Protein 2JTV (pdb70)

CATH classification: 1.10.10.10

Foldseek 3Di:
DDDLVLLVVLLVCVVVPQKDKAQDDPVCVSVVVVVVVVQWDFPDCDPGITMIGGDPVSVVSNVVD

Structure (mmCIF, N/CA/C/O backbone):
data_2JTV
#
_entry.id   2JTV
#
loop_
_atom_site.group_PDB
_atom_site.id
_atom_site.type_symbol
_atom_site.label_atom_id
_atom_site.label_alt_id
_atom_site.label_comp_id
_atom_site.label_asym_id
_atom_site.label_entity_id
_atom_site.label_seq_id
_atom_site.pdbx_PDB_ins_code
_atom_site.Cartn_x
_atom_site.Cartn_y
_atom_site.Cartn_z
_atom_site.occupancy
_atom_site.B_iso_or_equiv
_atom_site.auth_seq_id
_atom_site.auth_comp_id
_atom_site.auth_asym_id
_atom_site.auth_atom_id
_atom_site.pdbx_PDB_model_num
ATOM 1 N N . MET A 1 1 ? -9.923 6.415 6.570 1.00 0.00 1 MET A N 1
ATOM 2 C CA . MET A 1 1 ? -10.175 7.098 5.278 1.00 0.00 1 MET A CA 1
ATOM 3 C C . MET A 1 1 ? -10.215 6.094 4.134 1.00 0.00 1 MET A C 1
ATOM 4 O O . MET A 1 1 ? -10.980 6.254 3.184 1.00 0.00 1 MET A O 1
ATOM 20 N N . ALA A 1 2 ? -9.385 5.063 4.223 1.00 0.00 2 ALA A N 1
ATOM 21 C CA . ALA A 1 2 ? -9.329 4.041 3.190 1.00 0.00 2 ALA A CA 1
ATOM 22 C C . ALA A 1 2 ? -10.488 3.061 3.331 1.00 0.00 2 ALA A C 1
ATOM 23 O O . ALA A 1 2 ? -11.031 2.880 4.424 1.00 0.00 2 ALA A O 1
ATOM 30 N N . THR A 1 3 ? -10.864 2.434 2.226 1.00 0.00 3 THR A N 1
ATOM 31 C CA . THR A 1 3 ? -11.960 1.480 2.224 1.00 0.00 3 THR A CA 1
ATOM 32 C C . THR A 1 3 ? -11.417 0.055 2.313 1.00 0.00 3 THR A C 1
ATOM 33 O O . THR A 1 3 ? -10.204 -0.156 2.259 1.00 0.00 3 THR A O 1
ATOM 44 N N . ALA A 1 4 ? -12.313 -0.917 2.448 1.00 0.00 4 ALA A N 1
ATOM 45 C CA . ALA A 1 4 ? -11.925 -2.320 2.533 1.00 0.00 4 ALA A CA 1
ATOM 46 C C . ALA A 1 4 ? -11.178 -2.755 1.275 1.00 0.00 4 ALA A C 1
ATOM 47 O O . ALA A 1 4 ? -10.296 -3.612 1.322 1.00 0.00 4 ALA A O 1
ATOM 54 N N . ASP A 1 5 ? -11.529 -2.137 0.152 1.00 0.00 5 ASP A N 1
ATOM 55 C CA . ASP A 1 5 ? -10.869 -2.412 -1.120 1.00 0.00 5 ASP A CA 1
ATOM 56 C C . ASP A 1 5 ? -9.406 -1.974 -1.066 1.00 0.00 5 ASP A C 1
ATOM 57 O O . ASP A 1 5 ? -8.539 -2.576 -1.702 1.00 0.00 5 ASP A O 1
ATOM 66 N N . ASP A 1 6 ? -9.133 -0.943 -0.273 1.00 0.00 6 ASP A N 1
ATOM 67 C CA . ASP A 1 6 ? -7.771 -0.447 -0.102 1.00 0.00 6 ASP A CA 1
ATOM 68 C C . ASP A 1 6 ? -6.983 -1.379 0.807 1.00 0.00 6 ASP A C 1
ATOM 69 O O . ASP A 1 6 ? -5.784 -1.572 0.623 1.00 0.00 6 ASP A O 1
ATOM 78 N N . PHE A 1 7 ? -7.666 -1.955 1.794 1.00 0.00 7 PHE A N 1
ATOM 79 C CA . PHE A 1 7 ? -7.063 -2.955 2.661 1.00 0.00 7 PHE A CA 1
ATOM 80 C C . PHE A 1 7 ? -6.599 -4.157 1.846 1.00 0.00 7 PHE A C 1
ATOM 81 O O . PHE A 1 7 ? -5.539 -4.730 2.101 1.00 0.00 7 PHE A O 1
ATOM 98 N N . LYS A 1 8 ? -7.394 -4.522 0.849 1.00 0.00 8 LYS A N 1
ATOM 99 C CA . LYS A 1 8 ? -7.042 -5.605 -0.059 1.00 0.00 8 LYS A CA 1
ATOM 100 C C . LYS A 1 8 ? -5.806 -5.241 -0.872 1.00 0.00 8 LYS A C 1
ATOM 101 O O . LYS A 1 8 ? -5.007 -6.102 -1.238 1.00 0.00 8 LYS A O 1
ATOM 120 N N . LEU A 1 9 ? -5.656 -3.957 -1.143 1.00 0.00 9 LEU A N 1
ATOM 121 C CA . LEU A 1 9 ? -4.537 -3.464 -1.926 1.00 0.00 9 LEU A CA 1
ATOM 122 C C . LEU A 1 9 ? -3.271 -3.418 -1.072 1.00 0.00 9 LEU A C 1
ATOM 123 O O . LEU A 1 9 ? -2.213 -3.878 -1.497 1.00 0.00 9 LEU A O 1
ATOM 139 N N . ILE A 1 10 ? -3.386 -2.883 0.140 1.00 0.00 10 ILE A N 1
ATOM 140 C CA . ILE A 1 10 ? -2.228 -2.728 1.014 1.00 0.00 10 ILE A CA 1
ATOM 141 C C . ILE A 1 10 ? -1.697 -4.088 1.478 1.00 0.00 10 ILE A C 1
ATOM 142 O O . ILE A 1 10 ? -0.492 -4.255 1.669 1.00 0.00 10 ILE A O 1
ATOM 158 N N . ARG A 1 11 ? -2.585 -5.064 1.636 1.00 0.00 11 ARG A N 1
ATOM 159 C CA . ARG A 1 11 ? -2.160 -6.405 2.021 1.00 0.00 11 ARG A CA 1
ATOM 160 C C . ARG A 1 11 ? -1.425 -7.069 0.856 1.00 0.00 11 ARG A C 1
ATOM 161 O O . ARG A 1 11 ? -0.490 -7.843 1.058 1.00 0.00 11 ARG A O 1
ATOM 182 N N . ASP A 1 12 ? -1.833 -6.715 -0.363 1.00 0.00 12 ASP A N 1
ATOM 183 C CA . ASP A 1 12 ? -1.212 -7.236 -1.579 1.00 0.00 12 ASP A CA 1
ATOM 184 C C . ASP A 1 12 ? 0.253 -6.834 -1.643 1.00 0.00 12 ASP A C 1
ATOM 185 O O . ASP A 1 12 ? 1.102 -7.601 -2.100 1.00 0.00 12 ASP A O 1
ATOM 194 N N . ILE A 1 13 ? 0.541 -5.628 -1.166 1.00 0.00 13 ILE A N 1
ATOM 195 C CA . ILE A 1 13 ? 1.903 -5.118 -1.127 1.00 0.00 13 ILE A CA 1
ATOM 196 C C . ILE A 1 13 ? 2.794 -6.072 -0.337 1.00 0.00 13 ILE A C 1
ATOM 197 O O . ILE A 1 13 ? 3.931 -6.347 -0.717 1.00 0.00 13 ILE A O 1
ATOM 213 N N . HIS A 1 14 ? 2.247 -6.601 0.751 1.00 0.00 14 HIS A N 1
ATOM 214 C CA . HIS A 1 14 ? 2.970 -7.525 1.609 1.00 0.00 14 HIS A CA 1
ATOM 215 C C . HIS A 1 14 ? 3.099 -8.884 0.934 1.00 0.00 14 HIS A C 1
ATOM 216 O O . HIS A 1 14 ? 4.146 -9.528 1.002 1.00 0.00 14 HIS A O 1
ATOM 231 N N . SER A 1 15 ? 2.033 -9.301 0.264 1.00 0.00 15 SER A N 1
ATOM 232 C CA . SER A 1 15 ? 2.006 -10.582 -0.431 1.00 0.00 15 SER A CA 1
ATOM 233 C C . SER A 1 15 ? 2.970 -10.585 -1.617 1.00 0.00 15 SER A C 1
ATOM 234 O O . SER A 1 15 ? 3.335 -11.641 -2.134 1.00 0.00 15 SER A O 1
ATOM 242 N N . THR A 1 16 ? 3.377 -9.397 -2.045 1.00 0.00 16 THR A N 1
ATOM 243 C CA . THR A 1 16 ? 4.318 -9.264 -3.145 1.00 0.00 16 THR A CA 1
ATOM 244 C C . THR A 1 16 ? 5.750 -9.112 -2.610 1.00 0.00 16 THR A C 1
ATOM 245 O O . THR A 1 16 ? 6.697 -8.879 -3.362 1.00 0.00 16 THR A O 1
ATOM 256 N N . GLY A 1 17 ? 5.902 -9.255 -1.295 1.00 0.00 17 GLY A N 1
ATOM 257 C CA . GLY A 1 17 ? 7.226 -9.230 -0.697 1.00 0.00 17 GLY A CA 1
ATOM 258 C C . GLY A 1 17 ? 7.443 -8.047 0.227 1.00 0.00 17 GLY A C 1
ATOM 259 O O . GLY A 1 17 ? 8.369 -8.046 1.035 1.00 0.00 17 GLY A O 1
ATOM 263 N N . GLY A 1 18 ? 6.593 -7.042 0.115 1.00 0.00 18 GLY A N 1
ATOM 264 C CA . GLY A 1 18 ? 6.754 -5.847 0.923 1.00 0.00 18 GLY A CA 1
ATOM 265 C C . GLY A 1 18 ? 6.859 -4.612 0.061 1.00 0.00 18 GLY A C 1
ATOM 266 O O . GLY A 1 18 ? 6.462 -3.518 0.465 1.00 0.00 18 GLY A O 1
ATOM 270 N N . ARG A 1 19 ? 7.412 -4.789 -1.127 1.00 0.00 19 ARG A N 1
ATOM 271 C CA . ARG A 1 19 ? 7.453 -3.728 -2.116 1.00 0.00 19 ARG A CA 1
ATOM 272 C C . ARG A 1 19 ? 6.460 -4.026 -3.227 1.00 0.00 19 ARG A C 1
ATOM 273 O O . ARG A 1 19 ? 6.172 -5.189 -3.518 1.00 0.00 19 ARG A O 1
ATOM 294 N N . ARG A 1 20 ? 5.923 -2.984 -3.827 1.00 0.00 20 ARG A N 1
ATOM 295 C CA . ARG A 1 20 ? 5.007 -3.133 -4.934 1.00 0.00 20 ARG A CA 1
ATOM 296 C C . ARG A 1 20 ? 5.238 -2.023 -5.951 1.00 0.00 20 ARG A C 1
ATOM 297 O O . ARG A 1 20 ? 4.989 -0.851 -5.670 1.00 0.00 20 ARG A O 1
ATOM 318 N N . GLN A 1 21 ? 5.741 -2.385 -7.116 1.00 0.00 21 GLN A N 1
ATOM 319 C CA . GLN A 1 21 ? 5.996 -1.407 -8.159 1.00 0.00 21 GLN A CA 1
ATOM 320 C C . GLN A 1 21 ? 4.836 -1.348 -9.143 1.00 0.00 21 GLN A C 1
ATOM 321 O O . GLN A 1 21 ? 4.409 -2.368 -9.684 1.00 0.00 21 GLN A O 1
ATOM 335 N N . VAL A 1 22 ? 4.319 -0.148 -9.351 1.00 0.00 22 VAL A N 1
ATOM 336 C CA . VAL A 1 22 ? 3.205 0.063 -10.261 1.00 0.00 22 VAL A CA 1
ATOM 337 C C . VAL A 1 22 ? 3.596 1.066 -11.336 1.00 0.00 22 VAL A C 1
ATOM 338 O O . VAL A 1 22 ? 4.143 2.125 -11.029 1.00 0.00 22 VAL A O 1
ATOM 351 N N . PHE A 1 23 ? 3.321 0.717 -12.588 1.00 0.00 23 PHE A N 1
ATOM 352 C CA . PHE A 1 23 ? 3.709 1.535 -13.735 1.00 0.00 23 PHE A CA 1
ATOM 353 C C . PHE A 1 23 ? 3.179 2.959 -13.606 1.00 0.00 23 PHE A C 1
ATOM 354 O O . PHE A 1 23 ? 3.949 3.922 -13.608 1.00 0.00 23 PHE A O 1
ATOM 371 N N . GLY A 1 24 ? 1.870 3.083 -13.480 1.00 0.00 24 GLY A N 1
ATOM 372 C CA . GLY A 1 24 ? 1.261 4.385 -13.329 1.00 0.00 24 GLY A CA 1
ATOM 373 C C . GLY A 1 24 ? -0.228 4.343 -13.578 1.00 0.00 24 GLY A C 1
ATOM 374 O O . GLY A 1 24 ? -0.898 3.388 -13.177 1.00 0.00 24 GLY A O 1
ATOM 378 N N . SER A 1 25 ? -0.741 5.382 -14.228 1.00 0.00 25 SER A N 1
ATOM 379 C CA . SER A 1 25 ? -2.149 5.451 -14.604 1.00 0.00 25 SER A CA 1
ATOM 380 C C . SER A 1 25 ? -3.057 5.424 -13.370 1.00 0.00 25 SER A C 1
ATOM 381 O O . SER A 1 25 ? -2.600 5.652 -12.246 1.00 0.00 25 SER A O 1
ATOM 389 N N . ARG A 1 26 ? -4.340 5.148 -13.585 1.00 0.00 26 ARG A N 1
ATOM 390 C CA . ARG A 1 26 ? -5.319 5.144 -12.501 1.00 0.00 26 ARG A CA 1
ATOM 391 C C . ARG A 1 26 ? -5.005 4.059 -11.478 1.00 0.00 26 ARG A C 1
ATOM 392 O O . ARG A 1 26 ? -5.372 4.171 -10.309 1.00 0.00 26 ARG A O 1
ATOM 413 N N . GLU A 1 27 ? -4.326 3.011 -11.924 1.00 0.00 27 GLU A N 1
ATOM 414 C CA . GLU A 1 27 ? -3.955 1.910 -11.054 1.00 0.00 27 GLU A CA 1
ATOM 415 C C . GLU A 1 27 ? -3.032 2.384 -9.936 1.00 0.00 27 GLU A C 1
ATOM 416 O O . GLU A 1 27 ? -3.097 1.883 -8.819 1.00 0.00 27 GLU A O 1
ATOM 428 N N . GLN A 1 28 ? -2.184 3.359 -10.241 1.00 0.00 28 GLN A N 1
ATOM 429 C CA . GLN A 1 28 ? -1.183 3.832 -9.290 1.00 0.00 28 GLN A CA 1
ATOM 430 C C . GLN A 1 28 ? -1.784 4.806 -8.278 1.00 0.00 28 GLN A C 1
ATOM 431 O O . GLN A 1 28 ? -1.234 4.997 -7.191 1.00 0.00 28 GLN A O 1
ATOM 445 N N . LYS A 1 29 ? -2.909 5.415 -8.640 1.00 0.00 29 LYS A N 1
ATOM 446 C CA . LYS A 1 29 ? -3.552 6.431 -7.801 1.00 0.00 29 LYS A CA 1
ATOM 447 C C . LYS A 1 29 ? -3.806 5.949 -6.366 1.00 0.00 29 LYS A C 1
ATOM 448 O O . LYS A 1 29 ? -3.385 6.608 -5.419 1.00 0.00 29 LYS A O 1
ATOM 467 N N . PRO A 1 30 ? -4.484 4.800 -6.166 1.00 0.00 30 PRO A N 1
ATOM 468 C CA . PRO A 1 30 ? -4.752 4.288 -4.819 1.00 0.00 30 PRO A CA 1
ATOM 469 C C . PRO A 1 30 ? -3.465 3.973 -4.058 1.00 0.00 30 PRO A C 1
ATOM 470 O O . PRO A 1 30 ? -3.433 4.014 -2.831 1.00 0.00 30 PRO A O 1
ATOM 481 N N . PHE A 1 31 ? -2.396 3.690 -4.796 1.00 0.00 31 PHE A N 1
ATOM 482 C CA . PHE A 1 31 ? -1.107 3.401 -4.193 1.00 0.00 31 PHE A CA 1
ATOM 483 C C . PHE A 1 31 ? -0.498 4.664 -3.599 1.00 0.00 31 PHE A C 1
ATOM 484 O O . PHE A 1 31 ? -0.055 4.668 -2.451 1.00 0.00 31 PHE A O 1
ATOM 501 N N . GLU A 1 32 ? -0.487 5.740 -4.375 1.00 0.00 32 GLU A N 1
ATOM 502 C CA . GLU A 1 32 ? 0.052 7.003 -3.893 1.00 0.00 32 GLU A CA 1
ATOM 503 C C . GLU A 1 32 ? -0.888 7.634 -2.874 1.00 0.00 32 GLU A C 1
ATOM 504 O O . GLU A 1 32 ? -0.460 8.387 -2.001 1.00 0.00 32 GLU A O 1
ATOM 516 N N . ASP A 1 33 ? -2.169 7.318 -2.986 1.00 0.00 33 ASP A N 1
ATOM 517 C CA . ASP A 1 33 ? -3.145 7.772 -2.007 1.00 0.00 33 ASP A CA 1
ATOM 518 C C . ASP A 1 33 ? -2.862 7.127 -0.656 1.00 0.00 33 ASP A C 1
ATOM 519 O O . ASP A 1 33 ? -2.985 7.763 0.388 1.00 0.00 33 ASP A O 1
ATOM 528 N N . LEU A 1 34 ? -2.452 5.863 -0.684 1.00 0.00 34 LEU A N 1
ATOM 529 C CA . LEU A 1 34 ? -2.024 5.178 0.524 1.00 0.00 34 LEU A CA 1
ATOM 530 C C . LEU A 1 34 ? -0.740 5.799 1.056 1.00 0.00 34 LEU A C 1
ATOM 531 O O . LEU A 1 34 ? -0.490 5.786 2.256 1.00 0.00 34 LEU A O 1
ATOM 547 N N . VAL A 1 35 ? 0.073 6.343 0.157 1.00 0.00 35 VAL A N 1
ATOM 548 C CA . VAL A 1 35 ? 1.258 7.093 0.557 1.00 0.00 35 VAL A CA 1
ATOM 549 C C . VAL A 1 35 ? 0.843 8.332 1.338 1.00 0.00 35 VAL A C 1
ATOM 550 O O . VAL A 1 35 ? 1.428 8.660 2.369 1.00 0.00 35 VAL A O 1
ATOM 563 N N . ASP A 1 36 ? -0.191 8.996 0.842 1.00 0.00 36 ASP A N 1
ATOM 564 C CA . ASP A 1 36 ? -0.745 10.174 1.499 1.00 0.00 36 ASP A CA 1
ATOM 565 C C . ASP A 1 36 ? -1.303 9.805 2.869 1.00 0.00 36 ASP A C 1
ATOM 566 O O . ASP A 1 36 ? -1.174 10.560 3.829 1.00 0.00 36 ASP A O 1
ATOM 575 N N . LEU A 1 37 ? -1.906 8.625 2.951 1.00 0.00 37 LEU A N 1
ATOM 576 C CA . LEU A 1 37 ? -2.452 8.121 4.203 1.00 0.00 37 LEU A CA 1
ATOM 577 C C . LEU A 1 37 ? -1.343 7.629 5.135 1.00 0.00 37 LEU A C 1
ATOM 578 O O . LEU A 1 37 ? -1.547 7.497 6.344 1.00 0.00 37 LEU A O 1
ATOM 594 N N . GLY A 1 38 ? -0.176 7.349 4.566 1.00 0.00 38 GLY A N 1
ATOM 595 C CA . GLY A 1 38 ? 0.963 6.927 5.360 1.00 0.00 38 GLY A CA 1
ATOM 596 C C . GLY A 1 38 ? 1.118 5.418 5.417 1.00 0.00 38 GLY A C 1
ATOM 597 O O . GLY A 1 38 ? 1.852 4.898 6.254 1.00 0.00 38 GLY A O 1
ATOM 601 N N . TRP A 1 39 ? 0.428 4.714 4.528 1.00 0.00 39 TRP A N 1
ATOM 602 C CA . TRP A 1 39 ? 0.484 3.253 4.482 1.00 0.00 39 TRP A CA 1
ATOM 603 C C . TRP A 1 39 ? 1.582 2.792 3.532 1.00 0.00 39 TRP A C 1
ATOM 604 O O . TRP A 1 39 ? 2.218 1.758 3.745 1.00 0.00 39 TRP A O 1
ATOM 625 N N . LEU A 1 40 ? 1.785 3.564 2.478 1.00 0.00 40 LEU A N 1
ATOM 626 C CA . LEU A 1 40 ? 2.817 3.269 1.496 1.00 0.00 40 LEU A CA 1
ATOM 627 C C . LEU A 1 40 ? 3.831 4.398 1.421 1.00 0.00 40 LEU A C 1
ATOM 628 O O . LEU A 1 40 ? 3.573 5.516 1.873 1.00 0.00 40 LEU A O 1
ATOM 644 N N . LYS A 1 41 ? 4.987 4.100 0.856 1.00 0.00 41 LYS A N 1
ATOM 645 C CA . LYS A 1 41 ? 6.020 5.098 0.650 1.00 0.00 41 LYS A CA 1
ATOM 646 C C . LYS A 1 41 ? 6.671 4.884 -0.711 1.00 0.00 41 LYS A C 1
ATOM 647 O O . LYS A 1 41 ? 7.190 3.803 -0.992 1.00 0.00 41 LYS A O 1
ATOM 666 N N . ARG A 1 42 ? 6.621 5.902 -1.562 1.00 0.00 42 ARG A N 1
ATOM 667 C CA . ARG A 1 42 ? 7.209 5.807 -2.886 1.00 0.00 42 ARG A CA 1
ATOM 668 C C . ARG A 1 42 ? 8.648 6.310 -2.863 1.00 0.00 42 ARG A C 1
ATOM 669 O O . ARG A 1 42 ? 8.900 7.515 -2.850 1.00 0.00 42 ARG A O 1
ATOM 690 N N . SER A 1 43 ? 9.591 5.385 -2.849 1.00 0.00 43 SER A N 1
ATOM 691 C CA . SER A 1 43 ? 10.998 5.746 -2.820 1.00 0.00 43 SER A CA 1
ATOM 692 C C . SER A 1 43 ? 11.547 5.869 -4.239 1.00 0.00 43 SER A C 1
ATOM 693 O O . SER A 1 43 ? 11.796 6.975 -4.723 1.00 0.00 43 SER A O 1
ATOM 701 N N . SER A 1 44 ? 11.708 4.739 -4.916 1.00 0.00 44 SER A N 1
ATOM 702 C CA . SER A 1 44 ? 12.208 4.745 -6.279 1.00 0.00 44 SER A CA 1
ATOM 703 C C . SER A 1 44 ? 11.073 5.077 -7.245 1.00 0.00 44 SER A C 1
ATOM 704 O O . SER A 1 44 ? 10.331 4.194 -7.688 1.00 0.00 44 SER A O 1
ATOM 712 N N . VAL A 1 45 ? 10.913 6.363 -7.531 1.00 0.00 45 VAL A N 1
ATOM 713 C CA . VAL A 1 45 ? 9.879 6.818 -8.445 1.00 0.00 45 VAL A CA 1
ATOM 714 C C . VAL A 1 45 ? 10.436 6.899 -9.857 1.00 0.00 45 VAL A C 1
ATOM 715 O O . VAL A 1 45 ? 10.943 7.938 -10.281 1.00 0.00 45 VAL A O 1
ATOM 728 N N . ASP A 1 46 ? 10.378 5.786 -10.566 1.00 0.00 46 ASP A N 1
ATOM 729 C CA . ASP A 1 46 ? 10.890 5.726 -11.925 1.00 0.00 46 ASP A CA 1
ATOM 730 C C . ASP A 1 46 ? 9.756 5.863 -12.925 1.00 0.00 46 ASP A C 1
ATOM 731 O O . ASP A 1 46 ? 8.598 5.575 -12.610 1.00 0.00 46 ASP A O 1
ATOM 740 N N . SER A 1 47 ? 10.098 6.286 -14.132 1.00 0.00 47 SER A N 1
ATOM 741 C CA . SER A 1 47 ? 9.119 6.509 -15.184 1.00 0.00 47 SER A CA 1
ATOM 742 C C . SER A 1 47 ? 8.628 5.187 -15.768 1.00 0.00 47 SER A C 1
ATOM 743 O O . SER A 1 47 ? 7.707 5.161 -16.584 1.00 0.00 47 SER A O 1
ATOM 751 N N . ARG A 1 48 ? 9.255 4.093 -15.360 1.00 0.00 48 ARG A N 1
ATOM 752 C CA . ARG A 1 48 ? 8.787 2.770 -15.741 1.00 0.00 48 ARG A CA 1
ATOM 753 C C . ARG A 1 48 ? 7.686 2.342 -14.782 1.00 0.00 48 ARG A C 1
ATOM 754 O O . ARG A 1 48 ? 6.504 2.347 -15.126 1.00 0.00 48 ARG A O 1
ATOM 775 N N . ALA A 1 49 ? 8.091 1.999 -13.568 1.00 0.00 49 ALA A N 1
ATOM 776 C CA . ALA A 1 49 ? 7.163 1.626 -12.517 1.00 0.00 49 ALA A CA 1
ATOM 777 C C . ALA A 1 49 ? 7.621 2.203 -11.184 1.00 0.00 49 ALA A C 1
ATOM 778 O O . ALA A 1 49 ? 8.762 1.996 -10.767 1.00 0.00 49 ALA A O 1
ATOM 785 N N . THR A 1 50 ? 6.739 2.932 -10.526 1.00 0.00 50 THR A N 1
ATOM 786 C CA . THR A 1 50 ? 7.049 3.529 -9.239 1.00 0.00 50 THR A CA 1
ATOM 787 C C . THR A 1 50 ? 7.035 2.461 -8.148 1.00 0.00 50 THR A C 1
ATOM 788 O O . THR A 1 50 ? 6.066 1.712 -8.015 1.00 0.00 50 THR A O 1
ATOM 799 N N . HIS A 1 51 ? 8.117 2.380 -7.385 1.00 0.00 51 HIS A N 1
ATOM 800 C CA . HIS A 1 51 ? 8.245 1.360 -6.352 1.00 0.00 51 HIS A CA 1
ATOM 801 C C . HIS A 1 51 ? 7.666 1.855 -5.035 1.00 0.00 51 HIS A C 1
ATOM 802 O O . HIS A 1 51 ? 8.145 2.838 -4.467 1.00 0.00 51 HIS A O 1
ATOM 817 N N . TYR A 1 52 ? 6.628 1.184 -4.567 1.00 0.00 52 TYR A N 1
ATOM 818 C CA . TYR A 1 52 ? 6.033 1.496 -3.279 1.00 0.00 52 TYR A CA 1
ATOM 819 C C . TYR A 1 52 ? 6.481 0.485 -2.241 1.00 0.00 52 TYR A C 1
ATOM 820 O O . TYR A 1 52 ? 6.541 -0.710 -2.520 1.00 0.00 52 TYR A O 1
ATOM 838 N N . GLN A 1 53 ? 6.808 0.960 -1.054 1.00 0.00 53 GLN A N 1
ATOM 839 C CA . GLN A 1 53 ? 7.208 0.074 0.021 1.00 0.00 53 GLN A CA 1
ATOM 840 C C . GLN A 1 53 ? 6.311 0.275 1.235 1.00 0.00 53 GLN A C 1
ATOM 841 O O . GLN A 1 53 ? 5.866 1.389 1.514 1.00 0.00 53 GLN A O 1
ATOM 855 N N . ILE A 1 54 ? 6.037 -0.820 1.928 1.00 0.00 54 ILE A N 1
ATOM 856 C CA . ILE A 1 54 ? 5.180 -0.816 3.111 1.00 0.00 54 ILE A CA 1
ATOM 857 C C . ILE A 1 54 ? 5.774 -0.000 4.258 1.00 0.00 54 ILE A C 1
ATOM 858 O O . ILE A 1 54 ? 6.987 -0.006 4.486 1.00 0.00 54 ILE A O 1
ATOM 874 N N . THR A 1 55 ? 4.913 0.714 4.965 1.00 0.00 55 THR A N 1
ATOM 875 C CA . THR A 1 55 ? 5.308 1.408 6.176 1.00 0.00 55 THR A CA 1
ATOM 876 C C . THR A 1 55 ? 4.850 0.611 7.391 1.00 0.00 55 THR A C 1
ATOM 877 O O . THR A 1 55 ? 4.397 -0.531 7.258 1.00 0.00 55 THR A O 1
ATOM 888 N N . GLU A 1 56 ? 4.944 1.209 8.569 1.00 0.00 56 GLU A N 1
ATOM 889 C CA . GLU A 1 56 ? 4.464 0.559 9.773 1.00 0.00 56 GLU A CA 1
ATOM 890 C C . GLU A 1 56 ? 2.943 0.614 9.806 1.00 0.00 56 GLU A C 1
ATOM 891 O O . GLU A 1 56 ? 2.285 -0.333 10.240 1.00 0.00 56 GLU A O 1
ATOM 903 N N . ARG A 1 57 ? 2.386 1.718 9.309 1.00 0.00 57 ARG A N 1
ATOM 904 C CA . ARG A 1 57 ? 0.941 1.836 9.149 1.00 0.00 57 ARG A CA 1
ATOM 905 C C . ARG A 1 57 ? 0.450 0.801 8.147 1.00 0.00 57 ARG A C 1
ATOM 906 O O . ARG A 1 57 ? -0.561 0.138 8.366 1.00 0.00 57 ARG A O 1
ATOM 927 N N . GLY A 1 58 ? 1.192 0.659 7.054 1.00 0.00 58 GLY A N 1
ATOM 928 C CA . GLY A 1 58 ? 0.856 -0.325 6.043 1.00 0.00 58 GLY A CA 1
ATOM 929 C C . GLY A 1 58 ? 0.937 -1.742 6.578 1.00 0.00 58 GLY A C 1
ATOM 930 O O . GLY A 1 58 ? 0.212 -2.632 6.128 1.00 0.00 58 GLY A O 1
ATOM 934 N N . THR A 1 59 ? 1.834 -1.956 7.529 1.00 0.00 59 THR A N 1
ATOM 935 C CA . THR A 1 59 ? 1.958 -3.245 8.192 1.00 0.00 59 THR A CA 1
ATOM 936 C C . THR A 1 59 ? 0.787 -3.469 9.151 1.00 0.00 59 THR A C 1
ATOM 937 O O . THR A 1 59 ? 0.215 -4.560 9.207 1.00 0.00 59 THR A O 1
ATOM 948 N N . SER A 1 60 ? 0.417 -2.421 9.876 1.00 0.00 60 SER A N 1
ATOM 949 C CA . SER A 1 60 ? -0.709 -2.478 10.801 1.00 0.00 60 SER A CA 1
ATOM 950 C C . SER A 1 60 ? -2.019 -2.680 10.038 1.00 0.00 60 SER A C 1
ATOM 951 O O . SER A 1 60 ? -2.925 -3.369 10.508 1.00 0.00 60 SER A O 1
ATOM 959 N N . ALA A 1 61 ? -2.105 -2.084 8.853 1.00 0.00 61 ALA A N 1
ATOM 960 C CA . ALA A 1 61 ? -3.279 -2.228 8.000 1.00 0.00 61 ALA A CA 1
ATOM 961 C C . ALA A 1 61 ? -3.420 -3.660 7.497 1.00 0.00 61 ALA A C 1
ATOM 962 O O . ALA A 1 61 ? -4.527 -4.143 7.268 1.00 0.00 61 ALA A O 1
ATOM 969 N N . ALA A 1 62 ? -2.290 -4.332 7.325 1.00 0.00 62 ALA A N 1
ATOM 970 C CA . ALA A 1 62 ? -2.289 -5.727 6.905 1.00 0.00 62 ALA A CA 1
ATOM 971 C C . ALA A 1 62 ? -2.682 -6.634 8.061 1.00 0.00 62 ALA A C 1
ATOM 972 O O . ALA A 1 62 ? -3.371 -7.635 7.873 1.00 0.00 62 ALA A O 1
ATOM 979 N N . LEU A 1 63 ? -2.242 -6.268 9.259 1.00 0.00 63 LEU A N 1
ATOM 980 C CA . LEU A 1 63 ? -2.582 -7.019 10.459 1.00 0.00 63 LEU A CA 1
ATOM 981 C C . LEU A 1 63 ? -4.051 -6.806 10.813 1.00 0.00 63 LEU A C 1
ATOM 982 O O . LEU A 1 63 ? -4.662 -7.617 11.511 1.00 0.00 63 LEU A O 1
ATOM 998 N N . ARG A 1 64 ? -4.609 -5.710 10.321 1.00 0.00 64 ARG A N 1
ATOM 999 C CA . ARG A 1 64 ? -6.018 -5.413 10.513 1.00 0.00 64 ARG A CA 1
ATOM 1000 C C . ARG A 1 64 ? -6.869 -6.388 9.714 1.00 0.00 64 ARG A C 1
ATOM 1001 O O . ARG A 1 64 ? -6.725 -6.498 8.496 1.00 0.00 64 ARG A O 1
ATOM 1022 N N . SER A 1 65 ? -7.731 -7.116 10.399 1.00 0.00 65 SER A N 1
ATOM 1023 C CA . SER A 1 65 ? -8.610 -8.062 9.737 1.00 0.00 65 SER A CA 1
ATOM 1024 C C . SER A 1 65 ? -9.919 -8.199 10.503 1.00 0.00 65 SER A C 1
ATOM 1025 O O . SER A 1 65 ? -10.855 -7.433 10.217 1.00 0.00 65 SER A O 1
ATOM 1034 N N . MET A 1 1 ? -9.284 8.328 3.814 1.00 0.00 1 MET A N 2
ATOM 1035 C CA . MET A 1 1 ? -10.506 7.525 3.598 1.00 0.00 1 MET A CA 2
ATOM 1036 C C . MET A 1 1 ? -10.175 6.285 2.782 1.00 0.00 1 MET A C 2
ATOM 1037 O O . MET A 1 1 ? -10.013 6.357 1.565 1.00 0.00 1 MET A O 2
ATOM 1053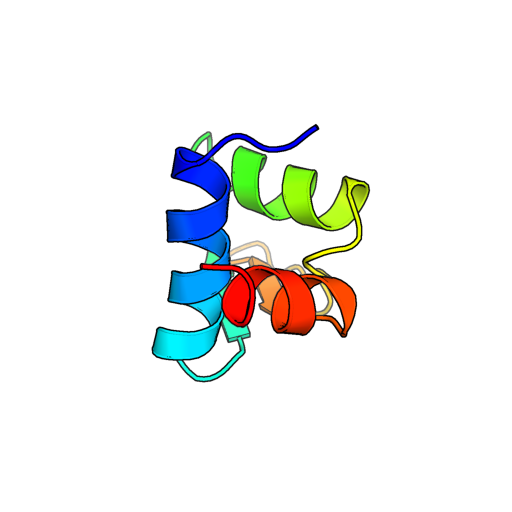 N N . ALA A 1 2 ? -10.048 5.156 3.460 1.00 0.00 2 ALA A N 2
ATOM 1054 C CA . ALA A 1 2 ? -9.724 3.905 2.797 1.00 0.00 2 ALA A CA 2
ATOM 1055 C C . ALA A 1 2 ? -10.926 2.972 2.804 1.00 0.00 2 ALA A C 2
ATOM 1056 O O . ALA A 1 2 ? -11.632 2.858 3.809 1.00 0.00 2 ALA A O 2
ATOM 1063 N N . THR A 1 3 ? -11.167 2.320 1.683 1.00 0.00 3 THR A N 2
ATOM 1064 C CA . THR A 1 3 ? -12.257 1.369 1.573 1.00 0.00 3 THR A CA 2
ATOM 1065 C C . THR A 1 3 ? -11.716 -0.051 1.736 1.00 0.00 3 THR A C 2
ATOM 1066 O O . THR A 1 3 ? -10.503 -0.249 1.831 1.00 0.00 3 THR A O 2
ATOM 1077 N N . ALA A 1 4 ? -12.612 -1.031 1.769 1.00 0.00 4 ALA A N 2
ATOM 1078 C CA . ALA A 1 4 ? -12.230 -2.426 1.970 1.00 0.00 4 ALA A CA 2
ATOM 1079 C C . ALA A 1 4 ? -11.236 -2.892 0.914 1.00 0.00 4 ALA A C 2
ATOM 1080 O O . ALA A 1 4 ? -10.315 -3.658 1.207 1.00 0.00 4 ALA A O 2
ATOM 1087 N N . ASP A 1 5 ? -11.421 -2.416 -0.312 1.00 0.00 5 ASP A N 2
ATOM 1088 C CA . ASP A 1 5 ? -10.517 -2.752 -1.408 1.00 0.00 5 ASP A CA 2
ATOM 1089 C C . ASP A 1 5 ? -9.108 -2.249 -1.120 1.00 0.00 5 ASP A C 2
ATOM 1090 O O . ASP A 1 5 ? -8.127 -2.934 -1.401 1.00 0.00 5 ASP A O 2
ATOM 1099 N N . ASP A 1 6 ? -9.021 -1.064 -0.529 1.00 0.00 6 ASP A N 2
ATOM 1100 C CA . ASP A 1 6 ? -7.731 -0.460 -0.210 1.00 0.00 6 ASP A CA 2
ATOM 1101 C C . ASP A 1 6 ? -7.011 -1.279 0.854 1.00 0.00 6 ASP A C 2
ATOM 1102 O O . ASP A 1 6 ? -5.790 -1.423 0.818 1.00 0.00 6 ASP A O 2
ATOM 1111 N N . PHE A 1 7 ? -7.776 -1.822 1.797 1.00 0.00 7 PHE A N 2
ATOM 1112 C CA . PHE A 1 7 ? -7.224 -2.691 2.824 1.00 0.00 7 PHE A CA 2
ATOM 1113 C C . PHE A 1 7 ? -6.640 -3.962 2.211 1.00 0.00 7 PHE A C 2
ATOM 1114 O O . PHE A 1 7 ? -5.627 -4.484 2.677 1.00 0.00 7 PHE A O 2
ATOM 1131 N N . LYS A 1 8 ? -7.284 -4.455 1.164 1.00 0.00 8 LYS A N 2
ATOM 1132 C CA . LYS A 1 8 ? -6.769 -5.603 0.428 1.00 0.00 8 LYS A CA 2
ATOM 1133 C C . LYS A 1 8 ? -5.564 -5.197 -0.410 1.00 0.00 8 LYS A C 2
ATOM 1134 O O . LYS A 1 8 ? -4.612 -5.962 -0.563 1.00 0.00 8 LYS A O 2
ATOM 1153 N N . LEU A 1 9 ? -5.615 -3.984 -0.941 1.00 0.00 9 LEU A N 2
ATOM 1154 C CA . LEU A 1 9 ? -4.551 -3.461 -1.787 1.00 0.00 9 LEU A CA 2
ATOM 1155 C C . LEU A 1 9 ? -3.258 -3.300 -0.986 1.00 0.00 9 LEU A C 2
ATOM 1156 O O . LEU A 1 9 ? -2.187 -3.698 -1.440 1.00 0.00 9 LEU A O 2
ATOM 1172 N N . ILE A 1 10 ? -3.361 -2.732 0.210 1.00 0.00 10 ILE A N 2
ATOM 1173 C CA . ILE A 1 10 ? -2.189 -2.536 1.059 1.00 0.00 10 ILE A CA 2
ATOM 1174 C C . ILE A 1 10 ? -1.640 -3.882 1.538 1.00 0.00 10 ILE A C 2
ATOM 1175 O O . ILE A 1 10 ? -0.440 -4.032 1.768 1.00 0.00 10 ILE A O 2
ATOM 1191 N N . ARG A 1 11 ? -2.517 -4.869 1.663 1.00 0.00 11 ARG A N 2
ATOM 1192 C CA . ARG A 1 11 ? -2.093 -6.216 2.014 1.00 0.00 11 ARG A CA 2
ATOM 1193 C C . ARG A 1 11 ? -1.358 -6.849 0.838 1.00 0.00 11 ARG A C 2
ATOM 1194 O O . ARG A 1 11 ? -0.367 -7.559 1.017 1.00 0.00 11 ARG A O 2
ATOM 1215 N N . ASP A 1 12 ? -1.841 -6.553 -0.365 1.00 0.00 12 ASP A N 2
ATOM 1216 C CA . ASP A 1 12 ? -1.248 -7.059 -1.601 1.00 0.00 12 ASP A CA 2
ATOM 1217 C C . ASP A 1 12 ? 0.213 -6.638 -1.712 1.00 0.00 12 ASP A C 2
ATOM 1218 O O . ASP A 1 12 ? 1.050 -7.379 -2.232 1.00 0.00 12 ASP A O 2
ATOM 1227 N N . ILE A 1 13 ? 0.515 -5.446 -1.209 1.00 0.00 13 ILE A N 2
ATOM 1228 C CA . ILE A 1 13 ? 1.878 -4.940 -1.194 1.00 0.00 13 ILE A CA 2
ATOM 1229 C C . ILE A 1 13 ? 2.790 -5.923 -0.471 1.00 0.00 13 ILE A C 2
ATOM 1230 O O . ILE A 1 13 ? 3.899 -6.215 -0.919 1.00 0.00 13 ILE A O 2
ATOM 1246 N N . HIS A 1 14 ? 2.292 -6.460 0.637 1.00 0.00 14 HIS A N 2
ATOM 1247 C CA . HIS A 1 14 ? 3.036 -7.432 1.426 1.00 0.00 14 HIS A CA 2
ATOM 1248 C C . HIS A 1 14 ? 3.158 -8.741 0.661 1.00 0.00 14 HIS A C 2
ATOM 1249 O O . HIS A 1 14 ? 4.200 -9.391 0.680 1.00 0.00 14 HIS A O 2
ATOM 1264 N N . SER A 1 15 ? 2.088 -9.105 -0.029 1.00 0.00 15 SER A N 2
ATOM 1265 C CA . SER A 1 15 ? 2.048 -10.330 -0.815 1.00 0.00 15 SER A CA 2
ATOM 1266 C C . SER A 1 15 ? 3.035 -10.270 -1.983 1.00 0.00 15 SER A C 2
ATOM 1267 O O . SER A 1 15 ? 3.462 -11.301 -2.503 1.00 0.00 15 SER A O 2
ATOM 1275 N N . THR A 1 16 ? 3.399 -9.060 -2.387 1.00 0.00 16 THR A N 2
ATOM 1276 C CA . THR A 1 16 ? 4.328 -8.871 -3.492 1.00 0.00 16 THR A CA 2
ATOM 1277 C C . THR A 1 16 ? 5.767 -8.741 -2.970 1.00 0.00 16 THR A C 2
ATOM 1278 O O . THR A 1 16 ? 6.680 -8.331 -3.690 1.00 0.00 16 THR A O 2
ATOM 1289 N N . GLY A 1 17 ? 5.966 -9.108 -1.710 1.00 0.00 17 GLY A N 2
ATOM 1290 C CA . GLY A 1 17 ? 7.298 -9.088 -1.135 1.00 0.00 17 GLY A CA 2
ATOM 1291 C C . GLY A 1 17 ? 7.527 -7.893 -0.237 1.00 0.00 17 GLY A C 2
ATOM 1292 O O . GLY A 1 17 ? 8.651 -7.640 0.194 1.00 0.00 17 GLY A O 2
ATOM 1296 N N . GLY A 1 18 ? 6.465 -7.153 0.045 1.00 0.00 18 GLY A N 2
ATOM 1297 C CA . GLY A 1 18 ? 6.577 -5.999 0.915 1.00 0.00 18 GLY A CA 2
ATOM 1298 C C . GLY A 1 18 ? 6.806 -4.721 0.135 1.00 0.00 18 GLY A C 2
ATOM 1299 O O . GLY A 1 18 ? 6.906 -3.634 0.709 1.00 0.00 18 GLY A O 2
ATOM 1303 N N . ARG A 1 19 ? 6.898 -4.856 -1.176 1.00 0.00 19 ARG A N 2
ATOM 1304 C CA . ARG A 1 19 ? 7.102 -3.718 -2.053 1.00 0.00 19 ARG A CA 2
ATOM 1305 C C . ARG A 1 19 ? 6.390 -3.952 -3.376 1.00 0.00 19 ARG A C 2
ATOM 1306 O O . ARG A 1 19 ? 6.528 -5.016 -3.977 1.00 0.00 19 ARG A O 2
ATOM 1327 N N . ARG A 1 20 ? 5.620 -2.972 -3.817 1.00 0.00 20 ARG A N 2
ATOM 1328 C CA . ARG A 1 20 ? 4.878 -3.096 -5.064 1.00 0.00 20 ARG A CA 2
ATOM 1329 C C . ARG A 1 20 ? 5.301 -2.016 -6.053 1.00 0.00 20 ARG A C 2
ATOM 1330 O O . ARG A 1 20 ? 5.208 -0.825 -5.760 1.00 0.00 20 ARG A O 2
ATOM 1351 N N . GLN A 1 21 ? 5.782 -2.432 -7.214 1.00 0.00 21 GLN A N 2
ATOM 1352 C CA . GLN A 1 21 ? 6.158 -1.494 -8.262 1.00 0.00 21 GLN A CA 2
ATOM 1353 C C . GLN A 1 21 ? 4.996 -1.265 -9.223 1.00 0.00 21 GLN A C 2
ATOM 1354 O O . GLN A 1 21 ? 4.594 -2.162 -9.963 1.00 0.00 21 GLN A O 2
ATOM 1368 N N . VAL A 1 22 ? 4.456 -0.060 -9.196 1.00 0.00 22 VAL A N 2
ATOM 1369 C CA . VAL A 1 22 ? 3.321 0.289 -10.033 1.00 0.00 22 VAL A CA 2
ATOM 1370 C C . VAL A 1 22 ? 3.720 1.363 -11.032 1.00 0.00 22 VAL A C 2
ATOM 1371 O O . VAL A 1 22 ? 4.407 2.322 -10.676 1.00 0.00 22 VAL A O 2
ATOM 1384 N N . PHE A 1 23 ? 3.304 1.192 -12.278 1.00 0.00 23 PHE A N 2
ATOM 1385 C CA . PHE A 1 23 ? 3.614 2.155 -13.325 1.00 0.00 23 PHE A CA 2
ATOM 1386 C C . PHE A 1 23 ? 2.780 3.420 -13.154 1.00 0.00 23 PHE A C 2
ATOM 1387 O O . PHE A 1 23 ? 1.788 3.426 -12.421 1.00 0.00 23 PHE A O 2
ATOM 1404 N N . GLY A 1 24 ? 3.190 4.488 -13.823 1.00 0.00 24 GLY A N 2
ATOM 1405 C CA . GLY A 1 24 ? 2.468 5.742 -13.747 1.00 0.00 24 GLY A CA 2
ATOM 1406 C C . GLY A 1 24 ? 1.188 5.713 -14.555 1.00 0.00 24 GLY A C 2
ATOM 1407 O O . GLY A 1 24 ? 1.168 6.106 -15.723 1.00 0.00 24 GLY A O 2
ATOM 1411 N N . SER A 1 25 ? 0.126 5.221 -13.942 1.00 0.00 25 SER A N 2
ATOM 1412 C CA . SER A 1 25 ? -1.175 5.133 -14.586 1.00 0.00 25 SER A CA 2
ATOM 1413 C C . SER A 1 25 ? -2.273 5.235 -13.533 1.00 0.00 25 SER A C 2
ATOM 1414 O O . SER A 1 25 ? -1.979 5.467 -12.360 1.00 0.00 25 SER A O 2
ATOM 1422 N N . ARG A 1 26 ? -3.530 5.050 -13.939 1.00 0.00 26 ARG A N 2
ATOM 1423 C CA . ARG A 1 26 ? -4.658 5.139 -13.010 1.00 0.00 26 ARG A CA 2
ATOM 1424 C C . ARG A 1 26 ? -4.510 4.137 -11.865 1.00 0.00 26 ARG A C 2
ATOM 1425 O O . ARG A 1 26 ? -5.017 4.358 -10.765 1.00 0.00 26 ARG A O 2
ATOM 1446 N N . GLU A 1 27 ? -3.806 3.045 -12.139 1.00 0.00 27 GLU A N 2
ATOM 1447 C CA . GLU A 1 27 ? -3.528 2.017 -11.144 1.00 0.00 27 GLU A CA 2
ATOM 1448 C C . GLU A 1 27 ? -2.794 2.590 -9.938 1.00 0.00 27 GLU A C 2
ATOM 1449 O O . GLU A 1 27 ? -2.975 2.126 -8.818 1.00 0.00 27 GLU A O 2
ATOM 1461 N N . GLN A 1 28 ? -1.974 3.606 -10.170 1.00 0.00 28 GLN A N 2
ATOM 1462 C CA . GLN A 1 28 ? -1.092 4.128 -9.135 1.00 0.00 28 GLN A CA 2
ATOM 1463 C C . GLN A 1 28 ? -1.833 5.066 -8.182 1.00 0.00 28 GLN A C 2
ATOM 1464 O O . GLN A 1 28 ? -1.393 5.279 -7.053 1.00 0.00 28 GLN A O 2
ATOM 1478 N N . LYS A 1 29 ? -2.958 5.609 -8.637 1.00 0.00 29 LYS A N 2
ATOM 1479 C CA . LYS A 1 29 ? -3.705 6.610 -7.869 1.00 0.00 29 LYS A CA 2
ATOM 1480 C C . LYS A 1 29 ? -4.050 6.134 -6.444 1.00 0.00 29 LYS A C 2
ATOM 1481 O O . LYS A 1 29 ? -3.779 6.853 -5.478 1.00 0.00 29 LYS A O 2
ATOM 1500 N N . PRO A 1 30 ? -4.657 4.935 -6.269 1.00 0.00 30 PRO A N 2
ATOM 1501 C CA . PRO A 1 30 ? -4.945 4.396 -4.932 1.00 0.00 30 PRO A CA 2
ATOM 1502 C C . PRO A 1 30 ? -3.680 4.232 -4.088 1.00 0.00 30 PRO A C 2
ATOM 1503 O O . PRO A 1 30 ? -3.693 4.457 -2.879 1.00 0.00 30 PRO A O 2
ATOM 1514 N N . PHE A 1 31 ? -2.585 3.864 -4.742 1.00 0.00 31 PHE A N 2
ATOM 1515 C CA . PHE A 1 31 ? -1.309 3.682 -4.067 1.00 0.00 31 PHE A CA 2
ATOM 1516 C C . PHE A 1 31 ? -0.785 5.014 -3.542 1.00 0.00 31 PHE A C 2
ATOM 1517 O O . PHE A 1 31 ? -0.217 5.083 -2.452 1.00 0.00 31 PHE A O 2
ATOM 1534 N N . GLU A 1 32 ? -0.992 6.069 -4.322 1.00 0.00 32 GLU A N 2
ATOM 1535 C CA . GLU A 1 32 ? -0.539 7.403 -3.944 1.00 0.00 32 GLU A CA 2
ATOM 1536 C C . GLU A 1 32 ? -1.329 7.935 -2.754 1.00 0.00 32 GLU A C 2
ATOM 1537 O O . GLU A 1 32 ? -0.831 8.754 -1.983 1.00 0.00 32 GLU A O 2
ATOM 1549 N N . ASP A 1 33 ? -2.558 7.468 -2.602 1.00 0.00 33 ASP A N 2
ATOM 1550 C CA . ASP A 1 33 ? -3.387 7.900 -1.487 1.00 0.00 33 ASP A CA 2
ATOM 1551 C C . ASP A 1 33 ? -2.922 7.245 -0.196 1.00 0.00 33 ASP A C 2
ATOM 1552 O O . ASP A 1 33 ? -2.910 7.873 0.862 1.00 0.00 33 ASP A O 2
ATOM 1561 N N . LEU A 1 34 ? -2.514 5.986 -0.292 1.00 0.00 34 LEU A N 2
ATOM 1562 C CA . LEU A 1 34 ? -1.992 5.270 0.860 1.00 0.00 34 LEU A CA 2
ATOM 1563 C C . LEU A 1 34 ? -0.706 5.924 1.352 1.00 0.00 34 LEU A C 2
ATOM 1564 O O . LEU A 1 34 ? -0.362 5.834 2.529 1.00 0.00 34 LEU A O 2
ATOM 1580 N N . VAL A 1 35 ? 0.003 6.578 0.438 1.00 0.00 35 VAL A N 2
ATOM 1581 C CA . VAL A 1 35 ? 1.180 7.366 0.794 1.00 0.00 35 VAL A CA 2
ATOM 1582 C C . VAL A 1 35 ? 0.792 8.494 1.743 1.00 0.00 35 VAL A C 2
ATOM 1583 O O . VAL A 1 35 ? 1.480 8.760 2.728 1.00 0.00 35 VAL A O 2
ATOM 1596 N N . ASP A 1 36 ? -0.334 9.132 1.449 1.00 0.00 36 ASP A N 2
ATOM 1597 C CA . ASP A 1 36 ? -0.835 10.238 2.258 1.00 0.00 36 ASP A CA 2
ATOM 1598 C C . ASP A 1 36 ? -1.347 9.731 3.602 1.00 0.00 36 ASP A C 2
ATOM 1599 O O . ASP A 1 36 ? -1.260 10.421 4.620 1.00 0.00 36 ASP A O 2
ATOM 1608 N N . LEU A 1 37 ? -1.886 8.517 3.594 1.00 0.00 37 LEU A N 2
ATOM 1609 C CA . LEU A 1 37 ? -2.344 7.866 4.815 1.00 0.00 37 LEU A CA 2
ATOM 1610 C C . LEU A 1 37 ? -1.154 7.407 5.658 1.00 0.00 37 LEU A C 2
ATOM 1611 O O . LEU A 1 37 ? -1.265 7.232 6.873 1.00 0.00 37 LEU A O 2
ATOM 1627 N N . GLY A 1 38 ? -0.017 7.214 5.001 1.00 0.00 38 GLY A N 2
ATOM 1628 C CA . GLY A 1 38 ? 1.179 6.773 5.688 1.00 0.00 38 GLY A CA 2
ATOM 1629 C C . GLY A 1 38 ? 1.328 5.266 5.670 1.00 0.00 38 GLY A C 2
ATOM 1630 O O . GLY A 1 38 ? 2.032 4.697 6.499 1.00 0.00 38 GLY A O 2
ATOM 1634 N N . TRP A 1 39 ? 0.661 4.620 4.723 1.00 0.00 39 TRP A N 2
ATOM 1635 C CA . TRP A 1 39 ? 0.708 3.167 4.606 1.00 0.00 39 TRP A CA 2
ATOM 1636 C C . TRP A 1 39 ? 1.775 2.755 3.605 1.00 0.00 39 TRP A C 2
ATOM 1637 O O . TRP A 1 39 ? 2.421 1.716 3.755 1.00 0.00 39 TRP A O 2
ATOM 1658 N N . LEU A 1 40 ? 1.949 3.576 2.580 1.00 0.00 40 LEU A N 2
ATOM 1659 C CA . LEU A 1 40 ? 2.925 3.302 1.539 1.00 0.00 40 LEU A CA 2
ATOM 1660 C C . LEU A 1 40 ? 3.962 4.406 1.446 1.00 0.00 40 LEU A C 2
ATOM 1661 O O . LEU A 1 40 ? 3.684 5.569 1.744 1.00 0.00 40 LEU A O 2
ATOM 1677 N N . LYS A 1 41 ? 5.155 4.022 1.034 1.00 0.00 41 LYS A N 2
ATOM 1678 C CA . LYS A 1 41 ? 6.238 4.959 0.798 1.00 0.00 41 LYS A CA 2
ATOM 1679 C C . LYS A 1 41 ? 6.951 4.584 -0.491 1.00 0.00 41 LYS A C 2
ATOM 1680 O O . LYS A 1 41 ? 7.504 3.492 -0.606 1.00 0.00 41 LYS A O 2
ATOM 1699 N N . ARG A 1 42 ? 6.922 5.476 -1.467 1.00 0.00 42 ARG A N 2
ATOM 1700 C CA . ARG A 1 42 ? 7.492 5.178 -2.766 1.00 0.00 42 ARG A CA 2
ATOM 1701 C C . ARG A 1 42 ? 8.977 5.505 -2.823 1.00 0.00 42 ARG A C 2
ATOM 1702 O O . ARG A 1 42 ? 9.391 6.652 -2.642 1.00 0.00 42 ARG A O 2
ATOM 1723 N N . SER A 1 43 ? 9.765 4.473 -3.078 1.00 0.00 43 SER A N 2
ATOM 1724 C CA . SER A 1 43 ? 11.210 4.590 -3.151 1.00 0.00 43 SER A CA 2
ATOM 1725 C C . SER A 1 43 ? 11.725 3.870 -4.401 1.00 0.00 43 SER A C 2
ATOM 1726 O O . SER A 1 43 ? 10.930 3.307 -5.166 1.00 0.00 43 SER A O 2
ATOM 1734 N N . SER A 1 44 ? 13.046 3.895 -4.596 1.00 0.00 44 SER A N 2
ATOM 1735 C CA . SER A 1 44 ? 13.705 3.237 -5.730 1.00 0.00 44 SER A CA 2
ATOM 1736 C C . SER A 1 44 ? 13.334 3.893 -7.061 1.00 0.00 44 SER A C 2
ATOM 1737 O O . SER A 1 44 ? 14.117 4.666 -7.614 1.00 0.00 44 SER A O 2
ATOM 1745 N N . VAL A 1 45 ? 12.128 3.597 -7.543 1.00 0.00 45 VAL A N 2
ATOM 1746 C CA . VAL A 1 45 ? 11.627 4.101 -8.821 1.00 0.00 45 VAL A CA 2
ATOM 1747 C C . VAL A 1 45 ? 12.480 3.612 -9.997 1.00 0.00 45 VAL A C 2
ATOM 1748 O O . VAL A 1 45 ? 13.590 4.093 -10.229 1.00 0.00 45 VAL A O 2
ATOM 1761 N N . ASP A 1 46 ? 11.952 2.649 -10.735 1.00 0.00 46 ASP A N 2
ATOM 1762 C CA . ASP A 1 46 ? 12.632 2.137 -11.916 1.00 0.00 46 ASP A CA 2
ATOM 1763 C C . ASP A 1 46 ? 11.934 2.635 -13.164 1.00 0.00 46 ASP A C 2
ATOM 1764 O O . ASP A 1 46 ? 10.913 2.082 -13.574 1.00 0.00 46 ASP A O 2
ATOM 1773 N N . SER A 1 47 ? 12.487 3.689 -13.751 1.00 0.00 47 SER A N 2
ATOM 1774 C CA . SER A 1 47 ? 11.954 4.288 -14.969 1.00 0.00 47 SER A CA 2
ATOM 1775 C C . SER A 1 47 ? 10.529 4.811 -14.757 1.00 0.00 47 SER A C 2
ATOM 1776 O O . SER A 1 47 ? 10.340 5.941 -14.302 1.00 0.00 47 SER A O 2
ATOM 1784 N N . ARG A 1 48 ? 9.529 3.990 -15.067 1.00 0.00 48 ARG A N 2
ATOM 1785 C CA . ARG A 1 48 ? 8.137 4.397 -14.919 1.00 0.00 48 ARG A CA 2
ATOM 1786 C C . ARG A 1 48 ? 7.473 3.648 -13.773 1.00 0.00 48 ARG A C 2
ATOM 1787 O O . ARG A 1 48 ? 6.384 4.016 -13.329 1.00 0.00 48 ARG A O 2
ATOM 1808 N N . ALA A 1 49 ? 8.124 2.599 -13.297 1.00 0.00 49 ALA A N 2
ATOM 1809 C CA . ALA A 1 49 ? 7.567 1.790 -12.228 1.00 0.00 49 ALA A CA 2
ATOM 1810 C C . ALA A 1 49 ? 8.015 2.309 -10.869 1.00 0.00 49 ALA A C 2
ATOM 1811 O O . ALA A 1 49 ? 9.198 2.252 -10.523 1.00 0.00 49 ALA A O 2
ATOM 1818 N N . THR A 1 50 ? 7.065 2.799 -10.099 1.00 0.00 50 THR A N 2
ATOM 1819 C CA . THR A 1 50 ? 7.344 3.321 -8.777 1.00 0.00 50 THR A CA 2
ATOM 1820 C C . THR A 1 50 ? 7.164 2.223 -7.734 1.00 0.00 50 THR A C 2
ATOM 1821 O O . THR A 1 50 ? 6.114 1.588 -7.671 1.00 0.00 50 THR A O 2
ATOM 1832 N N . HIS A 1 51 ? 8.195 1.990 -6.931 1.00 0.00 51 HIS A N 2
ATOM 1833 C CA . HIS A 1 51 ? 8.146 0.933 -5.927 1.00 0.00 51 HIS A CA 2
ATOM 1834 C C . HIS A 1 51 ? 7.620 1.475 -4.607 1.00 0.00 51 HIS A C 2
ATOM 1835 O O . HIS A 1 51 ? 8.251 2.324 -3.982 1.00 0.00 51 HIS A O 2
ATOM 1850 N N . TYR A 1 52 ? 6.469 0.985 -4.191 1.00 0.00 52 TYR A N 2
ATOM 1851 C CA . TYR A 1 52 ? 5.893 1.375 -2.918 1.00 0.00 52 TYR A CA 2
ATOM 1852 C C . TYR A 1 52 ? 6.268 0.375 -1.839 1.00 0.00 52 TYR A C 2
ATOM 1853 O O . TYR A 1 52 ? 5.937 -0.808 -1.930 1.00 0.00 52 TYR A O 2
ATOM 1871 N N . GLN A 1 53 ? 6.976 0.860 -0.835 1.00 0.00 53 GLN A N 2
ATOM 1872 C CA . GLN A 1 53 ? 7.433 0.030 0.263 1.00 0.00 53 GLN A CA 2
ATOM 1873 C C . GLN A 1 53 ? 6.439 0.112 1.414 1.00 0.00 53 GLN A C 2
ATOM 1874 O O . GLN A 1 53 ? 5.858 1.169 1.668 1.00 0.00 53 GLN A O 2
ATOM 1888 N N . ILE A 1 54 ? 6.236 -1.007 2.088 1.00 0.00 54 ILE A N 2
ATOM 1889 C CA . ILE A 1 54 ? 5.356 -1.062 3.244 1.00 0.00 54 ILE A CA 2
ATOM 1890 C C . ILE A 1 54 ? 5.933 -0.294 4.430 1.00 0.00 54 ILE A C 2
ATOM 1891 O O . ILE A 1 54 ? 7.125 -0.395 4.737 1.00 0.00 54 ILE A O 2
ATOM 1907 N N . THR A 1 55 ? 5.091 0.492 5.080 1.00 0.00 55 THR A N 2
ATOM 1908 C CA . THR A 1 55 ? 5.465 1.136 6.325 1.00 0.00 55 THR A CA 2
ATOM 1909 C C . THR A 1 55 ? 4.989 0.285 7.494 1.00 0.00 55 THR A C 2
ATOM 1910 O O . THR A 1 55 ? 4.378 -0.768 7.289 1.00 0.00 55 THR A O 2
ATOM 1921 N N . GLU A 1 56 ? 5.255 0.730 8.710 1.00 0.00 56 GLU A N 2
ATOM 1922 C CA . GLU A 1 56 ? 4.752 0.045 9.890 1.00 0.00 56 GLU A CA 2
ATOM 1923 C C . GLU A 1 56 ? 3.232 0.150 9.926 1.00 0.00 56 GLU A C 2
ATOM 1924 O O . GLU A 1 56 ? 2.535 -0.806 10.270 1.00 0.00 56 GLU A O 2
ATOM 1936 N N . ARG A 1 57 ? 2.724 1.315 9.534 1.00 0.00 57 ARG A N 2
ATOM 1937 C CA . ARG A 1 57 ? 1.288 1.522 9.402 1.00 0.00 57 ARG A CA 2
ATOM 1938 C C . ARG A 1 57 ? 0.730 0.609 8.321 1.00 0.00 57 ARG A C 2
ATOM 1939 O O . ARG A 1 57 ? -0.300 -0.034 8.507 1.00 0.00 57 ARG A O 2
ATOM 1960 N N . GLY A 1 58 ? 1.437 0.544 7.199 1.00 0.00 58 GLY A N 2
ATOM 1961 C CA . GLY A 1 58 ? 1.045 -0.333 6.111 1.00 0.00 58 GLY A CA 2
ATOM 1962 C C . GLY A 1 58 ? 1.065 -1.795 6.516 1.00 0.00 58 GLY A C 2
ATOM 1963 O O . 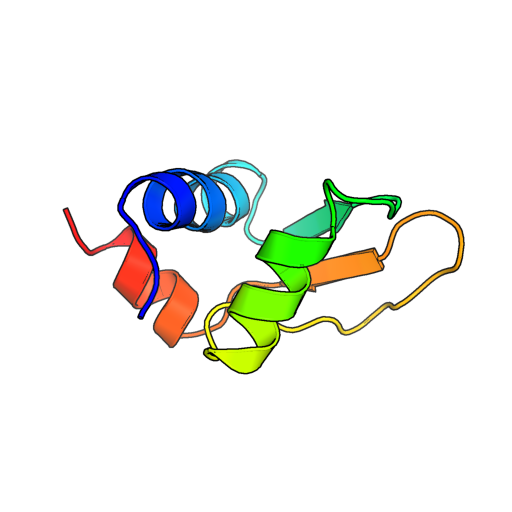GLY A 1 58 ? 0.330 -2.614 5.963 1.00 0.00 58 GLY A O 2
ATOM 1967 N N . THR A 1 59 ? 1.923 -2.123 7.470 1.00 0.00 59 THR A N 2
ATOM 1968 C CA . THR A 1 59 ? 1.993 -3.473 8.003 1.00 0.00 59 THR A CA 2
ATOM 1969 C C . THR A 1 59 ? 0.768 -3.764 8.866 1.00 0.00 59 THR A C 2
ATOM 1970 O O . THR A 1 59 ? 0.146 -4.821 8.748 1.00 0.00 59 THR A O 2
ATOM 1981 N N . SER A 1 60 ? 0.411 -2.808 9.711 1.00 0.00 60 SER A N 2
ATOM 1982 C CA . SER A 1 60 ? -0.740 -2.950 10.586 1.00 0.00 60 SER A CA 2
ATOM 1983 C C . SER A 1 60 ? -2.037 -2.949 9.776 1.00 0.00 60 SER A C 2
ATOM 1984 O O . SER A 1 60 ? -2.935 -3.750 10.028 1.00 0.00 60 SER A O 2
ATOM 1992 N N . ALA A 1 61 ? -2.112 -2.062 8.786 1.00 0.00 61 ALA A N 2
ATOM 1993 C CA . ALA A 1 61 ? -3.303 -1.923 7.950 1.00 0.00 61 ALA A CA 2
ATOM 1994 C C . ALA A 1 61 ? -3.629 -3.217 7.212 1.00 0.00 61 ALA A C 2
ATOM 1995 O O . ALA A 1 61 ? -4.792 -3.526 6.966 1.00 0.00 61 ALA A O 2
ATOM 2002 N N . ALA A 1 62 ? -2.597 -3.976 6.869 1.00 0.00 62 ALA A N 2
ATOM 2003 C CA . ALA A 1 62 ? -2.782 -5.237 6.163 1.00 0.00 62 ALA A CA 2
ATOM 2004 C C . ALA A 1 62 ? -3.353 -6.304 7.088 1.00 0.00 62 ALA A C 2
ATOM 2005 O O . ALA A 1 62 ? -3.962 -7.274 6.639 1.00 0.00 62 ALA A O 2
ATOM 2012 N N . LEU A 1 63 ? -3.142 -6.119 8.381 1.00 0.00 63 LEU A N 2
ATOM 2013 C CA . LEU A 1 63 ? -3.651 -7.043 9.382 1.00 0.00 63 LEU A CA 2
ATOM 2014 C C . LEU A 1 63 ? -5.062 -6.631 9.802 1.00 0.00 63 LEU A C 2
ATOM 2015 O O . LEU A 1 63 ? -5.730 -7.322 10.572 1.00 0.00 63 LEU A O 2
ATOM 2031 N N . ARG A 1 64 ? -5.510 -5.498 9.284 1.00 0.00 64 ARG A N 2
ATOM 2032 C CA . ARG A 1 64 ? -6.819 -4.963 9.619 1.00 0.00 64 ARG A CA 2
ATOM 2033 C C . ARG A 1 64 ? -7.766 -5.109 8.436 1.00 0.00 64 ARG A C 2
ATOM 2034 O O . ARG A 1 64 ? -7.504 -4.585 7.355 1.00 0.00 64 ARG A O 2
ATOM 2055 N N . SER A 1 65 ? -8.854 -5.828 8.636 1.00 0.00 65 SER A N 2
ATOM 2056 C CA . SER A 1 65 ? -9.842 -6.006 7.588 1.00 0.00 65 SER A CA 2
ATOM 2057 C C . SER A 1 65 ? -11.227 -5.652 8.113 1.00 0.00 65 SER A C 2
ATOM 2058 O O . SER A 1 65 ? -11.922 -6.554 8.625 1.00 0.00 65 SER A O 2
ATOM 2067 N N . MET A 1 1 ? -8.907 8.037 0.412 1.00 0.00 1 MET A N 3
ATOM 2068 C CA . MET A 1 1 ? -9.543 7.496 1.633 1.00 0.00 1 MET A CA 3
ATOM 2069 C C . MET A 1 1 ? -9.458 5.979 1.608 1.00 0.00 1 MET A C 3
ATOM 2070 O O . MET A 1 1 ? -9.752 5.359 0.585 1.00 0.00 1 MET A O 3
ATOM 2086 N N . ALA A 1 2 ? -9.052 5.385 2.722 1.00 0.00 2 ALA A N 3
ATOM 2087 C CA . ALA A 1 2 ? -8.829 3.949 2.779 1.00 0.00 2 ALA A CA 3
ATOM 2088 C C . ALA A 1 2 ? -10.107 3.195 3.122 1.00 0.00 2 ALA A C 3
ATOM 2089 O O . ALA A 1 2 ? -10.613 3.288 4.242 1.00 0.00 2 ALA A O 3
ATOM 2096 N N . THR A 1 3 ? -10.625 2.455 2.157 1.00 0.00 3 THR A N 3
ATOM 2097 C CA . THR A 1 3 ? -11.786 1.610 2.376 1.00 0.00 3 THR A CA 3
ATOM 2098 C C . THR A 1 3 ? -11.334 0.151 2.462 1.00 0.00 3 THR A C 3
ATOM 2099 O O . THR A 1 3 ? -10.136 -0.129 2.386 1.00 0.00 3 THR A O 3
ATOM 2110 N N . ALA A 1 4 ? -12.278 -0.768 2.639 1.00 0.00 4 ALA A N 3
ATOM 2111 C CA . ALA A 1 4 ? -11.971 -2.196 2.737 1.00 0.00 4 ALA A CA 3
ATOM 2112 C C . ALA A 1 4 ? -11.107 -2.667 1.567 1.00 0.00 4 ALA A C 3
ATOM 2113 O O . ALA A 1 4 ? -10.223 -3.510 1.734 1.00 0.00 4 ALA A O 3
ATOM 2120 N N . ASP A 1 5 ? -11.361 -2.105 0.391 1.00 0.00 5 ASP A N 3
ATOM 2121 C CA . ASP A 1 5 ? -10.595 -2.429 -0.811 1.00 0.00 5 ASP A CA 3
ATOM 2122 C C . ASP A 1 5 ? -9.127 -2.055 -0.642 1.00 0.00 5 ASP A C 3
ATOM 2123 O O . ASP A 1 5 ? -8.238 -2.771 -1.103 1.00 0.00 5 ASP A O 3
ATOM 2132 N N . ASP A 1 6 ? -8.879 -0.941 0.032 1.00 0.00 6 ASP A N 3
ATOM 2133 C CA . ASP A 1 6 ? -7.518 -0.464 0.256 1.00 0.00 6 ASP A CA 3
ATOM 2134 C C . ASP A 1 6 ? -6.791 -1.374 1.230 1.00 0.00 6 ASP A C 3
ATOM 2135 O O . ASP A 1 6 ? -5.598 -1.615 1.086 1.00 0.00 6 ASP A O 3
ATOM 2144 N N . PHE A 1 7 ? -7.519 -1.886 2.219 1.00 0.00 7 PHE A N 3
ATOM 2145 C CA . PHE A 1 7 ? -6.966 -2.852 3.157 1.00 0.00 7 PHE A CA 3
ATOM 2146 C C . PHE A 1 7 ? -6.517 -4.111 2.424 1.00 0.00 7 PHE A C 3
ATOM 2147 O O . PHE A 1 7 ? -5.484 -4.700 2.741 1.00 0.00 7 PHE A O 3
ATOM 2164 N N . LYS A 1 8 ? -7.299 -4.508 1.432 1.00 0.00 8 LYS A N 3
ATOM 2165 C CA . LYS A 1 8 ? -6.975 -5.664 0.613 1.00 0.00 8 LYS A CA 3
ATOM 2166 C C . LYS A 1 8 ? -5.782 -5.346 -0.292 1.00 0.00 8 LYS A C 3
ATOM 2167 O O . LYS A 1 8 ? -4.943 -6.205 -0.570 1.00 0.00 8 LYS A O 3
ATOM 2186 N N . LEU A 1 9 ? -5.711 -4.095 -0.732 1.00 0.00 9 LEU A N 3
ATOM 2187 C CA . LEU A 1 9 ? -4.650 -3.645 -1.626 1.00 0.00 9 LEU A CA 3
ATOM 2188 C C . LEU A 1 9 ? -3.329 -3.507 -0.869 1.00 0.00 9 LEU A C 3
ATOM 2189 O O . LEU A 1 9 ? -2.281 -3.925 -1.354 1.00 0.00 9 LEU A O 3
ATOM 2205 N N . ILE A 1 10 ? -3.384 -2.933 0.325 1.00 0.00 10 ILE A N 3
ATOM 2206 C CA . ILE A 1 10 ? -2.188 -2.771 1.144 1.00 0.00 10 ILE A CA 3
ATOM 2207 C C . ILE A 1 10 ? -1.692 -4.138 1.615 1.00 0.00 10 ILE A C 3
ATOM 2208 O O . ILE A 1 10 ? -0.500 -4.332 1.861 1.00 0.00 10 ILE A O 3
ATOM 2224 N N . ARG A 1 11 ? -2.612 -5.091 1.714 1.00 0.00 11 ARG A N 3
ATOM 2225 C CA . ARG A 1 11 ? -2.256 -6.464 2.026 1.00 0.00 11 ARG A CA 3
ATOM 2226 C C . ARG A 1 11 ? -1.482 -7.068 0.858 1.00 0.00 11 ARG A C 3
ATOM 2227 O O . ARG A 1 11 ? -0.508 -7.797 1.054 1.00 0.00 11 ARG A O 3
ATOM 2248 N N . ASP A 1 12 ? -1.912 -6.727 -0.353 1.00 0.00 12 ASP A N 3
ATOM 2249 C CA . ASP A 1 12 ? -1.265 -7.201 -1.576 1.00 0.00 12 ASP A CA 3
ATOM 2250 C C . ASP A 1 12 ? 0.200 -6.793 -1.600 1.00 0.00 12 ASP A C 3
ATOM 2251 O O . ASP A 1 12 ? 1.057 -7.553 -2.045 1.00 0.00 12 ASP A O 3
ATOM 2260 N N . ILE A 1 13 ? 0.483 -5.597 -1.097 1.00 0.00 13 ILE A N 3
ATOM 2261 C CA . ILE A 1 13 ? 1.844 -5.083 -1.052 1.00 0.00 13 ILE A CA 3
ATOM 2262 C C . ILE A 1 13 ? 2.745 -6.045 -0.282 1.00 0.00 13 ILE A C 3
ATOM 2263 O O . ILE A 1 13 ? 3.884 -6.299 -0.670 1.00 0.00 13 ILE A O 3
ATOM 2279 N N . HIS A 1 14 ? 2.208 -6.604 0.797 1.00 0.00 14 HIS A N 3
ATOM 2280 C CA . HIS A 1 14 ? 2.943 -7.561 1.611 1.00 0.00 14 HIS A CA 3
ATOM 2281 C C . HIS A 1 14 ? 3.038 -8.896 0.889 1.00 0.00 14 HIS A C 3
ATOM 2282 O O . HIS A 1 14 ? 4.080 -9.550 0.903 1.00 0.00 14 HIS A O 3
ATOM 2297 N N . SER A 1 15 ? 1.944 -9.282 0.243 1.00 0.00 15 SER A N 3
ATOM 2298 C CA . SER A 1 15 ? 1.888 -10.517 -0.529 1.00 0.00 15 SER A CA 3
ATOM 2299 C C . SER A 1 15 ? 2.925 -10.506 -1.657 1.00 0.00 15 SER A C 3
ATOM 2300 O O . SER A 1 15 ? 3.525 -11.532 -1.974 1.00 0.00 15 SER A O 3
ATOM 2308 N N . THR A 1 16 ? 3.148 -9.329 -2.233 1.00 0.00 16 THR A N 3
ATOM 2309 C CA . THR A 1 16 ? 4.086 -9.168 -3.338 1.00 0.00 16 THR A CA 3
ATOM 2310 C C . THR A 1 16 ? 5.542 -9.150 -2.838 1.00 0.00 16 THR A C 3
ATOM 2311 O O . THR A 1 16 ? 6.488 -9.073 -3.629 1.00 0.00 16 THR A O 3
ATOM 2322 N N . GLY A 1 17 ? 5.720 -9.235 -1.523 1.00 0.00 17 GLY A N 3
ATOM 2323 C CA . GLY A 1 17 ? 7.057 -9.295 -0.960 1.00 0.00 17 GLY A CA 3
ATOM 2324 C C . GLY A 1 17 ? 7.432 -8.045 -0.191 1.00 0.00 17 GLY A C 3
ATOM 2325 O O . GLY A 1 17 ? 8.610 -7.798 0.072 1.00 0.00 17 GLY A O 3
ATOM 2329 N N . GLY A 1 18 ? 6.437 -7.245 0.160 1.00 0.00 18 GLY A N 3
ATOM 2330 C CA . GLY A 1 18 ? 6.690 -6.035 0.915 1.00 0.00 18 GLY A CA 3
ATOM 2331 C C . GLY A 1 18 ? 6.829 -4.827 0.016 1.00 0.00 18 GLY A C 3
ATOM 2332 O O . GLY A 1 18 ? 6.754 -3.685 0.474 1.00 0.00 18 GLY A O 3
ATOM 2336 N N . ARG A 1 19 ? 7.050 -5.081 -1.266 1.00 0.00 19 ARG A N 3
ATOM 2337 C CA . ARG A 1 19 ? 7.162 -4.018 -2.249 1.00 0.00 19 ARG A CA 3
ATOM 2338 C C . ARG A 1 19 ? 6.178 -4.255 -3.380 1.00 0.00 19 ARG A C 3
ATOM 2339 O O . ARG A 1 19 ? 5.907 -5.396 -3.750 1.00 0.00 19 ARG A O 3
ATOM 2360 N N . ARG A 1 20 ? 5.636 -3.178 -3.910 1.00 0.00 20 ARG A N 3
ATOM 2361 C CA . ARG A 1 20 ? 4.749 -3.246 -5.056 1.00 0.00 20 ARG A CA 3
ATOM 2362 C C . ARG A 1 20 ? 5.110 -2.145 -6.040 1.00 0.00 20 ARG A C 3
ATOM 2363 O O . ARG A 1 20 ? 4.987 -0.959 -5.727 1.00 0.00 20 ARG A O 3
ATOM 2384 N N . GLN A 1 21 ? 5.583 -2.526 -7.213 1.00 0.00 21 GLN A N 3
ATOM 2385 C CA . GLN A 1 21 ? 5.893 -1.548 -8.238 1.00 0.00 21 GLN A CA 3
ATOM 2386 C C . GLN A 1 21 ? 4.654 -1.301 -9.087 1.00 0.00 21 GLN A C 3
ATOM 2387 O O . GLN A 1 21 ? 3.999 -2.240 -9.547 1.00 0.00 21 GLN A O 3
ATOM 2401 N N . VAL A 1 22 ? 4.308 -0.039 -9.249 1.00 0.00 22 VAL A N 3
ATOM 2402 C CA . VAL A 1 22 ? 3.105 0.328 -9.970 1.00 0.00 22 VAL A CA 3
ATOM 2403 C C . VAL A 1 22 ? 3.433 1.290 -11.099 1.00 0.00 22 VAL A C 3
ATOM 2404 O O . VAL A 1 22 ? 4.152 2.270 -10.897 1.00 0.00 22 VAL A O 3
ATOM 2417 N N . PHE A 1 23 ? 2.922 0.995 -12.283 1.00 0.00 23 PHE A N 3
ATOM 2418 C CA . PHE A 1 23 ? 3.095 1.878 -13.422 1.00 0.00 23 PHE A CA 3
ATOM 2419 C C . PHE A 1 23 ? 2.297 3.159 -13.222 1.00 0.00 23 PHE A C 3
ATOM 2420 O O . PHE A 1 23 ? 1.241 3.147 -12.586 1.00 0.00 23 PHE A O 3
ATOM 2437 N N . GLY A 1 24 ? 2.817 4.261 -13.746 1.00 0.00 24 GLY A N 3
ATOM 2438 C CA . GLY A 1 24 ? 2.124 5.532 -13.661 1.00 0.00 24 GLY A CA 3
ATOM 2439 C C . GLY A 1 24 ? 0.866 5.549 -14.505 1.00 0.00 24 GLY A C 3
ATOM 2440 O O . GLY A 1 24 ? 0.873 6.035 -15.639 1.00 0.00 24 GLY A O 3
ATOM 2444 N N . SER A 1 25 ? -0.201 4.987 -13.959 1.00 0.00 25 SER A N 3
ATOM 2445 C CA . SER A 1 25 ? -1.480 4.896 -14.644 1.00 0.00 25 SER A CA 3
ATOM 2446 C C . SER A 1 25 ? -2.619 4.933 -13.625 1.00 0.00 25 SER A C 3
ATOM 2447 O O . SER A 1 25 ? -2.388 5.212 -12.448 1.00 0.00 25 SER A O 3
ATOM 2455 N N . ARG A 1 26 ? -3.837 4.645 -14.072 1.00 0.00 26 ARG A N 3
ATOM 2456 C CA . ARG A 1 26 ? -5.016 4.693 -13.205 1.00 0.00 26 ARG A CA 3
ATOM 2457 C C . ARG A 1 26 ? -4.879 3.773 -11.994 1.00 0.00 26 ARG A C 3
ATOM 2458 O O . ARG A 1 26 ? -5.391 4.081 -10.916 1.00 0.00 26 ARG A O 3
ATOM 2479 N N . GLU A 1 27 ? -4.184 2.655 -12.172 1.00 0.00 27 GLU A N 3
ATOM 2480 C CA . GLU A 1 27 ? -3.975 1.696 -11.095 1.00 0.00 27 GLU A CA 3
ATOM 2481 C C . GLU A 1 27 ? -3.171 2.306 -9.947 1.00 0.00 27 GLU A C 3
ATOM 2482 O O . GLU A 1 27 ? -3.286 1.871 -8.807 1.00 0.00 27 GLU A O 3
ATOM 2494 N N . GLN A 1 28 ? -2.367 3.313 -10.261 1.00 0.00 28 GLN A N 3
ATOM 2495 C CA . GLN A 1 28 ? -1.478 3.935 -9.285 1.00 0.00 28 GLN A CA 3
ATOM 2496 C C . GLN A 1 28 ? -2.250 4.852 -8.333 1.00 0.00 28 GLN A C 3
ATOM 2497 O O . GLN A 1 28 ? -1.791 5.141 -7.231 1.00 0.00 28 GLN A O 3
ATOM 2511 N N . LYS A 1 29 ? -3.430 5.288 -8.767 1.00 0.00 29 LYS A N 3
ATOM 2512 C CA . LYS A 1 29 ? -4.250 6.237 -8.008 1.00 0.00 29 LYS A CA 3
ATOM 2513 C C . LYS A 1 29 ? -4.429 5.838 -6.524 1.00 0.00 29 LYS A C 3
ATOM 2514 O O . LYS A 1 29 ? -4.138 6.644 -5.639 1.00 0.00 29 LYS A O 3
ATOM 2533 N N . PRO A 1 30 ? -4.902 4.609 -6.212 1.00 0.00 30 PRO A N 3
ATOM 2534 C CA . PRO A 1 30 ? -5.075 4.178 -4.816 1.00 0.00 30 PRO A CA 3
ATOM 2535 C C . PRO A 1 30 ? -3.750 4.099 -4.061 1.00 0.00 30 PRO A C 3
ATOM 2536 O O . PRO A 1 30 ? -3.687 4.383 -2.865 1.00 0.00 30 PRO A O 3
ATOM 2547 N N . PHE A 1 31 ? -2.691 3.734 -4.771 1.00 0.00 31 PHE A N 3
ATOM 2548 C CA . PHE A 1 31 ? -1.369 3.619 -4.175 1.00 0.00 31 PHE A CA 3
ATOM 2549 C C . PHE A 1 31 ? -0.864 4.986 -3.737 1.00 0.00 31 PHE A C 3
ATOM 2550 O O . PHE A 1 31 ? -0.297 5.132 -2.653 1.00 0.00 31 PHE A O 3
ATOM 2567 N N . GLU A 1 32 ? -1.087 5.983 -4.584 1.00 0.00 32 GLU A N 3
ATOM 2568 C CA . GLU A 1 32 ? -0.719 7.360 -4.274 1.00 0.00 32 GLU A CA 3
ATOM 2569 C C . GLU A 1 32 ? -1.491 7.874 -3.062 1.00 0.00 32 GLU A C 3
ATOM 2570 O O . GLU A 1 32 ? -0.960 8.640 -2.254 1.00 0.00 32 GLU A O 3
ATOM 2582 N N . ASP A 1 33 ? -2.738 7.443 -2.935 1.00 0.00 33 ASP A N 3
ATOM 2583 C CA . ASP A 1 33 ? -3.575 7.855 -1.815 1.00 0.00 33 ASP A CA 3
ATOM 2584 C C . ASP A 1 33 ? -3.068 7.240 -0.516 1.00 0.00 33 ASP A C 3
ATOM 2585 O O . ASP A 1 33 ? -3.022 7.905 0.521 1.00 0.00 33 ASP A O 3
ATOM 2594 N N . LEU A 1 34 ? -2.659 5.978 -0.582 1.00 0.00 34 LEU A N 3
ATOM 2595 C CA . LEU A 1 34 ? -2.122 5.287 0.581 1.00 0.00 34 LEU A CA 3
ATOM 2596 C C . LEU A 1 34 ? -0.821 5.933 1.044 1.00 0.00 34 LEU A C 3
ATOM 2597 O O . LEU A 1 34 ? -0.461 5.846 2.218 1.00 0.00 34 LEU A O 3
ATOM 2613 N N . VAL A 1 35 ? -0.111 6.568 0.117 1.00 0.00 35 VAL A N 3
ATOM 2614 C CA . VAL A 1 35 ? 1.116 7.284 0.452 1.00 0.00 35 VAL A CA 3
ATOM 2615 C C . VAL A 1 35 ? 0.822 8.415 1.428 1.00 0.00 35 VAL A C 3
ATOM 2616 O O . VAL A 1 35 ? 1.491 8.556 2.450 1.00 0.00 35 VAL A O 3
ATOM 2629 N N . ASP A 1 36 ? -0.202 9.200 1.117 1.00 0.00 36 ASP A N 3
ATOM 2630 C CA . ASP A 1 36 ? -0.615 10.305 1.979 1.00 0.00 36 ASP A CA 3
ATOM 2631 C C . ASP A 1 36 ? -1.111 9.779 3.319 1.00 0.00 36 ASP A C 3
ATOM 2632 O O . ASP A 1 36 ? -0.860 10.378 4.368 1.00 0.00 36 ASP A O 3
ATOM 2641 N N . LEU A 1 37 ? -1.795 8.642 3.276 1.00 0.00 37 LEU A N 3
ATOM 2642 C CA . LEU A 1 37 ? -2.293 7.997 4.482 1.00 0.00 37 LEU A CA 3
ATOM 2643 C C . LEU A 1 37 ? -1.135 7.455 5.316 1.00 0.00 37 LEU A C 3
ATOM 2644 O O . LEU A 1 37 ? -1.282 7.195 6.508 1.00 0.00 37 LEU A O 3
ATOM 2660 N N . GLY A 1 38 ? 0.014 7.291 4.676 1.00 0.00 38 GLY A N 3
ATOM 2661 C CA . GLY A 1 38 ? 1.197 6.837 5.373 1.00 0.00 38 GLY A CA 3
ATOM 2662 C C . GLY A 1 38 ? 1.348 5.333 5.340 1.00 0.00 38 GLY A C 3
ATOM 2663 O O . GLY A 1 38 ? 2.141 4.775 6.088 1.00 0.00 38 GLY A O 3
ATOM 2667 N N . TRP A 1 39 ? 0.593 4.675 4.465 1.00 0.00 39 TRP A N 3
ATOM 2668 C CA . TRP A 1 39 ? 0.629 3.217 4.359 1.00 0.00 39 TRP A CA 3
ATOM 2669 C C . TRP A 1 39 ? 1.679 2.783 3.345 1.00 0.00 39 TRP A C 3
ATOM 2670 O O . TRP A 1 39 ? 2.310 1.734 3.493 1.00 0.00 39 TRP A O 3
ATOM 2691 N N . LEU A 1 40 ? 1.849 3.591 2.310 1.00 0.00 40 LEU A N 3
ATOM 2692 C CA . LEU A 1 40 ? 2.832 3.305 1.276 1.00 0.00 40 LEU A CA 3
ATOM 2693 C C . LEU A 1 40 ? 3.880 4.401 1.199 1.00 0.00 40 LEU A C 3
ATOM 2694 O O . LEU A 1 40 ? 3.626 5.547 1.578 1.00 0.00 40 LEU A O 3
ATOM 2710 N N . LYS A 1 41 ? 5.055 4.040 0.710 1.00 0.00 41 LYS A N 3
ATOM 2711 C CA . LYS A 1 41 ? 6.145 4.985 0.553 1.00 0.00 41 LYS A CA 3
ATOM 2712 C C . LYS A 1 41 ? 6.786 4.822 -0.813 1.00 0.00 41 LYS A C 3
ATOM 2713 O O . LYS A 1 41 ? 6.984 3.702 -1.285 1.00 0.00 41 LYS A O 3
ATOM 2732 N N . ARG A 1 42 ? 7.097 5.940 -1.447 1.00 0.00 42 ARG A N 3
ATOM 2733 C CA . ARG A 1 42 ? 7.785 5.923 -2.722 1.00 0.00 42 ARG A CA 3
ATOM 2734 C C . ARG A 1 42 ? 9.287 5.860 -2.480 1.00 0.00 42 ARG A C 3
ATOM 2735 O O . ARG A 1 42 ? 9.918 6.864 -2.142 1.00 0.00 42 ARG A O 3
ATOM 2756 N N . SER A 1 43 ? 9.851 4.673 -2.631 1.00 0.00 43 SER A N 3
ATOM 2757 C CA . SER A 1 43 ? 11.250 4.451 -2.302 1.00 0.00 43 SER A CA 3
ATOM 2758 C C . SER A 1 43 ? 12.156 4.676 -3.510 1.00 0.00 43 SER A C 3
ATOM 2759 O O . SER A 1 43 ? 13.248 5.230 -3.380 1.00 0.00 43 SER A O 3
ATOM 2767 N N . SER A 1 44 ? 11.701 4.257 -4.680 1.00 0.00 44 SER A N 3
ATOM 2768 C CA . SER A 1 44 ? 12.493 4.396 -5.889 1.00 0.00 44 SER A CA 3
ATOM 2769 C C . SER A 1 44 ? 11.575 4.508 -7.098 1.00 0.00 44 SER A C 3
ATOM 2770 O O . SER A 1 44 ? 10.481 3.933 -7.109 1.00 0.00 44 SER A O 3
ATOM 2778 N N . VAL A 1 45 ? 11.999 5.255 -8.104 1.00 0.00 45 VAL A N 3
ATOM 2779 C CA . VAL A 1 45 ? 11.189 5.439 -9.297 1.00 0.00 45 VAL A CA 3
ATOM 2780 C C . VAL A 1 45 ? 11.937 5.026 -10.559 1.00 0.00 45 VAL A C 3
ATOM 2781 O O . VAL A 1 45 ? 13.101 5.378 -10.760 1.00 0.00 45 VAL A O 3
ATOM 2794 N N . ASP A 1 46 ? 11.257 4.251 -11.384 1.00 0.00 46 ASP A N 3
ATOM 2795 C CA . ASP A 1 46 ? 11.750 3.868 -12.698 1.00 0.00 46 ASP A CA 3
ATOM 2796 C C . ASP A 1 46 ? 10.861 4.513 -13.743 1.00 0.00 46 ASP A C 3
ATOM 2797 O O . ASP A 1 46 ? 9.802 5.043 -13.401 1.00 0.00 46 ASP A O 3
ATOM 2806 N N . SER A 1 47 ? 11.297 4.501 -14.995 1.00 0.00 47 SER A N 3
ATOM 2807 C CA . SER A 1 47 ? 10.520 5.081 -16.087 1.00 0.00 47 SER A CA 3
ATOM 2808 C C . SER A 1 47 ? 9.088 4.534 -16.103 1.00 0.00 47 SER A C 3
ATOM 2809 O O . SER A 1 47 ? 8.853 3.391 -16.507 1.00 0.00 47 SER A O 3
ATOM 2817 N N . ARG A 1 48 ? 8.149 5.356 -15.625 1.00 0.00 48 ARG A N 3
ATOM 2818 C CA . ARG A 1 48 ? 6.727 5.006 -15.577 1.00 0.00 48 ARG A CA 3
ATOM 2819 C C . ARG A 1 48 ? 6.440 3.882 -14.585 1.00 0.00 48 ARG A C 3
ATOM 2820 O O . ARG A 1 48 ? 5.382 3.263 -14.643 1.00 0.00 48 ARG A O 3
ATOM 2841 N N . ALA A 1 49 ? 7.364 3.634 -13.668 1.00 0.00 49 ALA A N 3
ATOM 2842 C CA . ALA A 1 49 ? 7.172 2.599 -12.660 1.00 0.00 49 ALA A CA 3
ATOM 2843 C C . ALA A 1 49 ? 7.607 3.093 -11.286 1.00 0.00 49 ALA A C 3
ATOM 2844 O O . ALA A 1 49 ? 8.782 3.361 -11.053 1.00 0.00 49 ALA A O 3
ATOM 2851 N N . THR A 1 50 ? 6.659 3.202 -10.375 1.00 0.00 50 THR A N 3
ATOM 2852 C CA . THR A 1 50 ? 6.946 3.684 -9.036 1.00 0.00 50 THR A CA 3
ATOM 2853 C C . THR A 1 50 ? 6.970 2.528 -8.036 1.00 0.00 50 THR A C 3
ATOM 2854 O O . THR A 1 50 ? 6.040 1.725 -7.978 1.00 0.00 50 THR A O 3
ATOM 2865 N N . HIS A 1 51 ? 8.054 2.432 -7.276 1.00 0.00 51 HIS A N 3
ATOM 2866 C CA . HIS A 1 51 ? 8.197 1.390 -6.265 1.00 0.00 51 HIS A CA 3
ATOM 2867 C C . HIS A 1 51 ? 7.562 1.833 -4.955 1.00 0.00 51 HIS A C 3
ATOM 2868 O O . HIS A 1 51 ? 8.021 2.794 -4.331 1.00 0.00 51 HIS A O 3
ATOM 2883 N N . TYR A 1 52 ? 6.514 1.139 -4.543 1.00 0.00 52 TYR A N 3
ATOM 2884 C CA . TYR A 1 52 ? 5.879 1.407 -3.263 1.00 0.00 52 TYR A CA 3
ATOM 2885 C C . TYR A 1 52 ? 6.284 0.348 -2.251 1.00 0.00 52 TYR A C 3
ATOM 2886 O O . TYR A 1 52 ? 6.180 -0.849 -2.519 1.00 0.00 52 TYR A O 3
ATOM 2904 N N . GLN A 1 53 ? 6.759 0.787 -1.101 1.00 0.00 53 GLN A N 3
ATOM 2905 C CA . GLN A 1 53 ? 7.178 -0.129 -0.057 1.00 0.00 53 GLN A CA 3
ATOM 2906 C C . GLN A 1 53 ? 6.282 0.012 1.165 1.00 0.00 53 GLN A C 3
ATOM 2907 O O . GLN A 1 53 ? 5.783 1.101 1.457 1.00 0.00 53 GLN A O 3
ATOM 2921 N N . ILE A 1 54 ? 6.066 -1.100 1.855 1.00 0.00 54 ILE A N 3
ATOM 2922 C CA . ILE A 1 54 ? 5.265 -1.118 3.073 1.00 0.00 54 ILE A CA 3
ATOM 2923 C C . ILE A 1 54 ? 5.888 -0.257 4.171 1.00 0.00 54 ILE A C 3
ATOM 2924 O O . ILE A 1 54 ? 7.107 -0.258 4.366 1.00 0.00 54 ILE A O 3
ATOM 2940 N N . THR A 1 55 ? 5.050 0.487 4.871 1.00 0.00 55 THR A N 3
ATOM 2941 C CA . THR A 1 55 ? 5.488 1.273 6.014 1.00 0.00 55 THR A CA 3
ATOM 2942 C C . THR A 1 55 ? 5.032 0.608 7.307 1.00 0.00 55 THR A C 3
ATOM 2943 O O . THR A 1 55 ? 4.518 -0.512 7.285 1.00 0.00 55 THR A O 3
ATOM 2954 N N . GLU A 1 56 ? 5.208 1.298 8.428 1.00 0.00 56 GLU A N 3
ATOM 2955 C CA . GLU A 1 56 ? 4.665 0.834 9.697 1.00 0.00 56 GLU A CA 3
ATOM 2956 C C . GLU A 1 56 ? 3.142 0.789 9.621 1.00 0.00 56 GLU A C 3
ATOM 2957 O O . GLU A 1 56 ? 2.519 -0.204 9.999 1.00 0.00 56 GLU A O 3
ATOM 2969 N N . ARG A 1 57 ? 2.546 1.861 9.099 1.00 0.00 57 ARG A N 3
ATOM 2970 C CA . ARG A 1 57 ? 1.103 1.903 8.891 1.00 0.00 57 ARG A CA 3
ATOM 2971 C C . ARG A 1 57 ? 0.678 0.834 7.897 1.00 0.00 57 ARG A C 3
ATOM 2972 O O . ARG A 1 57 ? -0.345 0.180 8.078 1.00 0.00 57 ARG A O 3
ATOM 2993 N N . GLY A 1 58 ? 1.479 0.655 6.854 1.00 0.00 58 GLY A N 3
ATOM 2994 C CA . GLY A 1 58 ? 1.190 -0.359 5.860 1.00 0.00 58 GLY A CA 3
ATOM 2995 C C . GLY A 1 58 ? 1.204 -1.756 6.447 1.00 0.00 58 GLY A C 3
ATOM 2996 O O . GLY A 1 58 ? 0.411 -2.615 6.052 1.00 0.00 58 GLY A O 3
ATOM 3000 N N . THR A 1 59 ? 2.107 -1.991 7.384 1.00 0.00 59 THR A N 3
ATOM 3001 C CA . THR A 1 59 ? 2.167 -3.265 8.082 1.00 0.00 59 THR A CA 3
ATOM 3002 C C . THR A 1 59 ? 0.977 -3.409 9.027 1.00 0.00 59 THR A C 3
ATOM 3003 O O . THR A 1 59 ? 0.321 -4.450 9.059 1.00 0.00 59 THR A O 3
ATOM 3014 N N . SER A 1 60 ? 0.683 -2.344 9.761 1.00 0.00 60 SER A N 3
ATOM 3015 C CA . SER A 1 60 ? -0.432 -2.332 10.697 1.00 0.00 60 SER A CA 3
ATOM 3016 C C . SER A 1 60 ? -1.761 -2.532 9.971 1.00 0.00 60 SER A C 3
ATOM 3017 O O . SER A 1 60 ? -2.643 -3.231 10.463 1.00 0.00 60 SER A O 3
ATOM 3025 N N . ALA A 1 61 ? -1.896 -1.922 8.797 1.00 0.00 61 ALA A N 3
ATOM 3026 C CA . ALA A 1 61 ? -3.116 -2.041 8.006 1.00 0.00 61 ALA A CA 3
ATOM 3027 C C . ALA A 1 61 ? -3.356 -3.486 7.581 1.00 0.00 61 ALA A C 3
ATOM 3028 O O . ALA A 1 61 ? -4.488 -3.965 7.578 1.00 0.00 61 ALA A O 3
ATOM 3035 N N . ALA A 1 62 ? -2.281 -4.178 7.233 1.00 0.00 62 ALA A N 3
ATOM 3036 C CA . ALA A 1 62 ? -2.369 -5.578 6.837 1.00 0.00 62 ALA A CA 3
ATOM 3037 C C . ALA A 1 62 ? -2.577 -6.471 8.054 1.00 0.00 62 ALA A C 3
ATOM 3038 O O . ALA A 1 62 ? -3.198 -7.528 7.966 1.00 0.00 62 ALA A O 3
ATOM 3045 N N . LEU A 1 63 ? -2.059 -6.029 9.191 1.00 0.00 63 LEU A N 3
ATOM 3046 C CA . LEU A 1 63 ? -2.179 -6.778 10.432 1.00 0.00 63 LEU A CA 3
ATOM 3047 C C . LEU A 1 63 ? -3.542 -6.517 11.072 1.00 0.00 63 LEU A C 3
ATOM 3048 O O . LEU A 1 63 ? -3.911 -7.141 12.068 1.00 0.00 63 LEU A O 3
ATOM 3064 N N . ARG A 1 64 ? -4.288 -5.586 10.490 1.00 0.00 64 ARG A N 3
ATOM 3065 C CA . ARG A 1 64 ? -5.606 -5.241 10.989 1.00 0.00 64 ARG A CA 3
ATOM 3066 C C . ARG A 1 64 ? -6.611 -6.335 10.658 1.00 0.00 64 ARG A C 3
ATOM 3067 O O . ARG A 1 64 ? -7.157 -6.393 9.553 1.00 0.00 64 ARG A O 3
ATOM 3088 N N . SER A 1 65 ? -6.817 -7.219 11.614 1.00 0.00 65 SER A N 3
ATOM 3089 C CA . SER A 1 65 ? -7.828 -8.244 11.503 1.00 0.00 65 SER A CA 3
ATOM 3090 C C . SER A 1 65 ? -8.854 -8.040 12.613 1.00 0.00 65 SER A C 3
ATOM 3091 O O . SER A 1 65 ? -8.542 -8.355 13.781 1.00 0.00 65 SER A O 3
ATOM 3100 N N . MET A 1 1 ? -11.031 7.084 5.947 1.00 0.00 1 MET A N 4
ATOM 3101 C CA . MET A 1 1 ? -10.375 7.393 4.653 1.00 0.00 1 MET A CA 4
ATOM 3102 C C . MET A 1 1 ? -10.192 6.128 3.835 1.00 0.00 1 MET A C 4
ATOM 3103 O O . MET A 1 1 ? -10.671 6.026 2.708 1.00 0.00 1 MET A O 4
ATOM 3119 N N . ALA A 1 2 ? -9.493 5.163 4.409 1.00 0.00 2 ALA A N 4
ATOM 3120 C CA . ALA A 1 2 ? -9.237 3.907 3.729 1.00 0.00 2 ALA A CA 4
ATOM 3121 C C . ALA A 1 2 ? -10.374 2.923 3.963 1.00 0.00 2 ALA A C 4
ATOM 3122 O O . ALA A 1 2 ? -10.841 2.756 5.092 1.00 0.00 2 ALA A O 4
ATOM 3129 N N . THR A 1 3 ? -10.816 2.285 2.896 1.00 0.00 3 THR A N 4
ATOM 3130 C CA . THR A 1 3 ? -11.890 1.315 2.973 1.00 0.00 3 THR A CA 4
ATOM 3131 C C . THR A 1 3 ? -11.315 -0.102 2.906 1.00 0.00 3 THR A C 4
ATOM 3132 O O . THR A 1 3 ? -10.098 -0.274 2.806 1.00 0.00 3 THR A O 4
ATOM 3143 N N . ALA A 1 4 ? -12.182 -1.109 2.959 1.00 0.00 4 ALA A N 4
ATOM 3144 C CA . ALA A 1 4 ? -11.751 -2.507 2.945 1.00 0.00 4 ALA A CA 4
ATOM 3145 C C . ALA A 1 4 ? -10.921 -2.817 1.702 1.00 0.00 4 ALA A C 4
ATOM 3146 O O . ALA A 1 4 ? -9.985 -3.616 1.750 1.00 0.00 4 ALA A O 4
ATOM 3153 N N . ASP A 1 5 ? -11.264 -2.174 0.595 1.00 0.00 5 ASP A N 4
ATOM 3154 C CA . ASP A 1 5 ? -10.513 -2.327 -0.647 1.00 0.00 5 ASP A CA 4
ATOM 3155 C C . ASP A 1 5 ? -9.089 -1.804 -0.500 1.00 0.00 5 ASP A C 4
ATOM 3156 O O . ASP A 1 5 ? -8.157 -2.352 -1.089 1.00 0.00 5 ASP A O 4
ATOM 3165 N N . ASP A 1 6 ? -8.919 -0.758 0.300 1.00 0.00 6 ASP A N 4
ATOM 3166 C CA . ASP A 1 6 ? -7.593 -0.205 0.558 1.00 0.00 6 ASP A CA 4
ATOM 3167 C C . ASP A 1 6 ? -6.793 -1.163 1.426 1.00 0.00 6 ASP A C 4
ATOM 3168 O O . ASP A 1 6 ? -5.596 -1.351 1.216 1.00 0.00 6 ASP A O 4
ATOM 3177 N N . PHE A 1 7 ? -7.466 -1.776 2.397 1.00 0.00 7 PHE A N 4
ATOM 3178 C CA . PHE A 1 7 ? -6.856 -2.801 3.228 1.00 0.00 7 PHE A CA 4
ATOM 3179 C C . PHE A 1 7 ? -6.399 -3.980 2.371 1.00 0.00 7 PHE A C 4
ATOM 3180 O O . PHE A 1 7 ? -5.347 -4.573 2.608 1.00 0.00 7 PHE A O 4
ATOM 3197 N N . LYS A 1 8 ? -7.205 -4.312 1.377 1.00 0.00 8 LYS A N 4
ATOM 3198 C CA . LYS A 1 8 ? -6.874 -5.372 0.434 1.00 0.00 8 LYS A CA 4
ATOM 3199 C C . LYS A 1 8 ? -5.693 -4.962 -0.446 1.00 0.00 8 LYS A C 4
ATOM 3200 O O . LYS A 1 8 ? -4.854 -5.788 -0.810 1.00 0.00 8 LYS A O 4
ATOM 3219 N N . LEU A 1 9 ? -5.626 -3.678 -0.770 1.00 0.00 9 LEU A N 4
ATOM 3220 C CA . LEU A 1 9 ? -4.558 -3.154 -1.612 1.00 0.00 9 LEU A CA 4
ATOM 3221 C C . LEU A 1 9 ? -3.231 -3.160 -0.856 1.00 0.00 9 LEU A C 4
ATOM 3222 O O . LEU A 1 9 ? -2.212 -3.602 -1.380 1.00 0.00 9 LEU A O 4
ATOM 3238 N N . ILE A 1 10 ? -3.251 -2.685 0.382 1.00 0.00 10 ILE A N 4
ATOM 3239 C CA . ILE A 1 10 ? -2.039 -2.620 1.190 1.00 0.00 10 ILE A CA 4
ATOM 3240 C C . ILE A 1 10 ? -1.543 -4.028 1.529 1.00 0.00 10 ILE A C 4
ATOM 3241 O O . ILE A 1 10 ? -0.348 -4.247 1.722 1.00 0.00 10 ILE A O 4
ATOM 3257 N N . ARG A 1 11 ? -2.464 -4.985 1.574 1.00 0.00 11 ARG A N 4
ATOM 3258 C CA . ARG A 1 11 ? -2.104 -6.378 1.802 1.00 0.00 11 ARG A CA 4
ATOM 3259 C C . ARG A 1 11 ? -1.370 -6.927 0.583 1.00 0.00 11 ARG A C 4
ATOM 3260 O O . ARG A 1 11 ? -0.404 -7.682 0.712 1.00 0.00 11 ARG A O 4
ATOM 3281 N N . ASP A 1 12 ? -1.827 -6.513 -0.597 1.00 0.00 12 ASP A N 4
ATOM 3282 C CA . ASP A 1 12 ? -1.205 -6.900 -1.865 1.00 0.00 12 ASP A CA 4
ATOM 3283 C C . ASP A 1 12 ? 0.266 -6.504 -1.884 1.00 0.00 12 ASP A C 4
ATOM 3284 O O . ASP A 1 12 ? 1.119 -7.243 -2.379 1.00 0.00 12 ASP A O 4
ATOM 3293 N N . ILE A 1 13 ? 0.551 -5.340 -1.314 1.00 0.00 13 ILE A N 4
ATOM 3294 C CA . ILE A 1 13 ? 1.908 -4.822 -1.229 1.00 0.00 13 ILE A CA 4
ATOM 3295 C C . ILE A 1 13 ? 2.816 -5.815 -0.508 1.00 0.00 13 ILE A C 4
ATOM 3296 O O . ILE A 1 13 ? 3.965 -6.030 -0.898 1.00 0.00 13 ILE A O 4
ATOM 3312 N N . HIS A 1 14 ? 2.282 -6.433 0.538 1.00 0.00 14 HIS A N 4
ATOM 3313 C CA . HIS A 1 14 ? 3.031 -7.411 1.313 1.00 0.00 14 HIS A CA 4
ATOM 3314 C C . HIS A 1 14 ? 3.195 -8.695 0.515 1.00 0.00 14 HIS A C 4
ATOM 3315 O O . HIS A 1 14 ? 4.283 -9.265 0.460 1.00 0.00 14 HIS A O 4
ATOM 3330 N N . SER A 1 15 ? 2.117 -9.120 -0.134 1.00 0.00 15 SER A N 4
ATOM 3331 C CA . SER A 1 15 ? 2.119 -10.348 -0.922 1.00 0.00 15 SER A CA 4
ATOM 3332 C C . SER A 1 15 ? 3.088 -10.252 -2.102 1.00 0.00 15 SER A C 4
ATOM 3333 O O . SER A 1 15 ? 3.549 -11.268 -2.622 1.00 0.00 15 SER A O 4
ATOM 3341 N N . THR A 1 16 ? 3.409 -9.031 -2.507 1.00 0.00 16 THR A N 4
ATOM 3342 C CA . THR A 1 16 ? 4.351 -8.810 -3.595 1.00 0.00 16 THR A CA 4
ATOM 3343 C C . THR A 1 16 ? 5.799 -8.914 -3.088 1.00 0.00 16 THR A C 4
ATOM 3344 O O . THR A 1 16 ? 6.753 -8.911 -3.870 1.00 0.00 16 THR A O 4
ATOM 3355 N N . GLY A 1 17 ? 5.957 -9.033 -1.773 1.00 0.00 17 GLY A N 4
ATOM 3356 C CA . GLY A 1 17 ? 7.280 -9.178 -1.195 1.00 0.00 17 GLY A CA 4
ATOM 3357 C C . GLY A 1 17 ? 7.666 -8.008 -0.315 1.00 0.00 17 GLY A C 4
ATOM 3358 O O . GLY A 1 17 ? 8.848 -7.740 -0.107 1.00 0.00 17 GLY A O 4
ATOM 3362 N N . GLY A 1 18 ? 6.673 -7.296 0.195 1.00 0.00 18 GLY A N 4
ATOM 3363 C CA . GLY A 1 18 ? 6.944 -6.176 1.074 1.00 0.00 18 GLY A CA 4
ATOM 3364 C C . GLY A 1 18 ? 6.984 -4.861 0.325 1.00 0.00 18 GLY A C 4
ATOM 3365 O O . GLY A 1 18 ? 6.819 -3.794 0.915 1.00 0.00 18 GLY A O 4
ATOM 3369 N N . ARG A 1 19 ? 7.206 -4.934 -0.978 1.00 0.00 19 ARG A N 4
ATOM 3370 C CA . ARG A 1 19 ? 7.208 -3.750 -1.816 1.00 0.00 19 ARG A CA 4
ATOM 3371 C C . ARG A 1 19 ? 6.464 -4.027 -3.115 1.00 0.00 19 ARG A C 4
ATOM 3372 O O . ARG A 1 19 ? 6.488 -5.146 -3.633 1.00 0.00 19 ARG A O 4
ATOM 3393 N N . ARG A 1 20 ? 5.797 -3.007 -3.618 1.00 0.00 20 ARG A N 4
ATOM 3394 C CA . ARG A 1 20 ? 4.970 -3.127 -4.808 1.00 0.00 20 ARG A CA 4
ATOM 3395 C C . ARG A 1 20 ? 5.375 -2.066 -5.822 1.00 0.00 20 ARG A C 4
ATOM 3396 O O . ARG A 1 20 ? 5.376 -0.880 -5.508 1.00 0.00 20 ARG A O 4
ATOM 3417 N N . GLN A 1 21 ? 5.731 -2.480 -7.026 1.00 0.00 21 GLN A N 4
ATOM 3418 C CA . GLN A 1 21 ? 6.139 -1.524 -8.042 1.00 0.00 21 GLN A CA 4
ATOM 3419 C C . GLN A 1 21 ? 5.071 -1.392 -9.120 1.00 0.00 21 GLN A C 4
ATOM 3420 O O . GLN A 1 21 ? 4.816 -2.314 -9.895 1.00 0.00 21 GLN A O 4
ATOM 3434 N N . VAL A 1 22 ? 4.439 -0.232 -9.151 1.00 0.00 22 VAL A N 4
ATOM 3435 C CA . VAL A 1 22 ? 3.370 0.034 -10.096 1.00 0.00 22 VAL A CA 4
ATOM 3436 C C . VAL A 1 22 ? 3.869 0.973 -11.183 1.00 0.00 22 VAL A C 4
ATOM 3437 O O . VAL A 1 22 ? 4.528 1.972 -10.889 1.00 0.00 22 VAL A O 4
ATOM 3450 N N . PHE A 1 23 ? 3.571 0.644 -12.430 1.00 0.00 23 PHE A N 4
ATOM 3451 C CA . PHE A 1 23 ? 4.030 1.443 -13.559 1.00 0.00 23 PHE A CA 4
ATOM 3452 C C . PHE A 1 23 ? 3.228 2.730 -13.665 1.00 0.00 23 PHE A C 4
ATOM 3453 O O . PHE A 1 23 ? 3.784 3.818 -13.818 1.00 0.00 23 PHE A O 4
ATOM 3470 N N . GLY A 1 24 ? 1.918 2.607 -13.562 1.00 0.00 24 GLY A N 4
ATOM 3471 C CA . GLY A 1 24 ? 1.065 3.768 -13.657 1.00 0.00 24 GLY A CA 4
ATOM 3472 C C . GLY A 1 24 ? -0.373 3.400 -13.923 1.00 0.00 24 GLY A C 4
ATOM 3473 O O . GLY A 1 24 ? -1.006 2.734 -13.101 1.00 0.00 24 GLY A O 4
ATOM 3477 N N . SER A 1 25 ? -0.875 3.821 -15.085 1.00 0.00 25 SER A N 4
ATOM 3478 C CA . SER A 1 25 ? -2.278 3.640 -15.467 1.00 0.00 25 SER A CA 4
ATOM 3479 C C . SER A 1 25 ? -3.213 4.122 -14.353 1.00 0.00 25 SER A C 4
ATOM 3480 O O . SER A 1 25 ? -2.800 4.884 -13.476 1.00 0.00 25 SER A O 4
ATOM 3488 N N . ARG A 1 26 ? -4.469 3.703 -14.386 1.00 0.00 26 ARG A N 4
ATOM 3489 C CA . ARG A 1 26 ? -5.416 4.099 -13.350 1.00 0.00 26 ARG A CA 4
ATOM 3490 C C . ARG A 1 26 ? -5.202 3.271 -12.088 1.00 0.00 26 ARG A C 4
ATOM 3491 O O . ARG A 1 26 ? -5.680 3.626 -11.009 1.00 0.00 26 ARG A O 4
ATOM 3512 N N . GLU A 1 27 ? -4.473 2.173 -12.237 1.00 0.00 27 GLU A N 4
ATOM 3513 C CA . GLU A 1 27 ? -4.182 1.275 -11.126 1.00 0.00 27 GLU A CA 4
ATOM 3514 C C . GLU A 1 27 ? -3.356 1.969 -10.045 1.00 0.00 27 GLU A C 4
ATOM 3515 O O . GLU A 1 27 ? -3.565 1.741 -8.859 1.00 0.00 27 GLU A O 4
ATOM 3527 N N . GLN A 1 28 ? -2.436 2.831 -10.460 1.00 0.00 28 GLN A N 4
ATOM 3528 C CA . GLN A 1 28 ? -1.509 3.475 -9.531 1.00 0.00 28 GLN A CA 4
ATOM 3529 C C . GLN A 1 28 ? -2.199 4.535 -8.665 1.00 0.00 28 GLN A C 4
ATOM 3530 O O . GLN A 1 28 ? -1.709 4.870 -7.585 1.00 0.00 28 GLN A O 4
ATOM 3544 N N . LYS A 1 29 ? -3.335 5.048 -9.132 1.00 0.00 29 LYS A N 4
ATOM 3545 C CA . LYS A 1 29 ? -4.032 6.137 -8.442 1.00 0.00 29 LYS A CA 4
ATOM 3546 C C . LYS A 1 29 ? -4.263 5.833 -6.950 1.00 0.00 29 LYS A C 4
ATOM 3547 O O . LYS A 1 29 ? -3.847 6.620 -6.097 1.00 0.00 29 LYS A O 4
ATOM 3566 N N . PRO A 1 30 ? -4.920 4.702 -6.595 1.00 0.00 30 PRO A N 4
ATOM 3567 C CA . PRO A 1 30 ? -5.154 4.351 -5.190 1.00 0.00 30 PRO A CA 4
ATOM 3568 C C . PRO A 1 30 ? -3.857 4.130 -4.409 1.00 0.00 30 PRO A C 4
ATOM 3569 O O . PRO A 1 30 ? -3.808 4.357 -3.202 1.00 0.00 30 PRO A O 4
ATOM 3580 N N . PHE A 1 31 ? -2.802 3.708 -5.096 1.00 0.00 31 PHE A N 4
ATOM 3581 C CA . PHE A 1 31 ? -1.514 3.493 -4.451 1.00 0.00 31 PHE A CA 4
ATOM 3582 C C . PHE A 1 31 ? -0.947 4.815 -3.944 1.00 0.00 31 PHE A C 4
ATOM 3583 O O . PHE A 1 31 ? -0.406 4.886 -2.841 1.00 0.00 31 PHE A O 4
ATOM 3600 N N . GLU A 1 32 ? -1.098 5.861 -4.749 1.00 0.00 32 GLU A N 4
ATOM 3601 C CA . GLU A 1 32 ? -0.656 7.198 -4.366 1.00 0.00 32 GLU A CA 4
ATOM 3602 C C . GLU A 1 32 ? -1.541 7.747 -3.248 1.00 0.00 32 GLU A C 4
ATOM 3603 O O . GLU A 1 32 ? -1.133 8.624 -2.484 1.00 0.00 32 GLU A O 4
ATOM 3615 N N . ASP A 1 33 ? -2.754 7.221 -3.160 1.00 0.00 33 ASP A N 4
ATOM 3616 C CA . ASP A 1 33 ? -3.693 7.631 -2.123 1.00 0.00 33 ASP A CA 4
ATOM 3617 C C . ASP A 1 33 ? -3.251 7.097 -0.764 1.00 0.00 33 ASP A C 4
ATOM 3618 O O . ASP A 1 33 ? -3.307 7.804 0.246 1.00 0.00 33 ASP A O 4
ATOM 3627 N N . LEU A 1 34 ? -2.782 5.852 -0.751 1.00 0.00 34 LEU A N 4
ATOM 3628 C CA . LEU A 1 34 ? -2.272 5.236 0.469 1.00 0.00 34 LEU A CA 4
ATOM 3629 C C . LEU A 1 34 ? -0.960 5.879 0.902 1.00 0.00 34 LEU A C 4
ATOM 3630 O O . LEU A 1 34 ? -0.592 5.821 2.076 1.00 0.00 34 LEU A O 4
ATOM 3646 N N . VAL A 1 35 ? -0.249 6.481 -0.046 1.00 0.00 35 VAL A N 4
ATOM 3647 C CA . VAL A 1 35 ? 0.974 7.206 0.272 1.00 0.00 35 VAL A CA 4
ATOM 3648 C C . VAL A 1 35 ? 0.655 8.388 1.176 1.00 0.00 35 VAL A C 4
ATOM 3649 O O . VAL A 1 35 ? 1.351 8.642 2.157 1.00 0.00 35 VAL A O 4
ATOM 3662 N N . ASP A 1 36 ? -0.422 9.091 0.849 1.00 0.00 36 ASP A N 4
ATOM 3663 C CA . ASP A 1 36 ? -0.880 10.218 1.652 1.00 0.00 36 ASP A CA 4
ATOM 3664 C C . ASP A 1 36 ? -1.291 9.756 3.044 1.00 0.00 36 ASP A C 4
ATOM 3665 O O . ASP A 1 36 ? -0.992 10.410 4.043 1.00 0.00 36 ASP A O 4
ATOM 3674 N N . LEU A 1 37 ? -1.960 8.609 3.098 1.00 0.00 37 LEU A N 4
ATOM 3675 C CA . LEU A 1 37 ? -2.426 8.044 4.357 1.00 0.00 37 LEU A CA 4
ATOM 3676 C C . LEU A 1 37 ? -1.256 7.588 5.225 1.00 0.00 37 LEU A C 4
ATOM 3677 O O . LEU A 1 37 ? -1.376 7.484 6.448 1.00 0.00 37 LEU A O 4
ATOM 3693 N N . GLY A 1 38 ? -0.125 7.324 4.588 1.00 0.00 38 GLY A N 4
ATOM 3694 C CA . GLY A 1 38 ? 1.049 6.886 5.312 1.00 0.00 38 GLY A CA 4
ATOM 3695 C C . GLY A 1 38 ? 1.157 5.380 5.366 1.00 0.00 38 GLY A C 4
ATOM 3696 O O . GLY A 1 38 ? 1.780 4.830 6.271 1.00 0.00 38 GLY A O 4
ATOM 3700 N N . TRP A 1 39 ? 0.532 4.710 4.407 1.00 0.00 39 TRP A N 4
ATOM 3701 C CA . TRP A 1 39 ? 0.595 3.256 4.319 1.00 0.00 39 TRP A CA 4
ATOM 3702 C C . TRP A 1 39 ? 1.664 2.849 3.317 1.00 0.00 39 TRP A C 4
ATOM 3703 O O . TRP A 1 39 ? 2.353 1.842 3.491 1.00 0.00 39 TRP A O 4
ATOM 3724 N N . LEU A 1 40 ? 1.793 3.651 2.270 1.00 0.00 40 LEU A N 4
ATOM 3725 C CA . LEU A 1 40 ? 2.769 3.401 1.223 1.00 0.00 40 LEU A CA 4
ATOM 3726 C C . LEU A 1 40 ? 3.748 4.554 1.107 1.00 0.00 40 LEU A C 4
ATOM 3727 O O . LEU A 1 40 ? 3.401 5.703 1.372 1.00 0.00 40 LEU A O 4
ATOM 3743 N N . LYS A 1 41 ? 4.970 4.239 0.717 1.00 0.00 41 LYS A N 4
ATOM 3744 C CA . LYS A 1 41 ? 5.992 5.247 0.511 1.00 0.00 41 LYS A CA 4
ATOM 3745 C C . LYS A 1 41 ? 6.764 4.941 -0.762 1.00 0.00 41 LYS A C 4
ATOM 3746 O O . LYS A 1 41 ? 7.283 3.837 -0.932 1.00 0.00 41 LYS A O 4
ATOM 3765 N N . ARG A 1 42 ? 6.825 5.909 -1.661 1.00 0.00 42 ARG A N 4
ATOM 3766 C CA . ARG A 1 42 ? 7.510 5.726 -2.925 1.00 0.00 42 ARG A CA 4
ATOM 3767 C C . ARG A 1 42 ? 8.931 6.266 -2.854 1.00 0.00 42 ARG A C 4
ATOM 3768 O O . ARG A 1 42 ? 9.150 7.473 -2.737 1.00 0.00 42 ARG A O 4
ATOM 3789 N N . SER A 1 43 ? 9.890 5.359 -2.903 1.00 0.00 43 SER A N 4
ATOM 3790 C CA . SER A 1 43 ? 11.292 5.726 -2.830 1.00 0.00 43 SER A CA 4
ATOM 3791 C C . SER A 1 43 ? 12.017 5.384 -4.131 1.00 0.00 43 SER A C 4
ATOM 3792 O O . SER A 1 43 ? 12.563 6.262 -4.803 1.00 0.00 43 SER A O 4
ATOM 3800 N N . SER A 1 44 ? 12.005 4.110 -4.490 1.00 0.00 44 SER A N 4
ATOM 3801 C CA . SER A 1 44 ? 12.704 3.646 -5.674 1.00 0.00 44 SER A CA 4
ATOM 3802 C C . SER A 1 44 ? 11.804 3.736 -6.901 1.00 0.00 44 SER A C 4
ATOM 3803 O O . SER A 1 44 ? 10.697 3.198 -6.915 1.00 0.00 44 SER A O 4
ATOM 3811 N N . VAL A 1 45 ? 12.268 4.445 -7.916 1.00 0.00 45 VAL A N 4
ATOM 3812 C CA . VAL A 1 45 ? 11.539 4.555 -9.169 1.00 0.00 45 VAL A CA 4
ATOM 3813 C C . VAL A 1 45 ? 12.467 4.264 -10.341 1.00 0.00 45 VAL A C 4
ATOM 3814 O O . VAL A 1 45 ? 13.407 5.018 -10.597 1.00 0.00 45 VAL A O 4
ATOM 3827 N N . ASP A 1 46 ? 12.222 3.164 -11.035 1.00 0.00 46 ASP A N 4
ATOM 3828 C CA . ASP A 1 46 ? 13.014 2.815 -12.207 1.00 0.00 46 ASP A CA 4
ATOM 3829 C C . ASP A 1 46 ? 12.103 2.545 -13.392 1.00 0.00 46 ASP A C 4
ATOM 3830 O O . ASP A 1 46 ? 11.175 1.742 -13.297 1.00 0.00 46 ASP A O 4
ATOM 3839 N N . SER A 1 47 ? 12.379 3.240 -14.496 1.00 0.00 47 SER A N 4
ATOM 3840 C CA . SER A 1 47 ? 11.583 3.159 -15.723 1.00 0.00 47 SER A CA 4
ATOM 3841 C C . SER A 1 47 ? 10.083 3.065 -15.439 1.00 0.00 47 SER A C 4
ATOM 3842 O O . SER A 1 47 ? 9.508 1.977 -15.492 1.00 0.00 47 SER A O 4
ATOM 3850 N N . ARG A 1 48 ? 9.499 4.217 -15.074 1.00 0.00 48 ARG A N 4
ATOM 3851 C CA . ARG A 1 48 ? 8.056 4.405 -14.803 1.00 0.00 48 ARG A CA 4
ATOM 3852 C C . ARG A 1 48 ? 7.527 3.569 -13.624 1.00 0.00 48 ARG A C 4
ATOM 3853 O O . ARG A 1 48 ? 6.530 3.939 -13.005 1.00 0.00 48 ARG A O 4
ATOM 3874 N N . ALA A 1 49 ? 8.190 2.470 -13.293 1.00 0.00 49 ALA A N 4
ATOM 3875 C CA . ALA A 1 49 ? 7.753 1.631 -12.189 1.00 0.00 49 ALA A CA 4
ATOM 3876 C C . ALA A 1 49 ? 8.105 2.271 -10.853 1.00 0.00 49 ALA A C 4
ATOM 3877 O O . ALA A 1 49 ? 9.279 2.431 -10.509 1.00 0.00 49 ALA A O 4
ATOM 3884 N N . THR A 1 50 ? 7.078 2.630 -10.107 1.00 0.00 50 THR A N 4
ATOM 3885 C CA . THR A 1 50 ? 7.247 3.259 -8.814 1.00 0.00 50 THR A CA 4
ATOM 3886 C C . THR A 1 50 ? 7.130 2.222 -7.701 1.00 0.00 50 THR A C 4
ATOM 3887 O O . THR A 1 50 ? 6.103 1.555 -7.573 1.00 0.00 50 THR A O 4
ATOM 3898 N N . HIS A 1 51 ? 8.191 2.075 -6.918 1.00 0.00 51 HIS A N 4
ATOM 3899 C CA . HIS A 1 51 ? 8.226 1.082 -5.850 1.00 0.00 51 HIS A CA 4
ATOM 3900 C C . HIS A 1 51 ? 7.648 1.655 -4.566 1.00 0.00 51 HIS A C 4
ATOM 3901 O O . HIS A 1 51 ? 8.157 2.643 -4.032 1.00 0.00 51 HIS A O 4
ATOM 3916 N N . TYR A 1 52 ? 6.580 1.042 -4.089 1.00 0.00 52 TYR A N 4
ATOM 3917 C CA . TYR A 1 52 ? 5.965 1.437 -2.836 1.00 0.00 52 TYR A CA 4
ATOM 3918 C C . TYR A 1 52 ? 6.403 0.504 -1.718 1.00 0.00 52 TYR A C 4
ATOM 3919 O O . TYR A 1 52 ? 6.180 -0.708 -1.782 1.00 0.00 52 TYR A O 4
ATOM 3937 N N . GLN A 1 53 ? 7.040 1.075 -0.711 1.00 0.00 53 GLN A N 4
ATOM 3938 C CA . GLN A 1 53 ? 7.519 0.318 0.432 1.00 0.00 53 GLN A CA 4
ATOM 3939 C C . GLN A 1 53 ? 6.507 0.390 1.570 1.00 0.00 53 GLN A C 4
ATOM 3940 O O . GLN A 1 53 ? 5.988 1.466 1.882 1.00 0.00 53 GLN A O 4
ATOM 3954 N N . ILE A 1 54 ? 6.208 -0.760 2.161 1.00 0.00 54 ILE A N 4
ATOM 3955 C CA . ILE A 1 54 ? 5.317 -0.824 3.312 1.00 0.00 54 ILE A CA 4
ATOM 3956 C C . ILE A 1 54 ? 5.875 -0.036 4.494 1.00 0.00 54 ILE A C 4
ATOM 3957 O O . ILE A 1 54 ? 7.057 -0.150 4.834 1.00 0.00 54 ILE A O 4
ATOM 3973 N N . THR A 1 55 ? 5.030 0.773 5.101 1.00 0.00 55 THR A N 4
ATOM 3974 C CA . THR A 1 55 ? 5.406 1.515 6.289 1.00 0.00 55 THR A CA 4
ATOM 3975 C C . THR A 1 55 ? 5.020 0.733 7.537 1.00 0.00 55 THR A C 4
ATOM 3976 O O . THR A 1 55 ? 4.522 -0.392 7.442 1.00 0.00 55 THR A O 4
ATOM 3987 N N . GLU A 1 56 ? 5.238 1.329 8.701 1.00 0.00 56 GLU A N 4
ATOM 3988 C CA . GLU A 1 56 ? 4.804 0.733 9.954 1.00 0.00 56 GLU A CA 4
ATOM 3989 C C . GLU A 1 56 ? 3.279 0.645 9.946 1.00 0.00 56 GLU A C 4
ATOM 3990 O O . GLU A 1 56 ? 2.698 -0.371 10.336 1.00 0.00 56 GLU A O 4
ATOM 4002 N N . ARG A 1 57 ? 2.646 1.707 9.455 1.00 0.00 57 ARG A N 4
ATOM 4003 C CA . ARG A 1 57 ? 1.196 1.745 9.313 1.00 0.00 57 ARG A CA 4
ATOM 4004 C C . ARG A 1 57 ? 0.730 0.725 8.284 1.00 0.00 57 ARG A C 4
ATOM 4005 O O . ARG A 1 57 ? -0.195 -0.042 8.533 1.00 0.00 57 ARG A O 4
ATOM 4026 N N . GLY A 1 58 ? 1.390 0.715 7.133 1.00 0.00 58 GLY A N 4
ATOM 4027 C CA . GLY A 1 58 ? 1.026 -0.201 6.063 1.00 0.00 58 GLY A CA 4
ATOM 4028 C C . GLY A 1 58 ? 1.163 -1.657 6.466 1.00 0.00 58 GLY A C 4
ATOM 4029 O O . GLY A 1 58 ? 0.424 -2.522 5.989 1.00 0.00 58 GLY A O 4
ATOM 4033 N N . THR A 1 59 ? 2.114 -1.936 7.339 1.00 0.00 59 THR A N 4
ATOM 4034 C CA . THR A 1 59 ? 2.299 -3.286 7.851 1.00 0.00 59 THR A CA 4
ATOM 4035 C C . THR A 1 59 ? 1.182 -3.639 8.832 1.00 0.00 59 THR A C 4
ATOM 4036 O O . THR A 1 59 ? 0.652 -4.752 8.816 1.00 0.00 59 THR A O 4
ATOM 4047 N N . SER A 1 60 ? 0.806 -2.669 9.651 1.00 0.00 60 SER A N 4
ATOM 4048 C CA . SER A 1 60 ? -0.239 -2.859 10.640 1.00 0.00 60 SER A CA 4
ATOM 4049 C C . SER A 1 60 ? -1.609 -2.963 9.971 1.00 0.00 60 SER A C 4
ATOM 4050 O O . SER A 1 60 ? -2.382 -3.868 10.271 1.00 0.00 60 SER A O 4
ATOM 4058 N N . ALA A 1 61 ? -1.883 -2.052 9.040 1.00 0.00 61 ALA A N 4
ATOM 4059 C CA . ALA A 1 61 ? -3.191 -1.951 8.401 1.00 0.00 61 ALA A CA 4
ATOM 4060 C C . ALA A 1 61 ? -3.586 -3.249 7.712 1.00 0.00 61 ALA A C 4
ATOM 4061 O O . ALA A 1 61 ? -4.736 -3.684 7.793 1.00 0.00 61 ALA A O 4
ATOM 4068 N N . ALA A 1 62 ? -2.624 -3.874 7.053 1.00 0.00 62 ALA A N 4
ATOM 4069 C CA . ALA A 1 62 ? -2.879 -5.113 6.334 1.00 0.00 62 ALA A CA 4
ATOM 4070 C C . ALA A 1 62 ? -3.209 -6.249 7.295 1.00 0.00 62 ALA A C 4
ATOM 4071 O O . ALA A 1 62 ? -3.874 -7.213 6.923 1.00 0.00 62 ALA A O 4
ATOM 4078 N N . LEU A 1 63 ? -2.758 -6.123 8.536 1.00 0.00 63 LEU A N 4
ATOM 4079 C CA . LEU A 1 63 ? -3.011 -7.149 9.539 1.00 0.00 63 LEU A CA 4
ATOM 4080 C C . LEU A 1 63 ? -4.239 -6.787 10.382 1.00 0.00 63 LEU A C 4
ATOM 4081 O O . LEU A 1 63 ? -4.682 -7.568 11.225 1.00 0.00 63 LEU A O 4
ATOM 4097 N N . ARG A 1 64 ? -4.789 -5.601 10.146 1.00 0.00 64 ARG A N 4
ATOM 4098 C CA . ARG A 1 64 ? -5.977 -5.154 10.869 1.00 0.00 64 ARG A CA 4
ATOM 4099 C C . ARG A 1 64 ? -7.236 -5.734 10.234 1.00 0.00 64 ARG A C 4
ATOM 4100 O O . ARG A 1 64 ? -7.972 -5.038 9.530 1.00 0.00 64 ARG A O 4
ATOM 4121 N N . SER A 1 65 ? -7.457 -7.018 10.460 1.00 0.00 65 SER A N 4
ATOM 4122 C CA . SER A 1 65 ? -8.615 -7.708 9.924 1.00 0.00 65 SER A CA 4
ATOM 4123 C C . SER A 1 65 ? -9.182 -8.663 10.967 1.00 0.00 65 SER A C 4
ATOM 4124 O O . SER A 1 65 ? -8.537 -9.694 11.243 1.00 0.00 65 SER A O 4
ATOM 4133 N N . MET A 1 1 ? -11.881 7.372 5.721 1.00 0.00 1 MET A N 5
ATOM 4134 C CA . MET A 1 1 ? -12.027 7.430 4.251 1.00 0.00 1 MET A CA 5
ATOM 4135 C C . MET A 1 1 ? -11.570 6.119 3.625 1.00 0.00 1 MET A C 5
ATOM 4136 O O . MET A 1 1 ? -12.202 5.609 2.699 1.00 0.00 1 MET A O 5
ATOM 4152 N N . ALA A 1 2 ? -10.477 5.570 4.144 1.00 0.00 2 ALA A N 5
ATOM 4153 C CA . ALA A 1 2 ? -9.962 4.296 3.662 1.00 0.00 2 ALA A CA 5
ATOM 4154 C C . ALA A 1 2 ? -10.953 3.178 3.958 1.00 0.00 2 ALA A C 5
ATOM 4155 O O . ALA A 1 2 ? -11.505 3.100 5.058 1.00 0.00 2 ALA A O 5
ATOM 4162 N N . THR A 1 3 ? -11.191 2.332 2.974 1.00 0.00 3 THR A N 5
ATOM 4163 C CA . THR A 1 3 ? -12.144 1.249 3.121 1.00 0.00 3 THR A CA 5
ATOM 4164 C C . THR A 1 3 ? -11.448 -0.099 2.924 1.00 0.00 3 THR A C 5
ATOM 4165 O O . THR A 1 3 ? -10.241 -0.146 2.680 1.00 0.00 3 THR A O 5
ATOM 4176 N N . ALA A 1 4 ? -12.208 -1.187 3.028 1.00 0.00 4 ALA A N 5
ATOM 4177 C CA . ALA A 1 4 ? -11.656 -2.534 2.915 1.00 0.00 4 ALA A CA 5
ATOM 4178 C C . ALA A 1 4 ? -10.980 -2.749 1.565 1.00 0.00 4 ALA A C 5
ATOM 4179 O O . ALA A 1 4 ? -10.034 -3.523 1.454 1.00 0.00 4 ALA A O 5
ATOM 4186 N N . ASP A 1 5 ? -11.473 -2.062 0.542 1.00 0.00 5 ASP A N 5
ATOM 4187 C CA . ASP A 1 5 ? -10.863 -2.114 -0.785 1.00 0.00 5 ASP A CA 5
ATOM 4188 C C . ASP A 1 5 ? -9.416 -1.635 -0.725 1.00 0.00 5 ASP A C 5
ATOM 4189 O O . ASP A 1 5 ? -8.528 -2.215 -1.356 1.00 0.00 5 ASP A O 5
ATOM 4198 N N . ASP A 1 6 ? -9.188 -0.586 0.055 1.00 0.00 6 ASP A N 5
ATOM 4199 C CA . ASP A 1 6 ? -7.847 -0.042 0.241 1.00 0.00 6 ASP A CA 5
ATOM 4200 C C . ASP A 1 6 ? -6.995 -1.028 1.027 1.00 0.00 6 ASP A C 5
ATOM 4201 O O . ASP A 1 6 ? -5.795 -1.165 0.783 1.00 0.00 6 ASP A O 5
ATOM 4210 N N . PHE A 1 7 ? -7.633 -1.722 1.965 1.00 0.00 7 PHE A N 5
ATOM 4211 C CA . PHE A 1 7 ? -6.978 -2.776 2.720 1.00 0.00 7 PHE A CA 5
ATOM 4212 C C . PHE A 1 7 ? -6.532 -3.906 1.798 1.00 0.00 7 PHE A C 5
ATOM 4213 O O . PHE A 1 7 ? -5.473 -4.497 2.001 1.00 0.00 7 PHE A O 5
ATOM 4230 N N . LYS A 1 8 ? -7.338 -4.199 0.784 1.00 0.00 8 LYS A N 5
ATOM 4231 C CA . LYS A 1 8 ? -6.978 -5.212 -0.206 1.00 0.00 8 LYS A CA 5
ATOM 4232 C C . LYS A 1 8 ? -5.701 -4.802 -0.922 1.00 0.00 8 LYS A C 5
ATOM 4233 O O . LYS A 1 8 ? -4.798 -5.610 -1.128 1.00 0.00 8 LYS A O 5
ATOM 4252 N N . LEU A 1 9 ? -5.635 -3.527 -1.278 1.00 0.00 9 LEU A N 5
ATOM 4253 C CA . LEU A 1 9 ? -4.514 -2.998 -2.035 1.00 0.00 9 LEU A CA 5
ATOM 4254 C C . LEU A 1 9 ? -3.238 -3.045 -1.200 1.00 0.00 9 LEU A C 5
ATOM 4255 O O . LEU A 1 9 ? -2.210 -3.534 -1.662 1.00 0.00 9 LEU A O 5
ATOM 4271 N N . ILE A 1 10 ? -3.307 -2.559 0.036 1.00 0.00 10 ILE A N 5
ATOM 4272 C CA . ILE A 1 10 ? -2.137 -2.561 0.909 1.00 0.00 10 ILE A CA 5
ATOM 4273 C C . ILE A 1 10 ? -1.738 -3.997 1.265 1.00 0.00 10 ILE A C 5
ATOM 4274 O O . ILE A 1 10 ? -0.562 -4.292 1.483 1.00 0.00 10 ILE A O 5
ATOM 4290 N N . ARG A 1 11 ? -2.722 -4.889 1.293 1.00 0.00 11 ARG A N 5
ATOM 4291 C CA . ARG A 1 11 ? -2.474 -6.308 1.514 1.00 0.00 11 ARG A CA 5
ATOM 4292 C C . ARG A 1 11 ? -1.666 -6.878 0.352 1.00 0.00 11 ARG A C 5
ATOM 4293 O O . ARG A 1 11 ? -0.706 -7.627 0.550 1.00 0.00 11 ARG A O 5
ATOM 4314 N N . ASP A 1 12 ? -2.058 -6.486 -0.855 1.00 0.00 12 ASP A N 5
ATOM 4315 C CA . ASP A 1 12 ? -1.397 -6.910 -2.088 1.00 0.00 12 ASP A CA 5
ATOM 4316 C C . ASP A 1 12 ? 0.088 -6.555 -2.070 1.00 0.00 12 ASP A C 5
ATOM 4317 O O . ASP A 1 12 ? 0.927 -7.312 -2.562 1.00 0.00 12 ASP A O 5
ATOM 4326 N N . ILE A 1 13 ? 0.400 -5.408 -1.480 1.00 0.00 13 ILE A N 5
ATOM 4327 C CA . ILE A 1 13 ? 1.776 -4.937 -1.368 1.00 0.00 13 ILE A CA 5
ATOM 4328 C C . ILE A 1 13 ? 2.620 -5.931 -0.577 1.00 0.00 13 ILE A C 5
ATOM 4329 O O . ILE A 1 13 ? 3.783 -6.180 -0.894 1.00 0.00 13 ILE A O 5
ATOM 4345 N N . HIS A 1 14 ? 2.019 -6.498 0.459 1.00 0.00 14 HIS A N 5
ATOM 4346 C CA . HIS A 1 14 ? 2.695 -7.471 1.302 1.00 0.00 14 HIS A CA 5
ATOM 4347 C C . HIS A 1 14 ? 2.808 -8.803 0.579 1.00 0.00 14 HIS A C 5
ATOM 4348 O O . HIS A 1 14 ? 3.786 -9.532 0.742 1.00 0.00 14 HIS A O 5
ATOM 4363 N N . SER A 1 15 ? 1.800 -9.103 -0.226 1.00 0.00 15 SER A N 5
ATOM 4364 C CA . SER A 1 15 ? 1.765 -10.340 -0.992 1.00 0.00 15 SER A CA 5
ATOM 4365 C C . SER A 1 15 ? 2.940 -10.400 -1.977 1.00 0.00 15 SER A C 5
ATOM 4366 O O . SER A 1 15 ? 3.452 -11.480 -2.279 1.00 0.00 15 SER A O 5
ATOM 4374 N N . THR A 1 16 ? 3.385 -9.239 -2.455 1.00 0.00 16 THR A N 5
ATOM 4375 C CA . THR A 1 16 ? 4.531 -9.179 -3.356 1.00 0.00 16 THR A CA 5
ATOM 4376 C C . THR A 1 16 ? 5.847 -9.080 -2.585 1.00 0.00 16 THR A C 5
ATOM 4377 O O . THR A 1 16 ? 6.899 -8.818 -3.169 1.00 0.00 16 THR A O 5
ATOM 4388 N N . GLY A 1 17 ? 5.787 -9.290 -1.276 1.00 0.00 17 GLY A N 5
ATOM 4389 C CA . GLY A 1 17 ? 6.995 -9.305 -0.469 1.00 0.00 17 GLY A CA 5
ATOM 4390 C C . GLY A 1 17 ? 7.132 -8.081 0.412 1.00 0.00 17 GLY A C 5
ATOM 4391 O O . GLY A 1 17 ? 7.998 -8.028 1.288 1.00 0.00 17 GLY A O 5
ATOM 4395 N N . GLY A 1 18 ? 6.276 -7.097 0.197 1.00 0.00 18 GLY A N 5
ATOM 4396 C CA . GLY A 1 18 ? 6.359 -5.869 0.957 1.00 0.00 18 GLY A CA 5
ATOM 4397 C C . GLY A 1 18 ? 6.772 -4.702 0.090 1.00 0.00 18 GLY A C 5
ATOM 4398 O O . GLY A 1 18 ? 6.870 -3.568 0.559 1.00 0.00 18 GLY A O 5
ATOM 4402 N N . ARG A 1 19 ? 7.021 -4.987 -1.177 1.00 0.00 19 ARG A N 5
ATOM 4403 C CA . ARG A 1 19 ? 7.382 -3.964 -2.139 1.00 0.00 19 ARG A CA 5
ATOM 4404 C C . ARG A 1 19 ? 6.589 -4.188 -3.421 1.00 0.00 19 ARG A C 5
ATOM 4405 O O . ARG A 1 19 ? 6.454 -5.324 -3.881 1.00 0.00 19 ARG A O 5
ATOM 4426 N N . ARG A 1 20 ? 6.039 -3.121 -3.972 1.00 0.00 20 ARG A N 5
ATOM 4427 C CA . ARG A 1 20 ? 5.198 -3.219 -5.154 1.00 0.00 20 ARG A CA 5
ATOM 4428 C C . ARG A 1 20 ? 5.523 -2.097 -6.133 1.00 0.00 20 ARG A C 5
ATOM 4429 O O . ARG A 1 20 ? 5.409 -0.921 -5.794 1.00 0.00 20 ARG A O 5
ATOM 4450 N N . GLN A 1 21 ? 5.947 -2.454 -7.338 1.00 0.00 21 GLN A N 5
ATOM 4451 C CA . GLN A 1 21 ? 6.239 -1.456 -8.356 1.00 0.00 21 GLN A CA 5
ATOM 4452 C C . GLN A 1 21 ? 5.053 -1.282 -9.297 1.00 0.00 21 GLN A C 5
ATOM 4453 O O . GLN A 1 21 ? 4.477 -2.257 -9.778 1.00 0.00 21 GLN A O 5
ATOM 4467 N N . VAL A 1 22 ? 4.676 -0.034 -9.528 1.00 0.00 22 VAL A N 5
ATOM 4468 C CA . VAL A 1 22 ? 3.596 0.288 -10.448 1.00 0.00 22 VAL A CA 5
ATOM 4469 C C . VAL A 1 22 ? 4.071 1.313 -11.470 1.00 0.00 22 VAL A C 5
ATOM 4470 O O . VAL A 1 22 ? 4.666 2.326 -11.101 1.00 0.00 22 VAL A O 5
ATOM 4483 N N . PHE A 1 23 ? 3.818 1.056 -12.748 1.00 0.00 23 PHE A N 5
ATOM 4484 C CA . PHE A 1 23 ? 4.277 1.951 -13.808 1.00 0.00 23 PHE A CA 5
ATOM 4485 C C . PHE A 1 23 ? 3.350 3.155 -13.964 1.00 0.00 23 PHE A C 5
ATOM 4486 O O . PHE A 1 23 ? 3.698 4.139 -14.615 1.00 0.00 23 PHE A O 5
ATOM 4503 N N . GLY A 1 24 ? 2.168 3.071 -13.373 1.00 0.00 24 GLY A N 5
ATOM 4504 C CA . GLY A 1 24 ? 1.240 4.181 -13.428 1.00 0.00 24 GLY A CA 5
ATOM 4505 C C . GLY A 1 24 ? -0.180 3.731 -13.682 1.00 0.00 24 GLY A C 5
ATOM 4506 O O . GLY A 1 24 ? -0.603 2.688 -13.171 1.00 0.00 24 GLY A O 5
ATOM 4510 N N . SER A 1 25 ? -0.906 4.527 -14.464 1.00 0.00 25 SER A N 5
ATOM 4511 C CA . SER A 1 25 ? -2.296 4.244 -14.822 1.00 0.00 25 SER A CA 5
ATOM 4512 C C . SER A 1 25 ? -3.224 4.430 -13.617 1.00 0.00 25 SER A C 5
ATOM 4513 O O . SER A 1 25 ? -2.801 4.911 -12.562 1.00 0.00 25 SER A O 5
ATOM 4521 N N . ARG A 1 26 ? -4.487 4.041 -13.786 1.00 0.00 26 ARG A N 5
ATOM 4522 C CA . ARG A 1 26 ? -5.512 4.231 -12.757 1.00 0.00 26 ARG A CA 5
ATOM 4523 C C . ARG A 1 26 ? -5.104 3.552 -11.457 1.00 0.00 26 ARG A C 5
ATOM 4524 O O . ARG A 1 26 ? -5.378 4.057 -10.368 1.00 0.00 26 ARG A O 5
ATOM 4545 N N . GLU A 1 27 ? -4.449 2.408 -11.591 1.00 0.00 27 GLU A N 5
ATOM 4546 C CA . GLU A 1 27 ? -4.082 1.578 -10.458 1.00 0.00 27 GLU A CA 5
ATOM 4547 C C . GLU A 1 27 ? -3.140 2.304 -9.505 1.00 0.00 27 GLU A C 5
ATOM 4548 O O . GLU A 1 27 ? -3.203 2.099 -8.301 1.00 0.00 27 GLU A O 5
ATOM 4560 N N . GLN A 1 28 ? -2.281 3.162 -10.040 1.00 0.00 28 GLN A N 5
ATOM 4561 C CA . GLN A 1 28 ? -1.257 3.806 -9.223 1.00 0.00 28 GLN A CA 5
ATOM 4562 C C . GLN A 1 28 ? -1.842 4.915 -8.350 1.00 0.00 28 GLN A C 5
ATOM 4563 O O . GLN A 1 28 ? -1.263 5.266 -7.321 1.00 0.00 28 GLN A O 5
ATOM 4577 N N . LYS A 1 29 ? -2.989 5.455 -8.742 1.00 0.00 29 LYS A N 5
ATOM 4578 C CA . LYS A 1 29 ? -3.595 6.557 -7.999 1.00 0.00 29 LYS A CA 5
ATOM 4579 C C . LYS A 1 29 ? -3.898 6.183 -6.540 1.00 0.00 29 LYS A C 5
ATOM 4580 O O . LYS A 1 29 ? -3.475 6.899 -5.632 1.00 0.00 29 LYS A O 5
ATOM 4599 N N . PRO A 1 30 ? -4.623 5.074 -6.269 1.00 0.00 30 PRO A N 5
ATOM 4600 C CA . PRO A 1 30 ? -4.868 4.635 -4.891 1.00 0.00 30 PRO A CA 5
ATOM 4601 C C . PRO A 1 30 ? -3.571 4.313 -4.146 1.00 0.00 30 PRO A C 5
ATOM 4602 O O . PRO A 1 30 ? -3.505 4.427 -2.923 1.00 0.00 30 PRO A O 5
ATOM 4613 N N . PHE A 1 31 ? -2.533 3.928 -4.888 1.00 0.00 31 PHE A N 5
ATOM 4614 C CA . PHE A 1 31 ? -1.215 3.710 -4.301 1.00 0.00 31 PHE A CA 5
ATOM 4615 C C . PHE A 1 31 ? -0.672 5.015 -3.736 1.00 0.00 31 PHE A C 5
ATOM 4616 O O . PHE A 1 31 ? -0.158 5.055 -2.619 1.00 0.00 31 PHE A O 5
ATOM 4633 N N . GLU A 1 32 ? -0.809 6.083 -4.514 1.00 0.00 32 GLU A N 5
ATOM 4634 C CA . GLU A 1 32 ? -0.374 7.409 -4.084 1.00 0.00 32 GLU A CA 5
ATOM 4635 C C . GLU A 1 32 ? -1.230 7.890 -2.923 1.00 0.00 32 GLU A C 5
ATOM 4636 O O . GLU A 1 32 ? -0.761 8.614 -2.041 1.00 0.00 32 GLU A O 5
ATOM 4648 N N . ASP A 1 33 ? -2.488 7.474 -2.931 1.00 0.00 33 ASP A N 5
ATOM 4649 C CA . ASP A 1 33 ? -3.429 7.858 -1.892 1.00 0.00 33 ASP A CA 5
ATOM 4650 C C . ASP A 1 33 ? -3.037 7.230 -0.562 1.00 0.00 33 ASP A C 5
ATOM 4651 O O . ASP A 1 33 ? -3.123 7.867 0.492 1.00 0.00 33 ASP A O 5
ATOM 4660 N N . LEU A 1 34 ? -2.582 5.984 -0.618 1.00 0.00 34 LEU A N 5
ATOM 4661 C CA . LEU A 1 34 ? -2.130 5.283 0.572 1.00 0.00 34 LEU A CA 5
ATOM 4662 C C . LEU A 1 34 ? -0.838 5.892 1.101 1.00 0.00 34 LEU A C 5
ATOM 4663 O O . LEU A 1 34 ? -0.521 5.756 2.279 1.00 0.00 34 LEU A O 5
ATOM 4679 N N . VAL A 1 35 ? -0.091 6.556 0.227 1.00 0.00 35 VAL A N 5
ATOM 4680 C CA . VAL A 1 35 ? 1.112 7.267 0.644 1.00 0.00 35 VAL A CA 5
ATOM 4681 C C . VAL A 1 35 ? 0.737 8.442 1.542 1.00 0.00 35 VAL A C 5
ATOM 4682 O O . VAL A 1 35 ? 1.401 8.710 2.542 1.00 0.00 35 VAL A O 5
ATOM 4695 N N . ASP A 1 36 ? -0.351 9.122 1.191 1.00 0.00 36 ASP A N 5
ATOM 4696 C CA . ASP A 1 36 ? -0.863 10.228 1.998 1.00 0.00 36 ASP A CA 5
ATOM 4697 C C . ASP A 1 36 ? -1.327 9.718 3.357 1.00 0.00 36 ASP A C 5
ATOM 4698 O O . ASP A 1 36 ? -1.164 10.387 4.378 1.00 0.00 36 ASP A O 5
ATOM 4707 N N . LEU A 1 37 ? -1.885 8.511 3.358 1.00 0.00 37 LEU A N 5
ATOM 4708 C CA . LEU A 1 37 ? -2.316 7.860 4.587 1.00 0.00 37 LEU A CA 5
ATOM 4709 C C . LEU A 1 37 ? -1.119 7.328 5.370 1.00 0.00 37 LEU A C 5
ATOM 4710 O O . LEU A 1 37 ? -1.223 7.034 6.561 1.00 0.00 37 LEU A O 5
ATOM 4726 N N . GLY A 1 38 ? 0.012 7.198 4.693 1.00 0.00 38 GLY A N 5
ATOM 4727 C CA . GLY A 1 38 ? 1.219 6.717 5.336 1.00 0.00 38 GLY A CA 5
ATOM 4728 C C . GLY A 1 38 ? 1.304 5.206 5.351 1.00 0.00 38 GLY A C 5
ATOM 4729 O O . GLY A 1 38 ? 2.022 4.627 6.166 1.00 0.00 38 GLY A O 5
ATOM 4733 N N . TRP A 1 39 ? 0.564 4.565 4.456 1.00 0.00 39 TRP A N 5
ATOM 4734 C CA . TRP A 1 39 ? 0.569 3.111 4.353 1.00 0.00 39 TRP A CA 5
ATOM 4735 C C . TRP A 1 39 ? 1.641 2.672 3.367 1.00 0.00 39 TRP A C 5
ATOM 4736 O O . TRP A 1 39 ? 2.299 1.647 3.556 1.00 0.00 39 TRP A O 5
ATOM 4757 N N . LEU A 1 40 ? 1.814 3.469 2.321 1.00 0.00 40 LEU A N 5
ATOM 4758 C CA . LEU A 1 40 ? 2.799 3.186 1.292 1.00 0.00 40 LEU A CA 5
ATOM 4759 C C . LEU A 1 40 ? 3.893 4.235 1.285 1.00 0.00 40 LEU A C 5
ATOM 4760 O O . LEU A 1 40 ? 3.655 5.401 1.606 1.00 0.00 40 LEU A O 5
ATOM 4776 N N . LYS A 1 41 ? 5.090 3.813 0.923 1.00 0.00 41 LYS A N 5
ATOM 4777 C CA . LYS A 1 41 ? 6.226 4.710 0.854 1.00 0.00 41 LYS A CA 5
ATOM 4778 C C . LYS A 1 41 ? 6.989 4.479 -0.444 1.00 0.00 41 LYS A C 5
ATOM 4779 O O . LYS A 1 41 ? 7.679 3.472 -0.595 1.00 0.00 41 LYS A O 5
ATOM 4798 N N . ARG A 1 42 ? 6.837 5.391 -1.390 1.00 0.00 42 ARG A N 5
ATOM 4799 C CA . ARG A 1 42 ? 7.556 5.296 -2.646 1.00 0.00 42 ARG A CA 5
ATOM 4800 C C . ARG A 1 42 ? 8.938 5.916 -2.507 1.00 0.00 42 ARG A C 5
ATOM 4801 O O . ARG A 1 42 ? 9.093 7.137 -2.509 1.00 0.00 42 ARG A O 5
ATOM 4822 N N . SER A 1 43 ? 9.939 5.063 -2.369 1.00 0.00 43 SER A N 5
ATOM 4823 C CA . SER A 1 43 ? 11.302 5.518 -2.155 1.00 0.00 43 SER A CA 5
ATOM 4824 C C . SER A 1 43 ? 12.185 5.201 -3.356 1.00 0.00 43 SER A C 5
ATOM 4825 O O . SER A 1 43 ? 13.399 5.408 -3.318 1.00 0.00 43 SER A O 5
ATOM 4833 N N . SER A 1 44 ? 11.580 4.692 -4.421 1.00 0.00 44 SER A N 5
ATOM 4834 C CA . SER A 1 44 ? 12.326 4.371 -5.627 1.00 0.00 44 SER A CA 5
ATOM 4835 C C . SER A 1 44 ? 11.449 4.474 -6.870 1.00 0.00 44 SER A C 5
ATOM 4836 O O . SER A 1 44 ? 10.701 3.551 -7.199 1.00 0.00 44 SER A O 5
ATOM 4844 N N . VAL A 1 45 ? 11.509 5.616 -7.534 1.00 0.00 45 VAL A N 5
ATOM 4845 C CA . VAL A 1 45 ? 10.872 5.777 -8.828 1.00 0.00 45 VAL A CA 5
ATOM 4846 C C . VAL A 1 45 ? 11.892 5.477 -9.916 1.00 0.00 45 VAL A C 5
ATOM 4847 O O . VAL A 1 45 ? 12.681 6.342 -10.299 1.00 0.00 45 VAL A O 5
ATOM 4860 N N . ASP A 1 46 ? 11.899 4.241 -10.382 1.00 0.00 46 ASP A N 5
ATOM 4861 C CA . ASP A 1 46 ? 12.892 3.807 -11.349 1.00 0.00 46 ASP A CA 5
ATOM 4862 C C . ASP A 1 46 ? 12.362 4.013 -12.756 1.00 0.00 46 ASP A C 5
ATOM 4863 O O . ASP A 1 46 ? 11.490 3.271 -13.202 1.00 0.00 46 ASP A O 5
ATOM 4872 N N . SER A 1 47 ? 12.899 5.034 -13.426 1.00 0.00 47 SER A N 5
ATOM 4873 C CA . SER A 1 47 ? 12.453 5.486 -14.752 1.00 0.00 47 SER A CA 5
ATOM 4874 C C . SER A 1 47 ? 10.969 5.884 -14.748 1.00 0.00 47 SER A C 5
ATOM 4875 O O . SER A 1 47 ? 10.646 7.071 -14.743 1.00 0.00 47 SER A O 5
ATOM 4883 N N . ARG A 1 48 ? 10.075 4.906 -14.740 1.00 0.00 48 ARG A N 5
ATOM 4884 C CA . ARG A 1 48 ? 8.647 5.183 -14.679 1.00 0.00 48 ARG A CA 5
ATOM 4885 C C . ARG A 1 48 ? 7.982 4.315 -13.616 1.00 0.00 48 ARG A C 5
ATOM 4886 O O . ARG A 1 48 ? 6.976 4.703 -13.020 1.00 0.00 48 ARG A O 5
ATOM 4907 N N . ALA A 1 49 ? 8.560 3.145 -13.363 1.00 0.00 49 ALA A N 5
ATOM 4908 C CA . ALA A 1 49 ? 8.005 2.229 -12.385 1.00 0.00 49 ALA A CA 5
ATOM 4909 C C . ALA A 1 49 ? 8.236 2.753 -10.978 1.00 0.00 49 ALA A C 5
ATOM 4910 O O . ALA A 1 49 ? 9.373 2.863 -10.513 1.00 0.00 49 ALA A O 5
ATOM 4917 N N . THR A 1 50 ? 7.150 3.074 -10.307 1.00 0.00 50 THR A N 5
ATOM 4918 C CA . THR A 1 50 ? 7.206 3.609 -8.966 1.00 0.00 50 THR A CA 5
ATOM 4919 C C . THR A 1 50 ? 7.125 2.476 -7.948 1.00 0.00 50 THR A C 5
ATOM 4920 O O . THR A 1 50 ? 6.113 1.783 -7.857 1.00 0.00 50 THR A O 5
ATOM 4931 N N . HIS A 1 51 ? 8.207 2.275 -7.208 1.00 0.00 51 HIS A N 5
ATOM 4932 C CA . HIS A 1 51 ? 8.277 1.195 -6.233 1.00 0.00 51 HIS A CA 5
ATOM 4933 C C . HIS A 1 51 ? 7.754 1.660 -4.882 1.00 0.00 51 HIS A C 5
ATOM 4934 O O . HIS A 1 51 ? 8.318 2.566 -4.265 1.00 0.00 51 HIS A O 5
ATOM 4949 N N . TYR A 1 52 ? 6.664 1.054 -4.443 1.00 0.00 52 TYR A N 5
ATOM 4950 C CA . TYR A 1 52 ? 6.080 1.362 -3.148 1.00 0.00 52 TYR A CA 5
ATOM 4951 C C . TYR A 1 52 ? 6.486 0.317 -2.121 1.00 0.00 52 TYR A C 5
ATOM 4952 O O . TYR A 1 52 ? 6.296 -0.881 -2.333 1.00 0.00 52 TYR A O 5
ATOM 4970 N N . GLN A 1 53 ? 7.060 0.774 -1.023 1.00 0.00 53 GLN A N 5
ATOM 4971 C CA . GLN A 1 53 ? 7.463 -0.112 0.055 1.00 0.00 53 GLN A CA 5
ATOM 4972 C C . GLN A 1 53 ? 6.505 0.029 1.235 1.00 0.00 53 GLN A C 5
ATOM 4973 O O . GLN A 1 53 ? 6.021 1.125 1.525 1.00 0.00 53 GLN A O 5
ATOM 4987 N N . ILE A 1 54 ? 6.217 -1.088 1.890 1.00 0.00 54 ILE A N 5
ATOM 4988 C CA . ILE A 1 54 ? 5.336 -1.101 3.050 1.00 0.00 54 ILE A CA 5
ATOM 4989 C C . ILE A 1 54 ? 5.946 -0.342 4.225 1.00 0.00 54 ILE A C 5
ATOM 4990 O O . ILE A 1 54 ? 7.143 -0.450 4.499 1.00 0.00 54 ILE A O 5
ATOM 5006 N N . THR A 1 55 ? 5.123 0.435 4.906 1.00 0.00 55 THR A N 5
ATOM 5007 C CA . THR A 1 55 ? 5.543 1.094 6.130 1.00 0.00 55 THR A CA 5
ATOM 5008 C C . THR A 1 55 ? 5.104 0.265 7.329 1.00 0.00 55 THR A C 5
ATOM 5009 O O . THR A 1 55 ? 4.448 -0.768 7.166 1.00 0.00 55 THR A O 5
ATOM 5020 N N . GLU A 1 56 ? 5.461 0.708 8.527 1.00 0.00 56 GLU A N 5
ATOM 5021 C CA . GLU A 1 56 ? 4.957 0.086 9.743 1.00 0.00 56 GLU A CA 5
ATOM 5022 C C . GLU A 1 56 ? 3.438 0.210 9.793 1.00 0.00 56 GLU A C 5
ATOM 5023 O O . GLU A 1 56 ? 2.734 -0.722 10.181 1.00 0.00 56 GLU A O 5
ATOM 5035 N N . ARG A 1 57 ? 2.942 1.362 9.357 1.00 0.00 57 ARG A N 5
ATOM 5036 C CA . ARG A 1 57 ? 1.511 1.620 9.325 1.00 0.00 57 ARG A CA 5
ATOM 5037 C C . ARG A 1 57 ? 0.841 0.743 8.273 1.00 0.00 57 ARG A C 5
ATOM 5038 O O . ARG A 1 57 ? -0.219 0.167 8.514 1.00 0.00 57 ARG A O 5
ATOM 5059 N N . GLY A 1 58 ? 1.482 0.629 7.115 1.00 0.00 58 GLY A N 5
ATOM 5060 C CA . GLY A 1 58 ? 0.990 -0.244 6.064 1.00 0.00 58 GLY A CA 5
ATOM 5061 C C . GLY A 1 58 ? 0.983 -1.699 6.491 1.00 0.00 58 GLY A C 5
ATOM 5062 O O . GLY A 1 58 ? 0.186 -2.502 6.003 1.00 0.00 58 GLY A O 5
ATOM 5066 N N . THR A 1 59 ? 1.890 -2.042 7.392 1.00 0.00 59 THR A N 5
ATOM 5067 C CA . THR A 1 59 ? 1.933 -3.377 7.963 1.00 0.00 59 THR A CA 5
ATOM 5068 C C . THR A 1 59 ? 0.783 -3.570 8.947 1.00 0.00 59 THR A C 5
ATOM 5069 O O . THR A 1 59 ? 0.094 -4.589 8.919 1.00 0.00 59 THR A O 5
ATOM 5080 N N . SER A 1 60 ? 0.570 -2.570 9.793 1.00 0.00 60 SER A N 5
ATOM 5081 C CA . SER A 1 60 ? -0.485 -2.612 10.797 1.00 0.00 60 SER A CA 5
ATOM 5082 C C . SER A 1 60 ? -1.861 -2.708 10.134 1.00 0.00 60 SER A C 5
ATOM 5083 O O . SER A 1 60 ? -2.736 -3.443 10.597 1.00 0.00 60 SER A O 5
ATOM 5091 N N . ALA A 1 61 ? -2.036 -1.977 9.035 1.00 0.00 61 ALA A N 5
ATOM 5092 C CA . ALA A 1 61 ? -3.294 -1.983 8.300 1.00 0.00 61 ALA A CA 5
ATOM 5093 C C . ALA A 1 61 ? -3.586 -3.362 7.715 1.00 0.00 61 ALA A C 5
ATOM 5094 O O . ALA A 1 61 ? -4.697 -3.877 7.832 1.00 0.00 61 ALA A O 5
ATOM 5101 N N . ALA A 1 62 ? -2.575 -3.971 7.109 1.00 0.00 62 ALA A N 5
ATOM 5102 C CA . ALA A 1 62 ? -2.738 -5.277 6.483 1.00 0.00 62 ALA A CA 5
ATOM 5103 C C . ALA A 1 62 ? -2.890 -6.374 7.529 1.00 0.00 62 ALA A C 5
ATOM 5104 O O . ALA A 1 62 ? -3.454 -7.431 7.254 1.00 0.00 62 ALA A O 5
ATOM 5111 N N . LEU A 1 63 ? -2.389 -6.110 8.731 1.00 0.00 63 LEU A N 5
ATOM 5112 C CA . LEU A 1 63 ? -2.494 -7.055 9.836 1.00 0.00 63 LEU A CA 5
ATOM 5113 C C . LEU A 1 63 ? -3.921 -7.065 10.391 1.00 0.00 63 LEU A C 5
ATOM 5114 O O . LEU A 1 63 ? -4.243 -7.800 11.326 1.00 0.00 63 LEU A O 5
ATOM 5130 N N . ARG A 1 64 ? -4.771 -6.229 9.806 1.00 0.00 64 ARG A N 5
ATOM 5131 C CA . ARG A 1 64 ? -6.184 -6.190 10.153 1.00 0.00 64 ARG A CA 5
ATOM 5132 C C . ARG A 1 64 ? -6.993 -7.000 9.144 1.00 0.00 64 ARG A C 5
ATOM 5133 O O . ARG A 1 64 ? -8.217 -7.077 9.227 1.00 0.00 64 ARG A O 5
ATOM 5154 N N . SER A 1 65 ? -6.296 -7.598 8.187 1.00 0.00 65 SER A N 5
ATOM 5155 C CA . SER A 1 65 ? -6.932 -8.420 7.175 1.00 0.00 65 SER A CA 5
ATOM 5156 C C . SER A 1 65 ? -6.535 -9.882 7.360 1.00 0.00 65 SER A C 5
ATOM 5157 O O . SER A 1 65 ? -7.244 -10.605 8.090 1.00 0.00 65 SER A O 5
ATOM 5166 N N . MET A 1 1 ? -11.165 6.765 7.243 1.00 0.00 1 MET A N 6
ATOM 5167 C CA . MET A 1 1 ? -10.608 7.476 6.067 1.00 0.00 1 MET A CA 6
ATOM 5168 C C . MET A 1 1 ? -10.443 6.528 4.888 1.00 0.00 1 MET A C 6
ATOM 5169 O O . MET A 1 1 ? -10.894 6.816 3.781 1.00 0.00 1 MET A O 6
ATOM 5185 N N . ALA A 1 2 ? -9.801 5.395 5.132 1.00 0.00 2 ALA A N 6
ATOM 5186 C CA . ALA A 1 2 ? -9.579 4.401 4.094 1.00 0.00 2 ALA A CA 6
ATOM 5187 C C . ALA A 1 2 ? -10.649 3.321 4.165 1.00 0.00 2 ALA A C 6
ATOM 5188 O O . ALA A 1 2 ? -11.171 3.027 5.238 1.00 0.00 2 ALA A O 6
ATOM 5195 N N . THR A 1 3 ? -10.967 2.730 3.029 1.00 0.00 3 THR A N 6
ATOM 5196 C CA . THR A 1 3 ? -12.036 1.751 2.966 1.00 0.00 3 THR A CA 6
ATOM 5197 C C . THR A 1 3 ? -11.470 0.331 2.908 1.00 0.00 3 THR A C 6
ATOM 5198 O O . THR A 1 3 ? -10.251 0.140 2.900 1.00 0.00 3 THR A O 6
ATOM 5209 N N . ALA A 1 4 ? -12.358 -0.659 2.860 1.00 0.00 4 ALA A N 6
ATOM 5210 C CA . ALA A 1 4 ? -11.961 -2.064 2.848 1.00 0.00 4 ALA A CA 6
ATOM 5211 C C . ALA A 1 4 ? -11.079 -2.375 1.642 1.00 0.00 4 ALA A C 6
ATOM 5212 O O . ALA A 1 4 ? -10.188 -3.219 1.714 1.00 0.00 4 ALA A O 6
ATOM 5219 N N . ASP A 1 5 ? -11.329 -1.676 0.538 1.00 0.00 5 ASP A N 6
ATOM 5220 C CA . ASP A 1 5 ? -10.528 -1.834 -0.674 1.00 0.00 5 ASP A CA 6
ATOM 5221 C C . ASP A 1 5 ? -9.072 -1.492 -0.404 1.00 0.00 5 ASP A C 6
ATOM 5222 O O . ASP A 1 5 ? -8.163 -2.174 -0.876 1.00 0.00 5 ASP A O 6
ATOM 5231 N N . ASP A 1 6 ? -8.861 -0.442 0.378 1.00 0.00 6 ASP A N 6
ATOM 5232 C CA . ASP A 1 6 ? -7.518 0.008 0.714 1.00 0.00 6 ASP A CA 6
ATOM 5233 C C . ASP A 1 6 ? -6.824 -1.020 1.592 1.00 0.00 6 ASP A C 6
ATOM 5234 O O . ASP A 1 6 ? -5.650 -1.325 1.396 1.00 0.00 6 ASP A O 6
ATOM 5243 N N . PHE A 1 7 ? -7.571 -1.568 2.546 1.00 0.00 7 PHE A N 6
ATOM 5244 C CA . PHE A 1 7 ? -7.059 -2.598 3.440 1.00 0.00 7 PHE A CA 6
ATOM 5245 C C . PHE A 1 7 ? -6.636 -3.848 2.671 1.00 0.00 7 PHE A C 6
ATOM 5246 O O . PHE A 1 7 ? -5.672 -4.520 3.040 1.00 0.00 7 PHE A O 6
ATOM 5263 N N . LYS A 1 8 ? -7.367 -4.163 1.612 1.00 0.00 8 LYS A N 6
ATOM 5264 C CA . LYS A 1 8 ? -7.037 -5.306 0.769 1.00 0.00 8 LYS A CA 6
ATOM 5265 C C . LYS A 1 8 ? -5.851 -4.987 -0.138 1.00 0.00 8 LYS A C 6
ATOM 5266 O O . LYS A 1 8 ? -4.968 -5.819 -0.337 1.00 0.00 8 LYS A O 6
ATOM 5285 N N . LEU A 1 9 ? -5.830 -3.772 -0.669 1.00 0.00 9 LEU A N 6
ATOM 5286 C CA . LEU A 1 9 ? -4.775 -3.356 -1.588 1.00 0.00 9 LEU A CA 6
ATOM 5287 C C . LEU A 1 9 ? -3.438 -3.261 -0.857 1.00 0.00 9 LEU A C 6
ATOM 5288 O O . LEU A 1 9 ? -2.406 -3.684 -1.374 1.00 0.00 9 LEU A O 6
ATOM 5304 N N . ILE A 1 10 ? -3.459 -2.719 0.354 1.00 0.00 10 ILE A N 6
ATOM 5305 C CA . ILE A 1 10 ? -2.246 -2.612 1.152 1.00 0.00 10 ILE A CA 6
ATOM 5306 C C . ILE A 1 10 ? -1.750 -4.004 1.545 1.00 0.00 10 ILE A C 6
ATOM 5307 O O . ILE A 1 10 ? -0.551 -4.225 1.718 1.00 0.00 10 ILE A O 6
ATOM 5323 N N . ARG A 1 11 ? -2.680 -4.946 1.658 1.00 0.00 11 ARG A N 6
ATOM 5324 C CA . ARG A 1 11 ? -2.340 -6.330 1.952 1.00 0.00 11 ARG A CA 6
ATOM 5325 C C . ARG A 1 11 ? -1.622 -6.942 0.753 1.00 0.00 11 ARG A C 6
ATOM 5326 O O . ARG A 1 11 ? -0.660 -7.696 0.909 1.00 0.00 11 ARG A O 6
ATOM 5347 N N . ASP A 1 12 ? -2.075 -6.573 -0.440 1.00 0.00 12 ASP A N 6
ATOM 5348 C CA . ASP A 1 12 ? -1.474 -7.039 -1.688 1.00 0.00 12 ASP A CA 6
ATOM 5349 C C . ASP A 1 12 ? 0.002 -6.670 -1.757 1.00 0.00 12 ASP A C 6
ATOM 5350 O O . ASP A 1 12 ? 0.824 -7.429 -2.276 1.00 0.00 12 ASP A O 6
ATOM 5359 N N . ILE A 1 13 ? 0.332 -5.503 -1.221 1.00 0.00 13 ILE A N 6
ATOM 5360 C CA . ILE A 1 13 ? 1.710 -5.043 -1.171 1.00 0.00 13 ILE A CA 6
ATOM 5361 C C . ILE A 1 13 ? 2.575 -6.055 -0.428 1.00 0.00 13 ILE A C 6
ATOM 5362 O O . ILE A 1 13 ? 3.690 -6.370 -0.846 1.00 0.00 13 ILE A O 6
ATOM 5378 N N . HIS A 1 14 ? 2.032 -6.587 0.660 1.00 0.00 14 HIS A N 6
ATOM 5379 C CA . HIS A 1 14 ? 2.733 -7.572 1.471 1.00 0.00 14 HIS A CA 6
ATOM 5380 C C . HIS A 1 14 ? 2.818 -8.896 0.727 1.00 0.00 14 HIS A C 6
ATOM 5381 O O . HIS A 1 14 ? 3.838 -9.580 0.773 1.00 0.00 14 HIS A O 6
ATOM 5396 N N . SER A 1 15 ? 1.748 -9.234 0.017 1.00 0.00 15 SER A N 6
ATOM 5397 C CA . SER A 1 15 ? 1.698 -10.457 -0.777 1.00 0.00 15 SER A CA 6
ATOM 5398 C C . SER A 1 15 ? 2.763 -10.438 -1.875 1.00 0.00 15 SER A C 6
ATOM 5399 O O . SER A 1 15 ? 3.234 -11.483 -2.321 1.00 0.00 15 SER A O 6
ATOM 5407 N N . THR A 1 16 ? 3.146 -9.238 -2.295 1.00 0.00 16 THR A N 6
ATOM 5408 C CA . THR A 1 16 ? 4.145 -9.075 -3.339 1.00 0.00 16 THR A CA 6
ATOM 5409 C C . THR A 1 16 ? 5.563 -9.081 -2.745 1.00 0.00 16 THR A C 6
ATOM 5410 O O . THR A 1 16 ? 6.559 -8.980 -3.466 1.00 0.00 16 THR A O 6
ATOM 5421 N N . GLY A 1 17 ? 5.653 -9.223 -1.427 1.00 0.00 17 GLY A N 6
ATOM 5422 C CA . GLY A 1 17 ? 6.949 -9.255 -0.773 1.00 0.00 17 GLY A CA 6
ATOM 5423 C C . GLY A 1 17 ? 7.217 -8.008 0.047 1.00 0.00 17 GLY A C 6
ATOM 5424 O O . GLY A 1 17 ? 8.361 -7.721 0.403 1.00 0.00 17 GLY A O 6
ATOM 5428 N N . GLY A 1 18 ? 6.162 -7.253 0.329 1.00 0.00 18 GLY A N 6
ATOM 5429 C CA . GLY A 1 18 ? 6.297 -6.057 1.140 1.00 0.00 18 GLY A CA 6
ATOM 5430 C C . GLY A 1 18 ? 6.736 -4.860 0.327 1.00 0.00 18 GLY A C 6
ATOM 5431 O O . GLY A 1 18 ? 6.910 -3.763 0.860 1.00 0.00 18 GLY A O 6
ATOM 5435 N N . ARG A 1 19 ? 6.912 -5.073 -0.966 1.00 0.00 19 ARG A N 6
ATOM 5436 C CA . ARG A 1 19 ? 7.357 -4.023 -1.862 1.00 0.00 19 ARG A CA 6
ATOM 5437 C C . ARG A 1 19 ? 6.669 -4.191 -3.210 1.00 0.00 19 ARG A C 6
ATOM 5438 O O . ARG A 1 19 ? 6.743 -5.258 -3.822 1.00 0.00 19 ARG A O 6
ATOM 5459 N N . ARG A 1 20 ? 5.988 -3.153 -3.663 1.00 0.00 20 ARG A N 6
ATOM 5460 C CA . ARG A 1 20 ? 5.240 -3.219 -4.907 1.00 0.00 20 ARG A CA 6
ATOM 5461 C C . ARG A 1 20 ? 5.621 -2.060 -5.817 1.00 0.00 20 ARG A C 6
ATOM 5462 O O . ARG A 1 20 ? 5.529 -0.900 -5.426 1.00 0.00 20 ARG A O 6
ATOM 5483 N N . GLN A 1 21 ? 6.067 -2.374 -7.020 1.00 0.00 21 GLN A N 6
ATOM 5484 C CA . GLN A 1 21 ? 6.415 -1.345 -7.985 1.00 0.00 21 GLN A CA 6
ATOM 5485 C C . GLN A 1 21 ? 5.317 -1.188 -9.032 1.00 0.00 21 GLN A C 6
ATOM 5486 O O . GLN A 1 21 ? 4.835 -2.168 -9.600 1.00 0.00 21 GLN A O 6
ATOM 5500 N N . VAL A 1 22 ? 4.915 0.051 -9.259 1.00 0.00 22 VAL A N 6
ATOM 5501 C CA . VAL A 1 22 ? 3.898 0.368 -10.252 1.00 0.00 22 VAL A CA 6
ATOM 5502 C C . VAL A 1 22 ? 4.433 1.437 -11.198 1.00 0.00 22 VAL A C 6
ATOM 5503 O O . VAL A 1 22 ? 5.094 2.375 -10.755 1.00 0.00 22 VAL A O 6
ATOM 5516 N N . PHE A 1 23 ? 4.166 1.291 -12.489 1.00 0.00 23 PHE A N 6
ATOM 5517 C CA . PHE A 1 23 ? 4.642 2.253 -13.475 1.00 0.00 23 PHE A CA 6
ATOM 5518 C C . PHE A 1 23 ? 3.853 3.546 -13.378 1.00 0.00 23 PHE A C 6
ATOM 5519 O O . PHE A 1 23 ? 4.419 4.624 -13.213 1.00 0.00 23 PHE A O 6
ATOM 5536 N N . GLY A 1 24 ? 2.543 3.431 -13.475 1.00 0.00 24 GLY A N 6
ATOM 5537 C CA . GLY A 1 24 ? 1.697 4.599 -13.414 1.00 0.00 24 GLY A CA 6
ATOM 5538 C C . GLY A 1 24 ? 0.296 4.304 -13.888 1.00 0.00 24 GLY A C 6
ATOM 5539 O O . GLY A 1 24 ? -0.317 3.329 -13.447 1.00 0.00 24 GLY A O 6
ATOM 5543 N N . SER A 1 25 ? -0.203 5.144 -14.789 1.00 0.00 25 SER A N 6
ATOM 5544 C CA . SER A 1 25 ? -1.552 5.001 -15.320 1.00 0.00 25 SER A CA 6
ATOM 5545 C C . SER A 1 25 ? -2.587 5.069 -14.190 1.00 0.00 25 SER A C 6
ATOM 5546 O O . SER A 1 25 ? -2.308 5.599 -13.111 1.00 0.00 25 SER A O 6
ATOM 5554 N N . ARG A 1 26 ? -3.780 4.545 -14.438 1.00 0.00 26 ARG A N 6
ATOM 5555 C CA . ARG A 1 26 ? -4.856 4.600 -13.456 1.00 0.00 26 ARG A CA 6
ATOM 5556 C C . ARG A 1 26 ? -4.596 3.627 -12.309 1.00 0.00 26 ARG A C 6
ATOM 5557 O O . ARG A 1 26 ? -5.150 3.773 -11.218 1.00 0.00 26 ARG A O 6
ATOM 5578 N N . GLU A 1 27 ? -3.749 2.640 -12.561 1.00 0.00 27 GLU A N 6
ATOM 5579 C CA . GLU A 1 27 ? -3.432 1.615 -11.580 1.00 0.00 27 GLU A CA 6
ATOM 5580 C C . GLU A 1 27 ? -2.644 2.187 -10.401 1.00 0.00 27 GLU A C 6
ATOM 5581 O O . GLU A 1 27 ? -2.730 1.681 -9.288 1.00 0.00 27 GLU A O 6
ATOM 5593 N N . GLN A 1 28 ? -1.881 3.243 -10.653 1.00 0.00 28 GLN A N 6
ATOM 5594 C CA . GLN A 1 28 ? -1.030 3.836 -9.623 1.00 0.00 28 GLN A CA 6
ATOM 5595 C C . GLN A 1 28 ? -1.826 4.749 -8.689 1.00 0.00 28 GLN A C 6
ATOM 5596 O O . GLN A 1 28 ? -1.423 4.981 -7.549 1.00 0.00 28 GLN A O 6
ATOM 5610 N N . LYS A 1 29 ? -2.966 5.235 -9.168 1.00 0.00 29 LYS A N 6
ATOM 5611 C CA . LYS A 1 29 ? -3.782 6.193 -8.416 1.00 0.00 29 LYS A CA 6
ATOM 5612 C C . LYS A 1 29 ? -4.076 5.724 -6.977 1.00 0.00 29 LYS A C 6
ATOM 5613 O O . LYS A 1 29 ? -3.810 6.463 -6.027 1.00 0.00 29 LYS A O 6
ATOM 5632 N N . PRO A 1 30 ? -4.626 4.501 -6.777 1.00 0.00 30 PRO A N 6
ATOM 5633 C CA . PRO A 1 30 ? -4.930 3.999 -5.428 1.00 0.00 30 PRO A CA 6
ATOM 5634 C C . PRO A 1 30 ? -3.680 3.843 -4.563 1.00 0.00 30 PRO A C 6
ATOM 5635 O O . PRO A 1 30 ? -3.740 3.955 -3.338 1.00 0.00 30 PRO A O 6
ATOM 5646 N N . PHE A 1 31 ? -2.546 3.600 -5.207 1.00 0.00 31 PHE A N 6
ATOM 5647 C CA . PHE A 1 31 ? -1.284 3.449 -4.504 1.00 0.00 31 PHE A CA 6
ATOM 5648 C C . PHE A 1 31 ? -0.816 4.794 -3.966 1.00 0.00 31 PHE A C 6
ATOM 5649 O O . PHE A 1 31 ? -0.347 4.892 -2.831 1.00 0.00 31 PHE A O 6
ATOM 5666 N N . GLU A 1 32 ? -0.968 5.829 -4.784 1.00 0.00 32 GLU A N 6
ATOM 5667 C CA . GLU A 1 32 ? -0.607 7.185 -4.388 1.00 0.00 32 GLU A CA 6
ATOM 5668 C C . GLU A 1 32 ? -1.455 7.647 -3.208 1.00 0.00 32 GLU A C 6
ATOM 5669 O O . GLU A 1 32 ? -0.982 8.386 -2.343 1.00 0.00 32 GLU A O 6
ATOM 5681 N N . ASP A 1 33 ? -2.707 7.206 -3.176 1.00 0.00 33 ASP A N 6
ATOM 5682 C CA . ASP A 1 33 ? -3.609 7.561 -2.087 1.00 0.00 33 ASP A CA 6
ATOM 5683 C C . ASP A 1 33 ? -3.132 6.953 -0.775 1.00 0.00 33 ASP A C 6
ATOM 5684 O O . ASP A 1 33 ? -3.161 7.603 0.269 1.00 0.00 33 ASP A O 6
ATOM 5693 N N . LEU A 1 34 ? -2.660 5.715 -0.838 1.00 0.00 34 LEU A N 6
ATOM 5694 C CA . LEU A 1 34 ? -2.130 5.047 0.340 1.00 0.00 34 LEU A CA 6
ATOM 5695 C C . LEU A 1 34 ? -0.850 5.725 0.813 1.00 0.00 34 LEU A C 6
ATOM 5696 O O . LEU A 1 34 ? -0.544 5.725 2.002 1.00 0.00 34 LEU A O 6
ATOM 5712 N N . VAL A 1 35 ? -0.099 6.295 -0.123 1.00 0.00 35 VAL A N 6
ATOM 5713 C CA . VAL A 1 35 ? 1.085 7.078 0.222 1.00 0.00 35 VAL A CA 6
ATOM 5714 C C . VAL A 1 35 ? 0.674 8.328 0.997 1.00 0.00 35 VAL A C 6
ATOM 5715 O O . VAL A 1 35 ? 1.336 8.733 1.952 1.00 0.00 35 VAL A O 6
ATOM 5728 N N . ASP A 1 36 ? -0.440 8.914 0.587 1.00 0.00 36 ASP A N 6
ATOM 5729 C CA . ASP A 1 36 ? -0.990 10.089 1.257 1.00 0.00 36 ASP A CA 6
ATOM 5730 C C . ASP A 1 36 ? -1.506 9.714 2.645 1.00 0.00 36 ASP A C 6
ATOM 5731 O O . ASP A 1 36 ? -1.399 10.488 3.596 1.00 0.00 36 ASP A O 6
ATOM 5740 N N . LEU A 1 37 ? -2.052 8.506 2.752 1.00 0.00 37 LEU A N 6
ATOM 5741 C CA . LEU A 1 37 ? -2.544 7.980 4.021 1.00 0.00 37 LEU A CA 6
ATOM 5742 C C . LEU A 1 37 ? -1.394 7.527 4.921 1.00 0.00 37 LEU A C 6
ATOM 5743 O O . LEU A 1 37 ? -1.555 7.404 6.138 1.00 0.00 37 LEU A O 6
ATOM 5759 N N . GLY A 1 38 ? -0.242 7.267 4.318 1.00 0.00 38 GLY A N 6
ATOM 5760 C CA . GLY A 1 38 ? 0.919 6.846 5.078 1.00 0.00 38 GLY A CA 6
ATOM 5761 C C . GLY A 1 38 ? 1.031 5.337 5.185 1.00 0.00 38 GLY A C 6
ATOM 5762 O O . GLY A 1 38 ? 1.765 4.821 6.024 1.00 0.00 38 GLY A O 6
ATOM 5766 N N . TRP A 1 39 ? 0.297 4.629 4.338 1.00 0.00 39 TRP A N 6
ATOM 5767 C CA . TRP A 1 39 ? 0.331 3.171 4.327 1.00 0.00 39 TRP A CA 6
ATOM 5768 C C . TRP A 1 39 ? 1.415 2.693 3.378 1.00 0.00 39 TRP A C 6
ATOM 5769 O O . TRP A 1 39 ? 2.036 1.649 3.584 1.00 0.00 39 TRP A O 6
ATOM 5790 N N . LEU A 1 40 ? 1.629 3.474 2.336 1.00 0.00 40 LEU A N 6
ATOM 5791 C CA . LEU A 1 40 ? 2.673 3.198 1.369 1.00 0.00 40 LEU A CA 6
ATOM 5792 C C . LEU A 1 40 ? 3.684 4.327 1.344 1.00 0.00 40 LEU A C 6
ATOM 5793 O O . LEU A 1 40 ? 3.378 5.462 1.717 1.00 0.00 40 LEU A O 6
ATOM 5809 N N . LYS A 1 41 ? 4.885 4.004 0.915 1.00 0.00 41 LYS A N 6
ATOM 5810 C CA . LYS A 1 41 ? 5.927 4.992 0.729 1.00 0.00 41 LYS A CA 6
ATOM 5811 C C . LYS A 1 41 ? 6.799 4.574 -0.436 1.00 0.00 41 LYS A C 6
ATOM 5812 O O . LYS A 1 41 ? 7.200 3.413 -0.528 1.00 0.00 41 LYS A O 6
ATOM 5831 N N . ARG A 1 42 ? 7.079 5.500 -1.334 1.00 0.00 42 ARG A N 6
ATOM 5832 C CA . ARG A 1 42 ? 7.950 5.208 -2.449 1.00 0.00 42 ARG A CA 6
ATOM 5833 C C . ARG A 1 42 ? 9.401 5.399 -2.033 1.00 0.00 42 ARG A C 6
ATOM 5834 O O . ARG A 1 42 ? 9.898 6.518 -1.939 1.00 0.00 42 ARG A O 6
ATOM 5855 N N . SER A 1 43 ? 10.066 4.286 -1.765 1.00 0.00 43 SER A N 6
ATOM 5856 C CA . SER A 1 43 ? 11.436 4.301 -1.277 1.00 0.00 43 SER A CA 6
ATOM 5857 C C . SER A 1 43 ? 12.423 4.385 -2.432 1.00 0.00 43 SER A C 6
ATOM 5858 O O . SER A 1 43 ? 13.613 4.640 -2.238 1.00 0.00 43 SER A O 6
ATOM 5866 N N . SER A 1 44 ? 11.924 4.149 -3.634 1.00 0.00 44 SER A N 6
ATOM 5867 C CA . SER A 1 44 ? 12.747 4.210 -4.826 1.00 0.00 44 SER A CA 6
ATOM 5868 C C . SER A 1 44 ? 11.932 4.749 -5.996 1.00 0.00 44 SER A C 6
ATOM 5869 O O . SER A 1 44 ? 11.096 4.042 -6.571 1.00 0.00 44 SER A O 6
ATOM 5877 N N . VAL A 1 45 ? 12.151 6.012 -6.317 1.00 0.00 45 VAL A N 6
ATOM 5878 C CA . VAL A 1 45 ? 11.459 6.647 -7.424 1.00 0.00 45 VAL A CA 6
ATOM 5879 C C . VAL A 1 45 ? 12.284 6.505 -8.697 1.00 0.00 45 VAL A C 6
ATOM 5880 O O . VAL A 1 45 ? 13.244 7.246 -8.922 1.00 0.00 45 VAL A O 6
ATOM 5893 N N . ASP A 1 46 ? 11.925 5.523 -9.506 1.00 0.00 46 ASP A N 6
ATOM 5894 C CA . ASP A 1 46 ? 12.623 5.257 -10.753 1.00 0.00 46 ASP A CA 6
ATOM 5895 C C . ASP A 1 46 ? 11.827 5.845 -11.910 1.00 0.00 46 ASP A C 6
ATOM 5896 O O . ASP A 1 46 ? 10.670 6.222 -11.723 1.00 0.00 46 ASP A O 6
ATOM 5905 N N . SER A 1 47 ? 12.454 5.957 -13.079 1.00 0.00 47 SER A N 6
ATOM 5906 C CA . SER A 1 47 ? 11.790 6.491 -14.265 1.00 0.00 47 SER A CA 6
ATOM 5907 C C . SER A 1 47 ? 10.442 5.812 -14.488 1.00 0.00 47 SER A C 6
ATOM 5908 O O . SER A 1 47 ? 10.382 4.647 -14.898 1.00 0.00 47 SER A O 6
ATOM 5916 N N . ARG A 1 48 ? 9.375 6.557 -14.197 1.00 0.00 48 ARG A N 6
ATOM 5917 C CA . ARG A 1 48 ? 7.999 6.057 -14.237 1.00 0.00 48 ARG A CA 6
ATOM 5918 C C . ARG A 1 48 ? 7.747 5.020 -13.145 1.00 0.00 48 ARG A C 6
ATOM 5919 O O . ARG A 1 48 ? 6.962 5.262 -12.225 1.00 0.00 48 ARG A O 6
ATOM 5940 N N . ALA A 1 49 ? 8.417 3.880 -13.248 1.00 0.00 49 ALA A N 6
ATOM 5941 C CA . ALA A 1 49 ? 8.228 2.785 -12.306 1.00 0.00 49 ALA A CA 6
ATOM 5942 C C . ALA A 1 49 ? 8.564 3.219 -10.886 1.00 0.00 49 ALA A C 6
ATOM 5943 O O . ALA A 1 49 ? 9.716 3.496 -10.554 1.00 0.00 49 ALA A O 6
ATOM 5950 N N . THR A 1 50 ? 7.549 3.251 -10.051 1.00 0.00 50 THR A N 6
ATOM 5951 C CA . THR A 1 50 ? 7.693 3.709 -8.690 1.00 0.00 50 THR A CA 6
ATOM 5952 C C . THR A 1 50 ? 7.633 2.532 -7.724 1.00 0.00 50 THR A C 6
ATOM 5953 O O . THR A 1 50 ? 6.687 1.745 -7.752 1.00 0.00 50 THR A O 6
ATOM 5964 N N . HIS A 1 51 ? 8.654 2.404 -6.888 1.00 0.00 51 HIS A N 6
ATOM 5965 C CA . HIS A 1 51 ? 8.738 1.284 -5.958 1.00 0.00 51 HIS A CA 6
ATOM 5966 C C . HIS A 1 51 ? 8.165 1.677 -4.601 1.00 0.00 51 HIS A C 6
ATOM 5967 O O . HIS A 1 51 ? 8.704 2.554 -3.925 1.00 0.00 51 HIS A O 6
ATOM 5982 N N . TYR A 1 52 ? 7.073 1.031 -4.216 1.00 0.00 52 TYR A N 6
ATOM 5983 C CA . TYR A 1 52 ? 6.438 1.289 -2.930 1.00 0.00 52 TYR A CA 6
ATOM 5984 C C . TYR A 1 52 ? 6.834 0.222 -1.926 1.00 0.00 52 TYR A C 6
ATOM 5985 O O . TYR A 1 52 ? 6.881 -0.960 -2.259 1.00 0.00 52 TYR A O 6
ATOM 6003 N N . GLN A 1 53 ? 7.117 0.634 -0.706 1.00 0.00 53 GLN A N 6
ATOM 6004 C CA . GLN A 1 53 ? 7.417 -0.309 0.355 1.00 0.00 53 GLN A CA 6
ATOM 6005 C C . GLN A 1 53 ? 6.424 -0.135 1.496 1.00 0.00 53 GLN A C 6
ATOM 6006 O O . GLN A 1 53 ? 5.914 0.963 1.725 1.00 0.00 53 GLN A O 6
ATOM 6020 N N . ILE A 1 54 ? 6.133 -1.231 2.180 1.00 0.00 54 ILE A N 6
ATOM 6021 C CA . ILE A 1 54 ? 5.218 -1.219 3.314 1.00 0.00 54 ILE A CA 6
ATOM 6022 C C . ILE A 1 54 ? 5.767 -0.381 4.468 1.00 0.00 54 ILE A C 6
ATOM 6023 O O . ILE A 1 54 ? 6.939 -0.495 4.836 1.00 0.00 54 ILE A O 6
ATOM 6039 N N . THR A 1 55 ? 4.921 0.472 5.026 1.00 0.00 55 THR A N 6
ATOM 6040 C CA . THR A 1 55 ? 5.304 1.296 6.161 1.00 0.00 55 THR A CA 6
ATOM 6041 C C . THR A 1 55 ? 4.828 0.659 7.459 1.00 0.00 55 THR A C 6
ATOM 6042 O O . THR A 1 55 ? 4.314 -0.464 7.457 1.00 0.00 55 THR A O 6
ATOM 6053 N N . GLU A 1 56 ? 4.996 1.376 8.561 1.00 0.00 56 GLU A N 6
ATOM 6054 C CA . GLU A 1 56 ? 4.468 0.945 9.845 1.00 0.00 56 GLU A CA 6
ATOM 6055 C C . GLU A 1 56 ? 2.954 0.797 9.751 1.00 0.00 56 GLU A C 6
ATOM 6056 O O . GLU A 1 56 ? 2.393 -0.242 10.102 1.00 0.00 56 GLU A O 6
ATOM 6068 N N . ARG A 1 57 ? 2.306 1.839 9.237 1.00 0.00 57 ARG A N 6
ATOM 6069 C CA . ARG A 1 57 ? 0.854 1.855 9.101 1.00 0.00 57 ARG A CA 6
ATOM 6070 C C . ARG A 1 57 ? 0.401 0.805 8.097 1.00 0.00 57 ARG A C 6
ATOM 6071 O O . ARG A 1 57 ? -0.588 0.109 8.316 1.00 0.00 57 ARG A O 6
ATOM 6092 N N . GLY A 1 58 ? 1.141 0.687 7.000 1.00 0.00 58 GLY A N 6
ATOM 6093 C CA . GLY A 1 58 ? 0.797 -0.274 5.970 1.00 0.00 58 GLY A CA 6
ATOM 6094 C C . GLY A 1 58 ? 0.942 -1.706 6.442 1.00 0.00 58 GLY A C 6
ATOM 6095 O O . GLY A 1 58 ? 0.236 -2.600 5.971 1.00 0.00 58 GLY A O 6
ATOM 6099 N N . THR A 1 59 ? 1.868 -1.934 7.359 1.00 0.00 59 THR A N 6
ATOM 6100 C CA . THR A 1 59 ? 2.023 -3.247 7.961 1.00 0.00 59 THR A CA 6
ATOM 6101 C C . THR A 1 59 ? 0.879 -3.518 8.935 1.00 0.00 59 THR A C 6
ATOM 6102 O O . THR A 1 59 ? 0.309 -4.607 8.953 1.00 0.00 59 THR A O 6
ATOM 6113 N N . SER A 1 60 ? 0.529 -2.498 9.708 1.00 0.00 60 SER A N 6
ATOM 6114 C CA . SER A 1 60 ? -0.551 -2.589 10.680 1.00 0.00 60 SER A CA 6
ATOM 6115 C C . SER A 1 60 ? -1.894 -2.825 9.986 1.00 0.00 60 SER A C 6
ATOM 6116 O O . SER A 1 60 ? -2.625 -3.759 10.324 1.00 0.00 60 SER A O 6
ATOM 6124 N N . ALA A 1 61 ? -2.193 -1.988 8.997 1.00 0.00 61 ALA A N 6
ATOM 6125 C CA . ALA A 1 61 ? -3.476 -2.027 8.305 1.00 0.00 61 ALA A CA 6
ATOM 6126 C C . ALA A 1 61 ? -3.709 -3.373 7.634 1.00 0.00 61 ALA A C 6
ATOM 6127 O O . ALA A 1 61 ? -4.775 -3.974 7.766 1.00 0.00 61 ALA A O 6
ATOM 6134 N N . ALA A 1 62 ? -2.694 -3.851 6.934 1.00 0.00 62 ALA A N 6
ATOM 6135 C CA . ALA A 1 62 ? -2.810 -5.075 6.157 1.00 0.00 62 ALA A CA 6
ATOM 6136 C C . ALA A 1 62 ? -2.834 -6.310 7.046 1.00 0.00 62 ALA A C 6
ATOM 6137 O O . ALA A 1 62 ? -3.327 -7.363 6.640 1.00 0.00 62 ALA A O 6
ATOM 6144 N N . LEU A 1 63 ? -2.294 -6.189 8.249 1.00 0.00 63 LEU A N 6
ATOM 6145 C CA . LEU A 1 63 ? -2.237 -7.314 9.170 1.00 0.00 63 LEU A CA 6
ATOM 6146 C C . LEU A 1 63 ? -3.632 -7.659 9.683 1.00 0.00 63 LEU A C 6
ATOM 6147 O O . LEU A 1 63 ? -3.893 -8.786 10.101 1.00 0.00 63 LEU A O 6
ATOM 6163 N N . ARG A 1 64 ? -4.532 -6.686 9.628 1.00 0.00 64 ARG A N 6
ATOM 6164 C CA . ARG A 1 64 ? -5.896 -6.885 10.093 1.00 0.00 64 ARG A CA 6
ATOM 6165 C C . ARG A 1 64 ? -6.798 -7.352 8.956 1.00 0.00 64 ARG A C 6
ATOM 6166 O O . ARG A 1 64 ? -8.001 -7.549 9.143 1.00 0.00 64 ARG A O 6
ATOM 6187 N N . SER A 1 65 ? -6.216 -7.518 7.779 1.00 0.00 65 SER A N 6
ATOM 6188 C CA . SER A 1 65 ? -6.946 -8.032 6.634 1.00 0.00 65 SER A CA 6
ATOM 6189 C C . SER A 1 65 ? -6.761 -9.543 6.532 1.00 0.00 65 SER A C 6
ATOM 6190 O O . SER A 1 65 ? -7.561 -10.285 7.136 1.00 0.00 65 SER A O 6
ATOM 6199 N N . MET A 1 1 ? -12.002 7.260 5.894 1.00 0.00 1 MET A N 7
ATOM 6200 C CA . MET A 1 1 ? -10.823 7.591 5.058 1.00 0.00 1 MET A CA 7
ATOM 6201 C C . MET A 1 1 ? -10.417 6.395 4.208 1.00 0.00 1 MET A C 7
ATOM 6202 O O . MET A 1 1 ? -10.221 6.513 2.997 1.00 0.00 1 MET A O 7
ATOM 6218 N N . ALA A 1 2 ? -10.297 5.243 4.846 1.00 0.00 2 ALA A N 7
ATOM 6219 C CA . ALA A 1 2 ? -9.914 4.023 4.156 1.00 0.00 2 ALA A CA 7
ATOM 6220 C C . ALA A 1 2 ? -11.014 2.978 4.269 1.00 0.00 2 ALA A C 7
ATOM 6221 O O . ALA A 1 2 ? -11.716 2.910 5.281 1.00 0.00 2 ALA A O 7
ATOM 6228 N N . THR A 1 3 ? -11.158 2.175 3.230 1.00 0.00 3 THR A N 7
ATOM 6229 C CA . THR A 1 3 ? -12.165 1.130 3.198 1.00 0.00 3 THR A CA 7
ATOM 6230 C C . THR A 1 3 ? -11.491 -0.234 3.035 1.00 0.00 3 THR A C 7
ATOM 6231 O O . THR A 1 3 ? -10.262 -0.314 2.948 1.00 0.00 3 THR A O 7
ATOM 6242 N N . ALA A 1 4 ? -12.289 -1.296 2.991 1.00 0.00 4 ALA A N 7
ATOM 6243 C CA . ALA A 1 4 ? -11.768 -2.653 2.867 1.00 0.00 4 ALA A CA 7
ATOM 6244 C C . ALA A 1 4 ? -10.937 -2.810 1.600 1.00 0.00 4 ALA A C 7
ATOM 6245 O O . ALA A 1 4 ? -9.987 -3.589 1.566 1.00 0.00 4 ALA A O 7
ATOM 6252 N N . ASP A 1 5 ? -11.296 -2.054 0.566 1.00 0.00 5 ASP A N 7
ATOM 6253 C CA . ASP A 1 5 ? -10.554 -2.070 -0.694 1.00 0.00 5 ASP A CA 7
ATOM 6254 C C . ASP A 1 5 ? -9.108 -1.641 -0.474 1.00 0.00 5 ASP A C 7
ATOM 6255 O O . ASP A 1 5 ? -8.188 -2.184 -1.089 1.00 0.00 5 ASP A O 7
ATOM 6264 N N . ASP A 1 6 ? -8.913 -0.673 0.415 1.00 0.00 6 ASP A N 7
ATOM 6265 C CA . ASP A 1 6 ? -7.578 -0.173 0.717 1.00 0.00 6 ASP A CA 7
ATOM 6266 C C . ASP A 1 6 ? -6.788 -1.226 1.478 1.00 0.00 6 ASP A C 7
ATOM 6267 O O . ASP A 1 6 ? -5.623 -1.479 1.175 1.00 0.00 6 ASP A O 7
ATOM 6276 N N . PHE A 1 7 ? -7.436 -1.853 2.457 1.00 0.00 7 PHE A N 7
ATOM 6277 C CA . PHE A 1 7 ? -6.825 -2.934 3.213 1.00 0.00 7 PHE A CA 7
ATOM 6278 C C . PHE A 1 7 ? -6.459 -4.094 2.291 1.00 0.00 7 PHE A C 7
ATOM 6279 O O . PHE A 1 7 ? -5.391 -4.694 2.414 1.00 0.00 7 PHE A O 7
ATOM 6296 N N . LYS A 1 8 ? -7.357 -4.388 1.364 1.00 0.00 8 LYS A N 7
ATOM 6297 C CA . LYS A 1 8 ? -7.153 -5.444 0.381 1.00 0.00 8 LYS A CA 7
ATOM 6298 C C . LYS A 1 8 ? -5.949 -5.139 -0.509 1.00 0.00 8 LYS A C 7
ATOM 6299 O O . LYS A 1 8 ? -5.202 -6.038 -0.901 1.00 0.00 8 LYS A O 7
ATOM 6318 N N . LEU A 1 9 ? -5.759 -3.867 -0.818 1.00 0.00 9 LEU A N 7
ATOM 6319 C CA . LEU A 1 9 ? -4.666 -3.450 -1.680 1.00 0.00 9 LEU A CA 7
ATOM 6320 C C . LEU A 1 9 ? -3.351 -3.437 -0.903 1.00 0.00 9 LEU A C 7
ATOM 6321 O O . LEU A 1 9 ? -2.333 -3.936 -1.381 1.00 0.00 9 LEU A O 7
ATOM 6337 N N . ILE A 1 10 ? -3.381 -2.895 0.307 1.00 0.00 10 ILE A N 7
ATOM 6338 C CA . ILE A 1 10 ? -2.165 -2.741 1.098 1.00 0.00 10 ILE A CA 7
ATOM 6339 C C . ILE A 1 10 ? -1.612 -4.097 1.545 1.00 0.00 10 ILE A C 7
ATOM 6340 O O . ILE A 1 10 ? -0.396 -4.272 1.651 1.00 0.00 10 ILE A O 7
ATOM 6356 N N . ARG A 1 11 ? -2.492 -5.066 1.786 1.00 0.00 11 ARG A N 7
ATOM 6357 C CA . ARG A 1 11 ? -2.046 -6.407 2.154 1.00 0.00 11 ARG A CA 7
ATOM 6358 C C . ARG A 1 11 ? -1.419 -7.092 0.947 1.00 0.00 11 ARG A C 7
ATOM 6359 O O . ARG A 1 11 ? -0.493 -7.892 1.078 1.00 0.00 11 ARG A O 7
ATOM 6380 N N . ASP A 1 12 ? -1.904 -6.734 -0.238 1.00 0.00 12 ASP A N 7
ATOM 6381 C CA . ASP A 1 12 ? -1.388 -7.292 -1.479 1.00 0.00 12 ASP A CA 7
ATOM 6382 C C . ASP A 1 12 ? 0.064 -6.884 -1.678 1.00 0.00 12 ASP A C 7
ATOM 6383 O O . ASP A 1 12 ? 0.868 -7.648 -2.206 1.00 0.00 12 ASP A O 7
ATOM 6392 N N . ILE A 1 13 ? 0.393 -5.676 -1.231 1.00 0.00 13 ILE A N 7
ATOM 6393 C CA . ILE A 1 13 ? 1.761 -5.181 -1.281 1.00 0.00 13 ILE A CA 7
ATOM 6394 C C . ILE A 1 13 ? 2.686 -6.132 -0.528 1.00 0.00 13 ILE A C 7
ATOM 6395 O O . ILE A 1 13 ? 3.778 -6.463 -0.994 1.00 0.00 13 ILE A O 7
ATOM 6411 N N . HIS A 1 14 ? 2.220 -6.585 0.631 1.00 0.00 14 HIS A N 7
ATOM 6412 C CA . HIS A 1 14 ? 2.966 -7.529 1.449 1.00 0.00 14 HIS A CA 7
ATOM 6413 C C . HIS A 1 14 ? 3.007 -8.889 0.767 1.00 0.00 14 HIS A C 7
ATOM 6414 O O . HIS A 1 14 ? 4.040 -9.557 0.755 1.00 0.00 14 HIS A O 7
ATOM 6429 N N . SER A 1 15 ? 1.879 -9.273 0.182 1.00 0.00 15 SER A N 7
ATOM 6430 C CA . SER A 1 15 ? 1.761 -10.530 -0.547 1.00 0.00 15 SER A CA 7
ATOM 6431 C C . SER A 1 15 ? 2.720 -10.559 -1.739 1.00 0.00 15 SER A C 7
ATOM 6432 O O . SER A 1 15 ? 3.206 -11.618 -2.137 1.00 0.00 15 SER A O 7
ATOM 6440 N N . THR A 1 16 ? 2.995 -9.384 -2.295 1.00 0.00 16 THR A N 7
ATOM 6441 C CA . THR A 1 16 ? 3.919 -9.260 -3.415 1.00 0.00 16 THR A CA 7
ATOM 6442 C C . THR A 1 16 ? 5.369 -9.392 -2.935 1.00 0.00 16 THR A C 7
ATOM 6443 O O . THR A 1 16 ? 6.285 -9.614 -3.727 1.00 0.00 16 THR A O 7
ATOM 6454 N N . GLY A 1 17 ? 5.564 -9.277 -1.628 1.00 0.00 17 GLY A N 7
ATOM 6455 C CA . GLY A 1 17 ? 6.896 -9.357 -1.062 1.00 0.00 17 GLY A CA 7
ATOM 6456 C C . GLY A 1 17 ? 7.179 -8.222 -0.101 1.00 0.00 17 GLY A C 7
ATOM 6457 O O . GLY A 1 17 ? 8.153 -8.260 0.650 1.00 0.00 17 GLY A O 7
ATOM 6461 N N . GLY A 1 18 ? 6.323 -7.211 -0.120 1.00 0.00 18 GLY A N 7
ATOM 6462 C CA . GLY A 1 18 ? 6.521 -6.051 0.730 1.00 0.00 18 GLY A CA 7
ATOM 6463 C C . GLY A 1 18 ? 6.846 -4.816 -0.082 1.00 0.00 18 GLY A C 7
ATOM 6464 O O . GLY A 1 18 ? 7.024 -3.725 0.463 1.00 0.00 18 GLY A O 7
ATOM 6468 N N . ARG A 1 19 ? 6.924 -4.988 -1.391 1.00 0.00 19 ARG A N 7
ATOM 6469 C CA . ARG A 1 19 ? 7.240 -3.891 -2.286 1.00 0.00 19 ARG A CA 7
ATOM 6470 C C . ARG A 1 19 ? 6.491 -4.071 -3.600 1.00 0.00 19 ARG A C 7
ATOM 6471 O O . ARG A 1 19 ? 6.495 -5.161 -4.177 1.00 0.00 19 ARG A O 7
ATOM 6492 N N . ARG A 1 20 ? 5.841 -3.014 -4.060 1.00 0.00 20 ARG A N 7
ATOM 6493 C CA . ARG A 1 20 ? 5.036 -3.080 -5.271 1.00 0.00 20 ARG A CA 7
ATOM 6494 C C . ARG A 1 20 ? 5.385 -1.931 -6.204 1.00 0.00 20 ARG A C 7
ATOM 6495 O O . ARG A 1 20 ? 5.250 -0.764 -5.841 1.00 0.00 20 ARG A O 7
ATOM 6516 N N . GLN A 1 21 ? 5.840 -2.259 -7.399 1.00 0.00 21 GLN A N 7
ATOM 6517 C CA . GLN A 1 21 ? 6.174 -1.247 -8.385 1.00 0.00 21 GLN A CA 7
ATOM 6518 C C . GLN A 1 21 ? 5.112 -1.188 -9.474 1.00 0.00 21 GLN A C 7
ATOM 6519 O O . GLN A 1 21 ? 4.901 -2.151 -10.213 1.00 0.00 21 GLN A O 7
ATOM 6533 N N . VAL A 1 22 ? 4.436 -0.055 -9.554 1.00 0.00 22 VAL A N 7
ATOM 6534 C CA . VAL A 1 22 ? 3.387 0.141 -10.541 1.00 0.00 22 VAL A CA 7
ATOM 6535 C C . VAL A 1 22 ? 3.952 0.867 -11.752 1.00 0.00 22 VAL A C 7
ATOM 6536 O O . VAL A 1 22 ? 4.626 1.888 -11.610 1.00 0.00 22 VAL A O 7
ATOM 6549 N N . PHE A 1 23 ? 3.669 0.348 -12.938 1.00 0.00 23 PHE A N 7
ATOM 6550 C CA . PHE A 1 23 ? 4.284 0.848 -14.165 1.00 0.00 23 PHE A CA 7
ATOM 6551 C C . PHE A 1 23 ? 3.530 2.043 -14.743 1.00 0.00 23 PHE A C 7
ATOM 6552 O O . PHE A 1 23 ? 3.686 2.378 -15.917 1.00 0.00 23 PHE A O 7
ATOM 6569 N N . GLY A 1 24 ? 2.743 2.705 -13.912 1.00 0.00 24 GLY A N 7
ATOM 6570 C CA . GLY A 1 24 ? 2.022 3.877 -14.360 1.00 0.00 24 GLY A CA 7
ATOM 6571 C C . GLY A 1 24 ? 0.663 3.533 -14.924 1.00 0.00 24 GLY A C 7
ATOM 6572 O O . GLY A 1 24 ? 0.562 2.802 -15.912 1.00 0.00 24 GLY A O 7
ATOM 6576 N N . SER A 1 25 ? -0.373 4.066 -14.290 1.00 0.00 25 SER A N 7
ATOM 6577 C CA . SER A 1 25 ? -1.753 3.798 -14.669 1.00 0.00 25 SER A CA 7
ATOM 6578 C C . SER A 1 25 ? -2.681 4.427 -13.637 1.00 0.00 25 SER A C 7
ATOM 6579 O O . SER A 1 25 ? -2.218 4.989 -12.642 1.00 0.00 25 SER A O 7
ATOM 6587 N N . ARG A 1 26 ? -3.985 4.313 -13.854 1.00 0.00 26 ARG A N 7
ATOM 6588 C CA . ARG A 1 26 ? -4.957 4.792 -12.879 1.00 0.00 26 ARG A CA 7
ATOM 6589 C C . ARG A 1 26 ? -4.911 3.886 -11.659 1.00 0.00 26 ARG A C 7
ATOM 6590 O O . ARG A 1 26 ? -5.376 4.239 -10.576 1.00 0.00 26 ARG A O 7
ATOM 6611 N N . GLU A 1 27 ? -4.328 2.711 -11.860 1.00 0.00 27 GLU A N 7
ATOM 6612 C CA . GLU A 1 27 ? -4.132 1.736 -10.799 1.00 0.00 27 GLU A CA 7
ATOM 6613 C C . GLU A 1 27 ? -3.207 2.291 -9.717 1.00 0.00 27 GLU A C 7
ATOM 6614 O O . GLU A 1 27 ? -3.292 1.895 -8.563 1.00 0.00 27 GLU A O 7
ATOM 6626 N N . GLN A 1 28 ? -2.329 3.218 -10.092 1.00 0.00 28 GLN A N 7
ATOM 6627 C CA . GLN A 1 28 ? -1.334 3.740 -9.162 1.00 0.00 28 GLN A CA 7
ATOM 6628 C C . GLN A 1 28 ? -1.928 4.797 -8.224 1.00 0.00 28 GLN A C 7
ATOM 6629 O O . GLN A 1 28 ? -1.372 5.056 -7.157 1.00 0.00 28 GLN A O 7
ATOM 6643 N N . LYS A 1 29 ? -3.049 5.402 -8.617 1.00 0.00 29 LYS A N 7
ATOM 6644 C CA . LYS A 1 29 ? -3.673 6.447 -7.802 1.00 0.00 29 LYS A CA 7
ATOM 6645 C C . LYS A 1 29 ? -3.908 5.983 -6.355 1.00 0.00 29 LYS A C 7
ATOM 6646 O O . LYS A 1 29 ? -3.477 6.658 -5.424 1.00 0.00 29 LYS A O 7
ATOM 6665 N N . PRO A 1 30 ? -4.583 4.834 -6.123 1.00 0.00 30 PRO A N 7
ATOM 6666 C CA . PRO A 1 30 ? -4.789 4.319 -4.766 1.00 0.00 30 PRO A CA 7
ATOM 6667 C C . PRO A 1 30 ? -3.473 4.070 -4.028 1.00 0.00 30 PRO A C 7
ATOM 6668 O O . PRO A 1 30 ? -3.418 4.146 -2.802 1.00 0.00 30 PRO A O 7
ATOM 6679 N N . PHE A 1 31 ? -2.413 3.794 -4.779 1.00 0.00 31 PHE A N 7
ATOM 6680 C CA . PHE A 1 31 ? -1.100 3.568 -4.195 1.00 0.00 31 PHE A CA 7
ATOM 6681 C C . PHE A 1 31 ? -0.533 4.862 -3.630 1.00 0.00 31 PHE A C 7
ATOM 6682 O O . PHE A 1 31 ? -0.072 4.902 -2.490 1.00 0.00 31 PHE A O 7
ATOM 6699 N N . GLU A 1 32 ? -0.579 5.924 -4.425 1.00 0.00 32 GLU A N 7
ATOM 6700 C CA . GLU A 1 32 ? -0.081 7.218 -3.979 1.00 0.00 32 GLU A CA 7
ATOM 6701 C C . GLU A 1 32 ? -1.032 7.820 -2.949 1.00 0.00 32 GLU A C 7
ATOM 6702 O O . GLU A 1 32 ? -0.628 8.619 -2.100 1.00 0.00 32 GLU A O 7
ATOM 6714 N N . ASP A 1 33 ? -2.296 7.418 -3.023 1.00 0.00 33 ASP A N 7
ATOM 6715 C CA . ASP A 1 33 ? -3.284 7.783 -2.011 1.00 0.00 33 ASP A CA 7
ATOM 6716 C C . ASP A 1 33 ? -2.910 7.180 -0.666 1.00 0.00 33 ASP A C 7
ATOM 6717 O O . ASP A 1 33 ? -3.037 7.826 0.376 1.00 0.00 33 ASP A O 7
ATOM 6726 N N . LEU A 1 34 ? -2.444 5.937 -0.695 1.00 0.00 34 LEU A N 7
ATOM 6727 C CA . LEU A 1 34 ? -2.007 5.258 0.513 1.00 0.00 34 LEU A CA 7
ATOM 6728 C C . LEU A 1 34 ? -0.747 5.907 1.068 1.00 0.00 34 LEU A C 7
ATOM 6729 O O . LEU A 1 34 ? -0.498 5.856 2.268 1.00 0.00 34 LEU A O 7
ATOM 6745 N N . VAL A 1 35 ? 0.047 6.513 0.194 1.00 0.00 35 VAL A N 7
ATOM 6746 C CA . VAL A 1 35 ? 1.218 7.267 0.632 1.00 0.00 35 VAL A CA 7
ATOM 6747 C C . VAL A 1 35 ? 0.786 8.447 1.494 1.00 0.00 35 VAL A C 7
ATOM 6748 O O . VAL A 1 35 ? 1.389 8.730 2.531 1.00 0.00 35 VAL A O 7
ATOM 6761 N N . ASP A 1 36 ? -0.286 9.108 1.071 1.00 0.00 36 ASP A N 7
ATOM 6762 C CA . ASP A 1 36 ? -0.838 10.241 1.808 1.00 0.00 36 ASP A CA 7
ATOM 6763 C C . ASP A 1 36 ? -1.347 9.783 3.171 1.00 0.00 36 ASP A C 7
ATOM 6764 O O . ASP A 1 36 ? -1.207 10.486 4.172 1.00 0.00 36 ASP A O 7
ATOM 6773 N N . LEU A 1 37 ? -1.926 8.586 3.199 1.00 0.00 37 LEU A N 7
ATOM 6774 C CA . LEU A 1 37 ? -2.404 7.982 4.437 1.00 0.00 37 LEU A CA 7
ATOM 6775 C C . LEU A 1 37 ? -1.236 7.473 5.283 1.00 0.00 37 LEU A C 7
ATOM 6776 O O . LEU A 1 37 ? -1.386 7.215 6.477 1.00 0.00 37 LEU A O 7
ATOM 6792 N N . GLY A 1 38 ? -0.079 7.321 4.651 1.00 0.00 38 GLY A N 7
ATOM 6793 C CA . GLY A 1 38 ? 1.099 6.855 5.355 1.00 0.00 38 GLY A CA 7
ATOM 6794 C C . GLY A 1 38 ? 1.224 5.346 5.341 1.00 0.00 38 GLY A C 7
ATOM 6795 O O . GLY A 1 38 ? 1.990 4.778 6.114 1.00 0.00 38 GLY A O 7
ATOM 6799 N N . TRP A 1 39 ? 0.472 4.698 4.459 1.00 0.00 39 TRP A N 7
ATOM 6800 C CA . TRP A 1 39 ? 0.479 3.242 4.352 1.00 0.00 39 TRP A CA 7
ATOM 6801 C C . TRP A 1 39 ? 1.560 2.782 3.386 1.00 0.00 39 TRP A C 7
ATOM 6802 O O . TRP A 1 39 ? 2.164 1.723 3.563 1.00 0.00 39 TRP A O 7
ATOM 6823 N N . LEU A 1 40 ? 1.789 3.583 2.362 1.00 0.00 40 LEU A N 7
ATOM 6824 C CA . LEU A 1 40 ? 2.812 3.282 1.374 1.00 0.00 40 LEU A CA 7
ATOM 6825 C C . LEU A 1 40 ? 3.875 4.364 1.345 1.00 0.00 40 LEU A C 7
ATOM 6826 O O . LEU A 1 40 ? 3.645 5.496 1.777 1.00 0.00 40 LEU A O 7
ATOM 6842 N N . LYS A 1 41 ? 5.040 3.999 0.847 1.00 0.00 41 LYS A N 7
ATOM 6843 C CA . LYS A 1 41 ? 6.145 4.924 0.696 1.00 0.00 41 LYS A CA 7
ATOM 6844 C C . LYS A 1 41 ? 6.721 4.790 -0.698 1.00 0.00 41 LYS A C 7
ATOM 6845 O O . LYS A 1 41 ? 6.764 3.693 -1.247 1.00 0.00 41 LYS A O 7
ATOM 6864 N N . ARG A 1 42 ? 7.153 5.888 -1.279 1.00 0.00 42 ARG A N 7
ATOM 6865 C CA . ARG A 1 42 ? 7.856 5.819 -2.541 1.00 0.00 42 ARG A CA 7
ATOM 6866 C C . ARG A 1 42 ? 9.317 5.500 -2.278 1.00 0.00 42 ARG A C 7
ATOM 6867 O O . ARG A 1 42 ? 10.078 6.345 -1.804 1.00 0.00 42 ARG A O 7
ATOM 6888 N N . SER A 1 43 ? 9.690 4.262 -2.562 1.00 0.00 43 SER A N 7
ATOM 6889 C CA . SER A 1 43 ? 11.006 3.761 -2.220 1.00 0.00 43 SER A CA 7
ATOM 6890 C C . SER A 1 43 ? 11.993 4.160 -3.305 1.00 0.00 43 SER A C 7
ATOM 6891 O O . SER A 1 43 ? 13.131 4.540 -3.024 1.00 0.00 43 SER A O 7
ATOM 6899 N N . SER A 1 44 ? 11.528 4.088 -4.541 1.00 0.00 44 SER A N 7
ATOM 6900 C CA . SER A 1 44 ? 12.325 4.459 -5.691 1.00 0.00 44 SER A CA 7
ATOM 6901 C C . SER A 1 44 ? 11.422 4.724 -6.892 1.00 0.00 44 SER A C 7
ATOM 6902 O O . SER A 1 44 ? 10.690 3.842 -7.347 1.00 0.00 44 SER A O 7
ATOM 6910 N N . VAL A 1 45 ? 11.441 5.952 -7.382 1.00 0.00 45 VAL A N 7
ATOM 6911 C CA . VAL A 1 45 ? 10.615 6.320 -8.517 1.00 0.00 45 VAL A CA 7
ATOM 6912 C C . VAL A 1 45 ? 11.379 6.166 -9.826 1.00 0.00 45 VAL A C 7
ATOM 6913 O O . VAL A 1 45 ? 12.569 6.475 -9.910 1.00 0.00 45 VAL A O 7
ATOM 6926 N N . ASP A 1 46 ? 10.689 5.677 -10.837 1.00 0.00 46 ASP A N 7
ATOM 6927 C CA . ASP A 1 46 ? 11.278 5.461 -12.148 1.00 0.00 46 ASP A CA 7
ATOM 6928 C C . ASP A 1 46 ? 10.414 6.124 -13.212 1.00 0.00 46 ASP A C 7
ATOM 6929 O O . ASP A 1 46 ? 9.259 6.468 -12.950 1.00 0.00 46 ASP A O 7
ATOM 6938 N N . SER A 1 47 ? 10.981 6.313 -14.396 1.00 0.00 47 SER A N 7
ATOM 6939 C CA . SER A 1 47 ? 10.286 6.944 -15.508 1.00 0.00 47 SER A CA 7
ATOM 6940 C C . SER A 1 47 ? 8.964 6.239 -15.816 1.00 0.00 47 SER A C 7
ATOM 6941 O O . SER A 1 47 ? 8.011 6.865 -16.278 1.00 0.00 47 SER A O 7
ATOM 6949 N N . ARG A 1 48 ? 8.903 4.939 -15.560 1.00 0.00 48 ARG A N 7
ATOM 6950 C CA . ARG A 1 48 ? 7.693 4.182 -15.822 1.00 0.00 48 ARG A CA 7
ATOM 6951 C C . ARG A 1 48 ? 7.181 3.514 -14.553 1.00 0.00 48 ARG A C 7
ATOM 6952 O O . ARG A 1 48 ? 6.022 3.681 -14.181 1.00 0.00 48 ARG A O 7
ATOM 6973 N N . ALA A 1 49 ? 8.049 2.780 -13.876 1.00 0.00 49 ALA A N 7
ATOM 6974 C CA . ALA A 1 49 ? 7.634 1.996 -12.720 1.00 0.00 49 ALA A CA 7
ATOM 6975 C C . ALA A 1 49 ? 7.966 2.694 -11.406 1.00 0.00 49 ALA A C 7
ATOM 6976 O O . ALA A 1 49 ? 9.128 2.857 -11.054 1.00 0.00 49 ALA A O 7
ATOM 6983 N N . THR A 1 50 ? 6.942 3.072 -10.669 1.00 0.00 50 THR A N 7
ATOM 6984 C CA . THR A 1 50 ? 7.130 3.686 -9.368 1.00 0.00 50 THR A CA 7
ATOM 6985 C C . THR A 1 50 ? 7.092 2.613 -8.280 1.00 0.00 50 THR A C 7
ATOM 6986 O O . THR A 1 50 ? 6.090 1.913 -8.120 1.00 0.00 50 THR A O 7
ATOM 6997 N N . HIS A 1 51 ? 8.197 2.470 -7.554 1.00 0.00 51 HIS A N 7
ATOM 6998 C CA . HIS A 1 51 ? 8.342 1.398 -6.572 1.00 0.00 51 HIS A CA 7
ATOM 6999 C C . HIS A 1 51 ? 7.820 1.841 -5.207 1.00 0.00 51 HIS A C 7
ATOM 7000 O O . HIS A 1 51 ? 8.372 2.758 -4.591 1.00 0.00 51 HIS A O 7
ATOM 7015 N N . TYR A 1 52 ? 6.763 1.194 -4.736 1.00 0.00 52 TYR A N 7
ATOM 7016 C CA . TYR A 1 52 ? 6.186 1.516 -3.439 1.00 0.00 52 TYR A CA 7
ATOM 7017 C C . TYR A 1 52 ? 6.622 0.519 -2.374 1.00 0.00 52 TYR A C 7
ATOM 7018 O O . TYR A 1 52 ? 6.634 -0.692 -2.599 1.00 0.00 52 TYR A O 7
ATOM 7036 N N . GLN A 1 53 ? 6.981 1.055 -1.219 1.00 0.00 53 GLN A N 7
ATOM 7037 C CA . GLN A 1 53 ? 7.447 0.269 -0.089 1.00 0.00 53 GLN A CA 7
ATOM 7038 C C . GLN A 1 53 ? 6.408 0.290 1.027 1.00 0.00 53 GLN A C 7
ATOM 7039 O O . GLN A 1 53 ? 5.752 1.309 1.247 1.00 0.00 53 GLN A O 7
ATOM 7053 N N . ILE A 1 54 ? 6.251 -0.834 1.712 1.00 0.00 54 ILE A N 7
ATOM 7054 C CA . ILE A 1 54 ? 5.361 -0.912 2.865 1.00 0.00 54 ILE A CA 7
ATOM 7055 C C . ILE A 1 54 ? 5.897 -0.079 4.026 1.00 0.00 54 ILE A C 7
ATOM 7056 O O . ILE A 1 54 ? 7.109 0.049 4.202 1.00 0.00 54 ILE A O 7
ATOM 7072 N N . THR A 1 55 ? 4.995 0.498 4.802 1.00 0.00 55 THR A N 7
ATOM 7073 C CA . THR A 1 55 ? 5.378 1.247 5.987 1.00 0.00 55 THR A CA 7
ATOM 7074 C C . THR A 1 55 ? 4.900 0.530 7.242 1.00 0.00 55 THR A C 7
ATOM 7075 O O . THR A 1 55 ? 4.371 -0.583 7.171 1.00 0.00 55 THR A O 7
ATOM 7086 N N . GLU A 1 56 ? 5.077 1.175 8.386 1.00 0.00 56 GLU A N 7
ATOM 7087 C CA . GLU A 1 56 ? 4.546 0.664 9.636 1.00 0.00 56 GLU A CA 7
ATOM 7088 C C . GLU A 1 56 ? 3.020 0.655 9.580 1.00 0.00 56 GLU A C 7
ATOM 7089 O O . GLU A 1 56 ? 2.388 -0.355 9.889 1.00 0.00 56 GLU A O 7
ATOM 7101 N N . ARG A 1 57 ? 2.439 1.777 9.153 1.00 0.00 57 ARG A N 7
ATOM 7102 C CA . ARG A 1 57 ? 0.993 1.872 8.982 1.00 0.00 57 ARG A CA 7
ATOM 7103 C C . ARG A 1 57 ? 0.506 0.862 7.954 1.00 0.00 57 ARG A C 7
ATOM 7104 O O . ARG A 1 57 ? -0.547 0.253 8.125 1.00 0.00 57 ARG A O 7
ATOM 7125 N N . GLY A 1 58 ? 1.279 0.692 6.889 1.00 0.00 58 GLY A N 7
ATOM 7126 C CA . GLY A 1 58 ? 0.924 -0.259 5.853 1.00 0.00 58 GLY A CA 7
ATOM 7127 C C . GLY A 1 58 ? 0.952 -1.689 6.354 1.00 0.00 58 GLY A C 7
ATOM 7128 O O . GLY A 1 58 ? 0.171 -2.532 5.909 1.00 0.00 58 GLY A O 7
ATOM 7132 N N . THR A 1 59 ? 1.860 -1.969 7.273 1.00 0.00 59 THR A N 7
ATOM 7133 C CA . THR A 1 59 ? 1.939 -3.280 7.891 1.00 0.00 59 THR A CA 7
ATOM 7134 C C . THR A 1 59 ? 0.785 -3.474 8.871 1.00 0.00 59 THR A C 7
ATOM 7135 O O . THR A 1 59 ? 0.104 -4.499 8.855 1.00 0.00 59 THR A O 7
ATOM 7146 N N . SER A 1 60 ? 0.549 -2.461 9.693 1.00 0.00 60 SER A N 7
ATOM 7147 C CA . SER A 1 60 ? -0.507 -2.508 10.695 1.00 0.00 60 SER A CA 7
ATOM 7148 C C . SER A 1 60 ? -1.887 -2.558 10.037 1.00 0.00 60 SER A C 7
ATOM 7149 O O . SER A 1 60 ? -2.824 -3.139 10.584 1.00 0.00 60 SER A O 7
ATOM 7157 N N . ALA A 1 61 ? -2.009 -1.947 8.866 1.00 0.00 61 ALA A N 7
ATOM 7158 C CA . ALA A 1 61 ? -3.263 -1.961 8.129 1.00 0.00 61 ALA A CA 7
ATOM 7159 C C . ALA A 1 61 ? -3.534 -3.342 7.559 1.00 0.00 61 ALA A C 7
ATOM 7160 O O . ALA A 1 61 ? -4.623 -3.886 7.716 1.00 0.00 61 ALA A O 7
ATOM 7167 N N . ALA A 1 62 ? -2.525 -3.912 6.917 1.00 0.00 62 ALA A N 7
ATOM 7168 C CA . ALA A 1 62 ? -2.665 -5.207 6.269 1.00 0.00 62 ALA A CA 7
ATOM 7169 C C . ALA A 1 62 ? -2.871 -6.321 7.284 1.00 0.00 62 ALA A C 7
ATOM 7170 O O . ALA A 1 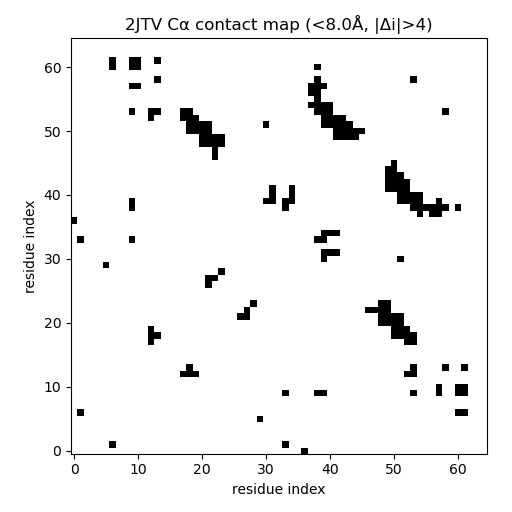62 ? -3.580 -7.290 7.017 1.00 0.00 62 ALA A O 7
ATOM 7177 N N . LEU A 1 63 ? -2.248 -6.177 8.447 1.00 0.00 63 LEU A N 7
ATOM 7178 C CA . LEU A 1 63 ? -2.408 -7.140 9.531 1.00 0.00 63 LEU A CA 7
ATOM 7179 C C . LEU A 1 63 ? -3.869 -7.191 9.976 1.00 0.00 63 LEU A C 7
ATOM 7180 O O . LEU A 1 63 ? -4.365 -8.227 10.421 1.00 0.00 63 LEU A O 7
ATOM 7196 N N . ARG A 1 64 ? -4.555 -6.065 9.827 1.00 0.00 64 ARG A N 7
ATOM 7197 C CA . ARG A 1 64 ? -5.952 -5.958 10.207 1.00 0.00 64 ARG A CA 7
ATOM 7198 C C . ARG A 1 64 ? -6.857 -6.228 9.010 1.00 0.00 64 ARG A C 7
ATOM 7199 O O . ARG A 1 64 ? -7.375 -5.301 8.386 1.00 0.00 64 ARG A O 7
ATOM 7220 N N . SER A 1 65 ? -7.022 -7.496 8.672 1.00 0.00 65 SER A N 7
ATOM 7221 C CA . SER A 1 65 ? -7.886 -7.882 7.571 1.00 0.00 65 SER A CA 7
ATOM 7222 C C . SER A 1 65 ? -8.511 -9.250 7.833 1.00 0.00 65 SER A C 7
ATOM 7223 O O . SER A 1 65 ? -9.618 -9.292 8.410 1.00 0.00 65 SER A O 7
ATOM 7232 N N . MET A 1 1 ? -9.248 7.600 6.681 1.00 0.00 1 MET A N 8
ATOM 7233 C CA . MET A 1 1 ? -10.306 6.680 6.213 1.00 0.00 1 MET A CA 8
ATOM 7234 C C . MET A 1 1 ? -9.939 6.057 4.877 1.00 0.00 1 MET A C 8
ATOM 7235 O O . MET A 1 1 ? -9.691 6.759 3.897 1.00 0.00 1 MET A O 8
ATOM 7251 N N . ALA A 1 2 ? -9.899 4.739 4.853 1.00 0.00 2 ALA A N 8
ATOM 7252 C CA . ALA A 1 2 ? -9.692 3.991 3.628 1.00 0.00 2 ALA A CA 8
ATOM 7253 C C . ALA A 1 2 ? -10.829 2.995 3.449 1.00 0.00 2 ALA A C 8
ATOM 7254 O O . ALA A 1 2 ? -11.570 2.721 4.396 1.00 0.00 2 ALA A O 8
ATOM 7261 N N . THR A 1 3 ? -10.979 2.460 2.252 1.00 0.00 3 THR A N 8
ATOM 7262 C CA . THR A 1 3 ? -12.022 1.482 1.994 1.00 0.00 3 THR A CA 8
ATOM 7263 C C . THR A 1 3 ? -11.437 0.072 2.039 1.00 0.00 3 THR A C 8
ATOM 7264 O O . THR A 1 3 ? -10.218 -0.096 2.118 1.00 0.00 3 THR A O 8
ATOM 7275 N N . ALA A 1 4 ? -12.300 -0.935 1.989 1.00 0.00 4 ALA A N 8
ATOM 7276 C CA . ALA A 1 4 ? -11.865 -2.325 2.049 1.00 0.00 4 ALA A CA 8
ATOM 7277 C C . ALA A 1 4 ? -10.947 -2.655 0.879 1.00 0.00 4 ALA A C 8
ATOM 7278 O O . ALA A 1 4 ? -10.065 -3.504 0.987 1.00 0.00 4 ALA A O 8
ATOM 7285 N N . ASP A 1 5 ? -11.166 -1.973 -0.238 1.00 0.00 5 ASP A N 8
ATOM 7286 C CA . ASP A 1 5 ? -10.314 -2.123 -1.412 1.00 0.00 5 ASP A CA 8
ATOM 7287 C C . ASP A 1 5 ? -8.888 -1.682 -1.103 1.00 0.00 5 ASP A C 8
ATOM 7288 O O . ASP A 1 5 ? -7.927 -2.301 -1.554 1.00 0.00 5 ASP A O 8
ATOM 7297 N N . ASP A 1 6 ? -8.760 -0.626 -0.309 1.00 0.00 6 ASP A N 8
ATOM 7298 C CA . ASP A 1 6 ? -7.449 -0.116 0.079 1.00 0.00 6 ASP A CA 8
ATOM 7299 C C . ASP A 1 6 ? -6.741 -1.118 0.977 1.00 0.00 6 ASP A C 8
ATOM 7300 O O . ASP A 1 6 ? -5.547 -1.359 0.826 1.00 0.00 6 ASP A O 8
ATOM 7309 N N . PHE A 1 7 ? -7.489 -1.705 1.908 1.00 0.00 7 PHE A N 8
ATOM 7310 C CA . PHE A 1 7 ? -6.955 -2.738 2.781 1.00 0.00 7 PHE A CA 8
ATOM 7311 C C . PHE A 1 7 ? -6.511 -3.949 1.968 1.00 0.00 7 PHE A C 8
ATOM 7312 O O . PHE A 1 7 ? -5.472 -4.548 2.237 1.00 0.00 7 PHE A O 8
ATOM 7329 N N . LYS A 1 8 ? -7.308 -4.297 0.968 1.00 0.00 8 LYS A N 8
ATOM 7330 C CA . LYS A 1 8 ? -6.970 -5.376 0.051 1.00 0.00 8 LYS A CA 8
ATOM 7331 C C . LYS A 1 8 ? -5.681 -5.053 -0.699 1.00 0.00 8 LYS A C 8
ATOM 7332 O O . LYS A 1 8 ? -4.800 -5.904 -0.850 1.00 0.00 8 LYS A O 8
ATOM 7351 N N . LEU A 1 9 ? -5.582 -3.808 -1.141 1.00 0.00 9 LEU A N 8
ATOM 7352 C CA . LEU A 1 9 ? -4.445 -3.340 -1.914 1.00 0.00 9 LEU A CA 8
ATOM 7353 C C . LEU A 1 9 ? -3.180 -3.299 -1.058 1.00 0.00 9 LEU A C 8
ATOM 7354 O O . LEU A 1 9 ? -2.132 -3.787 -1.472 1.00 0.00 9 LEU A O 8
ATOM 7370 N N . ILE A 1 10 ? -3.277 -2.724 0.136 1.00 0.00 10 ILE A N 8
ATOM 7371 C CA . ILE A 1 10 ? -2.119 -2.621 1.014 1.00 0.00 10 ILE A CA 8
ATOM 7372 C C . ILE A 1 10 ? -1.659 -4.011 1.458 1.00 0.00 10 ILE A C 8
ATOM 7373 O O . ILE A 1 10 ? -0.473 -4.240 1.697 1.00 0.00 10 ILE A O 8
ATOM 7389 N N . ARG A 1 11 ? -2.601 -4.945 1.535 1.00 0.00 11 ARG A N 8
ATOM 7390 C CA . ARG A 1 11 ? -2.283 -6.328 1.858 1.00 0.00 11 ARG A CA 8
ATOM 7391 C C . ARG A 1 11 ? -1.553 -6.968 0.677 1.00 0.00 11 ARG A C 8
ATOM 7392 O O . ARG A 1 11 ? -0.633 -7.767 0.860 1.00 0.00 11 ARG A O 8
ATOM 7413 N N . ASP A 1 12 ? -1.950 -6.577 -0.531 1.00 0.00 12 ASP A N 8
ATOM 7414 C CA . ASP A 1 12 ? -1.321 -7.058 -1.764 1.00 0.00 12 ASP A CA 8
ATOM 7415 C C . ASP A 1 12 ? 0.159 -6.693 -1.798 1.00 0.00 12 ASP A C 8
ATOM 7416 O O . ASP A 1 12 ? 0.989 -7.454 -2.298 1.00 0.00 12 ASP A O 8
ATOM 7425 N N . ILE A 1 13 ? 0.481 -5.529 -1.251 1.00 0.00 13 ILE A N 8
ATOM 7426 C CA . ILE A 1 13 ? 1.859 -5.066 -1.177 1.00 0.00 13 ILE A CA 8
ATOM 7427 C C . ILE A 1 13 ? 2.714 -6.053 -0.384 1.00 0.00 13 ILE A C 8
ATOM 7428 O O . ILE A 1 13 ? 3.869 -6.306 -0.718 1.00 0.00 13 ILE A O 8
ATOM 7444 N N . HIS A 1 14 ? 2.131 -6.623 0.663 1.00 0.00 14 HIS A N 8
ATOM 7445 C CA . HIS A 1 14 ? 2.832 -7.592 1.494 1.00 0.00 14 HIS A CA 8
ATOM 7446 C C . HIS A 1 14 ? 2.949 -8.926 0.769 1.00 0.00 14 HIS A C 8
ATOM 7447 O O . HIS A 1 14 ? 3.967 -9.608 0.864 1.00 0.00 14 HIS A O 8
ATOM 7462 N N . SER A 1 15 ? 1.900 -9.283 0.036 1.00 0.00 15 SER A N 8
ATOM 7463 C CA . SER A 1 15 ? 1.855 -10.545 -0.694 1.00 0.00 15 SER A CA 8
ATOM 7464 C C . SER A 1 15 ? 2.877 -10.571 -1.833 1.00 0.00 15 SER A C 8
ATOM 7465 O O . SER A 1 15 ? 3.354 -11.636 -2.229 1.00 0.00 15 SER A O 8
ATOM 7473 N N . THR A 1 16 ? 3.221 -9.395 -2.344 1.00 0.00 16 THR A N 8
ATOM 7474 C CA . THR A 1 16 ? 4.160 -9.288 -3.453 1.00 0.00 16 THR A CA 8
ATOM 7475 C C . THR A 1 16 ? 5.604 -9.189 -2.964 1.00 0.00 16 THR A C 8
ATOM 7476 O O . THR A 1 16 ? 6.526 -8.988 -3.756 1.00 0.00 16 THR A O 8
ATOM 7487 N N . GLY A 1 17 ? 5.800 -9.341 -1.659 1.00 0.00 17 GLY A N 8
ATOM 7488 C CA . GLY A 1 17 ? 7.143 -9.352 -1.115 1.00 0.00 17 GLY A CA 8
ATOM 7489 C C . GLY A 1 17 ? 7.432 -8.165 -0.220 1.00 0.00 17 GLY A C 8
ATOM 7490 O O . GLY A 1 17 ? 8.536 -8.039 0.306 1.00 0.00 17 GLY A O 8
ATOM 7494 N N . GLY A 1 18 ? 6.451 -7.290 -0.056 1.00 0.00 18 GLY A N 8
ATOM 7495 C CA . GLY A 1 18 ? 6.629 -6.136 0.805 1.00 0.00 18 GLY A CA 8
ATOM 7496 C C . GLY A 1 18 ? 6.947 -4.885 0.014 1.00 0.00 18 GLY A C 8
ATOM 7497 O O . GLY A 1 18 ? 6.872 -3.771 0.531 1.00 0.00 18 GLY A O 8
ATOM 7501 N N . ARG A 1 19 ? 7.298 -5.076 -1.245 1.00 0.00 19 ARG A N 8
ATOM 7502 C CA . ARG A 1 19 ? 7.617 -3.972 -2.132 1.00 0.00 19 ARG A CA 8
ATOM 7503 C C . ARG A 1 19 ? 6.859 -4.140 -3.440 1.00 0.00 19 ARG A C 8
ATOM 7504 O O . ARG A 1 19 ? 6.863 -5.217 -4.033 1.00 0.00 19 ARG A O 8
ATOM 7525 N N . ARG A 1 20 ? 6.203 -3.081 -3.879 1.00 0.00 20 ARG A N 8
ATOM 7526 C CA . ARG A 1 20 ? 5.320 -3.152 -5.032 1.00 0.00 20 ARG A CA 8
ATOM 7527 C C . ARG A 1 20 ? 5.620 -2.020 -6.007 1.00 0.00 20 ARG A C 8
ATOM 7528 O O . ARG A 1 20 ? 5.567 -0.854 -5.635 1.00 0.00 20 ARG A O 8
ATOM 7549 N N . GLN A 1 21 ? 5.953 -2.353 -7.247 1.00 0.00 21 GLN A N 8
ATOM 7550 C CA . GLN A 1 21 ? 6.169 -1.326 -8.257 1.00 0.00 21 GLN A CA 8
ATOM 7551 C C . GLN A 1 21 ? 4.911 -1.142 -9.095 1.00 0.00 21 GLN A C 8
ATOM 7552 O O . GLN A 1 21 ? 4.346 -2.106 -9.614 1.00 0.00 21 GLN A O 8
ATOM 7566 N N . VAL A 1 22 ? 4.455 0.095 -9.194 1.00 0.00 22 VAL A N 8
ATOM 7567 C CA . VAL A 1 22 ? 3.256 0.409 -9.949 1.00 0.00 22 VAL A CA 8
ATOM 7568 C C . VAL A 1 22 ? 3.546 1.500 -10.967 1.00 0.00 22 VAL A C 8
ATOM 7569 O O . VAL A 1 22 ? 4.238 2.476 -10.662 1.00 0.00 22 VAL A O 8
ATOM 7582 N N . PHE A 1 23 ? 3.035 1.323 -12.172 1.00 0.00 23 PHE A N 8
ATOM 7583 C CA . PHE A 1 23 ? 3.258 2.279 -13.241 1.00 0.00 23 PHE A CA 8
ATOM 7584 C C . PHE A 1 23 ? 2.223 3.395 -13.184 1.00 0.00 23 PHE A C 8
ATOM 7585 O O . PHE A 1 23 ? 1.062 3.156 -12.840 1.00 0.00 23 PHE A O 8
ATOM 7602 N N . GLY A 1 24 ? 2.663 4.612 -13.496 1.00 0.00 24 GLY A N 8
ATOM 7603 C CA . GLY A 1 24 ? 1.773 5.761 -13.536 1.00 0.00 24 GLY A CA 8
ATOM 7604 C C . GLY A 1 24 ? 0.527 5.504 -14.358 1.00 0.00 24 GLY A C 8
ATOM 7605 O O . GLY A 1 24 ? 0.592 5.396 -15.584 1.00 0.00 24 GLY A O 8
ATOM 7609 N N . SER A 1 25 ? -0.605 5.397 -13.676 1.00 0.00 25 SER A N 8
ATOM 7610 C CA . SER A 1 25 ? -1.866 5.067 -14.319 1.00 0.00 25 SER A CA 8
ATOM 7611 C C . SER A 1 25 ? -3.032 5.341 -13.371 1.00 0.00 25 SER A C 8
ATOM 7612 O O . SER A 1 25 ? -2.823 5.784 -12.237 1.00 0.00 25 SER A O 8
ATOM 7620 N N . ARG A 1 26 ? -4.254 5.068 -13.832 1.00 0.00 26 ARG A N 8
ATOM 7621 C CA . ARG A 1 26 ? -5.443 5.164 -12.981 1.00 0.00 26 ARG A CA 8
ATOM 7622 C C . ARG A 1 26 ? -5.337 4.169 -11.828 1.00 0.00 26 ARG A C 8
ATOM 7623 O O . ARG A 1 26 ? -5.876 4.384 -10.740 1.00 0.00 26 ARG A O 8
ATOM 7644 N N . GLU A 1 27 ? -4.616 3.089 -12.087 1.00 0.00 27 GLU A N 8
ATOM 7645 C CA . GLU A 1 27 ? -4.439 2.008 -11.133 1.00 0.00 27 GLU A CA 8
ATOM 7646 C C . GLU A 1 27 ? -3.549 2.448 -9.974 1.00 0.00 27 GLU A C 8
ATOM 7647 O O . GLU A 1 27 ? -3.656 1.933 -8.862 1.00 0.00 27 GLU A O 8
ATOM 7659 N N . GLN A 1 28 ? -2.692 3.421 -10.246 1.00 0.00 28 GLN A N 8
ATOM 7660 C CA . GLN A 1 28 ? -1.725 3.908 -9.268 1.00 0.00 28 GLN A CA 8
ATOM 7661 C C . GLN A 1 28 ? -2.379 4.848 -8.253 1.00 0.00 28 GLN A C 8
ATOM 7662 O O . GLN A 1 28 ? -1.846 5.058 -7.166 1.00 0.00 28 GLN A O 8
ATOM 7676 N N . LYS A 1 29 ? -3.527 5.413 -8.621 1.00 0.00 29 LYS A N 8
ATOM 7677 C CA . LYS A 1 29 ? -4.206 6.417 -7.794 1.00 0.00 29 LYS A CA 8
ATOM 7678 C C . LYS A 1 29 ? -4.349 5.962 -6.325 1.00 0.00 29 LYS A C 8
ATOM 7679 O O . LYS A 1 29 ? -3.937 6.689 -5.422 1.00 0.00 29 LYS A O 8
ATOM 7698 N N . PRO A 1 30 ? -4.931 4.770 -6.050 1.00 0.00 30 PRO A N 8
ATOM 7699 C CA . PRO A 1 30 ? -5.069 4.269 -4.673 1.00 0.00 30 PRO A CA 8
ATOM 7700 C C . PRO A 1 30 ? -3.719 4.091 -3.973 1.00 0.00 30 PRO A C 8
ATOM 7701 O O . PRO A 1 30 ? -3.611 4.258 -2.759 1.00 0.00 30 PRO A O 8
ATOM 7712 N N . PHE A 1 31 ? -2.690 3.772 -4.749 1.00 0.00 31 PHE A N 8
ATOM 7713 C CA . PHE A 1 31 ? -1.348 3.603 -4.212 1.00 0.00 31 PHE A CA 8
ATOM 7714 C C . PHE A 1 31 ? -0.809 4.935 -3.704 1.00 0.00 31 PHE A C 8
ATOM 7715 O O . PHE A 1 31 ? -0.323 5.032 -2.577 1.00 0.00 31 PHE A O 8
ATOM 7732 N N . GLU A 1 32 ? -0.925 5.961 -4.541 1.00 0.00 32 GLU A N 8
ATOM 7733 C CA . GLU A 1 32 ? -0.490 7.309 -4.185 1.00 0.00 32 GLU A CA 8
ATOM 7734 C C . GLU A 1 32 ? -1.278 7.828 -2.983 1.00 0.00 32 GLU A C 8
ATOM 7735 O O . GLU A 1 32 ? -0.750 8.569 -2.151 1.00 0.00 32 GLU A O 8
ATOM 7747 N N . ASP A 1 33 ? -2.539 7.426 -2.894 1.00 0.00 33 ASP A N 8
ATOM 7748 C CA . ASP A 1 33 ? -3.401 7.824 -1.784 1.00 0.00 33 ASP A CA 8
ATOM 7749 C C . ASP A 1 33 ? -2.910 7.219 -0.473 1.00 0.00 33 ASP A C 8
ATOM 7750 O O . ASP A 1 33 ? -2.845 7.901 0.552 1.00 0.00 33 ASP A O 8
ATOM 7759 N N . LEU A 1 34 ? -2.526 5.948 -0.516 1.00 0.00 34 LEU A N 8
ATOM 7760 C CA . LEU A 1 34 ? -2.022 5.264 0.665 1.00 0.00 34 LEU A CA 8
ATOM 7761 C C . LEU A 1 34 ? -0.695 5.859 1.115 1.00 0.00 34 LEU A C 8
ATOM 7762 O O . LEU A 1 34 ? -0.322 5.750 2.284 1.00 0.00 34 LEU A O 8
ATOM 7778 N N . VAL A 1 35 ? 0.020 6.482 0.186 1.00 0.00 35 VAL A N 8
ATOM 7779 C CA . VAL A 1 35 ? 1.262 7.169 0.514 1.00 0.00 35 VAL A CA 8
ATOM 7780 C C . VAL A 1 35 ? 0.993 8.318 1.480 1.00 0.00 35 VAL A C 8
ATOM 7781 O O . VAL A 1 35 ? 1.757 8.550 2.417 1.00 0.00 35 VAL A O 8
ATOM 7794 N N . ASP A 1 36 ? -0.119 9.012 1.265 1.00 0.00 36 ASP A N 8
ATOM 7795 C CA . ASP A 1 36 ? -0.491 10.141 2.111 1.00 0.00 36 ASP A CA 8
ATOM 7796 C C . ASP A 1 36 ? -0.956 9.651 3.474 1.00 0.00 36 ASP A C 8
ATOM 7797 O O . ASP A 1 36 ? -0.688 10.279 4.498 1.00 0.00 36 ASP A O 8
ATOM 7806 N N . LEU A 1 37 ? -1.643 8.515 3.477 1.00 0.00 37 LEU A N 8
ATOM 7807 C CA . LEU A 1 37 ? -2.099 7.892 4.712 1.00 0.00 37 LEU A CA 8
ATOM 7808 C C . LEU A 1 37 ? -0.918 7.346 5.508 1.00 0.00 37 LEU A C 8
ATOM 7809 O O . LEU A 1 37 ? -1.031 7.072 6.703 1.00 0.00 37 LEU A O 8
ATOM 7825 N N . GLY A 1 38 ? 0.214 7.190 4.832 1.00 0.00 38 GLY A N 8
ATOM 7826 C CA . GLY A 1 38 ? 1.408 6.692 5.481 1.00 0.00 38 GLY A CA 8
ATOM 7827 C C . GLY A 1 38 ? 1.492 5.182 5.441 1.00 0.00 38 GLY A C 8
ATOM 7828 O O . GLY A 1 38 ? 2.256 4.579 6.191 1.00 0.00 38 GLY A O 8
ATOM 7832 N N . TRP A 1 39 ? 0.705 4.569 4.565 1.00 0.00 39 TRP A N 8
ATOM 7833 C CA . TRP A 1 39 ? 0.672 3.118 4.441 1.00 0.00 39 TRP A CA 8
ATOM 7834 C C . TRP A 1 39 ? 1.712 2.660 3.431 1.00 0.00 39 TRP A C 8
ATOM 7835 O O . TRP A 1 39 ? 2.297 1.583 3.558 1.00 0.00 39 TRP A O 8
ATOM 7856 N N . LEU A 1 40 ? 1.925 3.489 2.425 1.00 0.00 40 LEU A N 8
ATOM 7857 C CA . LEU A 1 40 ? 2.906 3.208 1.395 1.00 0.00 40 LEU A CA 8
ATOM 7858 C C . LEU A 1 40 ? 3.982 4.277 1.371 1.00 0.00 40 LEU A C 8
ATOM 7859 O O . LEU A 1 40 ? 3.735 5.434 1.719 1.00 0.00 40 LEU A O 8
ATOM 7875 N N . LYS A 1 41 ? 5.171 3.879 0.968 1.00 0.00 41 LYS A N 8
ATOM 7876 C CA . LYS A 1 41 ? 6.293 4.790 0.859 1.00 0.00 41 LYS A CA 8
ATOM 7877 C C . LYS A 1 41 ? 6.936 4.635 -0.509 1.00 0.00 41 LYS A C 8
ATOM 7878 O O . LYS A 1 41 ? 7.285 3.526 -0.908 1.00 0.00 41 LYS A O 8
ATOM 7897 N N . ARG A 1 42 ? 7.075 5.732 -1.235 1.00 0.00 42 ARG A N 8
ATOM 7898 C CA . ARG A 1 42 ? 7.678 5.681 -2.555 1.00 0.00 42 ARG A CA 8
ATOM 7899 C C . ARG A 1 42 ? 9.194 5.736 -2.421 1.00 0.00 42 ARG A C 8
ATOM 7900 O O . ARG A 1 42 ? 9.769 6.795 -2.173 1.00 0.00 42 ARG A O 8
ATOM 7921 N N . SER A 1 43 ? 9.829 4.585 -2.569 1.00 0.00 43 SER A N 8
ATOM 7922 C CA . SER A 1 43 ? 11.257 4.459 -2.329 1.00 0.00 43 SER A CA 8
ATOM 7923 C C . SER A 1 43 ? 12.071 4.889 -3.543 1.00 0.00 43 SER A C 8
ATOM 7924 O O . SER A 1 43 ? 13.213 5.335 -3.411 1.00 0.00 43 SER A O 8
ATOM 7932 N N . SER A 1 44 ? 11.482 4.753 -4.722 1.00 0.00 44 SER A N 8
ATOM 7933 C CA . SER A 1 44 ? 12.169 5.090 -5.958 1.00 0.00 44 SER A CA 8
ATOM 7934 C C . SER A 1 44 ? 11.194 5.100 -7.129 1.00 0.00 44 SER A C 8
ATOM 7935 O O . SER A 1 44 ? 10.459 4.133 -7.350 1.00 0.00 44 SER A O 8
ATOM 7943 N N . VAL A 1 45 ? 11.173 6.204 -7.861 1.00 0.00 45 VAL A N 8
ATOM 7944 C CA . VAL A 1 45 ? 10.377 6.301 -9.071 1.00 0.00 45 VAL A CA 8
ATOM 7945 C C . VAL A 1 45 ? 11.274 6.122 -10.292 1.00 0.00 45 VAL A C 8
ATOM 7946 O O . VAL A 1 45 ? 11.823 7.088 -10.829 1.00 0.00 45 VAL A O 8
ATOM 7959 N N . ASP A 1 46 ? 11.444 4.878 -10.706 1.00 0.00 46 ASP A N 8
ATOM 7960 C CA . ASP A 1 46 ? 12.292 4.566 -11.845 1.00 0.00 46 ASP A CA 8
ATOM 7961 C C . ASP A 1 46 ? 11.432 4.298 -13.063 1.00 0.00 46 ASP A C 8
ATOM 7962 O O . ASP A 1 46 ? 10.583 3.404 -13.038 1.00 0.00 46 ASP A O 8
ATOM 7971 N N . SER A 1 47 ? 11.653 5.071 -14.119 1.00 0.00 47 SER A N 8
ATOM 7972 C CA . SER A 1 47 ? 10.822 4.994 -15.308 1.00 0.00 47 SER A CA 8
ATOM 7973 C C . SER A 1 47 ? 9.393 5.371 -14.919 1.00 0.00 47 SER A C 8
ATOM 7974 O O . SER A 1 47 ? 9.185 6.255 -14.084 1.00 0.00 47 SER A O 8
ATOM 7982 N N . ARG A 1 48 ? 8.416 4.705 -15.503 1.00 0.00 48 ARG A N 8
ATOM 7983 C CA . ARG A 1 48 ? 7.024 4.958 -15.171 1.00 0.00 48 ARG A CA 8
ATOM 7984 C C . ARG A 1 48 ? 6.602 4.117 -13.961 1.00 0.00 48 ARG A C 8
ATOM 7985 O O . ARG A 1 48 ? 5.465 4.193 -13.507 1.00 0.00 48 ARG A O 8
ATOM 8006 N N . ALA A 1 49 ? 7.539 3.344 -13.418 1.00 0.00 49 ALA A N 8
ATOM 8007 C CA . ALA A 1 49 ? 7.237 2.446 -12.309 1.00 0.00 49 ALA A CA 8
ATOM 8008 C C . ALA A 1 49 ? 7.718 3.014 -10.977 1.00 0.00 49 ALA A C 8
ATOM 8009 O O . ALA A 1 49 ? 8.915 3.196 -10.753 1.00 0.00 49 ALA A O 8
ATOM 8016 N N . THR A 1 50 ? 6.777 3.292 -10.094 1.00 0.00 50 THR A N 8
ATOM 8017 C CA . THR A 1 50 ? 7.100 3.756 -8.759 1.00 0.00 50 THR A CA 8
ATOM 8018 C C . THR A 1 50 ? 7.155 2.574 -7.793 1.00 0.00 50 THR A C 8
ATOM 8019 O O . THR A 1 50 ? 6.222 1.777 -7.729 1.00 0.00 50 THR A O 8
ATOM 8030 N N . HIS A 1 51 ? 8.260 2.449 -7.067 1.00 0.00 51 HIS A N 8
ATOM 8031 C CA . HIS A 1 51 ? 8.417 1.369 -6.100 1.00 0.00 51 HIS A CA 8
ATOM 8032 C C . HIS A 1 51 ? 7.859 1.786 -4.745 1.00 0.00 51 HIS A C 8
ATOM 8033 O O . HIS A 1 51 ? 8.286 2.789 -4.171 1.00 0.00 51 HIS A O 8
ATOM 8048 N N . TYR A 1 52 ? 6.890 1.029 -4.259 1.00 0.00 52 TYR A N 8
ATOM 8049 C CA . TYR A 1 52 ? 6.292 1.281 -2.957 1.00 0.00 52 TYR A CA 8
ATOM 8050 C C . TYR A 1 52 ? 6.806 0.284 -1.933 1.00 0.00 52 TYR A C 8
ATOM 8051 O O . TYR A 1 52 ? 6.868 -0.916 -2.199 1.00 0.00 52 TYR A O 8
ATOM 8069 N N . GLN A 1 53 ? 7.180 0.791 -0.774 1.00 0.00 53 GLN A N 8
ATOM 8070 C CA . GLN A 1 53 ? 7.636 -0.045 0.321 1.00 0.00 53 GLN A CA 8
ATOM 8071 C C . GLN A 1 53 ? 6.605 -0.031 1.447 1.00 0.00 53 GLN A C 8
ATOM 8072 O O . GLN A 1 53 ? 6.036 1.019 1.757 1.00 0.00 53 GLN A O 8
ATOM 8086 N N . ILE A 1 54 ? 6.342 -1.196 2.028 1.00 0.00 54 ILE A N 8
ATOM 8087 C CA . ILE A 1 54 ? 5.427 -1.297 3.161 1.00 0.00 54 ILE A CA 8
ATOM 8088 C C . ILE A 1 54 ? 5.972 -0.558 4.379 1.00 0.00 54 ILE A C 8
ATOM 8089 O O . ILE A 1 54 ? 7.152 -0.673 4.713 1.00 0.00 54 ILE A O 8
ATOM 8105 N N . THR A 1 55 ? 5.112 0.203 5.031 1.00 0.00 55 THR A N 8
ATOM 8106 C CA . THR A 1 55 ? 5.490 0.914 6.238 1.00 0.00 55 THR A CA 8
ATOM 8107 C C . THR A 1 55 ? 4.976 0.177 7.471 1.00 0.00 55 THR A C 8
ATOM 8108 O O . THR A 1 55 ? 4.347 -0.880 7.359 1.00 0.00 55 THR A O 8
ATOM 8119 N N . GLU A 1 56 ? 5.235 0.739 8.643 1.00 0.00 56 GLU A N 8
ATOM 8120 C CA . GLU A 1 56 ? 4.689 0.206 9.882 1.00 0.00 56 GLU A CA 8
ATOM 8121 C C . GLU A 1 56 ? 3.166 0.322 9.863 1.00 0.00 56 GLU A C 8
ATOM 8122 O O . GLU A 1 56 ? 2.453 -0.592 10.284 1.00 0.00 56 GLU A O 8
ATOM 8134 N N . ARG A 1 57 ? 2.677 1.438 9.332 1.00 0.00 57 ARG A N 8
ATOM 8135 C CA . ARG A 1 57 ? 1.245 1.662 9.194 1.00 0.00 57 ARG A CA 8
ATOM 8136 C C . ARG A 1 57 ? 0.660 0.708 8.164 1.00 0.00 57 ARG A C 8
ATOM 8137 O O . ARG A 1 57 ? -0.399 0.124 8.378 1.00 0.00 57 ARG A O 8
ATOM 8158 N N . GLY A 1 58 ? 1.371 0.540 7.055 1.00 0.00 58 GLY A N 8
ATOM 8159 C CA . GLY A 1 58 ? 0.924 -0.364 6.012 1.00 0.00 58 GLY A CA 8
ATOM 8160 C C . GLY A 1 58 ? 0.884 -1.807 6.476 1.00 0.00 58 GLY A C 8
ATOM 8161 O O . GLY A 1 58 ? 0.081 -2.606 5.992 1.00 0.00 58 GLY A O 8
ATOM 8165 N N . THR A 1 59 ? 1.763 -2.150 7.404 1.00 0.00 59 THR A N 8
ATOM 8166 C CA . THR A 1 59 ? 1.766 -3.478 7.993 1.00 0.00 59 THR A CA 8
ATOM 8167 C C . THR A 1 59 ? 0.587 -3.639 8.954 1.00 0.00 59 THR A C 8
ATOM 8168 O O . THR A 1 59 ? -0.131 -4.639 8.916 1.00 0.00 59 THR A O 8
ATOM 8179 N N . SER A 1 60 ? 0.374 -2.627 9.784 1.00 0.00 60 SER A N 8
ATOM 8180 C CA . SER A 1 60 ? -0.710 -2.645 10.758 1.00 0.00 60 SER A CA 8
ATOM 8181 C C . SER A 1 60 ? -2.070 -2.633 10.054 1.00 0.00 60 SER A C 8
ATOM 8182 O O . SER A 1 60 ? -2.992 -3.348 10.448 1.00 0.00 60 SER A O 8
ATOM 8190 N N . ALA A 1 61 ? -2.179 -1.834 8.998 1.00 0.00 61 ALA A N 8
ATOM 8191 C CA . ALA A 1 61 ? -3.423 -1.719 8.245 1.00 0.00 61 ALA A CA 8
ATOM 8192 C C . ALA A 1 61 ? -3.804 -3.045 7.603 1.00 0.00 61 ALA A C 8
ATOM 8193 O O . ALA A 1 61 ? -4.962 -3.458 7.657 1.00 0.00 61 ALA A O 8
ATOM 8200 N N . ALA A 1 62 ? -2.822 -3.713 7.010 1.00 0.00 62 ALA A N 8
ATOM 8201 C CA . ALA A 1 62 ? -3.055 -4.992 6.359 1.00 0.00 62 ALA A CA 8
ATOM 8202 C C . ALA A 1 62 ? -3.439 -6.052 7.382 1.00 0.00 62 ALA A C 8
ATOM 8203 O O . ALA A 1 62 ? -4.312 -6.880 7.133 1.00 0.00 62 ALA A O 8
ATOM 8210 N N . LEU A 1 63 ? -2.788 -6.010 8.537 1.00 0.00 63 LEU A N 8
ATOM 8211 C CA . LEU A 1 63 ? -3.099 -6.927 9.626 1.00 0.00 63 LEU A CA 8
ATOM 8212 C C . LEU A 1 63 ? -4.542 -6.729 10.088 1.00 0.00 63 LEU A C 8
ATOM 8213 O O . LEU A 1 63 ? -5.240 -7.688 10.423 1.00 0.00 63 LEU A O 8
ATOM 8229 N N . ARG A 1 64 ? -4.983 -5.477 10.080 1.00 0.00 64 ARG A N 8
ATOM 8230 C CA . ARG A 1 64 ? -6.345 -5.136 10.466 1.00 0.00 64 ARG A CA 8
ATOM 8231 C C . ARG A 1 64 ? -7.341 -5.587 9.399 1.00 0.00 64 ARG A C 8
ATOM 8232 O O . ARG A 1 64 ? -8.149 -6.481 9.645 1.00 0.00 64 ARG A O 8
ATOM 8253 N N . SER A 1 65 ? -7.253 -4.974 8.216 1.00 0.00 65 SER A N 8
ATOM 8254 C CA . SER A 1 65 ? -8.181 -5.231 7.112 1.00 0.00 65 SER A CA 8
ATOM 8255 C C . SER A 1 65 ? -9.639 -5.104 7.559 1.00 0.00 65 SER A C 8
ATOM 8256 O O . SER A 1 65 ? -10.329 -6.139 7.689 1.00 0.00 65 SER A O 8
ATOM 8265 N N . MET A 1 1 ? -9.037 8.344 2.736 1.00 0.00 1 MET A N 9
ATOM 8266 C CA . MET A 1 1 ? -10.061 7.613 3.515 1.00 0.00 1 MET A CA 9
ATOM 8267 C C . MET A 1 1 ? -10.085 6.152 3.089 1.00 0.00 1 MET A C 9
ATOM 8268 O O . MET A 1 1 ? -10.676 5.797 2.067 1.00 0.00 1 MET A O 9
ATOM 8284 N N . ALA A 1 2 ? -9.418 5.318 3.871 1.00 0.00 2 ALA A N 9
ATOM 8285 C CA . ALA A 1 2 ? -9.241 3.916 3.528 1.00 0.00 2 ALA A CA 9
ATOM 8286 C C . ALA A 1 2 ? -10.521 3.120 3.728 1.00 0.00 2 ALA A C 9
ATOM 8287 O O . ALA A 1 2 ? -11.142 3.168 4.792 1.00 0.00 2 ALA A O 9
ATOM 8294 N N . THR A 1 3 ? -10.909 2.396 2.694 1.00 0.00 3 THR A N 9
ATOM 8295 C CA . THR A 1 3 ? -12.047 1.500 2.765 1.00 0.00 3 THR A CA 9
ATOM 8296 C C . THR A 1 3 ? -11.557 0.055 2.642 1.00 0.00 3 THR A C 9
ATOM 8297 O O . THR A 1 3 ? -10.354 -0.178 2.496 1.00 0.00 3 THR A O 9
ATOM 8308 N N . ALA A 1 4 ? -12.477 -0.907 2.697 1.00 0.00 4 ALA A N 9
ATOM 8309 C CA . ALA A 1 4 ? -12.126 -2.329 2.663 1.00 0.00 4 ALA A CA 9
ATOM 8310 C C . ALA A 1 4 ? -11.283 -2.677 1.441 1.00 0.00 4 ALA A C 9
ATOM 8311 O O . ALA A 1 4 ? -10.408 -3.543 1.508 1.00 0.00 4 ALA A O 9
ATOM 8318 N N . ASP A 1 5 ? -11.541 -1.996 0.332 1.00 0.00 5 ASP A N 9
ATOM 8319 C CA . ASP A 1 5 ? -10.820 -2.261 -0.908 1.00 0.00 5 ASP A CA 9
ATOM 8320 C C . ASP A 1 5 ? -9.360 -1.823 -0.794 1.00 0.00 5 ASP A C 9
ATOM 8321 O O . ASP A 1 5 ? -8.470 -2.442 -1.377 1.00 0.00 5 ASP A O 9
ATOM 8330 N N . ASP A 1 6 ? -9.116 -0.771 -0.018 1.00 0.00 6 ASP A N 9
ATOM 8331 C CA . ASP A 1 6 ? -7.757 -0.275 0.195 1.00 0.00 6 ASP A CA 9
ATOM 8332 C C . ASP A 1 6 ? -6.969 -1.262 1.033 1.00 0.00 6 ASP A C 9
ATOM 8333 O O . ASP A 1 6 ? -5.779 -1.478 0.806 1.00 0.00 6 ASP A O 9
ATOM 8342 N N . PHE A 1 7 ? -7.649 -1.869 1.999 1.00 0.00 7 PHE A N 9
ATOM 8343 C CA . PHE A 1 7 ? -7.047 -2.882 2.845 1.00 0.00 7 PHE A CA 9
ATOM 8344 C C . PHE A 1 7 ? -6.567 -4.071 2.021 1.00 0.00 7 PHE A C 9
ATOM 8345 O O . PHE A 1 7 ? -5.524 -4.656 2.309 1.00 0.00 7 PHE A O 9
ATOM 8362 N N . LYS A 1 8 ? -7.328 -4.414 0.987 1.00 0.00 8 LYS A N 9
ATOM 8363 C CA . LYS A 1 8 ? -6.925 -5.466 0.056 1.00 0.00 8 LYS A CA 9
ATOM 8364 C C . LYS A 1 8 ? -5.594 -5.099 -0.585 1.00 0.00 8 LYS A C 9
ATOM 8365 O O . LYS A 1 8 ? -4.647 -5.887 -0.596 1.00 0.00 8 LYS A O 9
ATOM 8384 N N . LEU A 1 9 ? -5.538 -3.873 -1.093 1.00 0.00 9 LEU A N 9
ATOM 8385 C CA . LEU A 1 9 ? -4.395 -3.390 -1.854 1.00 0.00 9 LEU A CA 9
ATOM 8386 C C . LEU A 1 9 ? -3.148 -3.324 -0.981 1.00 0.00 9 LEU A C 9
ATOM 8387 O O . LEU A 1 9 ? -2.081 -3.788 -1.383 1.00 0.00 9 LEU A O 9
ATOM 8403 N N . ILE A 1 10 ? -3.281 -2.762 0.214 1.00 0.00 10 ILE A N 9
ATOM 8404 C CA . ILE A 1 10 ? -2.134 -2.601 1.096 1.00 0.00 10 ILE A CA 9
ATOM 8405 C C . ILE A 1 10 ? -1.607 -3.961 1.564 1.00 0.00 10 ILE A C 9
ATOM 8406 O O . ILE A 1 10 ? -0.405 -4.132 1.772 1.00 0.00 10 ILE A O 9
ATOM 8422 N N . ARG A 1 11 ? -2.499 -4.936 1.706 1.00 0.00 11 ARG A N 9
ATOM 8423 C CA . ARG A 1 11 ? -2.083 -6.287 2.055 1.00 0.00 11 ARG A CA 9
ATOM 8424 C C . ARG A 1 11 ? -1.390 -6.949 0.866 1.00 0.00 11 ARG A C 9
ATOM 8425 O O . ARG A 1 11 ? -0.437 -7.714 1.036 1.00 0.00 11 ARG A O 9
ATOM 8446 N N . ASP A 1 12 ? -1.870 -6.635 -0.335 1.00 0.00 12 ASP A N 9
ATOM 8447 C CA . ASP A 1 12 ? -1.277 -7.141 -1.575 1.00 0.00 12 ASP A CA 9
ATOM 8448 C C . ASP A 1 12 ? 0.195 -6.765 -1.654 1.00 0.00 12 ASP A C 9
ATOM 8449 O O . ASP A 1 12 ? 1.027 -7.555 -2.102 1.00 0.00 12 ASP A O 9
ATOM 8458 N N . ILE A 1 13 ? 0.508 -5.556 -1.195 1.00 0.00 13 ILE A N 9
ATOM 8459 C CA . ILE A 1 13 ? 1.879 -5.065 -1.169 1.00 0.00 13 ILE A CA 9
ATOM 8460 C C . ILE A 1 13 ? 2.766 -6.040 -0.399 1.00 0.00 13 ILE A C 9
ATOM 8461 O O . ILE A 1 13 ? 3.897 -6.328 -0.792 1.00 0.00 13 ILE A O 9
ATOM 8477 N N . HIS A 1 14 ? 2.221 -6.566 0.689 1.00 0.00 14 HIS A N 9
ATOM 8478 C CA . HIS A 1 14 ? 2.931 -7.523 1.520 1.00 0.00 14 HIS A CA 9
ATOM 8479 C C . HIS A 1 14 ? 3.094 -8.841 0.782 1.00 0.00 14 HIS A C 9
ATOM 8480 O O . HIS A 1 14 ? 4.192 -9.385 0.698 1.00 0.00 14 HIS A O 9
ATOM 8495 N N . SER A 1 15 ? 1.993 -9.326 0.220 1.00 0.00 15 SER A N 9
ATOM 8496 C CA . SER A 1 15 ? 1.973 -10.610 -0.468 1.00 0.00 15 SER A CA 9
ATOM 8497 C C . SER A 1 15 ? 2.893 -10.597 -1.692 1.00 0.00 15 SER A C 9
ATOM 8498 O O . SER A 1 15 ? 3.458 -11.625 -2.066 1.00 0.00 15 SER A O 9
ATOM 8506 N N . THR A 1 16 ? 3.050 -9.427 -2.304 1.00 0.00 16 THR A N 9
ATOM 8507 C CA . THR A 1 16 ? 3.917 -9.278 -3.466 1.00 0.00 16 THR A CA 9
ATOM 8508 C C . THR A 1 16 ? 5.398 -9.341 -3.059 1.00 0.00 16 THR A C 9
ATOM 8509 O O . THR A 1 16 ? 6.274 -9.599 -3.887 1.00 0.00 16 THR A O 9
ATOM 8520 N N . GLY A 1 17 ? 5.673 -9.134 -1.775 1.00 0.00 17 GLY A N 9
ATOM 8521 C CA . GLY A 1 17 ? 7.037 -9.236 -1.288 1.00 0.00 17 GLY A CA 9
ATOM 8522 C C . GLY A 1 17 ? 7.490 -8.016 -0.509 1.00 0.00 17 GLY A C 9
ATOM 8523 O O . GLY A 1 17 ? 8.690 -7.753 -0.398 1.00 0.00 17 GLY A O 9
ATOM 8527 N N . GLY A 1 18 ? 6.538 -7.257 0.015 1.00 0.00 18 GLY A N 9
ATOM 8528 C CA . GLY A 1 18 ? 6.873 -6.108 0.832 1.00 0.00 18 GLY A CA 9
ATOM 8529 C C . GLY A 1 18 ? 6.874 -4.819 0.039 1.00 0.00 18 GLY A C 9
ATOM 8530 O O . GLY A 1 18 ? 6.553 -3.754 0.566 1.00 0.00 18 GLY A O 9
ATOM 8534 N N . ARG A 1 19 ? 7.233 -4.917 -1.231 1.00 0.00 19 ARG A N 9
ATOM 8535 C CA . ARG A 1 19 ? 7.255 -3.759 -2.105 1.00 0.00 19 ARG A CA 9
ATOM 8536 C C . ARG A 1 19 ? 6.494 -4.049 -3.391 1.00 0.00 19 ARG A C 9
ATOM 8537 O O . ARG A 1 19 ? 6.550 -5.158 -3.926 1.00 0.00 19 ARG A O 9
ATOM 8558 N N . ARG A 1 20 ? 5.767 -3.051 -3.861 1.00 0.00 20 ARG A N 9
ATOM 8559 C CA . ARG A 1 20 ? 4.955 -3.177 -5.058 1.00 0.00 20 ARG A CA 9
ATOM 8560 C C . ARG A 1 20 ? 5.315 -2.079 -6.049 1.00 0.00 20 ARG A C 9
ATOM 8561 O O . ARG A 1 20 ? 5.233 -0.895 -5.729 1.00 0.00 20 ARG A O 9
ATOM 8582 N N . GLN A 1 21 ? 5.732 -2.466 -7.243 1.00 0.00 21 GLN A N 9
ATOM 8583 C CA . GLN A 1 21 ? 6.078 -1.492 -8.264 1.00 0.00 21 GLN A CA 9
ATOM 8584 C C . GLN A 1 21 ? 4.895 -1.249 -9.194 1.00 0.00 21 GLN A C 9
ATOM 8585 O O . GLN A 1 21 ? 4.248 -2.188 -9.659 1.00 0.00 21 GLN A O 9
ATOM 8599 N N . VAL A 1 22 ? 4.598 0.015 -9.434 1.00 0.00 22 VAL A N 9
ATOM 8600 C CA . VAL A 1 22 ? 3.525 0.383 -10.339 1.00 0.00 22 VAL A CA 9
ATOM 8601 C C . VAL A 1 22 ? 4.070 1.241 -11.472 1.00 0.00 22 VAL A C 9
ATOM 8602 O O . VAL A 1 22 ? 4.574 2.342 -11.238 1.00 0.00 22 VAL A O 9
ATOM 8615 N N . PHE A 1 23 ? 3.981 0.734 -12.693 1.00 0.00 23 PHE A N 9
ATOM 8616 C CA . PHE A 1 23 ? 4.472 1.466 -13.856 1.00 0.00 23 PHE A CA 9
ATOM 8617 C C . PHE A 1 23 ? 3.334 2.219 -14.538 1.00 0.00 23 PHE A C 9
ATOM 8618 O O . PHE A 1 23 ? 3.546 2.926 -15.523 1.00 0.00 23 PHE A O 9
ATOM 8635 N N . GLY A 1 24 ? 2.132 2.062 -14.003 1.00 0.00 24 GLY A N 9
ATOM 8636 C CA . GLY A 1 24 ? 0.977 2.751 -14.546 1.00 0.00 24 GLY A CA 9
ATOM 8637 C C . GLY A 1 24 ? 0.617 3.972 -13.725 1.00 0.00 24 GLY A C 9
ATOM 8638 O O . GLY A 1 24 ? 1.169 4.175 -12.647 1.00 0.00 24 GLY A O 9
ATOM 8642 N N . SER A 1 25 ? -0.311 4.777 -14.224 1.00 0.00 25 SER A N 9
ATOM 8643 C CA . SER A 1 25 ? -0.702 6.000 -13.540 1.00 0.00 25 SER A CA 9
ATOM 8644 C C . SER A 1 25 ? -2.071 5.841 -12.880 1.00 0.00 25 SER A C 9
ATOM 8645 O O . SER A 1 25 ? -2.214 6.081 -11.682 1.00 0.00 25 SER A O 9
ATOM 8653 N N . ARG A 1 26 ? -3.076 5.418 -13.645 1.00 0.00 26 ARG A N 9
ATOM 8654 C CA . ARG A 1 26 ? -4.414 5.229 -13.084 1.00 0.00 26 ARG A CA 9
ATOM 8655 C C . ARG A 1 26 ? -4.413 4.057 -12.113 1.00 0.00 26 ARG A C 9
ATOM 8656 O O . ARG A 1 26 ? -5.192 4.018 -11.161 1.00 0.00 26 ARG A O 9
ATOM 8677 N N . GLU A 1 27 ? -3.515 3.115 -12.363 1.00 0.00 27 GLU A N 9
ATOM 8678 C CA . GLU A 1 27 ? -3.309 1.982 -11.479 1.00 0.00 27 GLU A CA 9
ATOM 8679 C C . GLU A 1 27 ? -2.679 2.456 -10.175 1.00 0.00 27 GLU A C 9
ATOM 8680 O O . GLU A 1 27 ? -2.935 1.908 -9.106 1.00 0.00 27 GLU A O 9
ATOM 8692 N N . GLN A 1 28 ? -1.869 3.498 -10.296 1.00 0.00 28 GLN A N 9
ATOM 8693 C CA . GLN A 1 28 ? -1.034 3.990 -9.210 1.00 0.00 28 GLN A CA 9
ATOM 8694 C C . GLN A 1 28 ? -1.812 4.884 -8.247 1.00 0.00 28 GLN A C 9
ATOM 8695 O O . GLN A 1 28 ? -1.416 5.047 -7.095 1.00 0.00 28 GLN A O 9
ATOM 8709 N N . LYS A 1 29 ? -2.914 5.451 -8.724 1.00 0.00 29 LYS A N 9
ATOM 8710 C CA . LYS A 1 29 ? -3.681 6.435 -7.956 1.00 0.00 29 LYS A CA 9
ATOM 8711 C C . LYS A 1 29 ? -4.023 5.951 -6.532 1.00 0.00 29 LYS A C 9
ATOM 8712 O O . LYS A 1 29 ? -3.751 6.665 -5.566 1.00 0.00 29 LYS A O 9
ATOM 8731 N N . PRO A 1 30 ? -4.617 4.745 -6.360 1.00 0.00 30 PRO A N 9
ATOM 8732 C CA . PRO A 1 30 ? -4.918 4.209 -5.023 1.00 0.00 30 PRO A CA 9
ATOM 8733 C C . PRO A 1 30 ? -3.658 4.029 -4.175 1.00 0.00 30 PRO A C 9
ATOM 8734 O O . PRO A 1 30 ? -3.693 4.158 -2.952 1.00 0.00 30 PRO A O 9
ATOM 8745 N N . PHE A 1 31 ? -2.542 3.753 -4.837 1.00 0.00 31 PHE A N 9
ATOM 8746 C CA . PHE A 1 31 ? -1.264 3.609 -4.158 1.00 0.00 31 PHE A CA 9
ATOM 8747 C C . PHE A 1 31 ? -0.814 4.956 -3.609 1.00 0.00 31 PHE A C 9
ATOM 8748 O O . PHE A 1 31 ? -0.344 5.055 -2.476 1.00 0.00 31 PHE A O 9
ATOM 8765 N N . GLU A 1 32 ? -0.982 5.991 -4.424 1.00 0.00 32 GLU A N 9
ATOM 8766 C CA . GLU A 1 32 ? -0.632 7.354 -4.039 1.00 0.00 32 GLU A CA 9
ATOM 8767 C C . GLU A 1 32 ? -1.496 7.824 -2.873 1.00 0.00 32 GLU A C 9
ATOM 8768 O O . GLU A 1 32 ? -1.055 8.602 -2.024 1.00 0.00 32 GLU A O 9
ATOM 8780 N N . ASP A 1 33 ? -2.731 7.348 -2.839 1.00 0.00 33 ASP A N 9
ATOM 8781 C CA . ASP A 1 33 ? -3.667 7.716 -1.784 1.00 0.00 33 ASP A CA 9
ATOM 8782 C C . ASP A 1 33 ? -3.267 7.074 -0.459 1.00 0.00 33 ASP A C 9
ATOM 8783 O O . ASP A 1 33 ? -3.445 7.662 0.608 1.00 0.00 33 ASP A O 9
ATOM 8792 N N . LEU A 1 34 ? -2.700 5.876 -0.528 1.00 0.00 34 LEU A N 9
ATOM 8793 C CA . LEU A 1 34 ? -2.203 5.206 0.664 1.00 0.00 34 LEU A CA 9
ATOM 8794 C C . LEU A 1 34 ? -0.933 5.880 1.169 1.00 0.00 34 LEU A C 9
ATOM 8795 O O . LEU A 1 34 ? -0.620 5.817 2.356 1.00 0.00 34 LEU A O 9
ATOM 8811 N N . VAL A 1 35 ? -0.199 6.516 0.260 1.00 0.00 35 VAL A N 9
ATOM 8812 C CA . VAL A 1 35 ? 0.957 7.324 0.640 1.00 0.00 35 VAL A CA 9
ATOM 8813 C C . VAL A 1 35 ? 0.502 8.510 1.482 1.00 0.00 35 VAL A C 9
ATOM 8814 O O . VAL A 1 35 ? 1.159 8.895 2.450 1.00 0.00 35 VAL A O 9
ATOM 8827 N N . ASP A 1 36 ? -0.647 9.064 1.114 1.00 0.00 36 ASP A N 9
ATOM 8828 C CA . ASP A 1 36 ? -1.258 10.163 1.858 1.00 0.00 36 ASP A CA 9
ATOM 8829 C C . ASP A 1 36 ? -1.568 9.733 3.289 1.00 0.00 36 ASP A C 9
ATOM 8830 O O . ASP A 1 36 ? -1.456 10.522 4.227 1.00 0.00 36 ASP A O 9
ATOM 8839 N N . LEU A 1 37 ? -1.949 8.470 3.442 1.00 0.00 37 LEU A N 9
ATOM 8840 C CA . LEU A 1 37 ? -2.228 7.897 4.752 1.00 0.00 37 LEU A CA 9
ATOM 8841 C C . LEU A 1 37 ? -0.932 7.534 5.470 1.00 0.00 37 LEU A C 9
ATOM 8842 O O . LEU A 1 37 ? -0.875 7.484 6.701 1.00 0.00 37 LEU A O 9
ATOM 8858 N N . GLY A 1 38 ? 0.107 7.284 4.690 1.00 0.00 38 GLY A N 9
ATOM 8859 C CA . GLY A 1 38 ? 1.366 6.848 5.249 1.00 0.00 38 GLY A CA 9
ATOM 8860 C C . GLY A 1 38 ? 1.467 5.338 5.304 1.00 0.00 38 GLY A C 9
ATOM 8861 O O . GLY A 1 38 ? 2.276 4.791 6.047 1.00 0.00 38 GLY A O 9
ATOM 8865 N N . TRP A 1 39 ? 0.635 4.661 4.519 1.00 0.00 39 TRP A N 9
ATOM 8866 C CA . TRP A 1 39 ? 0.647 3.202 4.460 1.00 0.00 39 TRP A CA 9
ATOM 8867 C C . TRP A 1 39 ? 1.649 2.737 3.418 1.00 0.00 39 TRP A C 9
ATOM 8868 O O . TRP A 1 39 ? 2.294 1.699 3.570 1.00 0.00 39 TRP A O 9
ATOM 8889 N N . LEU A 1 40 ? 1.765 3.521 2.359 1.00 0.00 40 LEU A N 9
ATOM 8890 C CA . LEU A 1 40 ? 2.722 3.254 1.304 1.00 0.00 40 LEU A CA 9
ATOM 8891 C C . LEU A 1 40 ? 3.733 4.377 1.225 1.00 0.00 40 LEU A C 9
ATOM 8892 O O . LEU A 1 40 ? 3.419 5.525 1.541 1.00 0.00 40 LEU A O 9
ATOM 8908 N N . LYS A 1 41 ? 4.943 4.045 0.818 1.00 0.00 41 LYS A N 9
ATOM 8909 C CA . LYS A 1 41 ? 5.971 5.046 0.640 1.00 0.00 41 LYS A CA 9
ATOM 8910 C C . LYS A 1 41 ? 6.724 4.796 -0.655 1.00 0.00 41 LYS A C 9
ATOM 8911 O O . LYS A 1 41 ? 7.077 3.659 -0.970 1.00 0.00 41 LYS A O 9
ATOM 8930 N N . ARG A 1 42 ? 6.941 5.862 -1.408 1.00 0.00 42 ARG A N 9
ATOM 8931 C CA . ARG A 1 42 ? 7.682 5.783 -2.652 1.00 0.00 42 ARG A CA 9
ATOM 8932 C C . ARG A 1 42 ? 9.163 5.617 -2.346 1.00 0.00 42 ARG A C 9
ATOM 8933 O O . ARG A 1 42 ? 9.823 6.570 -1.934 1.00 0.00 42 ARG A O 9
ATOM 8954 N N . SER A 1 43 ? 9.681 4.414 -2.527 1.00 0.00 43 SER A N 9
ATOM 8955 C CA . SER A 1 43 ? 11.074 4.150 -2.230 1.00 0.00 43 SER A CA 9
ATOM 8956 C C . SER A 1 43 ? 11.942 4.656 -3.370 1.00 0.00 43 SER A C 9
ATOM 8957 O O . SER A 1 43 ? 13.035 5.185 -3.148 1.00 0.00 43 SER A O 9
ATOM 8965 N N . SER A 1 44 ? 11.431 4.515 -4.590 1.00 0.00 44 SER A N 9
ATOM 8966 C CA . SER A 1 44 ? 12.124 4.991 -5.773 1.00 0.00 44 SER A CA 9
ATOM 8967 C C . SER A 1 44 ? 11.270 4.796 -7.021 1.00 0.00 44 SER A C 9
ATOM 8968 O O . SER A 1 44 ? 10.426 3.896 -7.079 1.00 0.00 44 SER A O 9
ATOM 8976 N N . VAL A 1 45 ? 11.477 5.652 -8.005 1.00 0.00 45 VAL A N 9
ATOM 8977 C CA . VAL A 1 45 ? 10.850 5.495 -9.305 1.00 0.00 45 VAL A CA 9
ATOM 8978 C C . VAL A 1 45 ? 11.893 5.010 -10.301 1.00 0.00 45 VAL A C 9
ATOM 8979 O O . VAL A 1 45 ? 12.692 5.797 -10.805 1.00 0.00 45 VAL A O 9
ATOM 8992 N N . ASP A 1 46 ? 11.903 3.712 -10.557 1.00 0.00 46 ASP A N 9
ATOM 8993 C CA . ASP A 1 46 ? 12.923 3.119 -11.410 1.00 0.00 46 ASP A CA 9
ATOM 8994 C C . ASP A 1 46 ? 12.300 2.552 -12.673 1.00 0.00 46 ASP A C 9
ATOM 8995 O O . ASP A 1 46 ? 11.373 1.743 -12.606 1.00 0.00 46 ASP A O 9
ATOM 9004 N N . SER A 1 47 ? 12.829 2.981 -13.817 1.00 0.00 47 SER A N 9
ATOM 9005 C CA . SER A 1 47 ? 12.323 2.592 -15.134 1.00 0.00 47 SER A CA 9
ATOM 9006 C C . SER A 1 47 ? 10.798 2.691 -15.202 1.00 0.00 47 SER A C 9
ATOM 9007 O O . SER A 1 47 ? 10.111 1.681 -15.359 1.00 0.00 47 SER A O 9
ATOM 9015 N N . ARG A 1 48 ? 10.299 3.921 -15.019 1.00 0.00 48 ARG A N 9
ATOM 9016 C CA . ARG A 1 48 ? 8.864 4.276 -15.081 1.00 0.00 48 ARG A CA 9
ATOM 9017 C C . ARG A 1 48 ? 8.033 3.611 -13.975 1.00 0.00 48 ARG A C 9
ATOM 9018 O O . ARG A 1 48 ? 6.888 4.000 -13.737 1.00 0.00 48 ARG A O 9
ATOM 9039 N N . ALA A 1 49 ? 8.606 2.632 -13.290 1.00 0.00 49 ALA A N 9
ATOM 9040 C CA . ALA A 1 49 ? 7.888 1.909 -12.256 1.00 0.00 49 ALA A CA 9
ATOM 9041 C C . ALA A 1 49 ? 8.171 2.500 -10.886 1.00 0.00 49 ALA A C 9
ATOM 9042 O O . ALA A 1 49 ? 9.305 2.472 -10.402 1.00 0.00 49 ALA A O 9
ATOM 9049 N N . THR A 1 50 ? 7.140 3.042 -10.264 1.00 0.00 50 THR A N 9
ATOM 9050 C CA . THR A 1 50 ? 7.267 3.599 -8.933 1.00 0.00 50 THR A CA 9
ATOM 9051 C C . THR A 1 50 ? 7.138 2.492 -7.895 1.00 0.00 50 THR A C 9
ATOM 9052 O O . THR A 1 50 ? 6.140 1.772 -7.866 1.00 0.00 50 THR A O 9
ATOM 9063 N N . HIS A 1 51 ? 8.161 2.337 -7.071 1.00 0.00 51 HIS A N 9
ATOM 9064 C CA . HIS A 1 51 ? 8.174 1.289 -6.062 1.00 0.00 51 HIS A CA 9
ATOM 9065 C C . HIS A 1 51 ? 7.525 1.783 -4.777 1.00 0.00 51 HIS A C 9
ATOM 9066 O O . HIS A 1 51 ? 7.999 2.740 -4.164 1.00 0.00 51 HIS A O 9
ATOM 9081 N N . TYR A 1 52 ? 6.435 1.146 -4.387 1.00 0.00 52 TYR A N 9
ATOM 9082 C CA . TYR A 1 52 ? 5.795 1.441 -3.118 1.00 0.00 52 TYR A CA 9
ATOM 9083 C C . TYR A 1 52 ? 6.075 0.325 -2.132 1.00 0.00 52 TYR A C 9
ATOM 9084 O O . TYR A 1 52 ? 5.679 -0.818 -2.352 1.00 0.00 52 TYR A O 9
ATOM 9102 N N . GLN A 1 53 ? 6.770 0.647 -1.059 1.00 0.00 53 GLN A N 9
ATOM 9103 C CA . GLN A 1 53 ? 7.095 -0.344 -0.051 1.00 0.00 53 GLN A CA 9
ATOM 9104 C C . GLN A 1 53 ? 6.234 -0.139 1.187 1.00 0.00 53 GLN A C 9
ATOM 9105 O O . GLN A 1 53 ? 5.856 0.990 1.514 1.00 0.00 53 GLN A O 9
ATOM 9119 N N . ILE A 1 54 ? 5.913 -1.241 1.847 1.00 0.00 54 ILE A N 9
ATOM 9120 C CA . ILE A 1 54 ? 5.116 -1.220 3.064 1.00 0.00 54 ILE A CA 9
ATOM 9121 C C . ILE A 1 54 ? 5.774 -0.375 4.149 1.00 0.00 54 ILE A C 9
ATOM 9122 O O . ILE A 1 54 ? 7.000 -0.341 4.273 1.00 0.00 54 ILE A O 9
ATOM 9138 N N . THR A 1 55 ? 4.958 0.333 4.908 1.00 0.00 55 THR A N 9
ATOM 9139 C CA . THR A 1 55 ? 5.439 1.072 6.058 1.00 0.00 55 THR A CA 9
ATOM 9140 C C . THR A 1 55 ? 4.998 0.378 7.338 1.00 0.00 55 THR A C 9
ATOM 9141 O O . THR A 1 55 ? 4.380 -0.690 7.291 1.00 0.00 55 THR A O 9
ATOM 9152 N N . GLU A 1 56 ? 5.305 0.984 8.473 1.00 0.00 56 GLU A N 9
ATOM 9153 C CA . GLU A 1 56 ? 4.821 0.495 9.756 1.00 0.00 56 GLU A CA 9
ATOM 9154 C C . GLU A 1 56 ? 3.294 0.532 9.789 1.00 0.00 56 GLU A C 9
ATOM 9155 O O . GLU A 1 56 ? 2.645 -0.349 10.354 1.00 0.00 56 GLU A O 9
ATOM 9167 N N . ARG A 1 57 ? 2.730 1.545 9.138 1.00 0.00 57 ARG A N 9
ATOM 9168 C CA . ARG A 1 57 ? 1.286 1.705 9.067 1.00 0.00 57 ARG A CA 9
ATOM 9169 C C . ARG A 1 57 ? 0.713 0.727 8.054 1.00 0.00 57 ARG A C 9
ATOM 9170 O O . ARG A 1 57 ? -0.327 0.116 8.284 1.00 0.00 57 ARG A O 9
ATOM 9191 N N . GLY A 1 58 ? 1.420 0.569 6.939 1.00 0.00 58 GLY A N 9
ATOM 9192 C CA . GLY A 1 58 ? 1.009 -0.377 5.920 1.00 0.00 58 GLY A CA 9
ATOM 9193 C C . GLY A 1 58 ? 1.013 -1.805 6.434 1.00 0.00 58 GLY A C 9
ATOM 9194 O O . GLY A 1 58 ? 0.224 -2.641 5.993 1.00 0.00 58 GLY A O 9
ATOM 9198 N N . THR A 1 59 ? 1.912 -2.086 7.367 1.00 0.00 59 THR A N 9
ATOM 9199 C CA . THR A 1 59 ? 1.970 -3.393 8.001 1.00 0.00 59 THR A CA 9
ATOM 9200 C C . THR A 1 59 ? 0.795 -3.571 8.962 1.00 0.00 59 THR A C 9
ATOM 9201 O O . THR A 1 59 ? 0.132 -4.608 8.967 1.00 0.00 59 THR A O 9
ATOM 9212 N N . SER A 1 60 ? 0.521 -2.536 9.743 1.00 0.00 60 SER A N 9
ATOM 9213 C CA . SER A 1 60 ? -0.580 -2.561 10.697 1.00 0.00 60 SER A CA 9
ATOM 9214 C C . SER A 1 60 ? -1.925 -2.656 9.970 1.00 0.00 60 SER A C 9
ATOM 9215 O O . SER A 1 60 ? -2.852 -3.317 10.439 1.00 0.00 60 SER A O 9
ATOM 9223 N N . ALA A 1 61 ? -2.018 -2.004 8.817 1.00 0.00 61 ALA A N 9
ATOM 9224 C CA . ALA A 1 61 ? -3.237 -2.015 8.019 1.00 0.00 61 ALA A CA 9
ATOM 9225 C C . ALA A 1 61 ? -3.564 -3.416 7.511 1.00 0.00 61 ALA A C 9
ATOM 9226 O O . ALA A 1 61 ? -4.730 -3.779 7.368 1.00 0.00 61 ALA A O 9
ATOM 9233 N N . ALA A 1 62 ? -2.530 -4.201 7.244 1.00 0.00 62 ALA A N 9
ATOM 9234 C CA . ALA A 1 62 ? -2.713 -5.558 6.747 1.00 0.00 62 ALA A CA 9
ATOM 9235 C C . ALA A 1 62 ? -3.167 -6.490 7.862 1.00 0.00 62 ALA A C 9
ATOM 9236 O O . ALA A 1 62 ? -3.852 -7.483 7.619 1.00 0.00 62 ALA A O 9
ATOM 9243 N N . LEU A 1 63 ? -2.782 -6.159 9.086 1.00 0.00 63 LEU A N 9
ATOM 9244 C CA . LEU A 1 63 ? -3.160 -6.951 10.247 1.00 0.00 63 LEU A CA 9
ATOM 9245 C C . LEU A 1 63 ? -4.611 -6.665 10.629 1.00 0.00 63 LEU A C 9
ATOM 9246 O O . LEU A 1 63 ? -5.306 -7.526 11.173 1.00 0.00 63 LEU A O 9
ATOM 9262 N N . ARG A 1 64 ? -5.052 -5.450 10.328 1.00 0.00 64 ARG A N 9
ATOM 9263 C CA . ARG A 1 64 ? -6.421 -5.024 10.594 1.00 0.00 64 ARG A CA 9
ATOM 9264 C C . ARG A 1 64 ? -7.392 -5.855 9.758 1.00 0.00 64 ARG A C 9
ATOM 9265 O O . ARG A 1 64 ? -7.536 -5.624 8.557 1.00 0.00 64 ARG A O 9
ATOM 9286 N N . SER A 1 65 ? -8.049 -6.816 10.382 1.00 0.00 65 SER A N 9
ATOM 9287 C CA . SER A 1 65 ? -9.019 -7.639 9.684 1.00 0.00 65 SER A CA 9
ATOM 9288 C C . SER A 1 65 ? -10.410 -7.404 10.265 1.00 0.00 65 SER A C 9
ATOM 9289 O O . SER A 1 65 ? -10.832 -8.178 11.148 1.00 0.00 65 SER A O 9
ATOM 9298 N N . MET A 1 1 ? -10.682 7.164 7.036 1.00 0.00 1 MET A N 10
ATOM 9299 C CA . MET A 1 1 ? -9.785 7.670 5.969 1.00 0.00 1 MET A CA 10
ATOM 9300 C C . MET A 1 1 ? -9.737 6.701 4.795 1.00 0.00 1 MET A C 10
ATOM 9301 O O . MET A 1 1 ? -9.748 7.112 3.635 1.00 0.00 1 MET A O 10
ATOM 9317 N N . ALA A 1 2 ? -9.688 5.414 5.101 1.00 0.00 2 ALA A N 10
ATOM 9318 C CA . ALA A 1 2 ? -9.604 4.385 4.079 1.00 0.00 2 ALA A CA 10
ATOM 9319 C C . ALA A 1 2 ? -10.733 3.379 4.244 1.00 0.00 2 ALA A C 10
ATOM 9320 O O . ALA A 1 2 ? -11.316 3.265 5.323 1.00 0.00 2 ALA A O 10
ATOM 9327 N N . THR A 1 3 ? -11.039 2.654 3.181 1.00 0.00 3 THR A N 10
ATOM 9328 C CA . THR A 1 3 ? -12.098 1.662 3.215 1.00 0.00 3 THR A CA 10
ATOM 9329 C C . THR A 1 3 ? -11.507 0.252 3.165 1.00 0.00 3 THR A C 10
ATOM 9330 O O . THR A 1 3 ? -10.288 0.085 3.100 1.00 0.00 3 THR A O 10
ATOM 9341 N N . ALA A 1 4 ? -12.379 -0.750 3.187 1.00 0.00 4 ALA A N 10
ATOM 9342 C CA . ALA A 1 4 ? -11.969 -2.148 3.208 1.00 0.00 4 ALA A CA 10
ATOM 9343 C C . ALA A 1 4 ? -11.108 -2.506 2.000 1.00 0.00 4 ALA A C 10
ATOM 9344 O O . ALA A 1 4 ? -10.223 -3.354 2.085 1.00 0.00 4 ALA A O 10
ATOM 9351 N N . ASP A 1 5 ? -11.366 -1.857 0.873 1.00 0.00 5 ASP A N 10
ATOM 9352 C CA . ASP A 1 5 ? -10.594 -2.117 -0.339 1.00 0.00 5 ASP A CA 10
ATOM 9353 C C . ASP A 1 5 ? -9.169 -1.608 -0.214 1.00 0.00 5 ASP A C 10
ATOM 9354 O O . ASP A 1 5 ? -8.251 -2.189 -0.787 1.00 0.00 5 ASP A O 10
ATOM 9363 N N . ASP A 1 6 ? -8.979 -0.545 0.554 1.00 0.00 6 ASP A N 10
ATOM 9364 C CA . ASP A 1 6 ? -7.638 -0.035 0.811 1.00 0.00 6 ASP A CA 10
ATOM 9365 C C . ASP A 1 6 ? -6.852 -1.062 1.613 1.00 0.00 6 ASP A C 10
ATOM 9366 O O . ASP A 1 6 ? -5.675 -1.302 1.350 1.00 0.00 6 ASP A O 10
ATOM 9375 N N . PHE A 1 7 ? -7.528 -1.681 2.577 1.00 0.00 7 PHE A N 10
ATOM 9376 C CA . PHE A 1 7 ? -6.939 -2.732 3.389 1.00 0.00 7 PHE A CA 10
ATOM 9377 C C . PHE A 1 7 ? -6.528 -3.930 2.537 1.00 0.00 7 PHE A C 10
ATOM 9378 O O . PHE A 1 7 ? -5.503 -4.564 2.791 1.00 0.00 7 PHE A O 10
ATOM 9395 N N . LYS A 1 8 ? -7.341 -4.244 1.537 1.00 0.00 8 LYS A N 10
ATOM 9396 C CA . LYS A 1 8 ? -7.032 -5.335 0.620 1.00 0.00 8 LYS A CA 10
ATOM 9397 C C . LYS A 1 8 ? -5.863 -4.962 -0.288 1.00 0.00 8 LYS A C 10
ATOM 9398 O O . LYS A 1 8 ? -4.953 -5.762 -0.511 1.00 0.00 8 LYS A O 10
ATOM 9417 N N . LEU A 1 9 ? -5.890 -3.732 -0.789 1.00 0.00 9 LEU A N 10
ATOM 9418 C CA . LEU A 1 9 ? -4.869 -3.247 -1.711 1.00 0.00 9 LEU A CA 10
ATOM 9419 C C . LEU A 1 9 ? -3.501 -3.204 -1.028 1.00 0.00 9 LEU A C 10
ATOM 9420 O O . LEU A 1 9 ? -2.498 -3.633 -1.600 1.00 0.00 9 LEU A O 10
ATOM 9436 N N . ILE A 1 10 ? -3.471 -2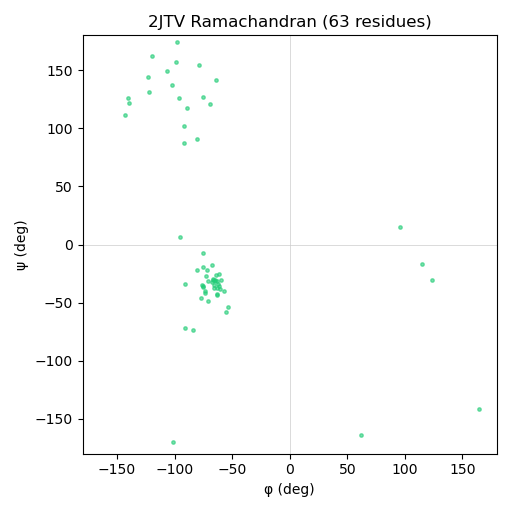.703 0.200 1.00 0.00 10 ILE A N 10
ATOM 9437 C CA . ILE A 1 10 ? -2.222 -2.594 0.943 1.00 0.00 10 ILE A CA 10
ATOM 9438 C C . ILE A 1 10 ? -1.699 -3.974 1.331 1.00 0.00 10 ILE A C 10
ATOM 9439 O O . ILE A 1 10 ? -0.490 -4.187 1.432 1.00 0.00 10 ILE A O 10
ATOM 9455 N N . ARG A 1 11 ? -2.608 -4.918 1.530 1.00 0.00 11 ARG A N 10
ATOM 9456 C CA . ARG A 1 11 ? -2.220 -6.271 1.887 1.00 0.00 11 ARG A CA 10
ATOM 9457 C C . ARG A 1 11 ? -1.572 -6.955 0.691 1.00 0.00 11 ARG A C 10
ATOM 9458 O O . ARG A 1 11 ? -0.624 -7.726 0.841 1.00 0.00 11 ARG A O 10
ATOM 9479 N N . ASP A 1 12 ? -2.079 -6.636 -0.495 1.00 0.00 12 ASP A N 10
ATOM 9480 C CA . ASP A 1 12 ? -1.536 -7.160 -1.744 1.00 0.00 12 ASP A CA 10
ATOM 9481 C C . ASP A 1 12 ? -0.057 -6.826 -1.873 1.00 0.00 12 ASP A C 10
ATOM 9482 O O . ASP A 1 12 ? 0.736 -7.634 -2.358 1.00 0.00 12 ASP A O 10
ATOM 9491 N N . ILE A 1 13 ? 0.308 -5.633 -1.415 1.00 0.00 13 ILE A N 10
ATOM 9492 C CA . ILE A 1 13 ? 1.693 -5.183 -1.441 1.00 0.00 13 ILE A CA 10
ATOM 9493 C C . ILE A 1 13 ? 2.579 -6.171 -0.690 1.00 0.00 13 ILE A C 10
ATOM 9494 O O . ILE A 1 13 ? 3.677 -6.510 -1.134 1.00 0.00 13 ILE A O 10
ATOM 9510 N N . HIS A 1 14 ? 2.073 -6.650 0.439 1.00 0.00 14 HIS A N 10
ATOM 9511 C CA . HIS A 1 14 ? 2.794 -7.603 1.270 1.00 0.00 14 HIS A CA 10
ATOM 9512 C C . HIS A 1 14 ? 2.899 -8.946 0.567 1.00 0.00 14 HIS A C 10
ATOM 9513 O O . HIS A 1 14 ? 3.955 -9.575 0.562 1.00 0.00 14 HIS A O 10
ATOM 9528 N N . SER A 1 15 ? 1.798 -9.361 -0.040 1.00 0.00 15 SER A N 10
ATOM 9529 C CA . SER A 1 15 ? 1.735 -10.626 -0.757 1.00 0.00 15 SER A CA 10
ATOM 9530 C C . SER A 1 15 ? 2.648 -10.606 -1.985 1.00 0.00 15 SER A C 10
ATOM 9531 O O . SER A 1 15 ? 3.114 -11.650 -2.442 1.00 0.00 15 SER A O 10
ATOM 9539 N N . THR A 1 16 ? 2.908 -9.408 -2.503 1.00 0.00 16 THR A N 10
ATOM 9540 C CA . THR A 1 16 ? 3.810 -9.240 -3.635 1.00 0.00 16 THR A CA 10
ATOM 9541 C C . THR A 1 16 ? 5.273 -9.332 -3.176 1.00 0.00 16 THR A C 10
ATOM 9542 O O . THR A 1 16 ? 6.191 -9.457 -3.989 1.00 0.00 16 THR A O 10
ATOM 9553 N N . GLY A 1 17 ? 5.482 -9.290 -1.865 1.00 0.00 17 GLY A N 10
ATOM 9554 C CA . GLY A 1 17 ? 6.826 -9.394 -1.329 1.00 0.00 17 GLY A CA 10
ATOM 9555 C C . GLY A 1 17 ? 7.187 -8.235 -0.421 1.00 0.00 17 GLY A C 10
ATOM 9556 O O . GLY A 1 17 ? 8.299 -8.177 0.107 1.00 0.00 17 GLY A O 10
ATOM 9560 N N . GLY A 1 18 ? 6.254 -7.311 -0.241 1.00 0.00 18 GLY A N 10
ATOM 9561 C CA . GLY A 1 18 ? 6.501 -6.156 0.603 1.00 0.00 18 GLY A CA 10
ATOM 9562 C C . GLY A 1 18 ? 6.765 -4.912 -0.217 1.00 0.00 18 GLY A C 10
ATOM 9563 O O . GLY A 1 18 ? 6.781 -3.795 0.304 1.00 0.00 18 GLY A O 10
ATOM 9567 N N . ARG A 1 19 ? 6.972 -5.113 -1.507 1.00 0.00 19 ARG A N 10
ATOM 9568 C CA . ARG A 1 19 ? 7.235 -4.021 -2.427 1.00 0.00 19 ARG A CA 10
ATOM 9569 C C . ARG A 1 19 ? 6.338 -4.153 -3.648 1.00 0.00 19 ARG A C 10
ATOM 9570 O O . ARG A 1 19 ? 6.155 -5.253 -4.172 1.00 0.00 19 ARG A O 10
ATOM 9591 N N . ARG A 1 20 ? 5.775 -3.046 -4.101 1.00 0.00 20 ARG A N 10
ATOM 9592 C CA . ARG A 1 20 ? 4.956 -3.059 -5.298 1.00 0.00 20 ARG A CA 10
ATOM 9593 C C . ARG A 1 20 ? 5.360 -1.928 -6.235 1.00 0.00 20 ARG A C 10
ATOM 9594 O O . ARG A 1 20 ? 5.228 -0.753 -5.897 1.00 0.00 20 ARG A O 10
ATOM 9615 N N . GLN A 1 21 ? 5.876 -2.286 -7.400 1.00 0.00 21 GLN A N 10
ATOM 9616 C CA . GLN A 1 21 ? 6.203 -1.299 -8.416 1.00 0.00 21 GLN A CA 10
ATOM 9617 C C . GLN A 1 21 ? 4.997 -1.059 -9.318 1.00 0.00 21 GLN A C 10
ATOM 9618 O O . GLN A 1 21 ? 4.487 -1.980 -9.954 1.00 0.00 21 GLN A O 10
ATOM 9632 N N . VAL A 1 22 ? 4.526 0.175 -9.342 1.00 0.00 22 VAL A N 10
ATOM 9633 C CA . VAL A 1 22 ? 3.364 0.536 -10.140 1.00 0.00 22 VAL A CA 10
ATOM 9634 C C . VAL A 1 22 ? 3.718 1.673 -11.088 1.00 0.00 22 VAL A C 10
ATOM 9635 O O . VAL A 1 22 ? 4.376 2.634 -10.688 1.00 0.00 22 VAL A O 10
ATOM 9648 N N . PHE A 1 23 ? 3.290 1.560 -12.335 1.00 0.00 23 PHE A N 10
ATOM 9649 C CA . PHE A 1 23 ? 3.593 2.569 -13.339 1.00 0.00 23 PHE A CA 10
ATOM 9650 C C . PHE A 1 23 ? 2.741 3.811 -13.113 1.00 0.00 23 PHE A C 10
ATOM 9651 O O . PHE A 1 23 ? 1.605 3.710 -12.646 1.00 0.00 23 PHE A O 10
ATOM 9668 N N . GLY A 1 24 ? 3.299 4.977 -13.430 1.00 0.00 24 GLY A N 10
ATOM 9669 C CA . GLY A 1 24 ? 2.570 6.226 -13.280 1.00 0.00 24 GLY A CA 10
ATOM 9670 C C . GLY A 1 24 ? 1.332 6.270 -14.154 1.00 0.00 24 GLY A C 10
ATOM 9671 O O . GLY A 1 24 ? 1.404 6.630 -15.329 1.00 0.00 24 GLY A O 10
ATOM 9675 N N . SER A 1 25 ? 0.199 5.899 -13.580 1.00 0.00 25 SER A N 10
ATOM 9676 C CA . SER A 1 25 ? -1.037 5.777 -14.331 1.00 0.00 25 SER A CA 10
ATOM 9677 C C . SER A 1 25 ? -2.238 5.791 -13.391 1.00 0.00 25 SER A C 10
ATOM 9678 O O . SER A 1 25 ? -2.093 6.047 -12.190 1.00 0.00 25 SER A O 10
ATOM 9686 N N . ARG A 1 26 ? -3.416 5.504 -13.942 1.00 0.00 26 ARG A N 10
ATOM 9687 C CA . ARG A 1 26 ? -4.640 5.370 -13.153 1.00 0.00 26 ARG A CA 10
ATOM 9688 C C . ARG A 1 26 ? -4.488 4.307 -12.071 1.00 0.00 26 ARG A C 10
ATOM 9689 O O . ARG A 1 26 ? -5.165 4.353 -11.044 1.00 0.00 26 ARG A O 10
ATOM 9710 N N . GLU A 1 27 ? -3.590 3.361 -12.308 1.00 0.00 27 GLU A N 10
ATOM 9711 C CA . GLU A 1 27 ? -3.356 2.267 -11.380 1.00 0.00 27 GLU A CA 10
ATOM 9712 C C . GLU A 1 27 ? -2.555 2.742 -10.174 1.00 0.00 27 GLU A C 10
ATOM 9713 O O . GLU A 1 27 ? -2.714 2.227 -9.075 1.00 0.00 27 GLU A O 10
ATOM 9725 N N . GLN A 1 28 ? -1.712 3.743 -10.383 1.00 0.00 28 GLN A N 10
ATOM 9726 C CA . GLN A 1 28 ? -0.852 4.255 -9.323 1.00 0.00 28 GLN A CA 10
ATOM 9727 C C . GLN A 1 28 ? -1.631 5.200 -8.408 1.00 0.00 28 GLN A C 10
ATOM 9728 O O . GLN A 1 28 ? -1.235 5.448 -7.267 1.00 0.00 28 GLN A O 10
ATOM 9742 N N . LYS A 1 29 ? -2.736 5.720 -8.932 1.00 0.00 29 LYS A N 10
ATOM 9743 C CA . LYS A 1 29 ? -3.572 6.696 -8.233 1.00 0.00 29 LYS A CA 10
ATOM 9744 C C . LYS A 1 29 ? -3.940 6.239 -6.805 1.00 0.00 29 LYS A C 10
ATOM 9745 O O . LYS A 1 29 ? -3.682 6.965 -5.848 1.00 0.00 29 LYS A O 10
ATOM 9764 N N . PRO A 1 30 ? -4.536 5.037 -6.619 1.00 0.00 30 PRO A N 10
ATOM 9765 C CA . PRO A 1 30 ? -4.887 4.547 -5.277 1.00 0.00 30 PRO A CA 10
ATOM 9766 C C . PRO A 1 30 ? -3.661 4.267 -4.403 1.00 0.00 30 PRO A C 10
ATOM 9767 O O . PRO A 1 30 ? -3.745 4.268 -3.176 1.00 0.00 30 PRO A O 10
ATOM 9778 N N . PHE A 1 31 ? -2.522 4.041 -5.042 1.00 0.00 31 PHE A N 10
ATOM 9779 C CA . PHE A 1 31 ? -1.297 3.706 -4.330 1.00 0.00 31 PHE A CA 10
ATOM 9780 C C . PHE A 1 31 ? -0.672 4.935 -3.685 1.00 0.00 31 PHE A C 10
ATOM 9781 O O . PHE A 1 31 ? -0.176 4.869 -2.559 1.00 0.00 31 PHE A O 10
ATOM 9798 N N . GLU A 1 32 ? -0.697 6.057 -4.395 1.00 0.00 32 GLU A N 10
ATOM 9799 C CA . GLU A 1 32 ? -0.119 7.290 -3.871 1.00 0.00 32 GLU A CA 10
ATOM 9800 C C . GLU A 1 32 ? -0.963 7.820 -2.720 1.00 0.00 32 GLU A C 10
ATOM 9801 O O . GLU A 1 32 ? -0.467 8.518 -1.834 1.00 0.00 32 GLU A O 10
ATOM 9813 N N . ASP A 1 33 ? -2.238 7.460 -2.735 1.00 0.00 33 ASP A N 10
ATOM 9814 C CA . ASP A 1 33 ? -3.158 7.834 -1.667 1.00 0.00 33 ASP A CA 10
ATOM 9815 C C . ASP A 1 33 ? -2.779 7.143 -0.363 1.00 0.00 33 ASP A C 10
ATOM 9816 O O . ASP A 1 33 ? -2.829 7.744 0.710 1.00 0.00 33 ASP A O 10
ATOM 9825 N N . LEU A 1 34 ? -2.381 5.879 -0.460 1.00 0.00 34 LEU A N 10
ATOM 9826 C CA . LEU A 1 34 ? -1.958 5.126 0.711 1.00 0.00 34 LEU A CA 10
ATOM 9827 C C . LEU A 1 34 ? -0.686 5.721 1.301 1.00 0.00 34 LEU A C 10
ATOM 9828 O O . LEU A 1 34 ? -0.428 5.594 2.497 1.00 0.00 34 LEU A O 10
ATOM 9844 N N . VAL A 1 35 ? 0.110 6.365 0.457 1.00 0.00 35 VAL A N 10
ATOM 9845 C CA . VAL A 1 35 ? 1.299 7.069 0.920 1.00 0.00 35 VAL A CA 10
ATOM 9846 C C . VAL A 1 35 ? 0.901 8.214 1.842 1.00 0.00 35 VAL A C 10
ATOM 9847 O O . VAL A 1 35 ? 1.529 8.445 2.873 1.00 0.00 35 VAL A O 10
ATOM 9860 N N . ASP A 1 36 ? -0.166 8.908 1.470 1.00 0.00 36 ASP A N 10
ATOM 9861 C CA . ASP A 1 36 ? -0.710 9.994 2.279 1.00 0.00 36 ASP A CA 10
ATOM 9862 C C . ASP A 1 36 ? -1.154 9.467 3.640 1.00 0.00 36 ASP A C 10
ATOM 9863 O O . ASP A 1 36 ? -0.957 10.115 4.667 1.00 0.00 36 ASP A O 10
ATOM 9872 N N . LEU A 1 37 ? -1.728 8.272 3.637 1.00 0.00 37 LEU A N 10
ATOM 9873 C CA . LEU A 1 37 ? -2.216 7.646 4.857 1.00 0.00 37 LEU A CA 10
ATOM 9874 C C . LEU A 1 37 ? -1.076 7.033 5.671 1.00 0.00 37 LEU A C 10
ATOM 9875 O O . LEU A 1 37 ? -1.260 6.658 6.830 1.00 0.00 37 LEU A O 10
ATOM 9891 N N . GLY A 1 38 ? 0.097 6.924 5.061 1.00 0.00 38 GLY A N 10
ATOM 9892 C CA . GLY A 1 38 ? 1.240 6.350 5.744 1.00 0.00 38 GLY A CA 10
ATOM 9893 C C . GLY A 1 38 ? 1.280 4.837 5.636 1.00 0.00 38 GLY A C 10
ATOM 9894 O O . GLY A 1 38 ? 1.942 4.163 6.428 1.00 0.00 38 GLY A O 10
ATOM 9898 N N . TRP A 1 39 ? 0.563 4.302 4.657 1.00 0.00 39 TRP A N 10
ATOM 9899 C CA . TRP A 1 39 ? 0.519 2.866 4.435 1.00 0.00 39 TRP A CA 10
ATOM 9900 C C . TRP A 1 39 ? 1.613 2.461 3.457 1.00 0.00 39 TRP A C 10
ATOM 9901 O O . TRP A 1 39 ? 2.243 1.411 3.604 1.00 0.00 39 TRP A O 10
ATOM 9922 N N . LEU A 1 40 ? 1.843 3.319 2.473 1.00 0.00 40 LEU A N 10
ATOM 9923 C CA . LEU A 1 40 ? 2.867 3.085 1.467 1.00 0.00 40 LEU A CA 10
ATOM 9924 C C . LEU A 1 40 ? 3.875 4.221 1.456 1.00 0.00 40 LEU A C 10
ATOM 9925 O O . LEU A 1 40 ? 3.581 5.332 1.906 1.00 0.00 40 LEU A O 10
ATOM 9941 N N . LYS A 1 41 ? 5.061 3.933 0.951 1.00 0.00 41 LYS A N 10
ATOM 9942 C CA . LYS A 1 41 ? 6.073 4.952 0.758 1.00 0.00 41 LYS A CA 10
ATOM 9943 C C . LYS A 1 41 ? 6.894 4.622 -0.478 1.00 0.00 41 LYS A C 10
ATOM 9944 O O . LYS A 1 41 ? 7.523 3.566 -0.554 1.00 0.00 41 LYS A O 10
ATOM 9963 N N . ARG A 1 42 ? 6.863 5.511 -1.453 1.00 0.00 42 ARG A N 10
ATOM 9964 C CA . ARG A 1 42 ? 7.616 5.320 -2.674 1.00 0.00 42 ARG A CA 10
ATOM 9965 C C . ARG A 1 42 ? 8.974 5.996 -2.563 1.00 0.00 42 ARG A C 10
ATOM 9966 O O . ARG A 1 42 ? 9.118 7.002 -1.867 1.00 0.00 42 ARG A O 10
ATOM 9987 N N . SER A 1 43 ? 9.972 5.423 -3.214 1.00 0.00 43 SER A N 10
ATOM 9988 C CA . SER A 1 43 ? 11.309 5.992 -3.199 1.00 0.00 43 SER A CA 10
ATOM 9989 C C . SER A 1 43 ? 12.008 5.782 -4.542 1.00 0.00 43 SER A C 10
ATOM 9990 O O . SER A 1 43 ? 12.345 6.741 -5.234 1.00 0.00 43 SER A O 10
ATOM 9998 N N . SER A 1 44 ? 12.200 4.525 -4.918 1.00 0.00 44 SER A N 10
ATOM 9999 C CA . SER A 1 44 ? 12.921 4.194 -6.137 1.00 0.00 44 SER A CA 10
ATOM 10000 C C . SER A 1 44 ? 11.969 4.041 -7.321 1.00 0.00 44 SER A C 10
ATOM 10001 O O . SER A 1 44 ? 10.806 3.666 -7.153 1.00 0.00 44 SER A O 10
ATOM 10009 N N . VAL A 1 45 ? 12.470 4.334 -8.514 1.00 0.00 45 VAL A N 10
ATOM 10010 C CA . VAL A 1 45 ? 11.679 4.228 -9.732 1.00 0.00 45 VAL A CA 10
ATOM 10011 C C . VAL A 1 45 ? 12.479 3.542 -10.840 1.00 0.00 45 VAL A C 10
ATOM 10012 O O . VAL A 1 45 ? 13.665 3.824 -11.025 1.00 0.00 45 VAL A O 10
ATOM 10025 N N . ASP A 1 46 ? 11.835 2.635 -11.560 1.00 0.00 46 ASP A N 10
ATOM 10026 C CA . ASP A 1 46 ? 12.480 1.926 -12.665 1.00 0.00 46 ASP A CA 10
ATOM 10027 C C . ASP A 1 46 ? 11.613 1.976 -13.913 1.00 0.00 46 ASP A C 10
ATOM 10028 O O . ASP A 1 46 ? 10.447 1.579 -13.873 1.00 0.00 46 ASP A O 10
ATOM 10037 N N . SER A 1 47 ? 12.197 2.453 -15.014 1.00 0.00 47 SER A N 10
ATOM 10038 C CA . SER A 1 47 ? 11.500 2.582 -16.295 1.00 0.00 47 SER A CA 10
ATOM 10039 C C . SER A 1 47 ? 10.369 3.611 -16.202 1.00 0.00 47 SER A C 10
ATOM 10040 O O . SER A 1 47 ? 10.524 4.759 -16.618 1.00 0.00 47 SER A O 10
ATOM 10048 N N . ARG A 1 48 ? 9.243 3.192 -15.651 1.00 0.00 48 ARG A N 10
ATOM 10049 C CA . ARG A 1 48 ? 8.109 4.076 -15.437 1.00 0.00 48 ARG A CA 10
ATOM 10050 C C . ARG A 1 48 ? 7.308 3.575 -14.236 1.00 0.00 48 ARG A C 10
ATOM 10051 O O . ARG A 1 48 ? 6.207 4.051 -13.945 1.00 0.00 48 ARG A O 10
ATOM 10072 N N . ALA A 1 49 ? 7.889 2.616 -13.529 1.00 0.00 49 ALA A N 10
ATOM 10073 C CA . ALA A 1 49 ? 7.235 1.990 -12.396 1.00 0.00 49 ALA A CA 10
ATOM 10074 C C . ALA A 1 49 ? 7.852 2.459 -11.089 1.00 0.00 49 ALA A C 10
ATOM 10075 O O . ALA A 1 49 ? 9.038 2.238 -10.828 1.00 0.00 49 ALA A O 10
ATOM 10082 N N . THR A 1 50 ? 7.042 3.105 -10.275 1.00 0.00 50 THR A N 10
ATOM 10083 C CA . THR A 1 50 ? 7.479 3.590 -8.983 1.00 0.00 50 THR A CA 10
ATOM 10084 C C . THR A 1 50 ? 7.364 2.476 -7.945 1.00 0.00 50 THR A C 10
ATOM 10085 O O . THR A 1 50 ? 6.337 1.800 -7.864 1.00 0.00 50 THR A O 10
ATOM 10096 N N . HIS A 1 51 ? 8.419 2.271 -7.170 1.00 0.00 51 HIS A N 10
ATOM 10097 C CA . HIS A 1 51 ? 8.434 1.207 -6.173 1.00 0.00 51 HIS A CA 10
ATOM 10098 C C . HIS A 1 51 ? 7.843 1.695 -4.859 1.00 0.00 51 HIS A C 10
ATOM 10099 O O . HIS A 1 51 ? 8.383 2.603 -4.224 1.00 0.00 51 HIS A O 10
ATOM 10114 N N . TYR A 1 52 ? 6.730 1.102 -4.464 1.00 0.00 52 TYR A N 10
ATOM 10115 C CA . TYR A 1 52 ? 6.120 1.411 -3.184 1.00 0.00 52 TYR A CA 10
ATOM 10116 C C . TYR A 1 52 ? 6.513 0.369 -2.148 1.00 0.00 52 TYR A C 10
ATOM 10117 O O . TYR A 1 52 ? 6.347 -0.833 -2.367 1.00 0.00 52 TYR A O 10
ATOM 10135 N N . GLN A 1 53 ? 7.059 0.838 -1.039 1.00 0.00 53 GLN A N 10
ATOM 10136 C CA . GLN A 1 53 ? 7.459 -0.034 0.050 1.00 0.00 53 GLN A CA 10
ATOM 10137 C C . GLN A 1 53 ? 6.430 0.023 1.171 1.00 0.00 53 GLN A C 10
ATOM 10138 O O . GLN A 1 53 ? 5.901 1.095 1.481 1.00 0.00 53 GLN A O 10
ATOM 10152 N N . ILE A 1 54 ? 6.126 -1.133 1.747 1.00 0.00 54 ILE A N 10
ATOM 10153 C CA . ILE A 1 54 ? 5.220 -1.209 2.886 1.00 0.00 54 ILE A CA 10
ATOM 10154 C C . ILE A 1 54 ? 5.746 -0.383 4.058 1.00 0.00 54 ILE A C 10
ATOM 10155 O O . ILE A 1 54 ? 6.892 -0.539 4.483 1.00 0.00 54 ILE A O 10
ATOM 10171 N N . THR A 1 55 ? 4.910 0.510 4.561 1.00 0.00 55 THR A N 10
ATOM 10172 C CA . THR A 1 55 ? 5.281 1.347 5.688 1.00 0.00 55 THR A CA 10
ATOM 10173 C C . THR A 1 55 ? 4.626 0.810 6.962 1.00 0.00 55 THR A C 10
ATOM 10174 O O . THR A 1 55 ? 3.882 -0.170 6.905 1.00 0.00 55 THR A O 10
ATOM 10185 N N . GLU A 1 56 ? 4.895 1.450 8.099 1.00 0.00 56 GLU A N 10
ATOM 10186 C CA . GLU A 1 56 ? 4.411 0.975 9.397 1.00 0.00 56 GLU A CA 10
ATOM 10187 C C . GLU A 1 56 ? 2.903 0.711 9.393 1.00 0.00 56 GLU A C 10
ATOM 10188 O O . GLU A 1 56 ? 2.454 -0.377 9.757 1.00 0.00 56 GLU A O 10
ATOM 10200 N N . ARG A 1 57 ? 2.125 1.697 8.962 1.00 0.00 57 ARG A N 10
ATOM 10201 C CA . ARG A 1 57 ? 0.675 1.575 8.968 1.00 0.00 57 ARG A CA 10
ATOM 10202 C C . ARG A 1 57 ? 0.220 0.597 7.897 1.00 0.00 57 ARG A C 10
ATOM 10203 O O . ARG A 1 57 ? -0.815 -0.049 8.035 1.00 0.00 57 ARG A O 10
ATOM 10224 N N . GLY A 1 58 ? 1.014 0.476 6.842 1.00 0.00 58 GLY A N 10
ATOM 10225 C CA . GLY A 1 58 ? 0.696 -0.447 5.773 1.00 0.00 58 GLY A CA 10
ATOM 10226 C C . GLY A 1 58 ? 0.834 -1.890 6.209 1.00 0.00 58 GLY A C 10
ATOM 10227 O O . GLY A 1 58 ? 0.073 -2.760 5.777 1.00 0.00 58 GLY A O 10
ATOM 10231 N N . THR A 1 59 ? 1.816 -2.154 7.053 1.00 0.00 59 THR A N 10
ATOM 10232 C CA . THR A 1 59 ? 2.001 -3.479 7.614 1.00 0.00 59 THR A CA 10
ATOM 10233 C C . THR A 1 59 ? 0.890 -3.789 8.611 1.00 0.00 59 THR A C 10
ATOM 10234 O O . THR A 1 59 ? 0.377 -4.909 8.662 1.00 0.00 59 THR A O 10
ATOM 10245 N N . SER A 1 60 ? 0.498 -2.775 9.370 1.00 0.00 60 SER A N 10
ATOM 10246 C CA . SER A 1 60 ? -0.574 -2.911 10.339 1.00 0.00 60 SER A CA 10
ATOM 10247 C C . SER A 1 60 ? -1.920 -3.112 9.640 1.00 0.00 60 SER A C 10
ATOM 10248 O O . SER A 1 60 ? -2.741 -3.907 10.086 1.00 0.00 60 SER A O 10
ATOM 10256 N N . ALA A 1 61 ? -2.129 -2.402 8.533 1.00 0.00 61 ALA A N 10
ATOM 10257 C CA . ALA A 1 61 ? -3.382 -2.483 7.785 1.00 0.00 61 ALA A CA 10
ATOM 10258 C C . ALA A 1 61 ? -3.609 -3.884 7.219 1.00 0.00 61 ALA A C 10
ATOM 10259 O O . ALA A 1 61 ? -4.743 -4.347 7.113 1.00 0.00 61 ALA A O 10
ATOM 10266 N N . ALA A 1 62 ? -2.526 -4.559 6.862 1.00 0.00 62 ALA A N 10
ATOM 10267 C CA . ALA A 1 62 ? -2.613 -5.925 6.359 1.00 0.00 62 ALA A CA 10
ATOM 10268 C C . ALA A 1 62 ? -2.921 -6.892 7.494 1.00 0.00 62 ALA A C 10
ATOM 10269 O O . ALA A 1 62 ? -3.459 -7.977 7.280 1.00 0.00 62 ALA A O 10
ATOM 10276 N N . LEU A 1 63 ? -2.580 -6.477 8.704 1.00 0.00 63 LEU A N 10
ATOM 10277 C CA . LEU A 1 63 ? -2.808 -7.281 9.891 1.00 0.00 63 LEU A CA 10
ATOM 10278 C C . LEU A 1 63 ? -4.132 -6.884 10.542 1.00 0.00 63 LEU A C 10
ATOM 10279 O O . LEU A 1 63 ? -4.558 -7.472 11.539 1.00 0.00 63 LEU A O 10
ATOM 10295 N N . ARG A 1 64 ? -4.781 -5.884 9.962 1.00 0.00 64 ARG A N 10
ATOM 10296 C CA . ARG A 1 64 ? -6.022 -5.358 10.504 1.00 0.00 64 ARG A CA 10
ATOM 10297 C C . ARG A 1 64 ? -7.200 -6.167 9.977 1.00 0.00 64 ARG A C 10
ATOM 10298 O O . ARG A 1 64 ? -7.827 -5.805 8.982 1.00 0.00 64 ARG A O 10
ATOM 10319 N N . SER A 1 65 ? -7.461 -7.285 10.629 1.00 0.00 65 SER A N 10
ATOM 10320 C CA . SER A 1 65 ? -8.574 -8.141 10.271 1.00 0.00 65 SER A CA 10
ATOM 10321 C C . SER A 1 65 ? -8.960 -8.987 11.476 1.00 0.00 65 SER A C 10
ATOM 10322 O O . SER A 1 65 ? -8.290 -10.012 11.733 1.00 0.00 65 SER A O 10
ATOM 10331 N N . MET A 1 1 ? -11.503 6.708 6.173 1.00 0.00 1 MET A N 11
ATOM 10332 C CA . MET A 1 1 ? -11.069 7.339 4.903 1.00 0.00 1 MET A CA 11
ATOM 10333 C C . MET A 1 1 ? -10.666 6.278 3.884 1.00 0.00 1 MET A C 11
ATOM 10334 O O . MET A 1 1 ? -10.659 6.531 2.682 1.00 0.00 1 MET A O 11
ATOM 10350 N N . ALA A 1 2 ? -10.330 5.089 4.366 1.00 0.00 2 ALA A N 11
ATOM 10351 C CA . ALA A 1 2 ? -9.924 4.003 3.496 1.00 0.00 2 ALA A CA 11
ATOM 10352 C C . ALA A 1 2 ? -10.973 2.905 3.518 1.00 0.00 2 ALA A C 11
ATOM 10353 O O . ALA A 1 2 ? -11.500 2.562 4.578 1.00 0.00 2 ALA A O 11
ATOM 10360 N N . THR A 1 3 ? -11.279 2.364 2.355 1.00 0.00 3 THR A N 11
ATOM 10361 C CA . THR A 1 3 ? -12.293 1.337 2.244 1.00 0.00 3 THR A CA 11
ATOM 10362 C C . THR A 1 3 ? -11.636 -0.042 2.183 1.00 0.00 3 THR A C 11
ATOM 10363 O O . THR A 1 3 ? -10.406 -0.148 2.203 1.00 0.00 3 THR A O 11
ATOM 10374 N N . ALA A 1 4 ? -12.453 -1.087 2.108 1.00 0.00 4 ALA A N 11
ATOM 10375 C CA . ALA A 1 4 ? -11.963 -2.463 2.076 1.00 0.00 4 ALA A CA 11
ATOM 10376 C C . ALA A 1 4 ? -10.991 -2.679 0.921 1.00 0.00 4 ALA A C 11
ATOM 10377 O O . ALA A 1 4 ? -10.055 -3.471 1.026 1.00 0.00 4 ALA A O 11
ATOM 10384 N N . ASP A 1 5 ? -11.216 -1.957 -0.174 1.00 0.00 5 ASP A N 11
ATOM 10385 C CA . ASP A 1 5 ? -10.356 -2.041 -1.352 1.00 0.00 5 ASP A CA 11
ATOM 10386 C C . ASP A 1 5 ? -8.934 -1.597 -1.022 1.00 0.00 5 ASP A C 11
ATOM 10387 O O . ASP A 1 5 ? -7.962 -2.194 -1.490 1.00 0.00 5 ASP A O 11
ATOM 10396 N N . ASP A 1 6 ? -8.820 -0.564 -0.195 1.00 0.00 6 ASP A N 11
ATOM 10397 C CA . ASP A 1 6 ? -7.518 -0.027 0.190 1.00 0.00 6 ASP A CA 11
ATOM 10398 C C . ASP A 1 6 ? -6.789 -1.007 1.094 1.00 0.00 6 ASP A C 11
ATOM 10399 O O . ASP A 1 6 ? -5.606 -1.288 0.894 1.00 0.00 6 ASP A O 11
ATOM 10408 N N . PHE A 1 7 ? -7.506 -1.533 2.083 1.00 0.00 7 PHE A N 11
ATOM 10409 C CA . PHE A 1 7 ? -6.960 -2.542 2.977 1.00 0.00 7 PHE A CA 11
ATOM 10410 C C . PHE A 1 7 ? -6.524 -3.774 2.195 1.00 0.00 7 PHE A C 11
ATOM 10411 O O . PHE A 1 7 ? -5.503 -4.393 2.496 1.00 0.00 7 PHE A O 11
ATOM 10428 N N . LYS A 1 8 ? -7.305 -4.118 1.185 1.00 0.00 8 LYS A N 11
ATOM 10429 C CA . LYS A 1 8 ? -7.009 -5.254 0.328 1.00 0.00 8 LYS A CA 11
ATOM 10430 C C . LYS A 1 8 ? -5.738 -4.999 -0.480 1.00 0.00 8 LYS A C 11
ATOM 10431 O O . LYS A 1 8 ? -4.891 -5.883 -0.629 1.00 0.00 8 LYS A O 11
ATOM 10450 N N . LEU A 1 9 ? -5.608 -3.778 -0.979 1.00 0.00 9 LEU A N 11
ATOM 10451 C CA . LEU A 1 9 ? -4.475 -3.400 -1.814 1.00 0.00 9 LEU A CA 11
ATOM 10452 C C . LEU A 1 9 ? -3.187 -3.365 -0.993 1.00 0.00 9 LEU A C 11
ATOM 10453 O O . LEU A 1 9 ? -2.158 -3.888 -1.420 1.00 0.00 9 LEU A O 11
ATOM 10469 N N . ILE A 1 10 ? -3.249 -2.764 0.189 1.00 0.00 10 ILE A N 11
ATOM 10470 C CA . ILE A 1 10 ? -2.074 -2.658 1.048 1.00 0.00 10 ILE A CA 11
ATOM 10471 C C . ILE A 1 10 ? -1.656 -4.039 1.559 1.00 0.00 10 ILE A C 11
ATOM 10472 O O . ILE A 1 10 ? -0.473 -4.299 1.795 1.00 0.00 10 ILE A O 11
ATOM 10488 N N . ARG A 1 11 ? -2.630 -4.928 1.704 1.00 0.00 11 ARG A N 11
ATOM 10489 C CA . ARG A 1 11 ? -2.359 -6.309 2.079 1.00 0.00 11 ARG A CA 11
ATOM 10490 C C . ARG A 1 11 ? -1.597 -7.005 0.959 1.00 0.00 11 ARG A C 11
ATOM 10491 O O . ARG A 1 11 ? -0.662 -7.773 1.202 1.00 0.00 11 ARG A O 11
ATOM 10512 N N . ASP A 1 12 ? -1.988 -6.693 -0.269 1.00 0.00 12 ASP A N 11
ATOM 10513 C CA . ASP A 1 12 ? -1.370 -7.266 -1.457 1.00 0.00 12 ASP A CA 11
ATOM 10514 C C . ASP A 1 12 ? 0.111 -6.905 -1.524 1.00 0.00 12 ASP A C 11
ATOM 10515 O O . ASP A 1 12 ? 0.940 -7.709 -1.955 1.00 0.00 12 ASP A O 11
ATOM 10524 N N . ILE A 1 13 ? 0.438 -5.696 -1.075 1.00 0.00 13 ILE A N 11
ATOM 10525 C CA . ILE A 1 13 ? 1.819 -5.224 -1.058 1.00 0.00 13 ILE A CA 11
ATOM 10526 C C . ILE A 1 13 ? 2.692 -6.159 -0.226 1.00 0.00 13 ILE A C 11
ATOM 10527 O O . ILE A 1 13 ? 3.816 -6.491 -0.609 1.00 0.00 13 ILE A O 11
ATOM 10543 N N . HIS A 1 14 ? 2.155 -6.600 0.906 1.00 0.00 14 HIS A N 11
ATOM 10544 C CA . HIS A 1 14 ? 2.881 -7.486 1.804 1.00 0.00 14 HIS A CA 11
ATOM 10545 C C . HIS A 1 14 ? 3.072 -8.850 1.163 1.00 0.00 14 HIS A C 11
ATOM 10546 O O . HIS A 1 14 ? 4.162 -9.418 1.205 1.00 0.00 14 HIS A O 11
ATOM 10561 N N . SER A 1 15 ? 2.019 -9.352 0.535 1.00 0.00 15 SER A N 11
ATOM 10562 C CA . SER A 1 15 ? 2.062 -10.654 -0.116 1.00 0.00 15 SER A CA 11
ATOM 10563 C C . SER A 1 15 ? 2.988 -10.634 -1.335 1.00 0.00 15 SER A C 11
ATOM 10564 O O . SER A 1 15 ? 3.449 -11.680 -1.792 1.00 0.00 15 SER A O 11
ATOM 10572 N N . THR A 1 16 ? 3.264 -9.438 -1.847 1.00 0.00 16 THR A N 11
ATOM 10573 C CA . THR A 1 16 ? 4.201 -9.273 -2.949 1.00 0.00 16 THR A CA 11
ATOM 10574 C C . THR A 1 16 ? 5.646 -9.291 -2.434 1.00 0.00 16 THR A C 11
ATOM 10575 O O . THR A 1 16 ? 6.590 -9.523 -3.193 1.00 0.00 16 THR A O 11
ATOM 10586 N N . GLY A 1 17 ? 5.810 -9.068 -1.133 1.00 0.00 17 GLY A N 11
ATOM 10587 C CA . GLY A 1 17 ? 7.134 -9.071 -0.542 1.00 0.00 17 GLY A CA 11
ATOM 10588 C C . GLY A 1 17 ? 7.421 -7.817 0.264 1.00 0.00 17 GLY A C 11
ATOM 10589 O O . GLY A 1 17 ? 8.550 -7.595 0.698 1.00 0.00 17 GLY A O 11
ATOM 10593 N N . GLY A 1 18 ? 6.402 -6.990 0.461 1.00 0.00 18 GLY A N 11
ATOM 10594 C CA . GLY A 1 18 ? 6.582 -5.760 1.210 1.00 0.00 18 GLY A CA 11
ATOM 10595 C C . GLY A 1 18 ? 6.955 -4.607 0.305 1.00 0.00 18 GLY A C 11
ATOM 10596 O O . GLY A 1 18 ? 7.268 -3.507 0.766 1.00 0.00 18 GLY A O 11
ATOM 10600 N N . ARG A 1 19 ? 6.931 -4.874 -0.987 1.00 0.00 19 ARG A N 11
ATOM 10601 C CA . ARG A 1 19 ? 7.251 -3.882 -1.997 1.00 0.00 19 ARG A CA 11
ATOM 10602 C C . ARG A 1 19 ? 6.410 -4.137 -3.238 1.00 0.00 19 ARG A C 11
ATOM 10603 O O . ARG A 1 19 ? 6.146 -5.289 -3.583 1.00 0.00 19 ARG A O 11
ATOM 10624 N N . ARG A 1 20 ? 5.966 -3.079 -3.889 1.00 0.00 20 ARG A N 11
ATOM 10625 C CA . ARG A 1 20 ? 5.201 -3.212 -5.113 1.00 0.00 20 ARG A CA 11
ATOM 10626 C C . ARG A 1 20 ? 5.597 -2.109 -6.089 1.00 0.00 20 ARG A C 11
ATOM 10627 O O . ARG A 1 20 ? 5.629 -0.936 -5.721 1.00 0.00 20 ARG A O 11
ATOM 10648 N N . GLN A 1 21 ? 5.916 -2.478 -7.322 1.00 0.00 21 GLN A N 11
ATOM 10649 C CA . GLN A 1 21 ? 6.328 -1.494 -8.313 1.00 0.00 21 GLN A CA 11
ATOM 10650 C C . GLN A 1 21 ? 5.343 -1.442 -9.477 1.00 0.00 21 GLN A C 11
ATOM 10651 O O . GLN A 1 21 ? 5.152 -2.420 -10.201 1.00 0.00 21 GLN A O 11
ATOM 10665 N N . VAL A 1 22 ? 4.711 -0.292 -9.643 1.00 0.00 22 VAL A N 11
ATOM 10666 C CA . VAL A 1 22 ? 3.736 -0.097 -10.708 1.00 0.00 22 VAL A CA 11
ATOM 10667 C C . VAL A 1 22 ? 4.266 0.916 -11.717 1.00 0.00 22 VAL A C 11
ATOM 10668 O O . VAL A 1 22 ? 4.761 1.974 -11.331 1.00 0.00 22 VAL A O 11
ATOM 10681 N N . PHE A 1 23 ? 4.175 0.585 -13.002 1.00 0.00 23 PHE A N 11
ATOM 10682 C CA . PHE A 1 23 ? 4.700 1.450 -14.056 1.00 0.00 23 PHE A CA 11
ATOM 10683 C C . PHE A 1 23 ? 3.820 2.678 -14.275 1.00 0.00 23 PHE A C 11
ATOM 10684 O O . PHE A 1 23 ? 4.269 3.672 -14.845 1.00 0.00 23 PHE A O 11
ATOM 10701 N N . GLY A 1 24 ? 2.571 2.608 -13.835 1.00 0.00 24 GLY A N 11
ATOM 10702 C CA . GLY A 1 24 ? 1.682 3.740 -13.983 1.00 0.00 24 GLY A CA 11
ATOM 10703 C C . GLY A 1 24 ? 0.221 3.345 -13.982 1.00 0.00 24 GLY A C 11
ATOM 10704 O O . GLY A 1 24 ? -0.240 2.665 -13.062 1.00 0.00 24 GLY A O 11
ATOM 10708 N N . SER A 1 25 ? -0.496 3.762 -15.026 1.00 0.00 25 SER A N 11
ATOM 10709 C CA . SER A 1 25 ? -1.942 3.560 -15.126 1.00 0.00 25 SER A CA 11
ATOM 10710 C C . SER A 1 25 ? -2.666 4.285 -13.985 1.00 0.00 25 SER A C 11
ATOM 10711 O O . SER A 1 25 ? -2.037 4.974 -13.178 1.00 0.00 25 SER A O 11
ATOM 10719 N N . ARG A 1 26 ? -3.986 4.152 -13.921 1.00 0.00 26 ARG A N 11
ATOM 10720 C CA . ARG A 1 26 ? -4.739 4.729 -12.814 1.00 0.00 26 ARG A CA 11
ATOM 10721 C C . ARG A 1 26 ? -4.600 3.837 -11.589 1.00 0.00 26 ARG A C 11
ATOM 10722 O O . ARG A 1 26 ? -4.848 4.254 -10.463 1.00 0.00 26 ARG A O 11
ATOM 10743 N N . GLU A 1 27 ? -4.185 2.601 -11.831 1.00 0.00 27 GLU A N 11
ATOM 10744 C CA . GLU A 1 27 ? -3.972 1.623 -10.775 1.00 0.00 27 GLU A CA 11
ATOM 10745 C C . GLU A 1 27 ? -2.942 2.120 -9.761 1.00 0.00 27 GLU A C 11
ATOM 10746 O O . GLU A 1 27 ? -2.926 1.678 -8.619 1.00 0.00 27 GLU A O 11
ATOM 10758 N N . GLN A 1 28 ? -2.076 3.022 -10.201 1.00 0.00 28 GLN A N 11
ATOM 10759 C CA . GLN A 1 28 ? -1.056 3.606 -9.337 1.00 0.00 28 GLN A CA 11
ATOM 10760 C C . GLN A 1 28 ? -1.651 4.657 -8.390 1.00 0.00 28 GLN A C 11
ATOM 10761 O O . GLN A 1 28 ? -1.061 4.968 -7.353 1.00 0.00 28 GLN A O 11
ATOM 10775 N N . LYS A 1 29 ? -2.816 5.198 -8.747 1.00 0.00 29 LYS A N 11
ATOM 10776 C CA . LYS A 1 29 ? -3.449 6.261 -7.960 1.00 0.00 29 LYS A CA 11
ATOM 10777 C C . LYS A 1 29 ? -3.690 5.822 -6.506 1.00 0.00 29 LYS A C 11
ATOM 10778 O O . LYS A 1 29 ? -3.268 6.517 -5.586 1.00 0.00 29 LYS A O 11
ATOM 10797 N N . PRO A 1 30 ? -4.363 4.676 -6.255 1.00 0.00 30 PRO A N 11
ATOM 10798 C CA . PRO A 1 30 ? -4.581 4.192 -4.886 1.00 0.00 30 PRO A CA 11
ATOM 10799 C C . PRO A 1 30 ? -3.268 3.994 -4.129 1.00 0.00 30 PRO A C 11
ATOM 10800 O O . PRO A 1 30 ? -3.221 4.120 -2.910 1.00 0.00 30 PRO A O 11
ATOM 10811 N N . PHE A 1 31 ? -2.196 3.718 -4.858 1.00 0.00 31 PHE A N 11
ATOM 10812 C CA . PHE A 1 31 ? -0.891 3.531 -4.246 1.00 0.00 31 PHE A CA 11
ATOM 10813 C C . PHE A 1 31 ? -0.375 4.837 -3.661 1.00 0.00 31 PHE A C 11
ATOM 10814 O O . PHE A 1 31 ? 0.031 4.892 -2.500 1.00 0.00 31 PHE A O 11
ATOM 10831 N N . GLU A 1 32 ? -0.403 5.891 -4.465 1.00 0.00 32 GLU A N 11
ATOM 10832 C CA . GLU A 1 32 ? 0.047 7.202 -4.013 1.00 0.00 32 GLU A CA 11
ATOM 10833 C C . GLU A 1 32 ? -0.959 7.795 -3.033 1.00 0.00 32 GLU A C 11
ATOM 10834 O O . GLU A 1 32 ? -0.617 8.635 -2.199 1.00 0.00 32 GLU A O 11
ATOM 10846 N N . ASP A 1 33 ? -2.200 7.342 -3.141 1.00 0.00 33 ASP A N 11
ATOM 10847 C CA . ASP A 1 33 ? -3.246 7.714 -2.196 1.00 0.00 33 ASP A CA 11
ATOM 10848 C C . ASP A 1 33 ? -2.908 7.167 -0.812 1.00 0.00 33 ASP A C 11
ATOM 10849 O O . ASP A 1 33 ? -3.000 7.877 0.191 1.00 0.00 33 ASP A O 11
ATOM 10858 N N . LEU A 1 34 ? -2.484 5.906 -0.774 1.00 0.00 34 LEU A N 11
ATOM 10859 C CA . LEU A 1 34 ? -2.056 5.273 0.470 1.00 0.00 34 LEU A CA 11
ATOM 10860 C C . LEU A 1 34 ? -0.778 5.914 1.000 1.00 0.00 34 LEU A C 11
ATOM 10861 O O . LEU A 1 34 ? -0.503 5.857 2.197 1.00 0.00 34 LEU A O 11
ATOM 10877 N N . VAL A 1 35 ? 0.009 6.508 0.110 1.00 0.00 35 VAL A N 11
ATOM 10878 C CA . VAL A 1 35 ? 1.184 7.272 0.523 1.00 0.00 35 VAL A CA 11
ATOM 10879 C C . VAL A 1 35 ? 0.764 8.447 1.399 1.00 0.00 35 VAL A C 11
ATOM 10880 O O . VAL A 1 35 ? 1.386 8.722 2.428 1.00 0.00 35 VAL A O 11
ATOM 10893 N N . ASP A 1 36 ? -0.312 9.114 0.997 1.00 0.00 36 ASP A N 11
ATOM 10894 C CA . ASP A 1 36 ? -0.862 10.228 1.766 1.00 0.00 36 ASP A CA 11
ATOM 10895 C C . ASP A 1 36 ? -1.381 9.735 3.112 1.00 0.00 36 ASP A C 11
ATOM 10896 O O . ASP A 1 36 ? -1.224 10.399 4.137 1.00 0.00 36 ASP A O 11
ATOM 10905 N N . LEU A 1 37 ? -1.986 8.551 3.099 1.00 0.00 37 LEU A N 11
ATOM 10906 C CA . LEU A 1 37 ? -2.483 7.923 4.317 1.00 0.00 37 LEU A CA 11
ATOM 10907 C C . LEU A 1 37 ? -1.325 7.497 5.214 1.00 0.00 37 LEU A C 11
ATOM 10908 O O . LEU A 1 37 ? -1.473 7.386 6.431 1.00 0.00 37 LEU A O 11
ATOM 10924 N N . GLY A 1 38 ? -0.174 7.264 4.600 1.00 0.00 38 GLY A N 11
ATOM 10925 C CA . GLY A 1 38 ? 1.002 6.868 5.343 1.00 0.00 38 GLY A CA 11
ATOM 10926 C C . GLY A 1 38 ? 1.207 5.369 5.333 1.00 0.00 38 GLY A C 11
ATOM 10927 O O . GLY A 1 38 ? 2.016 4.845 6.092 1.00 0.00 38 GLY A O 11
ATOM 10931 N N . TRP A 1 39 ? 0.478 4.682 4.463 1.00 0.00 39 TRP A N 11
ATOM 10932 C CA . TRP A 1 39 ? 0.540 3.226 4.383 1.00 0.00 39 TRP A CA 11
ATOM 10933 C C . TRP A 1 39 ? 1.611 2.784 3.399 1.00 0.00 39 TRP A C 11
ATOM 10934 O O . TRP A 1 39 ? 2.261 1.754 3.586 1.00 0.00 39 TRP A O 11
ATOM 10955 N N . LEU A 1 40 ? 1.781 3.567 2.348 1.00 0.00 40 LEU A N 11
ATOM 10956 C CA . LEU A 1 40 ? 2.786 3.285 1.337 1.00 0.00 40 LEU A CA 11
ATOM 10957 C C . LEU A 1 40 ? 3.794 4.416 1.256 1.00 0.00 40 LEU A C 11
ATOM 10958 O O . LEU A 1 40 ? 3.509 5.548 1.652 1.00 0.00 40 LEU A O 11
ATOM 10974 N N . LYS A 1 41 ? 4.975 4.103 0.755 1.00 0.00 41 LYS A N 11
ATOM 10975 C CA . LYS A 1 41 ? 5.983 5.114 0.499 1.00 0.00 41 LYS A CA 11
ATOM 10976 C C . LYS A 1 41 ? 6.699 4.818 -0.807 1.00 0.00 41 LYS A C 11
ATOM 10977 O O . LYS A 1 41 ? 7.371 3.793 -0.941 1.00 0.00 41 LYS A O 11
ATOM 10996 N N . ARG A 1 42 ? 6.522 5.705 -1.775 1.00 0.00 42 ARG A N 11
ATOM 10997 C CA . ARG A 1 42 ? 7.249 5.626 -3.027 1.00 0.00 42 ARG A CA 11
ATOM 10998 C C . ARG A 1 42 ? 8.689 6.067 -2.800 1.00 0.00 42 ARG A C 11
ATOM 10999 O O . ARG A 1 42 ? 8.951 7.229 -2.492 1.00 0.00 42 ARG A O 11
ATOM 11020 N N . SER A 1 43 ? 9.615 5.131 -2.921 1.00 0.00 43 SER A N 11
ATOM 11021 C CA . SER A 1 43 ? 10.999 5.395 -2.580 1.00 0.00 43 SER A CA 11
ATOM 11022 C C . SER A 1 43 ? 11.790 5.787 -3.819 1.00 0.00 43 SER A C 11
ATOM 11023 O O . SER A 1 43 ? 12.570 6.738 -3.792 1.00 0.00 43 SER A O 11
ATOM 11031 N N . SER A 1 44 ? 11.572 5.070 -4.911 1.00 0.00 44 SER A N 11
ATOM 11032 C CA . SER A 1 44 ? 12.326 5.305 -6.129 1.00 0.00 44 SER A CA 11
ATOM 11033 C C . SER A 1 44 ? 11.610 4.727 -7.344 1.00 0.00 44 SER A C 11
ATOM 11034 O O . SER A 1 44 ? 10.743 3.856 -7.216 1.00 0.00 44 SER A O 11
ATOM 11042 N N . VAL A 1 45 ? 11.967 5.230 -8.519 1.00 0.00 45 VAL A N 11
ATOM 11043 C CA . VAL A 1 45 ? 11.415 4.731 -9.768 1.00 0.00 45 VAL A CA 11
ATOM 11044 C C . VAL A 1 45 ? 12.534 4.313 -10.715 1.00 0.00 45 VAL A C 11
ATOM 11045 O O . VAL A 1 45 ? 13.630 4.882 -10.686 1.00 0.00 45 VAL A O 11
ATOM 11058 N N . ASP A 1 46 ? 12.272 3.304 -11.529 1.00 0.00 46 ASP A N 11
ATOM 11059 C CA . ASP A 1 46 ? 13.203 2.907 -12.577 1.00 0.00 46 ASP A CA 11
ATOM 11060 C C . ASP A 1 46 ? 12.456 2.787 -13.898 1.00 0.00 46 ASP A C 11
ATOM 11061 O O . ASP A 1 46 ? 11.495 2.020 -14.013 1.00 0.00 46 ASP A O 11
ATOM 11070 N N . SER A 1 47 ? 12.880 3.595 -14.872 1.00 0.00 47 SER A N 11
ATOM 11071 C CA . SER A 1 47 ? 12.200 3.731 -16.167 1.00 0.00 47 SER A CA 11
ATOM 11072 C C . SER A 1 47 ? 10.882 4.490 -15.990 1.00 0.00 47 SER A C 11
ATOM 11073 O O . SER A 1 47 ? 10.656 5.519 -16.627 1.00 0.00 47 SER A O 11
ATOM 11081 N N . ARG A 1 48 ? 10.032 3.971 -15.108 1.00 0.00 48 ARG A N 11
ATOM 11082 C CA . ARG A 1 48 ? 8.771 4.607 -14.738 1.00 0.00 48 ARG A CA 11
ATOM 11083 C C . ARG A 1 48 ? 8.092 3.799 -13.639 1.00 0.00 48 ARG A C 11
ATOM 11084 O O . ARG A 1 48 ? 7.186 4.288 -12.961 1.00 0.00 48 ARG A O 11
ATOM 11105 N N . ALA A 1 49 ? 8.537 2.554 -13.472 1.00 0.00 49 ALA A N 11
ATOM 11106 C CA . ALA A 1 49 ? 8.038 1.698 -12.409 1.00 0.00 49 ALA A CA 11
ATOM 11107 C C . ALA A 1 49 ? 8.310 2.325 -11.052 1.00 0.00 49 ALA A C 11
ATOM 11108 O O . ALA A 1 49 ? 9.461 2.490 -10.646 1.00 0.00 49 ALA A O 11
ATOM 11115 N N . THR A 1 50 ? 7.244 2.672 -10.362 1.00 0.00 50 THR A N 11
ATOM 11116 C CA . THR A 1 50 ? 7.339 3.336 -9.080 1.00 0.00 50 THR A CA 11
ATOM 11117 C C . THR A 1 50 ? 7.292 2.318 -7.947 1.00 0.00 50 THR A C 11
ATOM 11118 O O . THR A 1 50 ? 6.350 1.529 -7.850 1.00 0.00 50 THR A O 11
ATOM 11129 N N . HIS A 1 51 ? 8.322 2.326 -7.109 1.00 0.00 51 HIS A N 11
ATOM 11130 C CA . HIS A 1 51 ? 8.435 1.356 -6.026 1.00 0.00 51 HIS A CA 11
ATOM 11131 C C . HIS A 1 51 ? 7.753 1.868 -4.767 1.00 0.00 51 HIS A C 11
ATOM 11132 O O . HIS A 1 51 ? 8.178 2.868 -4.183 1.00 0.00 51 HIS A O 11
ATOM 11147 N N . TYR A 1 52 ? 6.700 1.183 -4.360 1.00 0.00 52 TYR A N 11
ATOM 11148 C CA . TYR A 1 52 ? 6.011 1.492 -3.119 1.00 0.00 52 TYR A CA 11
ATOM 11149 C C . TYR A 1 52 ? 6.364 0.457 -2.062 1.00 0.00 52 TYR A C 11
ATOM 11150 O O . TYR A 1 52 ? 6.113 -0.736 -2.243 1.00 0.00 52 TYR A O 11
ATOM 11168 N N . GLN A 1 53 ? 6.962 0.912 -0.976 1.00 0.00 53 GLN A N 11
ATOM 11169 C CA . GLN A 1 53 ? 7.369 0.023 0.099 1.00 0.00 53 GLN A CA 11
ATOM 11170 C C . GLN A 1 53 ? 6.400 0.131 1.274 1.00 0.00 53 GLN A C 11
ATOM 11171 O O . GLN A 1 53 ? 5.810 1.190 1.501 1.00 0.00 53 GLN A O 11
ATOM 11185 N N . ILE A 1 54 ? 6.230 -0.967 2.001 1.00 0.00 54 ILE A N 11
ATOM 11186 C CA . ILE A 1 54 ? 5.353 -0.995 3.170 1.00 0.00 54 ILE A CA 11
ATOM 11187 C C . ILE A 1 54 ? 5.917 -0.166 4.325 1.00 0.00 54 ILE A C 11
ATOM 11188 O O . ILE A 1 54 ? 7.128 -0.151 4.570 1.00 0.00 54 ILE A O 11
ATOM 11204 N N . THR A 1 55 ? 5.032 0.534 5.018 1.00 0.00 55 THR A N 11
ATOM 11205 C CA . THR A 1 55 ? 5.405 1.288 6.205 1.00 0.00 55 THR A CA 11
ATOM 11206 C C . THR A 1 55 ? 4.843 0.613 7.454 1.00 0.00 55 THR A C 11
ATOM 11207 O O . THR A 1 55 ? 4.265 -0.474 7.372 1.00 0.00 55 THR A O 11
ATOM 11218 N N . GLU A 1 56 ? 5.000 1.264 8.600 1.00 0.00 56 GLU A N 11
ATOM 11219 C CA . GLU A 1 56 ? 4.403 0.789 9.841 1.00 0.00 56 GLU A CA 11
ATOM 11220 C C . GLU A 1 56 ? 2.885 0.750 9.696 1.00 0.00 56 GLU A C 11
ATOM 11221 O O . GLU A 1 56 ? 2.241 -0.253 10.003 1.00 0.00 56 GLU A O 11
ATOM 11233 N N . ARG A 1 57 ? 2.332 1.845 9.176 1.00 0.00 57 ARG A N 11
ATOM 11234 C CA . ARG A 1 57 ? 0.890 1.983 8.998 1.00 0.00 57 ARG A CA 11
ATOM 11235 C C . ARG A 1 57 ? 0.367 0.949 8.008 1.00 0.00 57 ARG A C 11
ATOM 11236 O O . ARG A 1 57 ? -0.703 0.374 8.198 1.00 0.00 57 ARG A O 11
ATOM 11257 N N . GLY A 1 58 ? 1.133 0.717 6.951 1.00 0.00 58 GLY A N 11
ATOM 11258 C CA . GLY A 1 58 ? 0.746 -0.267 5.962 1.00 0.00 58 GLY A CA 11
ATOM 11259 C C . GLY A 1 58 ? 0.773 -1.676 6.519 1.00 0.00 58 GLY A C 11
ATOM 11260 O O . GLY A 1 58 ? 0.020 -2.547 6.078 1.00 0.00 58 GLY A O 11
ATOM 11264 N N . THR A 1 59 ? 1.652 -1.909 7.481 1.00 0.00 59 THR A N 11
ATOM 11265 C CA . THR A 1 59 ? 1.749 -3.209 8.123 1.00 0.00 59 THR A CA 11
ATOM 11266 C C . THR A 1 59 ? 0.571 -3.438 9.070 1.00 0.00 59 THR A C 11
ATOM 11267 O O . THR A 1 59 ? -0.040 -4.509 9.070 1.00 0.00 59 THR A O 11
ATOM 11278 N N . SER A 1 60 ? 0.237 -2.421 9.849 1.00 0.00 60 SER A N 11
ATOM 11279 C CA . SER A 1 60 ? -0.859 -2.514 10.794 1.00 0.00 60 SER A CA 11
ATOM 11280 C C . SER A 1 60 ? -2.206 -2.615 10.077 1.00 0.00 60 SER A C 11
ATOM 11281 O O . SER A 1 60 ? -3.118 -3.291 10.553 1.00 0.00 60 SER A O 11
ATOM 11289 N N . ALA A 1 61 ? -2.321 -1.956 8.928 1.00 0.00 61 ALA A N 11
ATOM 11290 C CA . ALA A 1 61 ? -3.566 -1.950 8.164 1.00 0.00 61 ALA A CA 11
ATOM 11291 C C . ALA A 1 61 ? -3.896 -3.333 7.604 1.00 0.00 61 ALA A C 11
ATOM 11292 O O . ALA A 1 61 ? -5.029 -3.807 7.713 1.00 0.00 61 ALA A O 11
ATOM 11299 N N . ALA A 1 62 ? -2.903 -3.983 7.013 1.00 0.00 62 ALA A N 11
ATOM 11300 C CA . ALA A 1 62 ? -3.116 -5.274 6.368 1.00 0.00 62 ALA A CA 11
ATOM 11301 C C . ALA A 1 62 ? -3.362 -6.378 7.392 1.00 0.00 62 ALA A C 11
ATOM 11302 O O . ALA A 1 62 ? -4.215 -7.243 7.191 1.00 0.00 62 ALA A O 11
ATOM 11309 N N . LEU A 1 63 ? -2.624 -6.332 8.494 1.00 0.00 63 LEU A N 11
ATOM 11310 C CA . LEU A 1 63 ? -2.765 -7.327 9.554 1.00 0.00 63 LEU A CA 11
ATOM 11311 C C . LEU A 1 63 ? -4.092 -7.134 10.291 1.00 0.00 63 LEU A C 11
ATOM 11312 O O . LEU A 1 63 ? -4.630 -8.066 10.894 1.00 0.00 63 LEU A O 11
ATOM 11328 N N . ARG A 1 64 ? -4.609 -5.915 10.230 1.00 0.00 64 ARG A N 11
ATOM 11329 C CA . ARG A 1 64 ? -5.900 -5.581 10.819 1.00 0.00 64 ARG A CA 11
ATOM 11330 C C . ARG A 1 64 ? -7.034 -6.300 10.091 1.00 0.00 64 ARG A C 11
ATOM 11331 O O . ARG A 1 64 ? -8.052 -6.642 10.691 1.00 0.00 64 ARG A O 11
ATOM 11352 N N . SER A 1 65 ? -6.841 -6.540 8.803 1.00 0.00 65 SER A N 11
ATOM 11353 C CA . SER A 1 65 ? -7.868 -7.154 7.978 1.00 0.00 65 SER A CA 11
ATOM 11354 C C . SER A 1 65 ? -8.006 -8.645 8.291 1.00 0.00 65 SER A C 11
ATOM 11355 O O . SER A 1 65 ? -7.122 -9.427 7.892 1.00 0.00 65 SER A O 11
ATOM 11364 N N . MET A 1 1 ? -10.816 6.774 6.659 1.00 0.00 1 MET A N 12
ATOM 11365 C CA . MET A 1 1 ? -10.609 7.270 5.279 1.00 0.00 1 MET A CA 12
ATOM 11366 C C . MET A 1 1 ? -10.617 6.115 4.290 1.00 0.00 1 MET A C 12
ATOM 11367 O O . MET A 1 1 ? -11.383 6.113 3.323 1.00 0.00 1 MET A O 12
ATOM 11383 N N . ALA A 1 2 ? -9.774 5.129 4.543 1.00 0.00 2 ALA A N 12
ATOM 11384 C CA . ALA A 1 2 ? -9.663 3.976 3.667 1.00 0.00 2 ALA A CA 12
ATOM 11385 C C . ALA A 1 2 ? -10.760 2.966 3.964 1.00 0.00 2 ALA A C 12
ATOM 11386 O O . ALA A 1 2 ? -11.188 2.824 5.110 1.00 0.00 2 ALA A O 12
ATOM 11393 N N . THR A 1 3 ? -11.215 2.279 2.932 1.00 0.00 3 THR A N 12
ATOM 11394 C CA . THR A 1 3 ? -12.238 1.261 3.083 1.00 0.00 3 THR A CA 12
ATOM 11395 C C . THR A 1 3 ? -11.596 -0.125 3.028 1.00 0.00 3 THR A C 12
ATOM 11396 O O . THR A 1 3 ? -10.387 -0.242 2.812 1.00 0.00 3 THR A O 12
ATOM 11407 N N . ALA A 1 4 ? -12.401 -1.167 3.203 1.00 0.00 4 ALA A N 12
ATOM 11408 C CA . ALA A 1 4 ? -11.898 -2.536 3.224 1.00 0.00 4 ALA A CA 12
ATOM 11409 C C . ALA A 1 4 ? -11.213 -2.888 1.905 1.00 0.00 4 ALA A C 12
ATOM 11410 O O . ALA A 1 4 ? -10.266 -3.673 1.876 1.00 0.00 4 ALA A O 12
ATOM 11417 N N . ASP A 1 5 ? -11.689 -2.286 0.820 1.00 0.00 5 ASP A N 12
ATOM 11418 C CA . ASP A 1 5 ? -11.079 -2.471 -0.498 1.00 0.00 5 ASP A CA 12
ATOM 11419 C C . ASP A 1 5 ? -9.642 -1.966 -0.517 1.00 0.00 5 ASP A C 12
ATOM 11420 O O . ASP A 1 5 ? -8.792 -2.515 -1.217 1.00 0.00 5 ASP A O 12
ATOM 11429 N N . ASP A 1 6 ? -9.373 -0.924 0.257 1.00 0.00 6 ASP A N 12
ATOM 11430 C CA . ASP A 1 6 ? -8.036 -0.348 0.320 1.00 0.00 6 ASP A CA 12
ATOM 11431 C C . ASP A 1 6 ? -7.121 -1.247 1.136 1.00 0.00 6 ASP A C 12
ATOM 11432 O O . ASP A 1 6 ? -5.942 -1.410 0.816 1.00 0.00 6 ASP A O 12
ATOM 11441 N N . PHE A 1 7 ? -7.679 -1.845 2.185 1.00 0.00 7 PHE A N 12
ATOM 11442 C CA . PHE A 1 7 ? -6.966 -2.829 2.981 1.00 0.00 7 PHE A CA 12
ATOM 11443 C C . PHE A 1 7 ? -6.544 -4.013 2.118 1.00 0.00 7 PHE A C 12
ATOM 11444 O O . PHE A 1 7 ? -5.476 -4.591 2.307 1.00 0.00 7 PHE A O 12
ATOM 11461 N N . LYS A 1 8 ? -7.395 -4.362 1.164 1.00 0.00 8 LYS A N 12
ATOM 11462 C CA . LYS A 1 8 ? -7.105 -5.441 0.230 1.00 0.00 8 LYS A CA 12
ATOM 11463 C C . LYS A 1 8 ? -5.879 -5.109 -0.614 1.00 0.00 8 LYS A C 12
ATOM 11464 O O . LYS A 1 8 ? -5.034 -5.970 -0.871 1.00 0.00 8 LYS A O 12
ATOM 11483 N N . LEU A 1 9 ? -5.782 -3.853 -1.022 1.00 0.00 9 LEU A N 12
ATOM 11484 C CA . LEU A 1 9 ? -4.690 -3.406 -1.874 1.00 0.00 9 LEU A CA 12
ATOM 11485 C C . LEU A 1 9 ? -3.381 -3.374 -1.087 1.00 0.00 9 LEU A C 12
ATOM 11486 O O . LEU A 1 9 ? -2.347 -3.834 -1.570 1.00 0.00 9 LEU A O 12
ATOM 11502 N N . ILE A 1 10 ? -3.431 -2.855 0.136 1.00 0.00 10 ILE A N 12
ATOM 11503 C CA . ILE A 1 10 ? -2.230 -2.753 0.957 1.00 0.00 10 ILE A CA 12
ATOM 11504 C C . ILE A 1 10 ? -1.750 -4.141 1.390 1.00 0.00 10 ILE A C 12
ATOM 11505 O O . ILE A 1 10 ? -0.550 -4.366 1.559 1.00 0.00 10 ILE A O 12
ATOM 11521 N N . ARG A 1 11 ? -2.682 -5.080 1.542 1.00 0.00 11 ARG A N 12
ATOM 11522 C CA . ARG A 1 11 ? -2.327 -6.460 1.863 1.00 0.00 11 ARG A CA 12
ATOM 11523 C C . ARG A 1 11 ? -1.517 -7.066 0.721 1.00 0.00 11 ARG A C 12
ATOM 11524 O O . ARG A 1 11 ? -0.560 -7.812 0.945 1.00 0.00 11 ARG A O 12
ATOM 11545 N N . ASP A 1 12 ? -1.901 -6.717 -0.500 1.00 0.00 12 ASP A N 12
ATOM 11546 C CA . ASP A 1 12 ? -1.230 -7.205 -1.699 1.00 0.00 12 ASP A CA 12
ATOM 11547 C C . ASP A 1 12 ? 0.235 -6.802 -1.700 1.00 0.00 12 ASP A C 12
ATOM 11548 O O . ASP A 1 12 ? 1.101 -7.583 -2.095 1.00 0.00 12 ASP A O 12
ATOM 11557 N N . ILE A 1 13 ? 0.502 -5.588 -1.235 1.00 0.00 13 ILE A N 12
ATOM 11558 C CA . ILE A 1 13 ? 1.858 -5.063 -1.176 1.00 0.00 13 ILE A CA 12
ATOM 11559 C C . ILE A 1 13 ? 2.744 -5.975 -0.333 1.00 0.00 13 ILE A C 12
ATOM 11560 O O . ILE A 1 13 ? 3.918 -6.173 -0.634 1.00 0.00 13 ILE A O 12
ATOM 11576 N N . HIS A 1 14 ? 2.165 -6.539 0.719 1.00 0.00 14 HIS A N 12
ATOM 11577 C CA . HIS A 1 14 ? 2.875 -7.481 1.569 1.00 0.00 14 HIS A CA 12
ATOM 11578 C C . HIS A 1 14 ? 3.034 -8.811 0.849 1.00 0.00 14 HIS A C 12
ATOM 11579 O O . HIS A 1 14 ? 4.119 -9.390 0.812 1.00 0.00 14 HIS A O 12
ATOM 11594 N N . SER A 1 15 ? 1.946 -9.265 0.242 1.00 0.00 15 SER A N 12
ATOM 11595 C CA . SER A 1 15 ? 1.913 -10.557 -0.425 1.00 0.00 15 SER A CA 12
ATOM 11596 C C . SER A 1 15 ? 2.906 -10.601 -1.589 1.00 0.00 15 SER A C 12
ATOM 11597 O O . SER A 1 15 ? 3.508 -11.638 -1.858 1.00 0.00 15 SER A O 12
ATOM 11605 N N . THR A 1 16 ? 3.094 -9.467 -2.259 1.00 0.00 16 THR A N 12
ATOM 11606 C CA . THR A 1 16 ? 3.994 -9.397 -3.407 1.00 0.00 16 THR A CA 12
ATOM 11607 C C . THR A 1 16 ? 5.461 -9.250 -2.970 1.00 0.00 16 THR A C 12
ATOM 11608 O O . THR A 1 16 ? 6.338 -8.958 -3.786 1.00 0.00 16 THR A O 12
ATOM 11619 N N . GLY A 1 17 ? 5.726 -9.459 -1.686 1.00 0.00 17 GLY A N 12
ATOM 11620 C CA . GLY A 1 17 ? 7.097 -9.450 -1.205 1.00 0.00 17 GLY A CA 12
ATOM 11621 C C . GLY A 1 17 ? 7.438 -8.215 -0.396 1.00 0.00 17 GLY A C 12
ATOM 11622 O O . GLY A 1 17 ? 8.611 -7.932 -0.154 1.00 0.00 17 GLY A O 12
ATOM 11626 N N . GLY A 1 18 ? 6.421 -7.471 0.012 1.00 0.00 18 GLY A N 12
ATOM 11627 C CA . GLY A 1 18 ? 6.648 -6.302 0.840 1.00 0.00 18 GLY A CA 12
ATOM 11628 C C . GLY A 1 18 ? 6.878 -5.043 0.028 1.00 0.00 18 GLY A C 12
ATOM 11629 O O . GLY A 1 18 ? 6.967 -3.946 0.581 1.00 0.00 18 GLY A O 12
ATOM 11633 N N . ARG A 1 19 ? 6.985 -5.198 -1.283 1.00 0.00 19 ARG A N 12
ATOM 11634 C CA . ARG A 1 19 ? 7.200 -4.065 -2.168 1.00 0.00 19 ARG A CA 12
ATOM 11635 C C . ARG A 1 19 ? 6.506 -4.292 -3.505 1.00 0.00 19 ARG A C 12
ATOM 11636 O O . ARG A 1 19 ? 6.600 -5.371 -4.091 1.00 0.00 19 ARG A O 12
ATOM 11657 N N . ARG A 1 20 ? 5.806 -3.272 -3.973 1.00 0.00 20 ARG A N 12
ATOM 11658 C CA . ARG A 1 20 ? 5.083 -3.337 -5.235 1.00 0.00 20 ARG A CA 12
ATOM 11659 C C . ARG A 1 20 ? 5.451 -2.137 -6.099 1.00 0.00 20 ARG A C 12
ATOM 11660 O O . ARG A 1 20 ? 5.411 -1.000 -5.633 1.00 0.00 20 ARG A O 12
ATOM 11681 N N . GLN A 1 21 ? 5.829 -2.383 -7.344 1.00 0.00 21 GLN A N 12
ATOM 11682 C CA . GLN A 1 21 ? 6.154 -1.295 -8.253 1.00 0.00 21 GLN A CA 12
ATOM 11683 C C . GLN A 1 21 ? 4.996 -1.041 -9.210 1.00 0.00 21 GLN A C 12
ATOM 11684 O O . GLN A 1 21 ? 4.397 -1.974 -9.747 1.00 0.00 21 GLN A O 12
ATOM 11698 N N . VAL A 1 22 ? 4.669 0.228 -9.388 1.00 0.00 22 VAL A N 12
ATOM 11699 C CA . VAL A 1 22 ? 3.569 0.622 -10.249 1.00 0.00 22 VAL A CA 12
ATOM 11700 C C . VAL A 1 22 ? 4.042 1.669 -11.250 1.00 0.00 22 VAL A C 12
ATOM 11701 O O . VAL A 1 22 ? 4.820 2.562 -10.905 1.00 0.00 22 VAL A O 12
ATOM 11714 N N . PHE A 1 23 ? 3.574 1.558 -12.483 1.00 0.00 23 PHE A N 12
ATOM 11715 C CA . PHE A 1 23 ? 3.990 2.469 -13.537 1.00 0.00 23 PHE A CA 12
ATOM 11716 C C . PHE A 1 23 ? 3.206 3.776 -13.465 1.00 0.00 23 PHE A C 12
ATOM 11717 O O . PHE A 1 23 ? 2.199 3.870 -12.759 1.00 0.00 23 PHE A O 12
ATOM 11734 N N . GLY A 1 24 ? 3.677 4.778 -14.194 1.00 0.00 24 GLY A N 12
ATOM 11735 C CA . GLY A 1 24 ? 3.044 6.085 -14.180 1.00 0.00 24 GLY A CA 12
ATOM 11736 C C . GLY A 1 24 ? 1.745 6.114 -14.957 1.00 0.00 24 GLY A C 12
ATOM 11737 O O . GLY A 1 24 ? 1.712 6.515 -16.121 1.00 0.00 24 GLY A O 12
ATOM 11741 N N . SER A 1 25 ? 0.680 5.673 -14.313 1.00 0.00 25 SER A N 12
ATOM 11742 C CA . SER A 1 25 ? -0.645 5.690 -14.901 1.00 0.00 25 SER A CA 12
ATOM 11743 C C . SER A 1 25 ? -1.674 5.838 -13.783 1.00 0.00 25 SER A C 12
ATOM 11744 O O . SER A 1 25 ? -1.302 6.075 -12.630 1.00 0.00 25 SER A O 12
ATOM 11752 N N . ARG A 1 26 ? -2.954 5.698 -14.109 1.00 0.00 26 ARG A N 12
ATOM 11753 C CA . ARG A 1 26 ? -4.014 5.846 -13.116 1.00 0.00 26 ARG A CA 12
ATOM 11754 C C . ARG A 1 26 ? -3.911 4.758 -12.049 1.00 0.00 26 ARG A C 12
ATOM 11755 O O . ARG A 1 26 ? -4.286 4.971 -10.899 1.00 0.00 26 ARG A O 12
ATOM 11776 N N . GLU A 1 27 ? -3.380 3.604 -12.442 1.00 0.00 27 GLU A N 12
ATOM 11777 C CA . GLU A 1 27 ? -3.177 2.478 -11.531 1.00 0.00 27 GLU A CA 12
ATOM 11778 C C . GLU A 1 27 ? -2.334 2.896 -10.325 1.00 0.00 27 GLU A C 12
ATOM 11779 O O . GLU A 1 27 ? -2.446 2.323 -9.245 1.00 0.00 27 GLU A O 12
ATOM 11791 N N . GLN A 1 28 ? -1.504 3.909 -10.518 1.00 0.00 28 GLN A N 12
ATOM 11792 C CA . GLN A 1 28 ? -0.592 4.369 -9.479 1.00 0.00 28 GLN A CA 12
ATOM 11793 C C . GLN A 1 28 ? -1.316 5.237 -8.448 1.00 0.00 28 GLN A C 12
ATOM 11794 O O . GLN A 1 28 ? -0.856 5.379 -7.313 1.00 0.00 28 GLN A O 12
ATOM 11808 N N . LYS A 1 29 ? -2.455 5.802 -8.840 1.00 0.00 29 LYS A N 12
ATOM 11809 C CA . LYS A 1 29 ? -3.187 6.736 -7.983 1.00 0.00 29 LYS A CA 12
ATOM 11810 C C . LYS A 1 29 ? -3.657 6.088 -6.669 1.00 0.00 29 LYS A C 12
ATOM 11811 O O . LYS A 1 29 ? -3.401 6.639 -5.601 1.00 0.00 29 LYS A O 12
ATOM 11830 N N . PRO A 1 30 ? -4.343 4.918 -6.703 1.00 0.00 30 PRO A N 12
ATOM 11831 C CA . PRO A 1 30 ? -4.771 4.230 -5.474 1.00 0.00 30 PRO A CA 12
ATOM 11832 C C . PRO A 1 30 ? -3.591 3.862 -4.575 1.00 0.00 30 PRO A C 12
ATOM 11833 O O . PRO A 1 30 ? -3.747 3.670 -3.371 1.00 0.00 30 PRO A O 12
ATOM 11844 N N . PHE A 1 31 ? -2.408 3.777 -5.165 1.00 0.00 31 PHE A N 12
ATOM 11845 C CA . PHE A 1 31 ? -1.202 3.512 -4.406 1.00 0.00 31 PHE A CA 12
ATOM 11846 C C . PHE A 1 31 ? -0.734 4.779 -3.700 1.00 0.00 31 PHE A C 12
ATOM 11847 O O . PHE A 1 31 ? -0.289 4.733 -2.554 1.00 0.00 31 PHE A O 12
ATOM 11864 N N . GLU A 1 32 ? -0.861 5.913 -4.384 1.00 0.00 32 GLU A N 12
ATOM 11865 C CA . GLU A 1 32 ? -0.570 7.210 -3.777 1.00 0.00 32 GLU A CA 12
ATOM 11866 C C . GLU A 1 32 ? -1.593 7.519 -2.692 1.00 0.00 32 GLU A C 12
ATOM 11867 O O . GLU A 1 32 ? -1.290 8.193 -1.707 1.00 0.00 32 GLU A O 12
ATOM 11879 N N . ASP A 1 33 ? -2.806 7.017 -2.893 1.00 0.00 33 ASP A N 12
ATOM 11880 C CA . ASP A 1 33 ? -3.888 7.171 -1.927 1.00 0.00 33 ASP A CA 12
ATOM 11881 C C . ASP A 1 33 ? -3.473 6.599 -0.578 1.00 0.00 33 ASP A C 12
ATOM 11882 O O . ASP A 1 33 ? -3.766 7.172 0.474 1.00 0.00 33 ASP A O 12
ATOM 11891 N N . LEU A 1 34 ? -2.762 5.480 -0.620 1.00 0.00 34 LEU A N 12
ATOM 11892 C CA . LEU A 1 34 ? -2.258 4.854 0.588 1.00 0.00 34 LEU A CA 12
ATOM 11893 C C . LEU A 1 34 ? -1.041 5.601 1.121 1.00 0.00 34 LEU A C 12
ATOM 11894 O O . LEU A 1 34 ? -0.783 5.599 2.321 1.00 0.00 34 LEU A O 12
ATOM 11910 N N . VAL A 1 35 ? -0.294 6.240 0.228 1.00 0.00 35 VAL A N 12
ATOM 11911 C CA . VAL A 1 35 ? 0.861 7.038 0.630 1.00 0.00 35 VAL A CA 12
ATOM 11912 C C . VAL A 1 35 ? 0.412 8.244 1.444 1.00 0.00 35 VAL A C 12
ATOM 11913 O O . VAL A 1 35 ? 1.030 8.596 2.447 1.00 0.00 35 VAL A O 12
ATOM 11926 N N . ASP A 1 36 ? -0.684 8.856 1.014 1.00 0.00 36 ASP A N 12
ATOM 11927 C CA . ASP A 1 36 ? -1.266 9.994 1.723 1.00 0.00 36 ASP A CA 12
ATOM 11928 C C . ASP A 1 36 ? -1.670 9.589 3.138 1.00 0.00 36 ASP A C 12
ATOM 11929 O O . ASP A 1 36 ? -1.578 10.380 4.075 1.00 0.00 36 ASP A O 12
ATOM 11938 N N . LEU A 1 37 ? -2.109 8.344 3.280 1.00 0.00 37 LEU A N 12
ATOM 11939 C CA . LEU A 1 37 ? -2.475 7.799 4.580 1.00 0.00 37 LEU A CA 12
ATOM 11940 C C . LEU A 1 37 ? -1.235 7.345 5.348 1.00 0.00 37 LEU A C 12
ATOM 11941 O O . LEU A 1 37 ? -1.270 7.165 6.566 1.00 0.00 37 LEU A O 12
ATOM 11957 N N . GLY A 1 38 ? -0.140 7.159 4.626 1.00 0.00 38 GLY A N 12
ATOM 11958 C CA . GLY A 1 38 ? 1.101 6.737 5.243 1.00 0.00 38 GLY A CA 12
ATOM 11959 C C . GLY A 1 38 ? 1.267 5.230 5.252 1.00 0.00 38 GLY A C 12
ATOM 11960 O O . GLY A 1 38 ? 2.104 4.701 5.978 1.00 0.00 38 GLY A O 12
ATOM 11964 N N . TRP A 1 39 ? 0.473 4.537 4.442 1.00 0.00 39 TRP A N 12
ATOM 11965 C CA . TRP A 1 39 ? 0.514 3.079 4.379 1.00 0.00 39 TRP A CA 12
ATOM 11966 C C . TRP A 1 39 ? 1.583 2.618 3.399 1.00 0.00 39 TRP A C 12
ATOM 11967 O O . TRP A 1 39 ? 2.202 1.568 3.576 1.00 0.00 39 TRP A O 12
ATOM 11988 N N . LEU A 1 40 ? 1.779 3.408 2.358 1.00 0.00 40 LEU A N 12
ATOM 11989 C CA . LEU A 1 40 ? 2.809 3.132 1.369 1.00 0.00 40 LEU A CA 12
ATOM 11990 C C . LEU A 1 40 ? 3.814 4.268 1.319 1.00 0.00 40 LEU A C 12
ATOM 11991 O O . LEU A 1 40 ? 3.534 5.376 1.782 1.00 0.00 40 LEU A O 12
ATOM 12007 N N . LYS A 1 41 ? 4.981 3.991 0.765 1.00 0.00 41 LYS A N 12
ATOM 12008 C CA . LYS A 1 41 ? 6.008 5.006 0.609 1.00 0.00 41 LYS A CA 12
ATOM 12009 C C . LYS A 1 41 ? 6.657 4.894 -0.765 1.00 0.00 41 LYS A C 12
ATOM 12010 O O . LYS A 1 41 ? 7.215 3.852 -1.109 1.00 0.00 41 LYS A O 12
ATOM 12029 N N . ARG A 1 42 ? 6.563 5.958 -1.551 1.00 0.00 42 ARG A N 12
ATOM 12030 C CA . ARG A 1 42 ? 7.219 6.005 -2.842 1.00 0.00 42 ARG A CA 12
ATOM 12031 C C . ARG A 1 42 ? 8.481 6.848 -2.755 1.00 0.00 42 ARG A C 12
ATOM 12032 O O . ARG A 1 42 ? 8.422 8.074 -2.661 1.00 0.00 42 ARG A O 12
ATOM 12053 N N . SER A 1 43 ? 9.621 6.187 -2.747 1.00 0.00 43 SER A N 12
ATOM 12054 C CA . SER A 1 43 ? 10.890 6.879 -2.662 1.00 0.00 43 SER A CA 12
ATOM 12055 C C . SER A 1 43 ? 11.716 6.639 -3.917 1.00 0.00 43 SER A C 12
ATOM 12056 O O . SER A 1 43 ? 12.083 7.581 -4.617 1.00 0.00 43 SER A O 12
ATOM 12064 N N . SER A 1 44 ? 11.973 5.376 -4.217 1.00 0.00 44 SER A N 12
ATOM 12065 C CA . SER A 1 44 ? 12.830 5.019 -5.332 1.00 0.00 44 SER A CA 12
ATOM 12066 C C . SER A 1 44 ? 12.019 4.720 -6.589 1.00 0.00 44 SER A C 12
ATOM 12067 O O . SER A 1 44 ? 11.178 3.817 -6.611 1.00 0.00 44 SER A O 12
ATOM 12075 N N . VAL A 1 45 ? 12.268 5.500 -7.628 1.00 0.00 45 VAL A N 12
ATOM 12076 C CA . VAL A 1 45 ? 11.621 5.302 -8.915 1.00 0.00 45 VAL A CA 12
ATOM 12077 C C . VAL A 1 45 ? 12.652 4.931 -9.974 1.00 0.00 45 VAL A C 12
ATOM 12078 O O . VAL A 1 45 ? 13.827 5.293 -9.862 1.00 0.00 45 VAL A O 12
ATOM 12091 N N . ASP A 1 46 ? 12.217 4.199 -10.986 1.00 0.00 46 ASP A N 12
ATOM 12092 C CA . ASP A 1 46 ? 13.075 3.852 -12.109 1.00 0.00 46 ASP A CA 12
ATOM 12093 C C . ASP A 1 46 ? 12.419 4.292 -13.405 1.00 0.00 46 ASP A C 12
ATOM 12094 O O . ASP A 1 46 ? 11.520 3.617 -13.909 1.00 0.00 46 ASP A O 12
ATOM 12103 N N . SER A 1 47 ? 12.859 5.442 -13.916 1.00 0.00 47 SER A N 12
ATOM 12104 C CA . SER A 1 47 ? 12.271 6.067 -15.101 1.00 0.00 47 SER A CA 12
ATOM 12105 C C . SER A 1 47 ? 10.846 6.538 -14.804 1.00 0.00 47 SER A C 12
ATOM 12106 O O . SER A 1 47 ? 10.604 7.732 -14.618 1.00 0.00 47 SER A O 12
ATOM 12114 N N . ARG A 1 48 ? 9.910 5.601 -14.740 1.00 0.00 48 ARG A N 12
ATOM 12115 C CA . ARG A 1 48 ? 8.530 5.924 -14.423 1.00 0.00 48 ARG A CA 12
ATOM 12116 C C . ARG A 1 48 ? 7.958 4.904 -13.437 1.00 0.00 48 ARG A C 12
ATOM 12117 O O . ARG A 1 48 ? 7.024 5.205 -12.688 1.00 0.00 48 ARG A O 12
ATOM 12138 N N . ALA A 1 49 ? 8.524 3.699 -13.437 1.00 0.00 49 ALA A N 12
ATOM 12139 C CA . ALA A 1 49 ? 8.122 2.667 -12.489 1.00 0.00 49 ALA A CA 12
ATOM 12140 C C . ALA A 1 49 ? 8.453 3.103 -11.069 1.00 0.00 49 ALA A C 12
ATOM 12141 O O . ALA A 1 49 ? 9.620 3.278 -10.713 1.00 0.00 49 ALA A O 12
ATOM 12148 N N . THR A 1 50 ? 7.423 3.285 -10.268 1.00 0.00 50 THR A N 12
ATOM 12149 C CA . THR A 1 50 ? 7.586 3.761 -8.911 1.00 0.00 50 THR A CA 12
ATOM 12150 C C . THR A 1 50 ? 7.474 2.607 -7.920 1.00 0.00 50 THR A C 12
ATOM 12151 O O . THR A 1 50 ? 6.511 1.840 -7.956 1.00 0.00 50 THR A O 12
ATOM 12162 N N . HIS A 1 51 ? 8.467 2.480 -7.048 1.00 0.00 51 HIS A N 12
ATOM 12163 C CA . HIS A 1 51 ? 8.506 1.386 -6.086 1.00 0.00 51 HIS A CA 12
ATOM 12164 C C . HIS A 1 51 ? 7.825 1.786 -4.783 1.00 0.00 51 HIS A C 12
ATOM 12165 O O . HIS A 1 51 ? 8.258 2.718 -4.106 1.00 0.00 51 HIS A O 12
ATOM 12180 N N . TYR A 1 52 ? 6.753 1.087 -4.443 1.00 0.00 52 TYR A N 12
ATOM 12181 C CA . TYR A 1 52 ? 6.058 1.312 -3.185 1.00 0.00 52 TYR A CA 12
ATOM 12182 C C . TYR A 1 52 ? 6.388 0.202 -2.201 1.00 0.00 52 TYR A C 12
ATOM 12183 O O . TYR A 1 52 ? 6.195 -0.977 -2.499 1.00 0.00 52 TYR A O 12
ATOM 12201 N N . GLN A 1 53 ? 6.895 0.576 -1.039 1.00 0.00 53 GLN A N 12
ATOM 12202 C CA . GLN A 1 53 ? 7.237 -0.398 -0.015 1.00 0.00 53 GLN A CA 12
ATOM 12203 C C . GLN A 1 53 ? 6.307 -0.253 1.185 1.00 0.00 53 GLN A C 12
ATOM 12204 O O . GLN A 1 53 ? 5.796 0.835 1.457 1.00 0.00 53 GLN A O 12
ATOM 12218 N N . ILE A 1 54 ? 6.077 -1.363 1.876 1.00 0.00 54 ILE A N 12
ATOM 12219 C CA . ILE A 1 54 ? 5.232 -1.382 3.062 1.00 0.00 54 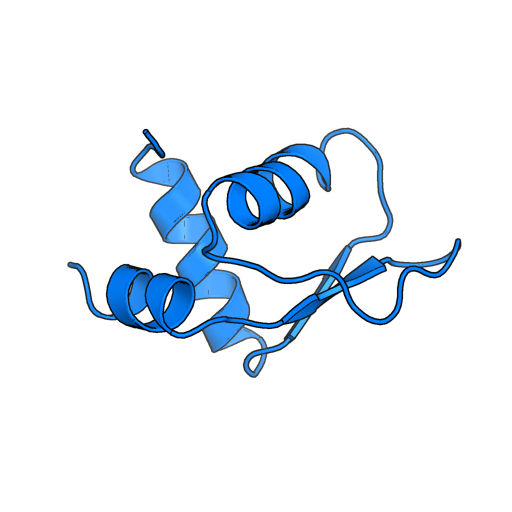ILE A CA 12
ATOM 12220 C C . ILE A 1 54 ? 5.845 -0.562 4.196 1.00 0.00 54 ILE A C 12
ATOM 12221 O O . ILE A 1 54 ? 7.044 -0.655 4.471 1.00 0.00 54 ILE A O 12
ATOM 12237 N N . THR A 1 55 ? 5.024 0.253 4.835 1.00 0.00 55 THR A N 12
ATOM 12238 C CA . THR A 1 55 ? 5.468 1.049 5.966 1.00 0.00 55 THR A CA 12
ATOM 12239 C C . THR A 1 55 ? 4.976 0.441 7.274 1.00 0.00 55 THR A C 12
ATOM 12240 O O . THR A 1 55 ? 4.383 -0.644 7.284 1.00 0.00 55 THR A O 12
ATOM 12251 N N . GLU A 1 56 ? 5.219 1.146 8.371 1.00 0.00 56 GLU A N 12
ATOM 12252 C CA . GLU A 1 56 ? 4.705 0.751 9.673 1.00 0.00 56 GLU A CA 12
ATOM 12253 C C . GLU A 1 56 ? 3.182 0.711 9.626 1.00 0.00 56 GLU A C 12
ATOM 12254 O O . GLU A 1 56 ? 2.561 -0.284 10.008 1.00 0.00 56 GLU A O 12
ATOM 12266 N N . ARG A 1 57 ? 2.590 1.794 9.128 1.00 0.00 57 ARG A N 12
ATOM 12267 C CA . ARG A 1 57 ? 1.140 1.887 9.002 1.00 0.00 57 ARG A CA 12
ATOM 12268 C C . ARG A 1 57 ? 0.623 0.849 8.017 1.00 0.00 57 ARG A C 12
ATOM 12269 O O . ARG A 1 57 ? -0.404 0.220 8.253 1.00 0.00 57 ARG A O 12
ATOM 12290 N N . GLY A 1 58 ? 1.351 0.665 6.922 1.00 0.00 58 GLY A N 12
ATOM 12291 C CA . GLY A 1 58 ? 0.958 -0.309 5.921 1.00 0.00 58 GLY A CA 12
ATOM 12292 C C . GLY A 1 58 ? 0.951 -1.721 6.468 1.00 0.00 58 GLY A C 12
ATOM 12293 O O . GLY A 1 58 ? 0.132 -2.552 6.067 1.00 0.00 58 GLY A O 12
ATOM 12297 N N . THR A 1 59 ? 1.872 -2.003 7.374 1.00 0.00 59 THR A N 12
ATOM 12298 C CA . THR A 1 59 ? 1.915 -3.293 8.041 1.00 0.00 59 THR A CA 12
ATOM 12299 C C . THR A 1 59 ? 0.781 -3.403 9.057 1.00 0.00 59 THR A C 12
ATOM 12300 O O . THR A 1 59 ? 0.076 -4.412 9.115 1.00 0.00 59 THR A O 12
ATOM 12311 N N . SER A 1 60 ? 0.593 -2.338 9.825 1.00 0.00 60 SER A N 12
ATOM 12312 C CA . SER A 1 60 ? -0.457 -2.281 10.833 1.00 0.00 60 SER A CA 12
ATOM 12313 C C . SER A 1 60 ? -1.841 -2.423 10.189 1.00 0.00 60 SER A C 12
ATOM 12314 O O . SER A 1 60 ? -2.728 -3.069 10.746 1.00 0.00 60 SER A O 12
ATOM 12322 N N . ALA A 1 61 ? -2.008 -1.835 9.008 1.00 0.00 61 ALA A N 12
ATOM 12323 C CA . ALA A 1 61 ? -3.280 -1.880 8.295 1.00 0.00 61 ALA A CA 12
ATOM 12324 C C . ALA A 1 61 ? -3.587 -3.281 7.781 1.00 0.00 61 ALA A C 12
ATOM 12325 O O . ALA A 1 61 ? -4.717 -3.748 7.880 1.00 0.00 61 ALA A O 12
ATOM 12332 N N . ALA A 1 62 ? -2.576 -3.951 7.239 1.00 0.00 62 ALA A N 12
ATOM 12333 C CA . ALA A 1 62 ? -2.756 -5.300 6.710 1.00 0.00 62 ALA A CA 12
ATOM 12334 C C . ALA A 1 62 ? -3.068 -6.282 7.832 1.00 0.00 62 ALA A C 12
ATOM 12335 O O . ALA A 1 62 ? -3.797 -7.256 7.641 1.00 0.00 62 ALA A O 12
ATOM 12342 N N . LEU A 1 63 ? -2.504 -6.017 9.002 1.00 0.00 63 LEU A N 12
ATOM 12343 C CA . LEU A 1 63 ? -2.786 -6.807 10.190 1.00 0.00 63 LEU A CA 12
ATOM 12344 C C . LEU A 1 63 ? -4.153 -6.417 10.754 1.00 0.00 63 LEU A C 12
ATOM 12345 O O . LEU A 1 63 ? -4.797 -7.198 11.455 1.00 0.00 63 LEU A O 12
ATOM 12361 N N . ARG A 1 64 ? -4.573 -5.198 10.416 1.00 0.00 64 ARG A N 12
ATOM 12362 C CA . ARG A 1 64 ? -5.853 -4.625 10.834 1.00 0.00 64 ARG A CA 12
ATOM 12363 C C . ARG A 1 64 ? -5.971 -4.514 12.350 1.00 0.00 64 ARG A C 12
ATOM 12364 O O . ARG A 1 64 ? -6.192 -5.499 13.053 1.00 0.00 64 ARG A O 12
ATOM 12385 N N . SER A 1 65 ? -5.800 -3.301 12.846 1.00 0.00 65 SER A N 12
ATOM 12386 C CA . SER A 1 65 ? -5.986 -3.009 14.254 1.00 0.00 65 SER A CA 12
ATOM 12387 C C . SER A 1 65 ? -6.399 -1.552 14.416 1.00 0.00 65 SER A C 12
ATOM 12388 O O . SER A 1 65 ? -5.509 -0.691 14.580 1.00 0.00 65 SER A O 12
ATOM 12397 N N . MET A 1 1 ? -9.768 8.679 2.567 1.00 0.00 1 MET A N 13
ATOM 12398 C CA . MET A 1 1 ? -9.730 7.542 3.514 1.00 0.00 1 MET A CA 13
ATOM 12399 C C . MET A 1 1 ? -9.889 6.225 2.764 1.00 0.00 1 MET A C 13
ATOM 12400 O O . MET A 1 1 ? -10.614 6.152 1.772 1.00 0.00 1 MET A O 13
ATOM 12416 N N . ALA A 1 2 ? -9.215 5.193 3.249 1.00 0.00 2 ALA A N 13
ATOM 12417 C CA . ALA A 1 2 ? -9.198 3.897 2.584 1.00 0.00 2 ALA A CA 13
ATOM 12418 C C . ALA A 1 2 ? -10.424 3.066 2.943 1.00 0.00 2 ALA A C 13
ATOM 12419 O O . ALA A 1 2 ? -10.963 3.178 4.046 1.00 0.00 2 ALA A O 13
ATOM 12426 N N . THR A 1 3 ? -10.862 2.239 2.006 1.00 0.00 3 THR A N 13
ATOM 12427 C CA . THR A 1 3 ? -11.975 1.334 2.233 1.00 0.00 3 THR A CA 13
ATOM 12428 C C . THR A 1 3 ? -11.451 -0.097 2.375 1.00 0.00 3 THR A C 13
ATOM 12429 O O . THR A 1 3 ? -10.242 -0.324 2.312 1.00 0.00 3 THR A O 13
ATOM 12440 N N . ALA A 1 4 ? -12.351 -1.057 2.565 1.00 0.00 4 ALA A N 13
ATOM 12441 C CA . ALA A 1 4 ? -11.961 -2.453 2.754 1.00 0.00 4 ALA A CA 13
ATOM 12442 C C . ALA A 1 4 ? -11.174 -2.982 1.554 1.00 0.00 4 ALA A C 13
ATOM 12443 O O . ALA A 1 4 ? -10.300 -3.838 1.702 1.00 0.00 4 ALA A O 13
ATOM 12450 N N . ASP A 1 5 ? -11.482 -2.463 0.371 1.00 0.00 5 ASP A N 13
ATOM 12451 C CA . ASP A 1 5 ? -10.758 -2.838 -0.843 1.00 0.00 5 ASP A CA 13
ATOM 12452 C C . ASP A 1 5 ? -9.336 -2.291 -0.819 1.00 0.00 5 ASP A C 13
ATOM 12453 O O . ASP A 1 5 ? -8.415 -2.914 -1.342 1.00 0.00 5 ASP A O 13
ATOM 12462 N N . ASP A 1 6 ? -9.156 -1.134 -0.197 1.00 0.00 6 ASP A N 13
ATOM 12463 C CA . ASP A 1 6 ? -7.827 -0.548 -0.054 1.00 0.00 6 ASP A CA 13
ATOM 12464 C C . ASP A 1 6 ? -7.012 -1.354 0.945 1.00 0.00 6 ASP A C 13
ATOM 12465 O O . ASP A 1 6 ? -5.797 -1.475 0.815 1.00 0.00 6 ASP A O 13
ATOM 12474 N N . PHE A 1 7 ? -7.692 -1.902 1.949 1.00 0.00 7 PHE A N 13
ATOM 12475 C CA . PHE A 1 7 ? -7.065 -2.824 2.882 1.00 0.00 7 PHE A CA 13
ATOM 12476 C C . PHE A 1 7 ? -6.551 -4.056 2.145 1.00 0.00 7 PHE A C 13
ATOM 12477 O O . PHE A 1 7 ? -5.513 -4.618 2.494 1.00 0.00 7 PHE A O 13
ATOM 12494 N N . LYS A 1 8 ? -7.286 -4.467 1.121 1.00 0.00 8 LYS A N 13
ATOM 12495 C CA . LYS A 1 8 ? -6.853 -5.554 0.253 1.00 0.00 8 LYS A CA 13
ATOM 12496 C C . LYS A 1 8 ? -5.619 -5.122 -0.532 1.00 0.00 8 LYS A C 13
ATOM 12497 O O . LYS A 1 8 ? -4.674 -5.891 -0.703 1.00 0.00 8 LYS A O 13
ATOM 12516 N N . LEU A 1 9 ? -5.638 -3.872 -0.979 1.00 0.00 9 LEU A N 13
ATOM 12517 C CA . LEU A 1 9 ? -4.551 -3.301 -1.763 1.00 0.00 9 LEU A CA 13
ATOM 12518 C C . LEU A 1 9 ? -3.273 -3.229 -0.930 1.00 0.00 9 LEU A C 13
ATOM 12519 O O . LEU A 1 9 ? -2.208 -3.648 -1.378 1.00 0.00 9 LEU A O 13
ATOM 12535 N N . ILE A 1 10 ? -3.381 -2.708 0.288 1.00 0.00 10 ILE A N 13
ATOM 12536 C CA . ILE A 1 10 ? -2.214 -2.560 1.146 1.00 0.00 10 ILE A CA 13
ATOM 12537 C C . ILE A 1 10 ? -1.683 -3.926 1.580 1.00 0.00 10 ILE A C 13
ATOM 12538 O O . ILE A 1 10 ? -0.478 -4.104 1.765 1.00 0.00 10 ILE A O 13
ATOM 12554 N N . ARG A 1 11 ? -2.574 -4.902 1.718 1.00 0.00 11 ARG A N 13
ATOM 12555 C CA . ARG A 1 11 ? -2.157 -6.254 2.062 1.00 0.00 11 ARG A CA 13
ATOM 12556 C C . ARG A 1 11 ? -1.448 -6.900 0.876 1.00 0.00 11 ARG A C 13
ATOM 12557 O O . ARG A 1 11 ? -0.498 -7.665 1.050 1.00 0.00 11 ARG A O 13
ATOM 12578 N N . ASP A 1 12 ? -1.901 -6.555 -0.325 1.00 0.00 12 ASP A N 13
ATOM 12579 C CA . ASP A 1 12 ? -1.284 -7.029 -1.564 1.00 0.00 12 ASP A CA 13
ATOM 12580 C C . ASP A 1 12 ? 0.195 -6.672 -1.595 1.00 0.00 12 ASP A C 13
ATOM 12581 O O . ASP A 1 12 ? 1.030 -7.456 -2.047 1.00 0.00 12 ASP A O 13
ATOM 12590 N N . ILE A 1 13 ? 0.510 -5.486 -1.094 1.00 0.00 13 ILE A N 13
ATOM 12591 C CA . ILE A 1 13 ? 1.883 -5.010 -1.044 1.00 0.00 13 ILE A CA 13
ATOM 12592 C C . ILE A 1 13 ? 2.752 -5.982 -0.248 1.00 0.00 13 ILE A C 13
ATOM 12593 O O . ILE A 1 13 ? 3.887 -6.276 -0.622 1.00 0.00 13 ILE A O 13
ATOM 12609 N N . HIS A 1 14 ? 2.192 -6.498 0.839 1.00 0.00 14 HIS A N 13
ATOM 12610 C CA . HIS A 1 14 ? 2.894 -7.447 1.689 1.00 0.00 14 HIS A CA 13
ATOM 12611 C C . HIS A 1 14 ? 3.004 -8.796 0.994 1.00 0.00 14 HIS A C 13
ATOM 12612 O O . HIS A 1 14 ? 4.055 -9.434 1.024 1.00 0.00 14 HIS A O 13
ATOM 12627 N N . SER A 1 15 ? 1.919 -9.208 0.349 1.00 0.00 15 SER A N 13
ATOM 12628 C CA . SER A 1 15 ? 1.885 -10.469 -0.385 1.00 0.00 15 SER A CA 13
ATOM 12629 C C . SER A 1 15 ? 2.925 -10.479 -1.508 1.00 0.00 15 SER A C 13
ATOM 12630 O O . SER A 1 15 ? 3.478 -11.527 -1.843 1.00 0.00 15 SER A O 13
ATOM 12638 N N . THR A 1 16 ? 3.203 -9.306 -2.065 1.00 0.00 16 THR A N 13
ATOM 12639 C CA . THR A 1 16 ? 4.165 -9.179 -3.153 1.00 0.00 16 THR A CA 13
ATOM 12640 C C . THR A 1 16 ? 5.603 -9.082 -2.613 1.00 0.00 16 THR A C 13
ATOM 12641 O O . THR A 1 16 ? 6.561 -8.907 -3.367 1.00 0.00 16 THR A O 13
ATOM 12652 N N . GLY A 1 17 ? 5.749 -9.212 -1.299 1.00 0.00 17 GLY A N 13
ATOM 12653 C CA . GLY A 1 17 ? 7.071 -9.241 -0.701 1.00 0.00 17 GLY A CA 13
ATOM 12654 C C . GLY A 1 17 ? 7.429 -7.957 0.019 1.00 0.00 17 GLY A C 13
ATOM 12655 O O . GLY A 1 17 ? 8.609 -7.646 0.191 1.00 0.00 17 GLY A O 13
ATOM 12659 N N . GLY A 1 18 ? 6.418 -7.203 0.428 1.00 0.00 18 GLY A N 13
ATOM 12660 C CA . GLY A 1 18 ? 6.660 -5.976 1.167 1.00 0.00 18 GLY A CA 13
ATOM 12661 C C . GLY A 1 18 ? 6.899 -4.793 0.253 1.00 0.00 18 GLY A C 13
ATOM 12662 O O . GLY A 1 18 ? 7.165 -3.680 0.709 1.00 0.00 18 GLY A O 13
ATOM 12666 N N . ARG A 1 19 ? 6.815 -5.050 -1.040 1.00 0.00 19 ARG A N 13
ATOM 12667 C CA . ARG A 1 19 ? 7.002 -4.025 -2.051 1.00 0.00 19 ARG A CA 13
ATOM 12668 C C . ARG A 1 19 ? 6.118 -4.317 -3.252 1.00 0.00 19 ARG A C 13
ATOM 12669 O O . ARG A 1 19 ? 5.903 -5.479 -3.602 1.00 0.00 19 ARG A O 13
ATOM 12690 N N . ARG A 1 20 ? 5.594 -3.272 -3.863 1.00 0.00 20 ARG A N 13
ATOM 12691 C CA . ARG A 1 20 ? 4.838 -3.411 -5.093 1.00 0.00 20 ARG A CA 13
ATOM 12692 C C . ARG A 1 20 ? 5.266 -2.334 -6.082 1.00 0.00 20 ARG A C 13
ATOM 12693 O O . ARG A 1 20 ? 5.173 -1.142 -5.792 1.00 0.00 20 ARG A O 13
ATOM 12714 N N . GLN A 1 21 ? 5.757 -2.753 -7.237 1.00 0.00 21 GLN A N 13
ATOM 12715 C CA . GLN A 1 21 ? 6.198 -1.814 -8.252 1.00 0.00 21 GLN A CA 13
ATOM 12716 C C . GLN A 1 21 ? 5.135 -1.664 -9.325 1.00 0.00 21 GLN A C 13
ATOM 12717 O O . GLN A 1 21 ? 4.853 -2.594 -10.080 1.00 0.00 21 GLN A O 13
ATOM 12731 N N . VAL A 1 22 ? 4.537 -0.490 -9.377 1.00 0.00 22 VAL A N 13
ATOM 12732 C CA . VAL A 1 22 ? 3.498 -0.209 -10.349 1.00 0.00 22 VAL A CA 13
ATOM 12733 C C . VAL A 1 22 ? 4.023 0.768 -11.391 1.00 0.00 22 VAL A C 13
ATOM 12734 O O . VAL A 1 22 ? 4.712 1.726 -11.048 1.00 0.00 22 VAL A O 13
ATOM 12747 N N . PHE A 1 23 ? 3.723 0.517 -12.653 1.00 0.00 23 PHE A N 13
ATOM 12748 C CA . PHE A 1 23 ? 4.160 1.403 -13.721 1.00 0.00 23 PHE A CA 13
ATOM 12749 C C . PHE A 1 23 ? 2.983 2.201 -14.267 1.00 0.00 23 PHE A C 13
ATOM 12750 O O . PHE A 1 23 ? 1.849 1.724 -14.276 1.00 0.00 23 PHE A O 13
ATOM 12767 N N . GLY A 1 24 ? 3.254 3.430 -14.680 1.00 0.00 24 GLY A N 13
ATOM 12768 C CA . GLY A 1 24 ? 2.231 4.257 -15.283 1.00 0.00 24 GLY A CA 13
ATOM 12769 C C . GLY A 1 24 ? 1.768 5.357 -14.355 1.00 0.00 24 GLY A C 13
ATOM 12770 O O . GLY A 1 24 ? 2.587 6.083 -13.789 1.00 0.00 24 GLY A O 13
ATOM 12774 N N . SER A 1 25 ? 0.459 5.487 -14.209 1.00 0.00 25 SER A N 13
ATOM 12775 C CA . SER A 1 25 ? -0.132 6.468 -13.309 1.00 0.00 25 SER A CA 13
ATOM 12776 C C . SER A 1 25 ? -1.542 6.041 -12.907 1.00 0.00 25 SER A C 13
ATOM 12777 O O . SER A 1 25 ? -1.949 6.212 -11.757 1.00 0.00 25 SER A O 13
ATOM 12785 N N . ARG A 1 26 ? -2.280 5.464 -13.852 1.00 0.00 26 ARG A N 13
ATOM 12786 C CA . ARG A 1 26 ? -3.669 5.077 -13.619 1.00 0.00 26 ARG A CA 13
ATOM 12787 C C . ARG A 1 26 ? -3.771 4.027 -12.517 1.00 0.00 26 ARG A C 13
ATOM 12788 O O . ARG A 1 26 ? -4.623 4.120 -11.632 1.00 0.00 26 ARG A O 13
ATOM 12809 N N . GLU A 1 27 ? -2.890 3.040 -12.568 1.00 0.00 27 GLU A N 13
ATOM 12810 C CA . GLU A 1 27 ? -2.870 1.983 -11.573 1.00 0.00 27 GLU A CA 13
ATOM 12811 C C . GLU A 1 27 ? -2.270 2.494 -10.268 1.00 0.00 27 GLU A C 13
ATOM 12812 O O . GLU A 1 27 ? -2.567 1.978 -9.194 1.00 0.00 27 GLU A O 13
ATOM 12824 N N . GLN A 1 28 ? -1.428 3.515 -10.370 1.00 0.00 28 GLN A N 13
ATOM 12825 C CA . GLN A 1 28 ? -0.750 4.073 -9.210 1.00 0.00 28 GLN A CA 13
ATOM 12826 C C . GLN A 1 28 ? -1.683 4.958 -8.389 1.00 0.00 28 GLN A C 13
ATOM 12827 O O . GLN A 1 28 ? -1.454 5.159 -7.200 1.00 0.00 28 GLN A O 13
ATOM 12841 N N . LYS A 1 29 ? -2.732 5.467 -9.034 1.00 0.00 29 LYS A N 13
ATOM 12842 C CA . LYS A 1 29 ? -3.647 6.437 -8.420 1.00 0.00 29 LYS A CA 13
ATOM 12843 C C . LYS A 1 29 ? -4.127 6.013 -7.019 1.00 0.00 29 LYS A C 13
ATOM 12844 O O . LYS A 1 29 ? -4.002 6.791 -6.071 1.00 0.00 29 LYS A O 13
ATOM 12863 N N . PRO A 1 30 ? -4.688 4.793 -6.848 1.00 0.00 30 PRO A N 13
ATOM 12864 C CA . PRO A 1 30 ? -5.135 4.326 -5.529 1.00 0.00 30 PRO A CA 13
ATOM 12865 C C . PRO A 1 30 ? -3.978 4.195 -4.540 1.00 0.00 30 PRO A C 13
ATOM 12866 O O . PRO A 1 30 ? -4.119 4.506 -3.358 1.00 0.00 30 PRO A O 13
ATOM 12877 N N . PHE A 1 31 ? -2.829 3.761 -5.043 1.00 0.00 31 PHE A N 13
ATOM 12878 C CA . PHE A 1 31 ? -1.639 3.586 -4.222 1.00 0.00 31 PHE A CA 13
ATOM 12879 C C . PHE A 1 31 ? -1.176 4.926 -3.655 1.00 0.00 31 PHE A C 13
ATOM 12880 O O . PHE A 1 31 ? -0.725 5.008 -2.511 1.00 0.00 31 PHE A O 13
ATOM 12897 N N . GLU A 1 32 ? -1.309 5.972 -4.465 1.00 0.00 32 GLU A N 13
ATOM 12898 C CA . GLU A 1 32 ? -0.902 7.318 -4.076 1.00 0.00 32 GLU A CA 13
ATOM 12899 C C . GLU A 1 32 ? -1.697 7.808 -2.866 1.00 0.00 32 GLU A C 13
ATOM 12900 O O . GLU A 1 32 ? -1.190 8.582 -2.052 1.00 0.00 32 GLU A O 13
ATOM 12912 N N . ASP A 1 33 ? -2.934 7.344 -2.742 1.00 0.00 33 ASP A N 13
ATOM 12913 C CA . ASP A 1 33 ? -3.798 7.773 -1.648 1.00 0.00 33 ASP A CA 13
ATOM 12914 C C . ASP A 1 33 ? -3.369 7.120 -0.341 1.00 0.00 33 ASP A C 13
ATOM 12915 O O . ASP A 1 33 ? -3.421 7.738 0.723 1.00 0.00 33 ASP A O 13
ATOM 12924 N N . LEU A 1 34 ? -2.919 5.873 -0.423 1.00 0.00 34 LEU A N 13
ATOM 12925 C CA . LEU A 1 34 ? -2.412 5.173 0.750 1.00 0.00 34 LEU A CA 13
ATOM 12926 C C . LEU A 1 34 ? -1.101 5.793 1.212 1.00 0.00 34 LEU A C 13
ATOM 12927 O O . LEU A 1 34 ? -0.723 5.672 2.376 1.00 0.00 34 LEU A O 13
ATOM 12943 N N . VAL A 1 35 ? -0.406 6.448 0.290 1.00 0.00 35 VAL A N 13
ATOM 12944 C CA . VAL A 1 35 ? 0.794 7.201 0.634 1.00 0.00 35 VAL A CA 13
ATOM 12945 C C . VAL A 1 35 ? 0.436 8.347 1.575 1.00 0.00 35 VAL A C 13
ATOM 12946 O O . VAL A 1 35 ? 1.128 8.593 2.561 1.00 0.00 35 VAL A O 13
ATOM 12959 N N . ASP A 1 36 ? -0.667 9.018 1.271 1.00 0.00 36 ASP A N 13
ATOM 12960 C CA . ASP A 1 36 ? -1.175 10.102 2.111 1.00 0.00 36 ASP A CA 13
ATOM 12961 C C . ASP A 1 36 ? -1.508 9.582 3.504 1.00 0.00 36 ASP A C 13
ATOM 12962 O O . ASP A 1 36 ? -1.173 10.204 4.511 1.00 0.00 36 ASP A O 13
ATOM 12971 N N . LEU A 1 37 ? -2.151 8.421 3.542 1.00 0.00 37 LEU A N 13
ATOM 12972 C CA . LEU A 1 37 ? -2.534 7.778 4.795 1.00 0.00 37 LEU A CA 13
ATOM 12973 C C . LEU A 1 37 ? -1.308 7.313 5.573 1.00 0.00 37 LEU A C 13
ATOM 12974 O O . LEU A 1 37 ? -1.372 7.074 6.780 1.00 0.00 37 LEU A O 13
ATOM 12990 N N . GLY A 1 38 ? -0.192 7.183 4.873 1.00 0.00 38 GLY A N 13
ATOM 12991 C CA . GLY A 1 38 ? 1.026 6.734 5.503 1.00 0.00 38 GLY A CA 13
ATOM 12992 C C . GLY A 1 38 ? 1.138 5.226 5.513 1.00 0.00 38 GLY A C 13
ATOM 12993 O O . GLY A 1 38 ? 1.872 4.660 6.321 1.00 0.00 38 GLY A O 13
ATOM 12997 N N . TRP A 1 39 ? 0.403 4.574 4.619 1.00 0.00 39 TRP A N 13
ATOM 12998 C CA . TRP A 1 39 ? 0.450 3.124 4.499 1.00 0.00 39 TRP A CA 13
ATOM 12999 C C . TRP A 1 39 ? 1.507 2.734 3.480 1.00 0.00 39 TRP A C 13
ATOM 13000 O O . TRP A 1 39 ? 2.214 1.737 3.639 1.00 0.00 39 TRP A O 13
ATOM 13021 N N . LEU A 1 40 ? 1.607 3.539 2.435 1.00 0.00 40 LEU A N 13
ATOM 13022 C CA . LEU A 1 40 ? 2.574 3.309 1.380 1.00 0.00 40 LEU A CA 13
ATOM 13023 C C . LEU A 1 40 ? 3.586 4.434 1.323 1.00 0.00 40 LEU A C 13
ATOM 13024 O O . LEU A 1 40 ? 3.348 5.531 1.839 1.00 0.00 40 LEU A O 13
ATOM 13040 N N . LYS A 1 41 ? 4.711 4.157 0.697 1.00 0.00 41 LYS A N 13
ATOM 13041 C CA . LYS A 1 41 ? 5.763 5.139 0.547 1.00 0.00 41 LYS A CA 13
ATOM 13042 C C . LYS A 1 41 ? 6.341 5.062 -0.859 1.00 0.00 41 LYS A C 13
ATOM 13043 O O . LYS A 1 41 ? 6.657 3.975 -1.347 1.00 0.00 41 LYS A O 13
ATOM 13062 N N . ARG A 1 42 ? 6.462 6.211 -1.501 1.00 0.00 42 ARG A N 13
ATOM 13063 C CA . ARG A 1 42 ? 6.957 6.278 -2.867 1.00 0.00 42 ARG A CA 13
ATOM 13064 C C . ARG A 1 42 ? 8.476 6.350 -2.870 1.00 0.00 42 ARG A C 13
ATOM 13065 O O . ARG A 1 42 ? 9.062 7.327 -2.405 1.00 0.00 42 ARG A O 13
ATOM 13086 N N . SER A 1 43 ? 9.113 5.303 -3.364 1.00 0.00 43 SER A N 13
ATOM 13087 C CA . SER A 1 43 ? 10.563 5.260 -3.448 1.00 0.00 43 SER A CA 13
ATOM 13088 C C . SER A 1 43 ? 10.993 4.407 -4.633 1.00 0.00 43 SER A C 13
ATOM 13089 O O . SER A 1 43 ? 10.189 3.649 -5.171 1.00 0.00 43 SER A O 13
ATOM 13097 N N . SER A 1 44 ? 12.249 4.552 -5.042 1.00 0.00 44 SER A N 13
ATOM 13098 C CA . SER A 1 44 ? 12.805 3.781 -6.148 1.00 0.00 44 SER A CA 13
ATOM 13099 C C . SER A 1 44 ? 11.928 3.893 -7.397 1.00 0.00 44 SER A C 13
ATOM 13100 O O . SER A 1 44 ? 11.218 2.951 -7.766 1.00 0.00 44 SER A O 13
ATOM 13108 N N . VAL A 1 45 ? 11.951 5.057 -8.026 1.00 0.00 45 VAL A N 13
ATOM 13109 C CA . VAL A 1 45 ? 11.168 5.277 -9.230 1.00 0.00 45 VAL A CA 13
ATOM 13110 C C . VAL A 1 45 ? 12.036 5.156 -10.475 1.00 0.00 45 VAL A C 13
ATOM 13111 O O . VAL A 1 45 ? 13.180 5.617 -10.500 1.00 0.00 45 VAL A O 13
ATOM 13124 N N . ASP A 1 46 ? 11.494 4.512 -11.491 1.00 0.00 46 ASP A N 13
ATOM 13125 C CA . ASP A 1 46 ? 12.181 4.367 -12.763 1.00 0.00 46 ASP A CA 13
ATOM 13126 C C . ASP A 1 46 ? 11.238 4.769 -13.888 1.00 0.00 46 ASP A C 13
ATOM 13127 O O . ASP A 1 46 ? 10.392 3.976 -14.302 1.00 0.00 46 ASP A O 13
ATOM 13136 N N . SER A 1 47 ? 11.391 6.010 -14.354 1.00 0.00 47 SER A N 13
ATOM 13137 C CA . SER A 1 47 ? 10.491 6.640 -15.329 1.00 0.00 47 SER A CA 13
ATOM 13138 C C . SER 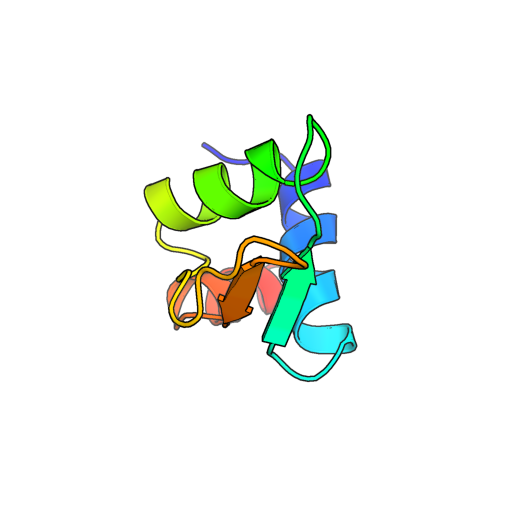A 1 47 ? 9.016 6.483 -14.940 1.00 0.00 47 SER A C 13
ATOM 13139 O O . SER A 1 47 ? 8.479 7.295 -14.179 1.00 0.00 47 SER A O 13
ATOM 13147 N N . ARG A 1 48 ? 8.371 5.434 -15.434 1.00 0.00 48 ARG A N 13
ATOM 13148 C CA . ARG A 1 48 ? 6.961 5.206 -15.152 1.00 0.00 48 ARG A CA 13
ATOM 13149 C C . ARG A 1 48 ? 6.760 4.232 -14.000 1.00 0.00 48 ARG A C 13
ATOM 13150 O O . ARG A 1 48 ? 5.684 4.177 -13.407 1.00 0.00 48 ARG A O 13
ATOM 13171 N N . ALA A 1 49 ? 7.791 3.470 -13.685 1.00 0.00 49 ALA A N 13
ATOM 13172 C CA . ALA A 1 49 ? 7.707 2.486 -12.619 1.00 0.00 49 ALA A CA 13
ATOM 13173 C C . ALA A 1 49 ? 7.947 3.141 -11.267 1.00 0.00 49 ALA A C 13
ATOM 13174 O O . ALA A 1 49 ? 8.766 4.052 -11.143 1.00 0.00 49 ALA A O 13
ATOM 13181 N N . THR A 1 50 ? 7.212 2.699 -10.263 1.00 0.00 50 THR A N 13
ATOM 13182 C CA . THR A 1 50 ? 7.352 3.235 -8.922 1.00 0.00 50 THR A CA 13
ATOM 13183 C C . THR A 1 50 ? 7.204 2.131 -7.878 1.00 0.00 50 THR A C 13
ATOM 13184 O O . THR A 1 50 ? 6.215 1.396 -7.873 1.00 0.00 50 THR A O 13
ATOM 13195 N N . HIS A 1 51 ? 8.209 2.001 -7.020 1.00 0.00 51 HIS A N 13
ATOM 13196 C CA . HIS A 1 51 ? 8.154 1.056 -5.914 1.00 0.00 51 HIS A CA 13
ATOM 13197 C C . HIS A 1 51 ? 7.368 1.647 -4.755 1.00 0.00 51 HIS A C 13
ATOM 13198 O O . HIS A 1 51 ? 7.746 2.679 -4.201 1.00 0.00 51 HIS A O 13
ATOM 13213 N N . TYR A 1 52 ? 6.266 1.016 -4.406 1.00 0.00 52 TYR A N 13
ATOM 13214 C CA . TYR A 1 52 ? 5.567 1.371 -3.190 1.00 0.00 52 TYR A CA 13
ATOM 13215 C C . TYR A 1 52 ? 5.979 0.410 -2.091 1.00 0.00 52 TYR A C 13
ATOM 13216 O O . TYR A 1 52 ? 5.742 -0.798 -2.181 1.00 0.00 52 TYR A O 13
ATOM 13234 N N . GLN A 1 53 ? 6.625 0.952 -1.074 1.00 0.00 53 GLN A N 13
ATOM 13235 C CA . GLN A 1 53 ? 7.160 0.154 0.012 1.00 0.00 53 GLN A CA 13
ATOM 13236 C C . GLN A 1 53 ? 6.236 0.215 1.220 1.00 0.00 53 GLN A C 13
ATOM 13237 O O . GLN A 1 53 ? 5.622 1.251 1.489 1.00 0.00 53 GLN A O 13
ATOM 13251 N N . ILE A 1 54 ? 6.124 -0.899 1.929 1.00 0.00 54 ILE A N 13
ATOM 13252 C CA . ILE A 1 54 ? 5.307 -0.959 3.132 1.00 0.00 54 ILE A CA 13
ATOM 13253 C C . ILE A 1 54 ? 5.933 -0.154 4.264 1.00 0.00 54 ILE A C 13
ATOM 13254 O O . ILE A 1 54 ? 7.142 -0.216 4.502 1.00 0.00 54 ILE A O 13
ATOM 13270 N N . THR A 1 55 ? 5.110 0.623 4.941 1.00 0.00 55 THR A N 13
ATOM 13271 C CA . THR A 1 55 ? 5.541 1.329 6.132 1.00 0.00 55 THR A CA 13
ATOM 13272 C C . THR A 1 55 ? 5.171 0.522 7.370 1.00 0.00 55 THR A C 13
ATOM 13273 O O . THR A 1 55 ? 4.580 -0.557 7.260 1.00 0.00 55 THR A O 13
ATOM 13284 N N . GLU A 1 56 ? 5.507 1.039 8.541 1.00 0.00 56 GLU A N 13
ATOM 13285 C CA . GLU A 1 56 ? 5.098 0.421 9.791 1.00 0.00 56 GLU A CA 13
ATOM 13286 C C . GLU A 1 56 ? 3.575 0.427 9.889 1.00 0.00 56 GLU A C 13
ATOM 13287 O O . GLU A 1 56 ? 2.952 -0.585 10.213 1.00 0.00 56 GLU A O 13
ATOM 13299 N N . ARG A 1 57 ? 2.987 1.576 9.574 1.00 0.00 57 ARG A N 13
ATOM 13300 C CA . ARG A 1 57 ? 1.541 1.732 9.584 1.00 0.00 57 ARG A CA 13
ATOM 13301 C C . ARG A 1 57 ? 0.905 0.861 8.508 1.00 0.00 57 ARG A C 13
ATOM 13302 O O . ARG A 1 57 ? -0.122 0.228 8.738 1.00 0.00 57 ARG A O 13
ATOM 13323 N N . GLY A 1 58 ? 1.533 0.822 7.338 1.00 0.00 58 GLY A N 13
ATOM 13324 C CA . GLY A 1 58 ? 1.053 -0.021 6.258 1.00 0.00 58 GLY A CA 13
ATOM 13325 C C . GLY A 1 58 ? 1.076 -1.492 6.623 1.00 0.00 58 GLY A C 13
ATOM 13326 O O . GLY A 1 58 ? 0.272 -2.282 6.122 1.00 0.00 58 GLY A O 13
ATOM 13330 N N . THR A 1 59 ? 2.008 -1.867 7.486 1.00 0.00 59 THR A N 13
ATOM 13331 C CA . THR A 1 59 ? 2.071 -3.226 7.989 1.00 0.00 59 THR A CA 13
ATOM 13332 C C . THR A 1 59 ? 0.944 -3.470 8.989 1.00 0.00 59 THR A C 13
ATOM 13333 O O . THR A 1 59 ? 0.249 -4.483 8.924 1.00 0.00 59 THR A O 13
ATOM 13344 N N . SER A 1 60 ? 0.751 -2.515 9.884 1.00 0.00 60 SER A N 13
ATOM 13345 C CA . SER A 1 60 ? -0.278 -2.608 10.908 1.00 0.00 60 SER A CA 13
ATOM 13346 C C . SER A 1 60 ? -1.675 -2.632 10.278 1.00 0.00 60 SER A C 13
ATOM 13347 O O . SER A 1 60 ? -2.550 -3.389 10.705 1.00 0.00 60 SER A O 13
ATOM 13355 N N . ALA A 1 61 ? -1.866 -1.816 9.248 1.00 0.00 61 ALA A N 13
ATOM 13356 C CA . ALA A 1 61 ? -3.159 -1.685 8.590 1.00 0.00 61 ALA A CA 13
ATOM 13357 C C . ALA A 1 61 ? -3.569 -2.967 7.874 1.00 0.00 61 ALA A C 13
ATOM 13358 O O . ALA A 1 61 ? -4.694 -3.433 8.016 1.00 0.00 61 ALA A O 13
ATOM 13365 N N . ALA A 1 62 ? -2.652 -3.533 7.107 1.00 0.00 62 ALA A N 13
ATOM 13366 C CA . ALA A 1 62 ? -2.961 -4.695 6.284 1.00 0.00 62 ALA A CA 13
ATOM 13367 C C . ALA A 1 62 ? -3.054 -5.974 7.108 1.00 0.00 62 ALA A C 13
ATOM 13368 O O . ALA A 1 62 ? -3.751 -6.917 6.728 1.00 0.00 62 ALA A O 13
ATOM 13375 N N . LEU A 1 63 ? -2.367 -5.991 8.240 1.00 0.00 63 LEU A N 13
ATOM 13376 C CA . LEU A 1 63 ? -2.270 -7.188 9.070 1.00 0.00 63 LEU A CA 13
ATOM 13377 C C . LEU A 1 63 ? -3.515 -7.364 9.941 1.00 0.00 63 LEU A C 13
ATOM 13378 O O . LEU A 1 63 ? -3.617 -8.312 10.720 1.00 0.00 63 LEU A O 13
ATOM 13394 N N . ARG A 1 64 ? -4.452 -6.436 9.816 1.00 0.00 64 ARG A N 13
ATOM 13395 C CA . ARG A 1 64 ? -5.689 -6.484 10.587 1.00 0.00 64 ARG A CA 13
ATOM 13396 C C . ARG A 1 64 ? -6.611 -7.598 10.099 1.00 0.00 64 ARG A C 13
ATOM 13397 O O . ARG A 1 64 ? -6.337 -8.265 9.100 1.00 0.00 64 ARG A O 13
ATOM 13418 N N . SER A 1 65 ? -7.708 -7.773 10.813 1.00 0.00 65 SER A N 13
ATOM 13419 C CA . SER A 1 65 ? -8.784 -8.635 10.373 1.00 0.00 65 SER A CA 13
ATOM 13420 C C . SER A 1 65 ? -10.006 -7.768 10.092 1.00 0.00 65 SER A C 13
ATOM 13421 O O . SER A 1 65 ? -10.781 -7.504 11.034 1.00 0.00 65 SER A O 13
ATOM 13430 N N . MET A 1 1 ? -11.514 6.212 7.288 1.00 0.00 1 MET A N 14
ATOM 13431 C CA . MET A 1 1 ? -10.587 6.877 6.342 1.00 0.00 1 MET A CA 14
ATOM 13432 C C . MET A 1 1 ? -10.412 6.029 5.090 1.00 0.00 1 MET A C 14
ATOM 13433 O O . MET A 1 1 ? -10.913 6.374 4.021 1.00 0.00 1 MET A O 14
ATOM 13449 N N . ALA A 1 2 ? -9.706 4.916 5.225 1.00 0.00 2 ALA A N 14
ATOM 13450 C CA . ALA A 1 2 ? -9.523 3.991 4.117 1.00 0.00 2 ALA A CA 14
ATOM 13451 C C . ALA A 1 2 ? -10.656 2.973 4.089 1.00 0.00 2 ALA A C 14
ATOM 13452 O O . ALA A 1 2 ? -11.277 2.699 5.118 1.00 0.00 2 ALA A O 14
ATOM 13459 N N . THR A 1 3 ? -10.929 2.422 2.918 1.00 0.00 3 THR A N 14
ATOM 13460 C CA . THR A 1 3 ? -12.007 1.459 2.774 1.00 0.00 3 THR A CA 14
ATOM 13461 C C . THR A 1 3 ? -11.445 0.037 2.739 1.00 0.00 3 THR A C 14
ATOM 13462 O O . THR A 1 3 ? -10.231 -0.154 2.651 1.00 0.00 3 THR A O 14
ATOM 13473 N N . ALA A 1 4 ? -12.329 -0.956 2.807 1.00 0.00 4 ALA A N 14
ATOM 13474 C CA . ALA A 1 4 ? -11.920 -2.358 2.797 1.00 0.00 4 ALA A CA 14
ATOM 13475 C C . ALA A 1 4 ? -11.112 -2.691 1.547 1.00 0.00 4 ALA A C 14
ATOM 13476 O O . ALA A 1 4 ? -10.211 -3.530 1.583 1.00 0.00 4 ALA A O 14
ATOM 13483 N N . ASP A 1 5 ? -11.436 -2.024 0.445 1.00 0.00 5 ASP A N 14
ATOM 13484 C CA . ASP A 1 5 ? -10.693 -2.189 -0.802 1.00 0.00 5 ASP A CA 14
ATOM 13485 C C . ASP A 1 5 ? -9.225 -1.824 -0.610 1.00 0.00 5 ASP A C 14
ATOM 13486 O O . ASP A 1 5 ? -8.332 -2.513 -1.108 1.00 0.00 5 ASP A O 14
ATOM 13495 N N . ASP A 1 6 ? -8.986 -0.755 0.137 1.00 0.00 6 ASP A N 14
ATOM 13496 C CA . ASP A 1 6 ? -7.631 -0.288 0.402 1.00 0.00 6 ASP A CA 14
ATOM 13497 C C . ASP A 1 6 ? -6.893 -1.284 1.280 1.00 0.00 6 ASP A C 14
ATOM 13498 O O . ASP A 1 6 ? -5.701 -1.528 1.094 1.00 0.00 6 ASP A O 14
ATOM 13507 N N . PHE A 1 7 ? -7.611 -1.867 2.236 1.00 0.00 7 PHE A N 14
ATOM 13508 C CA . PHE A 1 7 ? -7.048 -2.895 3.093 1.00 0.00 7 PHE A CA 14
ATOM 13509 C C . PHE A 1 7 ? -6.586 -4.089 2.270 1.00 0.00 7 PHE A C 14
ATOM 13510 O O . PHE A 1 7 ? -5.516 -4.642 2.510 1.00 0.00 7 PHE A O 14
ATOM 13527 N N . LYS A 1 8 ? -7.390 -4.475 1.290 1.00 0.00 8 LYS A N 14
ATOM 13528 C CA . LYS A 1 8 ? -7.036 -5.583 0.412 1.00 0.00 8 LYS A CA 14
ATOM 13529 C C . LYS A 1 8 ? -5.787 -5.243 -0.391 1.00 0.00 8 LYS A C 14
ATOM 13530 O O . LYS A 1 8 ? -4.890 -6.072 -0.545 1.00 0.00 8 LYS A O 14
ATOM 13549 N N . LEU A 1 9 ? -5.728 -4.009 -0.873 1.00 0.00 9 LEU A N 14
ATOM 13550 C CA . LEU A 1 9 ? -4.629 -3.565 -1.718 1.00 0.00 9 LEU A CA 14
ATOM 13551 C C . LEU A 1 9 ? -3.329 -3.468 -0.922 1.00 0.00 9 LEU A C 14
ATOM 13552 O O . LEU A 1 9 ? -2.273 -3.881 -1.399 1.00 0.00 9 LEU A O 14
ATOM 13568 N N . ILE A 1 10 ? -3.398 -2.938 0.295 1.00 0.00 10 ILE A N 14
ATOM 13569 C CA . ILE A 1 10 ? -2.199 -2.789 1.110 1.00 0.00 10 ILE A CA 14
ATOM 13570 C C . ILE A 1 10 ? -1.650 -4.158 1.521 1.00 0.00 10 ILE A C 14
ATOM 13571 O O . ILE A 1 10 ? -0.438 -4.343 1.638 1.00 0.00 10 ILE A O 14
ATOM 13587 N N . ARG A 1 11 ? -2.540 -5.126 1.715 1.00 0.00 11 ARG A N 14
ATOM 13588 C CA . ARG A 1 11 ? -2.118 -6.489 2.016 1.00 0.00 11 ARG A CA 14
ATOM 13589 C C . ARG A 1 11 ? -1.520 -7.141 0.776 1.00 0.00 11 ARG A C 14
ATOM 13590 O O . ARG A 1 11 ? -0.643 -8.001 0.872 1.00 0.00 11 ARG A O 14
ATOM 13611 N N . ASP A 1 12 ? -1.993 -6.711 -0.390 1.00 0.00 12 ASP A N 14
ATOM 13612 C CA . ASP A 1 12 ? -1.480 -7.200 -1.667 1.00 0.00 12 ASP A CA 14
ATOM 13613 C C . ASP A 1 12 ? 0.004 -6.877 -1.788 1.00 0.00 12 ASP A C 14
ATOM 13614 O O . ASP A 1 12 ? 0.793 -7.679 -2.292 1.00 0.00 12 ASP A O 14
ATOM 13623 N N . ILE A 1 13 ? 0.376 -5.704 -1.284 1.00 0.00 13 ILE A N 14
ATOM 13624 C CA . ILE A 1 13 ? 1.764 -5.270 -1.280 1.00 0.00 13 ILE A CA 14
ATOM 13625 C C . ILE A 1 13 ? 2.624 -6.261 -0.503 1.00 0.00 13 ILE A C 14
ATOM 13626 O O . ILE A 1 13 ? 3.721 -6.618 -0.924 1.00 0.00 13 ILE A O 14
ATOM 13642 N N . HIS A 1 14 ? 2.103 -6.713 0.631 1.00 0.00 14 HIS A N 14
ATOM 13643 C CA . HIS A 1 14 ? 2.810 -7.668 1.472 1.00 0.00 14 HIS A CA 14
ATOM 13644 C C . HIS A 1 14 ? 2.889 -9.022 0.779 1.00 0.00 14 HIS A C 14
ATOM 13645 O O . HIS A 1 14 ? 3.933 -9.672 0.774 1.00 0.00 14 HIS A O 14
ATOM 13660 N N . SER A 1 15 ? 1.781 -9.422 0.170 1.00 0.00 15 SER A N 14
ATOM 13661 C CA . SER A 1 15 ? 1.684 -10.713 -0.498 1.00 0.00 15 SER A CA 14
ATOM 13662 C C . SER A 1 15 ? 2.700 -10.831 -1.636 1.00 0.00 15 SER A C 14
ATOM 13663 O O . SER A 1 15 ? 3.275 -11.896 -1.861 1.00 0.00 15 SER A O 14
ATOM 13671 N N . THR A 1 16 ? 2.938 -9.723 -2.331 1.00 0.00 16 THR A N 14
ATOM 13672 C CA . THR A 1 16 ? 3.842 -9.715 -3.474 1.00 0.00 16 THR A CA 14
ATOM 13673 C C . THR A 1 16 ? 5.309 -9.604 -3.049 1.00 0.00 16 THR A C 14
ATOM 13674 O O . THR A 1 16 ? 6.203 -9.509 -3.891 1.00 0.00 16 THR A O 14
ATOM 13685 N N . GLY A 1 17 ? 5.559 -9.620 -1.744 1.00 0.00 17 GLY A N 14
ATOM 13686 C CA . GLY A 1 17 ? 6.925 -9.605 -1.257 1.00 0.00 17 GLY A CA 14
ATOM 13687 C C . GLY A 1 17 ? 7.198 -8.471 -0.291 1.00 0.00 17 GLY A C 14
ATOM 13688 O O . GLY A 1 17 ? 8.223 -8.464 0.392 1.00 0.00 17 GLY A O 14
ATOM 13692 N N . GLY A 1 18 ? 6.290 -7.508 -0.230 1.00 0.00 18 GLY A N 14
ATOM 13693 C CA . GLY A 1 18 ? 6.466 -6.386 0.671 1.00 0.00 18 GLY A CA 14
ATOM 13694 C C . GLY A 1 18 ? 6.603 -5.075 -0.071 1.00 0.00 18 GLY A C 14
ATOM 13695 O O . GLY A 1 18 ? 6.446 -4.000 0.506 1.00 0.00 18 GLY A O 14
ATOM 13699 N N . ARG A 1 19 ? 6.906 -5.161 -1.356 1.00 0.00 19 ARG A N 14
ATOM 13700 C CA . ARG A 1 19 ? 7.028 -3.976 -2.189 1.00 0.00 19 ARG A CA 14
ATOM 13701 C C . ARG A 1 19 ? 6.238 -4.169 -3.473 1.00 0.00 19 ARG A C 14
ATOM 13702 O O . ARG A 1 19 ? 6.092 -5.292 -3.958 1.00 0.00 19 ARG A O 14
ATOM 13723 N N . ARG A 1 20 ? 5.719 -3.083 -4.015 1.00 0.00 20 ARG A N 14
ATOM 13724 C CA . ARG A 1 20 ? 4.890 -3.148 -5.203 1.00 0.00 20 ARG A CA 14
ATOM 13725 C C . ARG A 1 20 ? 5.208 -1.986 -6.129 1.00 0.00 20 ARG A C 14
ATOM 13726 O O . ARG A 1 20 ? 5.081 -0.827 -5.745 1.00 0.00 20 ARG A O 14
ATOM 13747 N N . GLN A 1 21 ? 5.644 -2.291 -7.338 1.00 0.00 21 GLN A N 14
ATOM 13748 C CA . GLN A 1 21 ? 5.908 -1.257 -8.324 1.00 0.00 21 GLN A CA 14
ATOM 13749 C C . GLN A 1 21 ? 4.735 -1.138 -9.286 1.00 0.00 21 GLN A C 14
ATOM 13750 O O . GLN A 1 21 ? 4.184 -2.141 -9.735 1.00 0.00 21 GLN A O 14
ATOM 13764 N N . VAL A 1 22 ? 4.334 0.090 -9.568 1.00 0.00 22 VAL A N 14
ATOM 13765 C CA . VAL A 1 22 ? 3.249 0.346 -10.502 1.00 0.00 22 VAL A CA 14
ATOM 13766 C C . VAL A 1 22 ? 3.745 1.265 -11.613 1.00 0.00 22 VAL A C 14
ATOM 13767 O O . VAL A 1 22 ? 4.500 2.201 -11.349 1.00 0.00 22 VAL A O 14
ATOM 13780 N N . PHE A 1 23 ? 3.330 1.001 -12.844 1.00 0.00 23 PHE A N 14
ATOM 13781 C CA . PHE A 1 23 ? 3.866 1.715 -13.998 1.00 0.00 23 PHE A CA 14
ATOM 13782 C C . PHE A 1 23 ? 2.945 2.853 -14.430 1.00 0.00 23 PHE A C 14
ATOM 13783 O O . PHE A 1 23 ? 3.406 3.891 -14.904 1.00 0.00 23 PHE A O 14
ATOM 13800 N N . GLY A 1 24 ? 1.650 2.656 -14.261 1.00 0.00 24 GLY A N 14
ATOM 13801 C CA . GLY A 1 24 ? 0.683 3.601 -14.787 1.00 0.00 24 GLY A CA 14
ATOM 13802 C C . GLY A 1 24 ? 0.016 4.417 -13.707 1.00 0.00 24 GLY A C 14
ATOM 13803 O O . GLY A 1 24 ? -0.458 3.865 -12.718 1.00 0.00 24 GLY A O 14
ATOM 13807 N N . SER A 1 25 ? -0.042 5.728 -13.913 1.00 0.00 25 SER A N 14
ATOM 13808 C CA . SER A 1 25 ? -0.586 6.653 -12.926 1.00 0.00 25 SER A CA 14
ATOM 13809 C C . SER A 1 25 ? -2.039 6.331 -12.571 1.00 0.00 25 SER A C 14
ATOM 13810 O O . SER A 1 25 ? -2.471 6.574 -11.444 1.00 0.00 25 SER A O 14
ATOM 13818 N N . ARG A 1 26 ? -2.787 5.773 -13.521 1.00 0.00 26 ARG A N 14
ATOM 13819 C CA . ARG A 1 26 ? -4.170 5.383 -13.259 1.00 0.00 26 ARG A CA 14
ATOM 13820 C C . ARG A 1 26 ? -4.218 4.267 -12.223 1.00 0.00 26 ARG A C 14
ATOM 13821 O O . ARG A 1 26 ? -5.047 4.284 -11.314 1.00 0.00 26 ARG A O 14
ATOM 13842 N N . GLU A 1 27 ? -3.320 3.303 -12.357 1.00 0.00 27 GLU A N 14
ATOM 13843 C CA . GLU A 1 27 ? -3.228 2.215 -11.404 1.00 0.00 27 GLU A CA 14
ATOM 13844 C C . GLU A 1 27 ? -2.593 2.702 -10.106 1.00 0.00 27 GLU A C 14
ATOM 13845 O O . GLU A 1 27 ? -2.856 2.163 -9.038 1.00 0.00 27 GLU A O 14
ATOM 13857 N N . GLN A 1 28 ? -1.763 3.736 -10.211 1.00 0.00 28 GLN A N 14
ATOM 13858 C CA . GLN A 1 28 ? -1.053 4.283 -9.063 1.00 0.00 28 GLN A CA 14
ATOM 13859 C C . GLN A 1 28 ? -1.981 5.063 -8.141 1.00 0.00 28 GLN A C 14
ATOM 13860 O O . GLN A 1 28 ? -1.661 5.250 -6.973 1.00 0.00 28 GLN A O 14
ATOM 13874 N N . LYS A 1 29 ? -3.120 5.514 -8.675 1.00 0.00 29 LYS A N 14
ATOM 13875 C CA . LYS A 1 29 ? -4.066 6.344 -7.918 1.00 0.00 29 LYS A CA 14
ATOM 13876 C C . LYS A 1 29 ? -4.307 5.818 -6.494 1.00 0.00 29 LYS A C 14
ATOM 13877 O O . LYS A 1 29 ? -4.029 6.529 -5.529 1.00 0.00 29 LYS A O 14
ATOM 13896 N N . PRO A 1 30 ? -4.806 4.572 -6.322 1.00 0.00 30 PRO A N 14
ATOM 13897 C CA . PRO A 1 30 ? -5.081 4.028 -4.988 1.00 0.00 30 PRO A CA 14
ATOM 13898 C C . PRO A 1 30 ? -3.809 3.845 -4.165 1.00 0.00 30 PRO A C 14
ATOM 13899 O O . PRO A 1 30 ? -3.826 3.938 -2.937 1.00 0.00 30 PRO A O 14
ATOM 13910 N N . PHE A 1 31 ? -2.698 3.614 -4.855 1.00 0.00 31 PHE A N 14
ATOM 13911 C CA . PHE A 1 31 ? -1.420 3.407 -4.202 1.00 0.00 31 PHE A CA 14
ATOM 13912 C C . PHE A 1 31 ? -0.901 4.712 -3.612 1.00 0.00 31 PHE A C 14
ATOM 13913 O O . PHE A 1 31 ? -0.494 4.759 -2.451 1.00 0.00 31 PHE A O 14
ATOM 13930 N N . GLU A 1 32 ? -0.928 5.774 -4.407 1.00 0.00 32 GLU A N 14
ATOM 13931 C CA . GLU A 1 32 ? -0.465 7.074 -3.946 1.00 0.00 32 GLU A CA 14
ATOM 13932 C C . GLU A 1 32 ? -1.451 7.683 -2.955 1.00 0.00 32 GLU A C 14
ATOM 13933 O O . GLU A 1 32 ? -1.079 8.523 -2.134 1.00 0.00 32 GLU A O 14
ATOM 13945 N N . ASP A 1 33 ? -2.707 7.259 -3.033 1.00 0.00 33 ASP A N 14
ATOM 13946 C CA . ASP A 1 33 ? -3.685 7.606 -2.006 1.00 0.00 33 ASP A CA 14
ATOM 13947 C C . ASP A 1 33 ? -3.234 7.051 -0.663 1.00 0.00 33 ASP A C 14
ATOM 13948 O O . ASP A 1 33 ? -3.259 7.744 0.356 1.00 0.00 33 ASP A O 14
ATOM 13957 N N . LEU A 1 34 ? -2.791 5.800 -0.677 1.00 0.00 34 LEU A N 14
ATOM 13958 C CA . LEU A 1 34 ? -2.275 5.153 0.519 1.00 0.00 34 LEU A CA 14
ATOM 13959 C C . LEU A 1 34 ? -0.959 5.785 0.955 1.00 0.00 34 LEU A C 14
ATOM 13960 O O . LEU A 1 34 ? -0.617 5.765 2.135 1.00 0.00 34 LEU A O 14
ATOM 13976 N N . VAL A 1 35 ? -0.221 6.339 0.000 1.00 0.00 35 VAL A N 14
ATOM 13977 C CA . VAL A 1 35 ? 1.016 7.053 0.305 1.00 0.00 35 VAL A CA 14
ATOM 13978 C C . VAL A 1 35 ? 0.721 8.276 1.165 1.00 0.00 35 VAL A C 14
ATOM 13979 O O . VAL A 1 35 ? 1.410 8.536 2.150 1.00 0.00 35 VAL A O 14
ATOM 13992 N N . ASP A 1 36 ? -0.327 9.001 0.800 1.00 0.00 36 ASP A N 14
ATOM 13993 C CA . ASP A 1 36 ? -0.738 10.186 1.546 1.00 0.00 36 ASP A CA 14
ATOM 13994 C C . ASP A 1 36 ? -1.281 9.792 2.916 1.00 0.00 36 ASP A C 14
ATOM 13995 O O . ASP A 1 36 ? -1.106 10.513 3.900 1.00 0.00 36 ASP A O 14
ATOM 14004 N N . LEU A 1 37 ? -1.934 8.637 2.976 1.00 0.00 37 LEU A N 14
ATOM 14005 C CA . LEU A 1 37 ? -2.425 8.099 4.235 1.00 0.00 37 LEU A CA 14
ATOM 14006 C C . LEU A 1 37 ? -1.266 7.593 5.093 1.00 0.00 37 LEU A C 14
ATOM 14007 O O . LEU A 1 37 ? -1.370 7.517 6.317 1.00 0.00 37 LEU A O 14
ATOM 14023 N N . GLY A 1 38 ? -0.163 7.250 4.439 1.00 0.00 38 GLY A N 14
ATOM 14024 C CA . GLY A 1 38 ? 1.028 6.834 5.152 1.00 0.00 38 GLY A CA 14
ATOM 14025 C C . GLY A 1 38 ? 1.205 5.331 5.178 1.00 0.00 38 GLY A C 14
ATOM 14026 O O . GLY A 1 38 ? 2.065 4.819 5.890 1.00 0.00 38 GLY A O 14
ATOM 14030 N N . TRP A 1 39 ? 0.394 4.619 4.407 1.00 0.00 39 TRP A N 14
ATOM 14031 C CA . TRP A 1 39 ? 0.468 3.161 4.354 1.00 0.00 39 TRP A CA 14
ATOM 14032 C C . TRP A 1 39 ? 1.522 2.724 3.350 1.00 0.00 39 TRP A C 14
ATOM 14033 O O . TRP A 1 39 ? 2.211 1.721 3.545 1.00 0.00 39 TRP A O 14
ATOM 14054 N N . LEU A 1 40 ? 1.638 3.487 2.276 1.00 0.00 40 LEU A N 14
ATOM 14055 C CA . LEU A 1 40 ? 2.627 3.213 1.247 1.00 0.00 40 LEU A CA 14
ATOM 14056 C C . LEU A 1 40 ? 3.651 4.332 1.176 1.00 0.00 40 LEU A C 14
ATOM 14057 O O . LEU A 1 40 ? 3.386 5.457 1.600 1.00 0.00 40 LEU A O 14
ATOM 14073 N N . LYS A 1 41 ? 4.815 4.014 0.641 1.00 0.00 41 LYS A N 14
ATOM 14074 C CA . LYS A 1 41 ? 5.890 4.979 0.515 1.00 0.00 41 LYS A CA 14
ATOM 14075 C C . LYS A 1 41 ? 6.485 4.903 -0.883 1.00 0.00 41 LYS A C 14
ATOM 14076 O O . LYS A 1 41 ? 6.731 3.810 -1.397 1.00 0.00 41 LYS A O 14
ATOM 14095 N N . ARG A 1 42 ? 6.699 6.054 -1.502 1.00 0.00 42 ARG A N 14
ATOM 14096 C CA . ARG A 1 42 ? 7.292 6.102 -2.829 1.00 0.00 42 ARG A CA 14
ATOM 14097 C C . ARG A 1 42 ? 8.804 6.166 -2.707 1.00 0.00 42 ARG A C 14
ATOM 14098 O O . ARG A 1 42 ? 9.361 7.216 -2.385 1.00 0.00 42 ARG A O 14
ATOM 14119 N N . SER A 1 43 ? 9.461 5.044 -2.943 1.00 0.00 43 SER A N 14
ATOM 14120 C CA . SER A 1 43 ? 10.905 4.978 -2.820 1.00 0.00 43 SER A CA 14
ATOM 14121 C C . SER A 1 43 ? 11.576 5.422 -4.114 1.00 0.00 43 SER A C 14
ATOM 14122 O O . SER A 1 43 ? 12.219 6.470 -4.169 1.00 0.00 43 SER A O 14
ATOM 14130 N N . SER A 1 44 ? 11.399 4.633 -5.161 1.00 0.00 44 SER A N 14
ATOM 14131 C CA . SER A 1 44 ? 12.072 4.885 -6.420 1.00 0.00 44 SER A CA 14
ATOM 14132 C C . SER A 1 44 ? 11.075 4.974 -7.566 1.00 0.00 44 SER A C 14
ATOM 14133 O O . SER A 1 44 ? 10.286 4.053 -7.790 1.00 0.00 44 SER A O 14
ATOM 14141 N N . VAL A 1 45 ? 11.087 6.098 -8.257 1.00 0.00 45 VAL A N 14
ATOM 14142 C CA . VAL A 1 45 ? 10.312 6.255 -9.472 1.00 0.00 45 VAL A CA 14
ATOM 14143 C C . VAL A 1 45 ? 11.245 6.187 -10.674 1.00 0.00 45 VAL A C 14
ATOM 14144 O O . VAL A 1 45 ? 11.962 7.145 -10.972 1.00 0.00 45 VAL A O 14
ATOM 14157 N N . ASP A 1 46 ? 11.258 5.044 -11.338 1.00 0.00 46 ASP A N 14
ATOM 14158 C CA . ASP A 1 46 ? 12.133 4.827 -12.479 1.00 0.00 46 ASP A CA 14
ATOM 14159 C C . ASP A 1 46 ? 11.324 4.810 -13.764 1.00 0.00 46 ASP A C 14
ATOM 14160 O O . ASP A 1 46 ? 10.683 3.809 -14.083 1.00 0.00 46 ASP A O 14
ATOM 14169 N N . SER A 1 47 ? 11.356 5.930 -14.482 1.00 0.00 47 SER A N 14
ATOM 14170 C CA . SER A 1 47 ? 10.603 6.087 -15.720 1.00 0.00 47 SER A CA 14
ATOM 14171 C C . SER A 1 47 ? 9.121 5.790 -15.482 1.00 0.00 47 SER A C 14
ATOM 14172 O O . SER A 1 47 ? 8.624 4.738 -15.880 1.00 0.00 47 SER A O 14
ATOM 14180 N N . ARG A 1 48 ? 8.463 6.718 -14.768 1.00 0.00 48 ARG A N 14
ATOM 14181 C CA . ARG A 1 48 ? 7.032 6.659 -14.384 1.00 0.00 48 ARG A CA 14
ATOM 14182 C C . ARG A 1 48 ? 6.708 5.492 -13.439 1.00 0.00 48 ARG A C 14
ATOM 14183 O O . ARG A 1 48 ? 5.822 5.609 -12.588 1.00 0.00 48 ARG A O 14
ATOM 14204 N N . ALA A 1 49 ? 7.430 4.387 -13.565 1.00 0.00 49 ALA A N 14
ATOM 14205 C CA . ALA A 1 49 ? 7.223 3.243 -12.695 1.00 0.00 49 ALA A CA 14
ATOM 14206 C C . ALA A 1 49 ? 7.633 3.585 -11.273 1.00 0.00 49 ALA A C 14
ATOM 14207 O O . ALA A 1 49 ? 8.802 3.835 -10.990 1.00 0.00 49 ALA A O 14
ATOM 14214 N N . THR A 1 50 ? 6.664 3.590 -10.382 1.00 0.00 50 THR A N 14
ATOM 14215 C CA . THR A 1 50 ? 6.891 3.990 -9.012 1.00 0.00 50 THR A CA 14
ATOM 14216 C C . THR A 1 50 ? 6.906 2.774 -8.090 1.00 0.00 50 THR A C 14
ATOM 14217 O O . THR A 1 50 ? 5.953 1.993 -8.057 1.00 0.00 50 THR A O 14
ATOM 14228 N N . HIS A 1 51 ? 8.008 2.601 -7.371 1.00 0.00 51 HIS A N 14
ATOM 14229 C CA . HIS A 1 51 ? 8.153 1.491 -6.437 1.00 0.00 51 HIS A CA 14
ATOM 14230 C C . HIS A 1 51 ? 7.619 1.875 -5.064 1.00 0.00 51 HIS A C 14
ATOM 14231 O O . HIS A 1 51 ? 8.160 2.769 -4.407 1.00 0.00 51 HIS A O 14
ATOM 14246 N N . TYR A 1 52 ? 6.563 1.201 -4.638 1.00 0.00 52 TYR A N 14
ATOM 14247 C CA . TYR A 1 52 ? 5.968 1.452 -3.335 1.00 0.00 52 TYR A CA 14
ATOM 14248 C C . TYR A 1 52 ? 6.484 0.447 -2.315 1.00 0.00 52 TYR A C 14
ATOM 14249 O O . TYR A 1 52 ? 6.629 -0.739 -2.616 1.00 0.00 52 TYR A O 14
ATOM 14267 N N . GLN A 1 53 ? 6.777 0.930 -1.121 1.00 0.00 53 GLN A N 14
ATOM 14268 C CA . GLN A 1 53 ? 7.259 0.078 -0.047 1.00 0.00 53 GLN A CA 14
ATOM 14269 C C . GLN A 1 53 ? 6.320 0.158 1.153 1.00 0.00 53 GLN A C 14
ATOM 14270 O O . GLN A 1 53 ? 5.780 1.227 1.449 1.00 0.00 53 GLN A O 14
ATOM 14284 N N . ILE A 1 54 ? 6.109 -0.976 1.814 1.00 0.00 54 ILE A N 14
ATOM 14285 C CA . ILE A 1 54 ? 5.277 -1.031 3.012 1.00 0.00 54 ILE A CA 14
ATOM 14286 C C . ILE A 1 54 ? 5.905 -0.245 4.157 1.00 0.00 54 ILE A C 14
ATOM 14287 O O . ILE A 1 54 ? 7.096 -0.387 4.448 1.00 0.00 54 ILE A O 14
ATOM 14303 N N . THR A 1 55 ? 5.106 0.593 4.791 1.00 0.00 55 THR A N 14
ATOM 14304 C CA . THR A 1 55 ? 5.559 1.352 5.940 1.00 0.00 55 THR A CA 14
ATOM 14305 C C . THR A 1 55 ? 5.162 0.644 7.227 1.00 0.00 55 THR A C 14
ATOM 14306 O O . THR A 1 55 ? 4.559 -0.434 7.194 1.00 0.00 55 THR A O 14
ATOM 14317 N N . GLU A 1 56 ? 5.496 1.252 8.356 1.00 0.00 56 GLU A N 14
ATOM 14318 C CA . GLU A 1 56 ? 5.040 0.771 9.649 1.00 0.00 56 GLU A CA 14
ATOM 14319 C C . GLU A 1 56 ? 3.513 0.736 9.672 1.00 0.00 56 GLU A C 14
ATOM 14320 O O . GLU A 1 56 ? 2.906 -0.229 10.136 1.00 0.00 56 GLU A O 14
ATOM 14332 N N . ARG A 1 57 ? 2.906 1.789 9.132 1.00 0.00 57 ARG A N 14
ATOM 14333 C CA . ARG A 1 57 ? 1.454 1.887 9.060 1.00 0.00 57 ARG A CA 14
ATOM 14334 C C . ARG A 1 57 ? 0.899 0.825 8.123 1.00 0.00 57 ARG A C 14
ATOM 14335 O O . ARG A 1 57 ? -0.061 0.133 8.451 1.00 0.00 57 ARG A O 14
ATOM 14356 N N . GLY A 1 58 ? 1.522 0.699 6.956 1.00 0.00 58 GLY A N 14
ATOM 14357 C CA . GLY A 1 58 ? 1.086 -0.279 5.974 1.00 0.00 58 GLY A CA 14
ATOM 14358 C C . GLY A 1 58 ? 1.191 -1.700 6.489 1.00 0.00 58 GLY A C 14
ATOM 14359 O O . GLY A 1 58 ? 0.441 -2.584 6.068 1.00 0.00 58 GLY A O 14
ATOM 14363 N N . THR A 1 59 ? 2.135 -1.929 7.388 1.00 0.00 59 THR A N 14
ATOM 14364 C CA . THR A 1 59 ? 2.278 -3.227 8.024 1.00 0.00 59 THR A CA 14
ATOM 14365 C C . THR A 1 59 ? 1.163 -3.435 9.048 1.00 0.00 59 THR A C 14
ATOM 14366 O O . THR A 1 59 ? 0.488 -4.465 9.048 1.00 0.00 59 THR A O 14
ATOM 14377 N N . SER A 1 60 ? 0.957 -2.430 9.890 1.00 0.00 60 SER A N 14
ATOM 14378 C CA . SER A 1 60 ? -0.068 -2.480 10.925 1.00 0.00 60 SER A CA 14
ATOM 14379 C C . SER A 1 60 ? -1.460 -2.633 10.309 1.00 0.00 60 SER A C 14
ATOM 14380 O O . SER A 1 60 ? -2.306 -3.350 10.845 1.00 0.00 60 SER A O 14
ATOM 14388 N N . ALA A 1 61 ? -1.680 -1.973 9.174 1.00 0.00 61 ALA A N 14
ATOM 14389 C CA . ALA A 1 61 ? -2.962 -2.032 8.479 1.00 0.00 61 ALA A CA 14
ATOM 14390 C C . ALA A 1 61 ? -3.288 -3.454 8.039 1.00 0.00 61 ALA A C 14
ATOM 14391 O O . ALA A 1 61 ? -4.433 -3.895 8.122 1.00 0.00 61 ALA A O 14
ATOM 14398 N N . ALA A 1 62 ? -2.276 -4.170 7.577 1.00 0.00 62 ALA A N 14
ATOM 14399 C CA . ALA A 1 62 ? -2.455 -5.549 7.152 1.00 0.00 62 ALA A CA 14
ATOM 14400 C C . ALA A 1 62 ? -2.588 -6.468 8.360 1.00 0.00 62 ALA A C 14
ATOM 14401 O O . ALA A 1 62 ? -3.262 -7.497 8.305 1.00 0.00 62 ALA A O 14
ATOM 14408 N N . LEU A 1 63 ? -1.959 -6.075 9.462 1.00 0.00 63 LEU A N 14
ATOM 14409 C CA . LEU A 1 63 ? -1.997 -6.852 10.692 1.00 0.00 63 LEU A CA 14
ATOM 14410 C C . LEU A 1 63 ? -3.315 -6.620 11.436 1.00 0.00 63 LEU A C 14
ATOM 14411 O O . LEU A 1 63 ? -3.555 -7.197 12.497 1.00 0.00 63 LEU A O 14
ATOM 14427 N N . ARG A 1 64 ? -4.172 -5.772 10.872 1.00 0.00 64 ARG A N 14
ATOM 14428 C CA . ARG A 1 64 ? -5.490 -5.526 11.450 1.00 0.00 64 ARG A CA 14
ATOM 14429 C C . ARG A 1 64 ? -6.391 -6.740 11.246 1.00 0.00 64 ARG A C 14
ATOM 14430 O O . ARG A 1 64 ? -7.433 -6.872 11.890 1.00 0.00 64 ARG A O 14
ATOM 14451 N N . SER A 1 65 ? -5.986 -7.620 10.342 1.00 0.00 65 SER A N 14
ATOM 14452 C CA . SER A 1 65 ? -6.716 -8.848 10.087 1.00 0.00 65 SER A CA 14
ATOM 14453 C C . SER A 1 65 ? -5.804 -10.043 10.364 1.00 0.00 65 SER A C 14
ATOM 14454 O O . SER A 1 65 ? -5.059 -10.456 9.454 1.00 0.00 65 SER A O 14
ATOM 14463 N N . MET A 1 1 ? -10.478 6.383 6.858 1.00 0.00 1 MET A N 15
ATOM 14464 C CA . MET A 1 1 ? -10.804 6.976 5.540 1.00 0.00 1 MET A CA 15
ATOM 14465 C C . MET A 1 1 ? -10.623 5.946 4.429 1.00 0.00 1 MET A C 15
ATOM 14466 O O . MET A 1 1 ? -11.380 5.925 3.457 1.00 0.00 1 MET A O 15
ATOM 14482 N N . ALA A 1 2 ? -9.611 5.102 4.573 1.00 0.00 2 ALA A N 15
ATOM 14483 C CA . ALA A 1 2 ? -9.384 4.012 3.637 1.00 0.00 2 ALA A CA 15
ATOM 14484 C C . ALA A 1 2 ? -10.510 2.989 3.724 1.00 0.00 2 ALA A C 15
ATOM 14485 O O . ALA A 1 2 ? -11.045 2.736 4.802 1.00 0.00 2 ALA A O 15
ATOM 14492 N N . THR A 1 3 ? -10.870 2.407 2.594 1.00 0.00 3 THR A N 15
ATOM 14493 C CA . THR A 1 3 ? -11.963 1.454 2.548 1.00 0.00 3 THR A CA 15
ATOM 14494 C C . THR A 1 3 ? -11.418 0.024 2.547 1.00 0.00 3 THR A C 15
ATOM 14495 O O . THR A 1 3 ? -10.205 -0.183 2.607 1.00 0.00 3 THR A O 15
ATOM 14506 N N . ALA A 1 4 ? -12.313 -0.955 2.487 1.00 0.00 4 ALA A N 15
ATOM 14507 C CA . ALA A 1 4 ? -11.926 -2.361 2.529 1.00 0.00 4 ALA A CA 15
ATOM 14508 C C . ALA A 1 4 ? -10.999 -2.723 1.369 1.00 0.00 4 ALA A C 15
ATOM 14509 O O . ALA A 1 4 ? -10.123 -3.578 1.508 1.00 0.00 4 ALA A O 15
ATOM 14516 N N . ASP A 1 5 ? -11.194 -2.069 0.231 1.00 0.00 5 ASP A N 15
ATOM 14517 C CA . ASP A 1 5 ? -10.349 -2.304 -0.938 1.00 0.00 5 ASP A CA 15
ATOM 14518 C C . ASP A 1 5 ? -8.948 -1.735 -0.723 1.00 0.00 5 ASP A C 15
ATOM 14519 O O . ASP A 1 5 ? -7.976 -2.245 -1.274 1.00 0.00 5 ASP A O 15
ATOM 14528 N N . ASP A 1 6 ? -8.843 -0.690 0.094 1.00 0.00 6 ASP A N 15
ATOM 14529 C CA . ASP A 1 6 ? -7.540 -0.134 0.455 1.00 0.00 6 ASP A CA 15
ATOM 14530 C C . ASP A 1 6 ? -6.765 -1.143 1.285 1.00 0.00 6 ASP A C 15
ATOM 14531 O O . ASP A 1 6 ? -5.569 -1.345 1.080 1.00 0.00 6 ASP A O 15
ATOM 14540 N N . PHE A 1 7 ? -7.459 -1.778 2.225 1.00 0.00 7 PHE A N 15
ATOM 14541 C CA . PHE A 1 7 ? -6.883 -2.859 3.005 1.00 0.00 7 PHE A CA 15
ATOM 14542 C C . PHE A 1 7 ? -6.493 -4.010 2.089 1.00 0.00 7 PHE A C 15
ATOM 14543 O O . PHE A 1 7 ? -5.421 -4.595 2.223 1.00 0.00 7 PHE A O 15
ATOM 14560 N N . LYS A 1 8 ? -7.367 -4.301 1.139 1.00 0.00 8 LYS A N 15
ATOM 14561 C CA . LYS A 1 8 ? -7.114 -5.315 0.127 1.00 0.00 8 LYS A CA 15
ATOM 14562 C C . LYS A 1 8 ? -5.838 -4.995 -0.648 1.00 0.00 8 LYS A C 15
ATOM 14563 O O . LYS A 1 8 ? -5.018 -5.875 -0.916 1.00 0.00 8 LYS A O 15
ATOM 14582 N N . LEU A 1 9 ? -5.670 -3.726 -0.974 1.00 0.00 9 LEU A N 15
ATOM 14583 C CA . LEU A 1 9 ? -4.524 -3.272 -1.740 1.00 0.00 9 LEU A CA 15
ATOM 14584 C C . LEU A 1 9 ? -3.252 -3.307 -0.893 1.00 0.00 9 LEU A C 15
ATOM 14585 O O . LEU A 1 9 ? -2.205 -3.747 -1.360 1.00 0.00 9 LEU A O 15
ATOM 14601 N N . ILE A 1 10 ? -3.341 -2.857 0.355 1.00 0.00 10 ILE A N 15
ATOM 14602 C CA . ILE A 1 10 ? -2.162 -2.796 1.210 1.00 0.00 10 ILE A CA 15
ATOM 14603 C C . ILE A 1 10 ? -1.676 -4.203 1.572 1.00 0.00 10 ILE A C 15
ATOM 14604 O O . ILE A 1 10 ? -0.477 -4.429 1.730 1.00 0.00 10 ILE A O 15
ATOM 14620 N N . ARG A 1 11 ? -2.603 -5.154 1.675 1.00 0.00 11 ARG A N 15
ATOM 14621 C CA . ARG A 1 11 ? -2.231 -6.550 1.890 1.00 0.00 11 ARG A CA 15
ATOM 14622 C C . ARG A 1 11 ? -1.548 -7.093 0.645 1.00 0.00 11 ARG A C 15
ATOM 14623 O O . ARG A 1 11 ? -0.584 -7.854 0.732 1.00 0.00 11 ARG A O 15
ATOM 14644 N N . ASP A 1 12 ? -2.045 -6.663 -0.510 1.00 0.00 12 ASP A N 15
ATOM 14645 C CA . ASP A 1 12 ? -1.501 -7.070 -1.801 1.00 0.00 12 ASP A CA 15
ATOM 14646 C C . ASP A 1 12 ? -0.018 -6.723 -1.888 1.00 0.00 12 ASP A C 15
ATOM 14647 O O . ASP A 1 12 ? 0.783 -7.487 -2.433 1.00 0.00 12 ASP A O 15
ATOM 14656 N N . ILE A 1 13 ? 0.342 -5.574 -1.320 1.00 0.00 13 ILE A N 15
ATOM 14657 C CA . ILE A 1 13 ? 1.731 -5.134 -1.273 1.00 0.00 13 ILE A CA 15
ATOM 14658 C C . ILE A 1 13 ? 2.590 -6.167 -0.554 1.00 0.00 13 ILE A C 15
ATOM 14659 O O . ILE A 1 13 ? 3.669 -6.534 -1.019 1.00 0.00 13 ILE A O 15
ATOM 14675 N N . HIS A 1 14 ? 2.083 -6.648 0.575 1.00 0.00 14 HIS A N 15
ATOM 14676 C CA . HIS A 1 14 ? 2.799 -7.624 1.383 1.00 0.00 14 HIS A CA 15
ATOM 14677 C C . HIS A 1 14 ? 2.873 -8.961 0.655 1.00 0.00 14 HIS A C 15
ATOM 14678 O O . HIS A 1 14 ? 3.893 -9.648 0.700 1.00 0.00 14 HIS A O 15
ATOM 14693 N N . SER A 1 15 ? 1.794 -9.307 -0.038 1.00 0.00 15 SER A N 15
ATOM 14694 C CA . SER A 1 15 ? 1.725 -10.546 -0.807 1.00 0.00 15 SER A CA 15
ATOM 14695 C C . SER A 1 15 ? 2.664 -10.509 -2.014 1.00 0.00 15 SER A C 15
ATOM 14696 O O . SER A 1 15 ? 2.952 -11.539 -2.624 1.00 0.00 15 SER A O 15
ATOM 14704 N N . THR A 1 16 ? 3.139 -9.318 -2.358 1.00 0.00 16 THR A N 15
ATOM 14705 C CA . THR A 1 16 ? 4.099 -9.167 -3.442 1.00 0.00 16 THR A CA 15
ATOM 14706 C C . THR A 1 16 ? 5.526 -9.268 -2.894 1.00 0.00 16 THR A C 15
ATOM 14707 O O . THR A 1 16 ? 6.506 -9.210 -3.638 1.00 0.00 16 THR A O 15
ATOM 14718 N N . GLY A 1 17 ? 5.636 -9.439 -1.584 1.00 0.00 17 GLY A N 15
ATOM 14719 C CA . GLY A 1 17 ? 6.936 -9.547 -0.957 1.00 0.00 17 GLY A CA 15
ATOM 14720 C C . GLY A 1 17 ? 7.226 -8.385 -0.035 1.00 0.00 17 GLY A C 15
ATOM 14721 O O . GLY A 1 17 ? 8.242 -8.372 0.660 1.00 0.00 17 GLY A O 15
ATOM 14725 N N . GLY A 1 18 ? 6.330 -7.408 -0.027 1.00 0.00 18 GLY A N 15
ATOM 14726 C CA . GLY A 1 18 ? 6.502 -6.249 0.824 1.00 0.00 18 GLY A CA 15
ATOM 14727 C C . GLY A 1 18 ? 6.645 -4.975 0.022 1.00 0.00 18 GLY A C 15
ATOM 14728 O O . GLY A 1 18 ? 6.511 -3.875 0.555 1.00 0.00 18 GLY A O 15
ATOM 14732 N N . ARG A 1 19 ? 6.916 -5.123 -1.264 1.00 0.00 19 ARG A N 15
ATOM 14733 C CA . ARG A 1 19 ? 7.079 -3.980 -2.146 1.00 0.00 19 ARG A CA 15
ATOM 14734 C C . ARG A 1 19 ? 6.276 -4.189 -3.419 1.00 0.00 19 ARG A C 15
ATOM 14735 O O . ARG A 1 19 ? 6.228 -5.295 -3.951 1.00 0.00 19 ARG A O 15
ATOM 14756 N N . ARG A 1 20 ? 5.639 -3.133 -3.891 1.00 0.00 20 ARG A N 15
ATOM 14757 C CA . ARG A 1 20 ? 4.840 -3.199 -5.105 1.00 0.00 20 ARG A CA 15
ATOM 14758 C C . ARG A 1 20 ? 5.265 -2.086 -6.055 1.00 0.00 20 ARG A C 15
ATOM 14759 O O . ARG A 1 20 ? 5.398 -0.937 -5.642 1.00 0.00 20 ARG A O 15
ATOM 14780 N N . GLN A 1 21 ? 5.488 -2.416 -7.318 1.00 0.00 21 GLN A N 15
ATOM 14781 C CA . GLN A 1 21 ? 5.949 -1.423 -8.275 1.00 0.00 21 GLN A CA 15
ATOM 14782 C C . GLN A 1 21 ? 4.889 -1.150 -9.336 1.00 0.00 21 GLN A C 15
ATOM 14783 O O . GLN A 1 21 ? 4.443 -2.052 -10.044 1.00 0.00 21 GLN A O 15
ATOM 14797 N N . VAL A 1 22 ? 4.471 0.102 -9.413 1.00 0.00 22 VAL A N 15
ATOM 14798 C CA . VAL A 1 22 ? 3.476 0.527 -10.382 1.00 0.00 22 VAL A CA 15
ATOM 14799 C C . VAL A 1 22 ? 4.043 1.672 -11.212 1.00 0.00 22 VAL A C 15
ATOM 14800 O O . VAL A 1 22 ? 4.580 2.629 -10.659 1.00 0.00 22 VAL A O 15
ATOM 14813 N N . PHE A 1 23 ? 3.928 1.580 -12.528 1.00 0.00 23 PHE A N 15
ATOM 14814 C CA . PHE A 1 23 ? 4.572 2.547 -13.412 1.00 0.00 23 PHE A CA 15
ATOM 14815 C C . PHE A 1 23 ? 3.604 3.627 -13.888 1.00 0.00 23 PHE A C 15
ATOM 14816 O O . PHE A 1 23 ? 3.848 4.297 -14.890 1.00 0.00 23 PHE A O 15
ATOM 14833 N N . GLY A 1 24 ? 2.517 3.806 -13.155 1.00 0.00 24 GLY A N 15
ATOM 14834 C CA . GLY A 1 24 ? 1.618 4.905 -13.434 1.00 0.00 24 GLY A CA 15
ATOM 14835 C C . GLY A 1 24 ? 0.199 4.458 -13.686 1.00 0.00 24 GLY A C 15
ATOM 14836 O O . GLY A 1 24 ? -0.264 3.486 -13.084 1.00 0.00 24 GLY A O 15
ATOM 14840 N N . SER A 1 25 ? -0.476 5.200 -14.561 1.00 0.00 25 SER A N 15
ATOM 14841 C CA . SER A 1 25 ? -1.863 4.953 -14.962 1.00 0.00 25 SER A CA 15
ATOM 14842 C C . SER A 1 25 ? -2.814 4.992 -13.766 1.00 0.00 25 SER A C 15
ATOM 14843 O O . SER A 1 25 ? -2.430 5.365 -12.652 1.00 0.00 25 SER A O 15
ATOM 14851 N N . ARG A 1 26 ? -4.061 4.613 -14.010 1.00 0.00 26 ARG A N 15
ATOM 14852 C CA . ARG A 1 26 ? -5.090 4.607 -12.981 1.00 0.00 26 ARG A CA 15
ATOM 14853 C C . ARG A 1 26 ? -4.722 3.645 -11.850 1.00 0.00 26 ARG A C 15
ATOM 14854 O O . ARG A 1 26 ? -5.193 3.782 -10.722 1.00 0.00 26 ARG A O 15
ATOM 14875 N N . GLU A 1 27 ? -3.864 2.682 -12.163 1.00 0.00 27 GLU A N 15
ATOM 14876 C CA . GLU A 1 27 ? -3.443 1.677 -11.200 1.00 0.00 27 GLU A CA 15
ATOM 14877 C C . GLU A 1 27 ? -2.632 2.294 -10.067 1.00 0.00 27 GLU A C 15
ATOM 14878 O O . GLU A 1 27 ? -2.688 1.823 -8.939 1.00 0.00 27 GLU A O 15
ATOM 14890 N N . GLN A 1 28 ? -1.895 3.356 -10.364 1.00 0.00 28 GLN A N 15
ATOM 14891 C CA . GLN A 1 28 ? -1.028 3.982 -9.371 1.00 0.00 28 GLN A CA 15
ATOM 14892 C C . GLN A 1 28 ? -1.820 4.895 -8.433 1.00 0.00 28 GLN A C 15
ATOM 14893 O O . GLN A 1 28 ? -1.386 5.170 -7.313 1.00 0.00 28 GLN A O 15
ATOM 14907 N N . LYS A 1 29 ? -2.988 5.339 -8.888 1.00 0.00 29 LYS A N 15
ATOM 14908 C CA . LYS A 1 29 ? -3.808 6.293 -8.135 1.00 0.00 29 LYS A CA 15
ATOM 14909 C C . LYS A 1 29 ? -4.126 5.823 -6.705 1.00 0.00 29 LYS A C 15
ATOM 14910 O O . LYS A 1 29 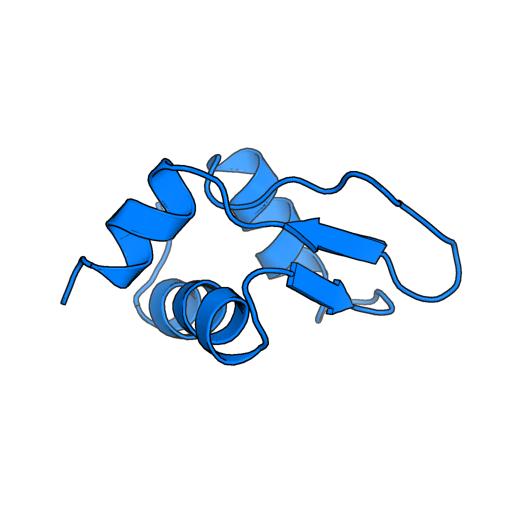? -3.915 6.573 -5.754 1.00 0.00 29 LYS A O 15
ATOM 14929 N N . PRO A 1 30 ? -4.649 4.598 -6.513 1.00 0.00 30 PRO A N 15
ATOM 14930 C CA . PRO A 1 30 ? -4.945 4.090 -5.170 1.00 0.00 30 PRO A CA 15
ATOM 14931 C C . PRO A 1 30 ? -3.679 3.868 -4.336 1.00 0.00 30 PRO A C 15
ATOM 14932 O O . PRO A 1 30 ? -3.717 3.895 -3.105 1.00 0.00 30 PRO A O 15
ATOM 14943 N N . PHE A 1 31 ? -2.553 3.673 -5.012 1.00 0.00 31 PHE A N 15
ATOM 14944 C CA . PHE A 1 31 ? -1.280 3.458 -4.337 1.00 0.00 31 PHE A CA 15
ATOM 14945 C C . PHE A 1 31 ? -0.738 4.758 -3.765 1.00 0.00 31 PHE A C 15
ATOM 14946 O O . PHE A 1 31 ? -0.329 4.815 -2.604 1.00 0.00 31 PHE A O 15
ATOM 14963 N N . GLU A 1 32 ? -0.746 5.802 -4.582 1.00 0.00 32 GLU A N 15
ATOM 14964 C CA . GLU A 1 32 ? -0.269 7.113 -4.153 1.00 0.00 32 GLU A CA 15
ATOM 14965 C C . GLU A 1 32 ? -1.187 7.692 -3.081 1.00 0.00 32 GLU A C 15
ATOM 14966 O O . GLU A 1 32 ? -0.772 8.521 -2.269 1.00 0.00 32 GLU A O 15
ATOM 14978 N N . ASP A 1 33 ? -2.434 7.237 -3.087 1.00 0.00 33 ASP A N 15
ATOM 14979 C CA . ASP A 1 33 ? -3.411 7.648 -2.086 1.00 0.00 33 ASP A CA 15
ATOM 14980 C C . ASP A 1 33 ? -3.014 7.122 -0.714 1.00 0.00 33 ASP A C 15
ATOM 14981 O O . ASP A 1 33 ? -3.036 7.853 0.277 1.00 0.00 33 ASP A O 15
ATOM 14990 N N . LEU A 1 34 ? -2.618 5.855 -0.667 1.00 0.00 34 LEU A N 15
ATOM 14991 C CA . LEU A 1 34 ? -2.203 5.227 0.578 1.00 0.00 34 LEU A CA 15
ATOM 14992 C C . LEU A 1 34 ? -0.945 5.886 1.128 1.00 0.00 34 LEU A C 15
ATOM 14993 O O . LEU A 1 34 ? -0.678 5.823 2.327 1.00 0.00 34 LEU A O 15
ATOM 15009 N N . VAL A 1 35 ? -0.175 6.510 0.248 1.00 0.00 35 VAL A N 15
ATOM 15010 C CA . VAL A 1 35 ? 1.004 7.261 0.661 1.00 0.00 35 VAL A CA 15
ATOM 15011 C C . VAL A 1 35 ? 0.596 8.439 1.537 1.00 0.00 35 VAL A C 15
ATOM 15012 O O . VAL A 1 35 ? 1.245 8.738 2.539 1.00 0.00 35 VAL A O 15
ATOM 15025 N N . ASP A 1 36 ? -0.506 9.082 1.169 1.00 0.00 36 ASP A N 15
ATOM 15026 C CA . ASP A 1 36 ? -1.028 10.208 1.936 1.00 0.00 36 ASP A CA 15
ATOM 15027 C C . ASP A 1 36 ? -1.525 9.732 3.295 1.00 0.00 36 ASP A C 15
ATOM 15028 O O . ASP A 1 36 ? -1.378 10.422 4.304 1.00 0.00 36 ASP A O 15
ATOM 15037 N N . LEU A 1 37 ? -2.111 8.542 3.309 1.00 0.00 37 LEU A N 15
ATOM 15038 C CA . LEU A 1 37 ? -2.588 7.933 4.540 1.00 0.00 37 LEU A CA 15
ATOM 15039 C C . LEU A 1 37 ? -1.419 7.428 5.382 1.00 0.00 37 LEU A C 15
ATOM 15040 O O . LEU A 1 37 ? -1.567 7.168 6.578 1.00 0.00 37 LEU A O 15
ATOM 15056 N N . GLY A 1 38 ? -0.263 7.285 4.745 1.00 0.00 38 GLY A N 15
ATOM 15057 C CA . GLY A 1 38 ? 0.931 6.866 5.447 1.00 0.00 38 GLY A CA 15
ATOM 15058 C C . GLY A 1 38 ? 1.186 5.377 5.337 1.00 0.00 38 GLY A C 15
ATOM 15059 O O . GLY A 1 38 ? 2.149 4.867 5.909 1.00 0.00 38 GLY A O 15
ATOM 15063 N N . TRP A 1 39 ? 0.341 4.682 4.583 1.00 0.00 39 TRP A N 15
ATOM 15064 C CA . TRP A 1 39 ? 0.426 3.228 4.464 1.00 0.00 39 TRP A CA 15
ATOM 15065 C C . TRP A 1 39 ? 1.551 2.824 3.521 1.00 0.00 39 TRP A C 15
ATOM 15066 O O . TRP A 1 39 ? 2.262 1.847 3.763 1.00 0.00 39 TRP A O 15
ATOM 15087 N N . LEU A 1 40 ? 1.712 3.582 2.449 1.00 0.00 40 LEU A N 15
ATOM 15088 C CA . LEU A 1 40 ? 2.718 3.276 1.447 1.00 0.00 40 LEU A CA 15
ATOM 15089 C C . LEU A 1 40 ? 3.793 4.346 1.405 1.00 0.00 40 LEU A C 15
ATOM 15090 O O . LEU A 1 40 ? 3.569 5.489 1.807 1.00 0.00 40 LEU A O 15
ATOM 15106 N N . LYS A 1 41 ? 4.957 3.954 0.926 1.00 0.00 41 LYS A N 15
ATOM 15107 C CA . LYS A 1 41 ? 6.093 4.848 0.812 1.00 0.00 41 LYS A CA 15
ATOM 15108 C C . LYS A 1 41 ? 6.718 4.712 -0.569 1.00 0.00 41 LYS A C 15
ATOM 15109 O O . LYS A 1 41 ? 7.127 3.621 -0.962 1.00 0.00 41 LYS A O 15
ATOM 15128 N N . ARG A 1 42 ? 6.778 5.805 -1.311 1.00 0.00 42 ARG A N 15
ATOM 15129 C CA . ARG A 1 42 ? 7.430 5.789 -2.605 1.00 0.00 42 ARG A CA 15
ATOM 15130 C C . ARG A 1 42 ? 8.941 5.787 -2.404 1.00 0.00 42 ARG A C 15
ATOM 15131 O O . ARG A 1 42 ? 9.533 6.781 -1.985 1.00 0.00 42 ARG A O 15
ATOM 15152 N N . SER A 1 43 ? 9.554 4.647 -2.672 1.00 0.00 43 SER A N 15
ATOM 15153 C CA . SER A 1 43 ? 10.952 4.439 -2.352 1.00 0.00 43 SER A CA 15
ATOM 15154 C C . SER A 1 43 ? 11.850 4.824 -3.520 1.00 0.00 43 SER A C 15
ATOM 15155 O O . SER A 1 43 ? 12.895 5.447 -3.327 1.00 0.00 43 SER A O 15
ATOM 15163 N N . SER A 1 44 ? 11.442 4.465 -4.728 1.00 0.00 44 SER A N 15
ATOM 15164 C CA . SER A 1 44 ? 12.269 4.708 -5.896 1.00 0.00 44 SER A CA 15
ATOM 15165 C C . SER A 1 44 ? 11.442 4.706 -7.177 1.00 0.00 44 SER A C 15
ATOM 15166 O O . SER A 1 44 ? 10.441 3.993 -7.286 1.00 0.00 44 SER A O 15
ATOM 15174 N N . VAL A 1 45 ? 11.857 5.522 -8.134 1.00 0.00 45 VAL A N 15
ATOM 15175 C CA . VAL A 1 45 ? 11.256 5.522 -9.455 1.00 0.00 45 VAL A CA 15
ATOM 15176 C C . VAL A 1 45 ? 12.202 4.843 -10.436 1.00 0.00 45 VAL A C 15
ATOM 15177 O O . VAL A 1 45 ? 13.165 5.449 -10.913 1.00 0.00 45 VAL A O 15
ATOM 15190 N N . ASP A 1 46 ? 11.951 3.576 -10.705 1.00 0.00 46 ASP A N 15
ATOM 15191 C CA . ASP A 1 46 ? 12.813 2.801 -11.586 1.00 0.00 46 ASP A CA 15
ATOM 15192 C C . ASP A 1 46 ? 12.297 2.876 -13.010 1.00 0.00 46 ASP A C 15
ATOM 15193 O O . ASP A 1 46 ? 11.251 2.307 -13.324 1.00 0.00 46 ASP A O 15
ATOM 15202 N N . SER A 1 47 ? 13.041 3.581 -13.860 1.00 0.00 47 SER A N 15
ATOM 15203 C CA . SER A 1 47 ? 12.587 3.938 -15.203 1.00 0.00 47 SER A CA 15
ATOM 15204 C C . SER A 1 47 ? 11.382 4.874 -15.099 1.00 0.00 47 SER A C 15
ATOM 15205 O O . SER A 1 47 ? 11.523 6.096 -15.182 1.00 0.00 47 SER A O 15
ATOM 15213 N N . ARG A 1 48 ? 10.203 4.301 -14.896 1.00 0.00 48 ARG A N 15
ATOM 15214 C CA . ARG A 1 48 ? 9.026 5.087 -14.564 1.00 0.00 48 ARG A CA 15
ATOM 15215 C C . ARG A 1 48 ? 8.189 4.343 -13.527 1.00 0.00 48 ARG A C 15
ATOM 15216 O O . ARG A 1 48 ? 7.138 4.820 -13.097 1.00 0.00 48 ARG A O 15
ATOM 15237 N N . ALA A 1 49 ? 8.672 3.177 -13.118 1.00 0.00 49 ALA A N 15
ATOM 15238 C CA . ALA A 1 49 ? 7.964 2.355 -12.154 1.00 0.00 49 ALA A CA 15
ATOM 15239 C C . ALA A 1 49 ? 8.224 2.847 -10.742 1.00 0.00 49 ALA A C 15
ATOM 15240 O O . ALA A 1 49 ? 9.351 2.789 -10.247 1.00 0.00 49 ALA A O 15
ATOM 15247 N N . THR A 1 50 ? 7.180 3.327 -10.098 1.00 0.00 50 THR A N 15
ATOM 15248 C CA . THR A 1 50 ? 7.284 3.808 -8.739 1.00 0.00 50 THR A CA 15
ATOM 15249 C C . THR A 1 50 ? 7.189 2.636 -7.767 1.00 0.00 50 THR A C 15
ATOM 15250 O O . THR A 1 50 ? 6.179 1.932 -7.719 1.00 0.00 50 THR A O 15
ATOM 15261 N N . HIS A 1 51 ? 8.263 2.408 -7.030 1.00 0.00 51 HIS A N 15
ATOM 15262 C CA . HIS A 1 51 ? 8.310 1.328 -6.060 1.00 0.00 51 HIS A CA 15
ATOM 15263 C C . HIS A 1 51 ? 7.677 1.772 -4.751 1.00 0.00 51 HIS A C 15
ATOM 15264 O O . HIS A 1 51 ? 8.186 2.676 -4.085 1.00 0.00 51 HIS A O 15
ATOM 15279 N N . TYR A 1 52 ? 6.568 1.147 -4.392 1.00 0.00 52 TYR A N 15
ATOM 15280 C CA . TYR A 1 52 ? 5.908 1.439 -3.134 1.00 0.00 52 TYR A CA 15
ATOM 15281 C C . TYR A 1 52 ? 6.325 0.436 -2.073 1.00 0.00 52 TYR A C 15
ATOM 15282 O O . TYR A 1 52 ? 6.154 -0.775 -2.233 1.00 0.00 52 TYR A O 15
ATOM 15300 N N . GLN A 1 53 ? 6.895 0.962 -1.009 1.00 0.00 53 GLN A N 15
ATOM 15301 C CA . GLN A 1 53 ? 7.404 0.162 0.088 1.00 0.00 53 GLN A CA 15
ATOM 15302 C C . GLN A 1 53 ? 6.452 0.236 1.277 1.00 0.00 53 GLN A C 15
ATOM 15303 O O . GLN A 1 53 ? 5.907 1.299 1.577 1.00 0.00 53 GLN A O 15
ATOM 15317 N N . ILE A 1 54 ? 6.236 -0.897 1.931 1.00 0.00 54 ILE A N 15
ATOM 15318 C CA . ILE A 1 54 ? 5.375 -0.950 3.108 1.00 0.00 54 ILE A CA 15
ATOM 15319 C C . ILE A 1 54 ? 5.974 -0.165 4.272 1.00 0.00 54 ILE A C 15
ATOM 15320 O O . ILE A 1 54 ? 7.190 -0.173 4.486 1.00 0.00 54 ILE A O 15
ATOM 15336 N N . THR A 1 55 ? 5.119 0.527 5.006 1.00 0.00 55 THR A N 15
ATOM 15337 C CA . THR A 1 55 ? 5.545 1.268 6.180 1.00 0.00 55 THR A CA 15
ATOM 15338 C C . THR A 1 55 ? 5.063 0.575 7.447 1.00 0.00 55 THR A C 15
ATOM 15339 O O . THR A 1 55 ? 4.492 -0.517 7.389 1.00 0.00 55 THR A O 15
ATOM 15350 N N . GLU A 1 56 ? 5.286 1.218 8.585 1.00 0.00 56 GLU A N 15
ATOM 15351 C CA . GLU A 1 56 ? 4.734 0.757 9.849 1.00 0.00 56 GLU A CA 15
ATOM 15352 C C . GLU A 1 56 ? 3.209 0.748 9.767 1.00 0.00 56 GLU A C 15
ATOM 15353 O O . GLU A 1 56 ? 2.555 -0.208 10.189 1.00 0.00 56 GLU A O 15
ATOM 15365 N N . ARG A 1 57 ? 2.656 1.812 9.189 1.00 0.00 57 ARG A N 15
ATOM 15366 C CA . ARG A 1 57 ? 1.214 1.920 9.002 1.00 0.00 57 ARG A CA 15
ATOM 15367 C C . ARG A 1 57 ? 0.721 0.824 8.068 1.00 0.00 57 ARG A C 15
ATOM 15368 O O . ARG A 1 57 ? -0.227 0.111 8.383 1.00 0.00 57 ARG A O 15
ATOM 15389 N N . GLY A 1 58 ? 1.390 0.683 6.931 1.00 0.00 58 GLY A N 15
ATOM 15390 C CA . GLY A 1 58 ? 0.983 -0.297 5.941 1.00 0.00 58 GLY A CA 15
ATOM 15391 C C . GLY A 1 58 ? 1.090 -1.723 6.447 1.00 0.00 58 GLY A C 15
ATOM 15392 O O . GLY A 1 58 ? 0.342 -2.603 6.017 1.00 0.00 58 GLY A O 15
ATOM 15396 N N . THR A 1 59 ? 2.027 -1.962 7.348 1.00 0.00 59 THR A N 15
ATOM 15397 C CA . THR A 1 59 ? 2.161 -3.270 7.961 1.00 0.00 59 THR A CA 15
ATOM 15398 C C . THR A 1 59 ? 1.029 -3.507 8.955 1.00 0.00 59 THR A C 15
ATOM 15399 O O . THR A 1 59 ? 0.375 -4.548 8.929 1.00 0.00 59 THR A O 15
ATOM 15410 N N . SER A 1 60 ? 0.773 -2.517 9.797 1.00 0.00 60 SER A N 15
ATOM 15411 C CA . SER A 1 60 ? -0.242 -2.640 10.831 1.00 0.00 60 SER A CA 15
ATOM 15412 C C . SER A 1 60 ? -1.643 -2.702 10.220 1.00 0.00 60 SER A C 15
ATOM 15413 O O . SER A 1 60 ? -2.501 -3.443 10.702 1.00 0.00 60 SER A O 15
ATOM 15421 N N . ALA A 1 61 ? -1.869 -1.938 9.155 1.00 0.00 61 ALA A N 15
ATOM 15422 C CA . ALA A 1 61 ? -3.178 -1.891 8.510 1.00 0.00 61 ALA A CA 15
ATOM 15423 C C . ALA A 1 61 ? -3.547 -3.247 7.918 1.00 0.00 61 ALA A C 15
ATOM 15424 O O . ALA A 1 61 ? -4.644 -3.761 8.142 1.00 0.00 61 ALA A O 15
ATOM 15431 N N . ALA A 1 62 ? -2.610 -3.831 7.183 1.00 0.00 62 ALA A N 15
ATOM 15432 C CA . ALA A 1 62 ? -2.827 -5.125 6.553 1.00 0.00 62 ALA A CA 15
ATOM 15433 C C . ALA A 1 62 ? -2.849 -6.235 7.594 1.00 0.00 62 ALA A C 15
ATOM 15434 O O . ALA A 1 62 ? -3.442 -7.291 7.384 1.00 0.00 62 ALA A O 15
ATOM 15441 N N . LEU A 1 63 ? -2.197 -5.984 8.719 1.00 0.00 63 LEU A N 15
ATOM 15442 C CA . LEU A 1 63 ? -2.161 -6.941 9.811 1.00 0.00 63 LEU A CA 15
ATOM 15443 C C . LEU A 1 63 ? -3.475 -6.909 10.586 1.00 0.00 63 LEU A C 15
ATOM 15444 O O . LEU A 1 63 ? -3.869 -7.896 11.206 1.00 0.00 63 LEU A O 15
ATOM 15460 N N . ARG A 1 64 ? -4.158 -5.770 10.534 1.00 0.00 64 ARG A N 15
ATOM 15461 C CA . ARG A 1 64 ? -5.425 -5.607 11.233 1.00 0.00 64 ARG A CA 15
ATOM 15462 C C . ARG A 1 64 ? -6.525 -6.401 10.539 1.00 0.00 64 ARG A C 15
ATOM 15463 O O . ARG A 1 64 ? -7.174 -7.250 11.153 1.00 0.00 64 ARG A O 15
ATOM 15484 N N . SER A 1 65 ? -6.726 -6.130 9.260 1.00 0.00 65 SER A N 15
ATOM 15485 C CA . SER A 1 65 ? -7.771 -6.794 8.503 1.00 0.00 65 SER A CA 15
ATOM 15486 C C . SER A 1 65 ? -7.166 -7.707 7.440 1.00 0.00 65 SER A C 15
ATOM 15487 O O . SER A 1 65 ? -7.073 -7.289 6.271 1.00 0.00 65 SER A O 15
ATOM 15496 N N . MET A 1 1 ? -8.615 8.255 0.886 1.00 0.00 1 MET A N 16
ATOM 15497 C CA . MET A 1 1 ? -9.101 7.689 2.166 1.00 0.00 1 MET A CA 16
ATOM 15498 C C . MET A 1 1 ? -9.263 6.179 2.039 1.00 0.00 1 MET A C 16
ATOM 15499 O O . MET A 1 1 ? -9.740 5.685 1.020 1.00 0.00 1 MET A O 16
ATOM 15515 N N . ALA A 1 2 ? -8.880 5.457 3.083 1.00 0.00 2 ALA A N 16
ATOM 15516 C CA . ALA A 1 2 ? -8.839 4.000 3.040 1.00 0.00 2 ALA A CA 16
ATOM 15517 C C . ALA A 1 2 ? -10.222 3.368 3.142 1.00 0.00 2 ALA A C 16
ATOM 15518 O O . ALA A 1 2 ? -10.927 3.532 4.140 1.00 0.00 2 ALA A O 16
ATOM 15525 N N . THR A 1 3 ? -10.604 2.646 2.103 1.00 0.00 3 THR A N 16
ATOM 15526 C CA . THR A 1 3 ? -11.815 1.849 2.127 1.00 0.00 3 THR A CA 16
ATOM 15527 C C . THR A 1 3 ? -11.438 0.379 2.332 1.00 0.00 3 THR A C 16
ATOM 15528 O O . THR A 1 3 ? -10.254 0.055 2.449 1.00 0.00 3 THR A O 16
ATOM 15539 N N . ALA A 1 4 ? -12.428 -0.505 2.379 1.00 0.00 4 ALA A N 16
ATOM 15540 C CA . ALA A 1 4 ? -12.178 -1.929 2.599 1.00 0.00 4 ALA A CA 16
ATOM 15541 C C . ALA A 1 4 ? -11.290 -2.513 1.501 1.00 0.00 4 ALA A C 16
ATOM 15542 O O . ALA A 1 4 ? -10.507 -3.435 1.741 1.00 0.00 4 ALA A O 16
ATOM 15549 N N . ASP A 1 5 ? -11.430 -1.969 0.300 1.00 0.00 5 ASP A N 16
ATOM 15550 C CA . ASP A 1 5 ? -10.612 -2.372 -0.840 1.00 0.00 5 ASP A CA 16
ATOM 15551 C C . ASP A 1 5 ? -9.142 -2.040 -0.603 1.00 0.00 5 ASP A C 16
ATOM 15552 O O . ASP A 1 5 ? -8.260 -2.846 -0.897 1.00 0.00 5 ASP A O 16
ATOM 15561 N N . ASP A 1 6 ? -8.890 -0.859 -0.046 1.00 0.00 6 ASP A N 16
ATOM 15562 C CA . ASP A 1 6 ? -7.524 -0.398 0.204 1.00 0.00 6 ASP A CA 16
ATOM 15563 C C . ASP A 1 6 ? -6.840 -1.278 1.236 1.00 0.00 6 ASP A C 16
ATOM 15564 O O . ASP A 1 6 ? -5.636 -1.513 1.164 1.00 0.00 6 ASP A O 16
ATOM 15573 N N . PHE A 1 7 ? -7.614 -1.764 2.199 1.00 0.00 7 PHE A N 16
ATOM 15574 C CA . PHE A 1 7 ? -7.101 -2.680 3.204 1.00 0.00 7 PHE A CA 16
ATOM 15575 C C . PHE A 1 7 ? -6.569 -3.961 2.562 1.00 0.00 7 PHE A C 16
ATOM 15576 O O . PHE A 1 7 ? -5.582 -4.536 3.021 1.00 0.00 7 PHE A O 16
ATOM 15593 N N . LYS A 1 8 ? -7.220 -4.400 1.498 1.00 0.00 8 LYS A N 16
ATOM 15594 C CA . LYS A 1 8 ? -6.750 -5.557 0.749 1.00 0.00 8 LYS A CA 16
ATOM 15595 C C . LYS A 1 8 ? -5.585 -5.163 -0.154 1.00 0.00 8 LYS A C 16
ATOM 15596 O O . LYS A 1 8 ? -4.657 -5.942 -0.366 1.00 0.00 8 LYS A O 16
ATOM 15615 N N . LEU A 1 9 ? -5.638 -3.937 -0.664 1.00 0.00 9 LEU A N 16
ATOM 15616 C CA . LEU A 1 9 ? -4.592 -3.409 -1.533 1.00 0.00 9 LEU A CA 16
ATOM 15617 C C . LEU A 1 9 ? -3.265 -3.378 -0.782 1.00 0.00 9 LEU A C 16
ATOM 15618 O O . LEU A 1 9 ? -2.239 -3.825 -1.296 1.00 0.00 9 LEU A O 16
ATOM 15634 N N . ILE A 1 10 ? -3.296 -2.864 0.442 1.00 0.00 10 ILE A N 16
ATOM 15635 C CA . ILE A 1 10 ? -2.093 -2.766 1.255 1.00 0.00 10 ILE A CA 16
ATOM 15636 C C . ILE A 1 10 ? -1.610 -4.155 1.678 1.00 0.00 10 ILE A C 16
ATOM 15637 O O . ILE A 1 10 ? -0.411 -4.377 1.850 1.00 0.00 10 ILE A O 16
ATOM 15653 N N . ARG A 1 11 ? -2.539 -5.099 1.821 1.00 0.00 11 ARG A N 16
ATOM 15654 C CA . ARG A 1 11 ? -2.173 -6.483 2.107 1.00 0.00 11 ARG A CA 16
ATOM 15655 C C . ARG A 1 11 ? -1.399 -7.066 0.932 1.00 0.00 11 ARG A C 16
ATOM 15656 O O . ARG A 1 11 ? -0.405 -7.770 1.111 1.00 0.00 11 ARG A O 16
ATOM 15677 N N . ASP A 1 12 ? -1.855 -6.740 -0.270 1.00 0.00 12 ASP A N 16
ATOM 15678 C CA . ASP A 1 12 ? -1.212 -7.186 -1.502 1.00 0.00 12 ASP A CA 16
ATOM 15679 C C . ASP A 1 12 ? 0.223 -6.686 -1.583 1.00 0.00 12 ASP A C 16
ATOM 15680 O O . ASP A 1 12 ? 1.099 -7.366 -2.108 1.00 0.00 12 ASP A O 16
ATOM 15689 N N . ILE A 1 13 ? 0.464 -5.496 -1.061 1.00 0.00 13 ILE A N 16
ATOM 15690 C CA . ILE A 1 13 ? 1.812 -4.947 -1.019 1.00 0.00 13 ILE A CA 16
ATOM 15691 C C . ILE A 1 13 ? 2.736 -5.884 -0.242 1.00 0.00 13 ILE A C 16
ATOM 15692 O O . ILE A 1 13 ? 3.906 -6.052 -0.579 1.00 0.00 13 ILE A O 16
ATOM 15708 N N . HIS A 1 14 ? 2.191 -6.502 0.798 1.00 0.00 14 HIS A N 16
ATOM 15709 C CA . HIS A 1 14 ? 2.934 -7.473 1.584 1.00 0.00 14 HIS A CA 16
ATOM 15710 C C . HIS A 1 14 ? 3.055 -8.792 0.830 1.00 0.00 14 HIS A C 16
ATOM 15711 O O . HIS A 1 14 ? 4.112 -9.425 0.833 1.00 0.00 14 HIS A O 16
ATOM 15726 N N . SER A 1 15 ? 1.971 -9.186 0.173 1.00 0.00 15 SER A N 16
ATOM 15727 C CA . SER A 1 15 ? 1.905 -10.472 -0.511 1.00 0.00 15 SER A CA 16
ATOM 15728 C C . SER A 1 15 ? 2.827 -10.498 -1.729 1.00 0.00 15 SER A C 16
ATOM 15729 O O . SER A 1 15 ? 3.343 -11.549 -2.109 1.00 0.00 15 SER A O 16
ATOM 15737 N N . THR A 1 16 ? 3.051 -9.332 -2.324 1.00 0.00 16 THR A N 16
ATOM 15738 C CA . THR A 1 16 ? 3.888 -9.218 -3.511 1.00 0.00 16 THR A CA 16
ATOM 15739 C C . THR A 1 16 ? 5.375 -9.152 -3.158 1.00 0.00 16 THR A C 16
ATOM 15740 O O . THR A 1 16 ? 6.222 -8.951 -4.033 1.00 0.00 16 THR A O 16
ATOM 15751 N N . GLY A 1 17 ? 5.696 -9.333 -1.881 1.00 0.00 17 GLY A N 16
ATOM 15752 C CA . GLY A 1 17 ? 7.086 -9.389 -1.475 1.00 0.00 17 GLY A CA 16
ATOM 15753 C C . GLY A 1 17 ? 7.475 -8.282 -0.517 1.00 0.00 17 GLY A C 16
ATOM 15754 O O . GLY A 1 17 ? 8.639 -8.165 -0.141 1.00 0.00 17 GLY A O 16
ATOM 15758 N N . GLY A 1 18 ? 6.511 -7.461 -0.127 1.00 0.00 18 GLY A N 16
ATOM 15759 C CA . GLY A 1 18 ? 6.789 -6.390 0.813 1.00 0.00 18 GLY A CA 16
ATOM 15760 C C . GLY A 1 18 ? 6.940 -5.055 0.120 1.00 0.00 18 GLY A C 16
ATOM 15761 O O . GLY A 1 18 ? 7.031 -4.011 0.764 1.00 0.00 18 GLY A O 16
ATOM 15765 N N . ARG A 1 19 ? 6.971 -5.095 -1.202 1.00 0.00 19 ARG A N 16
ATOM 15766 C CA . ARG A 1 19 ? 7.060 -3.888 -2.000 1.00 0.00 19 ARG A CA 16
ATOM 15767 C C . ARG A 1 19 ? 6.287 -4.067 -3.299 1.00 0.00 19 ARG A C 16
ATOM 15768 O O . ARG A 1 19 ? 6.215 -5.171 -3.840 1.00 0.00 19 ARG A O 16
ATOM 15789 N N . ARG A 1 20 ? 5.705 -2.990 -3.786 1.00 0.00 20 ARG A N 16
ATOM 15790 C CA . ARG A 1 20 ? 4.970 -3.024 -5.037 1.00 0.00 20 ARG A CA 16
ATOM 15791 C C . ARG A 1 20 ? 5.434 -1.894 -5.941 1.00 0.00 20 ARG A C 16
ATOM 15792 O O . ARG A 1 20 ? 5.458 -0.733 -5.535 1.00 0.00 20 ARG A O 16
ATOM 15813 N N . GLN A 1 21 ? 5.821 -2.235 -7.159 1.00 0.00 21 GLN A N 16
ATOM 15814 C CA . GLN A 1 21 ? 6.259 -1.236 -8.116 1.00 0.00 21 GLN A CA 16
ATOM 15815 C C . GLN A 1 21 ? 5.227 -1.063 -9.221 1.00 0.00 21 GLN A C 16
ATOM 15816 O O . GLN A 1 21 ? 4.966 -1.979 -10.002 1.00 0.00 21 GLN A O 16
ATOM 15830 N N . VAL A 1 22 ? 4.631 0.118 -9.264 1.00 0.00 22 VAL A N 16
ATOM 15831 C CA . VAL A 1 22 ? 3.589 0.422 -10.233 1.00 0.00 22 VAL A CA 16
ATOM 15832 C C . VAL A 1 22 ? 4.068 1.504 -11.190 1.00 0.00 22 VAL A C 16
ATOM 15833 O O . VAL A 1 22 ? 4.670 2.489 -10.765 1.00 0.00 22 VAL A O 16
ATOM 15846 N N . PHE A 1 23 ? 3.808 1.307 -12.472 1.00 0.00 23 PHE A N 16
ATOM 15847 C CA . PHE A 1 23 ? 4.232 2.251 -13.500 1.00 0.00 23 PHE A CA 16
ATOM 15848 C C . PHE A 1 23 ? 3.560 3.616 -13.330 1.00 0.00 23 PHE A C 16
ATOM 15849 O O . PHE A 1 23 ? 4.235 4.642 -13.277 1.00 0.00 23 PHE A O 16
ATOM 15866 N N . GLY A 1 24 ? 2.244 3.622 -13.225 1.00 0.00 24 GLY A N 16
ATOM 15867 C CA . GLY A 1 24 ? 1.522 4.872 -13.095 1.00 0.00 24 GLY A CA 16
ATOM 15868 C C . GLY A 1 24 ? 0.094 4.757 -13.579 1.00 0.00 24 GLY A C 16
ATOM 15869 O O . GLY A 1 24 ? -0.505 3.683 -13.490 1.00 0.00 24 GLY A O 16
ATOM 15873 N N . SER A 1 25 ? -0.450 5.871 -14.068 1.00 0.00 25 SER A N 16
ATOM 15874 C CA . SER A 1 25 ? -1.801 5.915 -14.619 1.00 0.00 25 SER A CA 16
ATOM 15875 C C . SER A 1 25 ? -2.834 5.635 -13.522 1.00 0.00 25 SER A C 16
ATOM 15876 O O . SER A 1 25 ? -2.553 5.817 -12.333 1.00 0.00 25 SER A O 16
ATOM 15884 N N . ARG A 1 26 ? -4.021 5.188 -13.922 1.00 0.00 26 ARG A N 16
ATOM 15885 C CA . ARG A 1 26 ? -5.104 4.917 -12.980 1.00 0.00 26 ARG A CA 16
ATOM 15886 C C . ARG A 1 26 ? -4.718 3.788 -12.033 1.00 0.00 26 ARG A C 16
ATOM 15887 O O . ARG A 1 26 ? -5.264 3.667 -10.937 1.00 0.00 26 ARG A O 16
ATOM 15908 N N . GLU A 1 27 ? -3.777 2.962 -12.469 1.00 0.00 27 GLU A N 16
ATOM 15909 C CA . GLU A 1 27 ? -3.292 1.854 -11.664 1.00 0.00 27 GLU A CA 16
ATOM 15910 C C . GLU A 1 27 ? -2.586 2.366 -10.408 1.00 0.00 27 GLU A C 16
ATOM 15911 O O . GLU A 1 27 ? -2.753 1.819 -9.321 1.00 0.00 27 GLU A O 16
ATOM 15923 N N . GLN A 1 28 ? -1.808 3.426 -10.568 1.00 0.00 28 GLN A N 16
ATOM 15924 C CA . GLN A 1 28 ? -1.024 3.988 -9.470 1.00 0.00 28 GLN A CA 16
ATOM 15925 C C . GLN A 1 28 ? -1.876 4.895 -8.582 1.00 0.00 28 GLN A C 16
ATOM 15926 O O . GLN A 1 28 ? -1.533 5.146 -7.427 1.00 0.00 28 GLN A O 16
ATOM 15940 N N . LYS A 1 29 ? -2.980 5.379 -9.137 1.00 0.00 29 LYS A N 16
ATOM 15941 C CA . LYS A 1 29 ? -3.848 6.353 -8.466 1.00 0.00 29 LYS A CA 16
ATOM 15942 C C . LYS A 1 29 ? -4.226 5.944 -7.028 1.00 0.00 29 LYS A C 16
ATOM 15943 O O . LYS A 1 29 ? -4.100 6.757 -6.112 1.00 0.00 29 LYS A O 16
ATOM 15962 N N . PRO A 1 30 ? -4.709 4.705 -6.789 1.00 0.00 30 PRO A N 16
ATOM 15963 C CA . PRO A 1 30 ? -5.032 4.253 -5.429 1.00 0.00 30 PRO A CA 16
ATOM 15964 C C . PRO A 1 30 ? -3.791 4.118 -4.543 1.00 0.00 30 PRO A C 16
ATOM 15965 O O . PRO A 1 30 ? -3.864 4.277 -3.328 1.00 0.00 30 PRO A O 16
ATOM 15976 N N . PHE A 1 31 ? -2.646 3.851 -5.162 1.00 0.00 31 PHE A N 16
ATOM 15977 C CA . PHE A 1 31 ? -1.407 3.638 -4.424 1.00 0.00 31 PHE A CA 16
ATOM 15978 C C . PHE A 1 31 ? -0.909 4.933 -3.798 1.00 0.00 31 PHE A C 16
ATOM 15979 O O . PHE A 1 31 ? -0.487 4.951 -2.642 1.00 0.00 31 PHE A O 16
ATOM 15996 N N . GLU A 1 32 ? -0.973 6.018 -4.555 1.00 0.00 32 GLU A N 16
ATOM 15997 C CA . GLU A 1 32 ? -0.543 7.315 -4.047 1.00 0.00 32 GLU A CA 16
ATOM 15998 C C . GLU A 1 32 ? -1.491 7.816 -2.961 1.00 0.00 32 GLU A C 16
ATOM 15999 O O . GLU A 1 32 ? -1.097 8.597 -2.092 1.00 0.00 32 GLU A O 16
ATOM 16011 N N . ASP A 1 33 ? -2.733 7.349 -3.004 1.00 0.00 33 ASP A N 16
ATOM 16012 C CA . ASP A 1 33 ? -3.711 7.688 -1.972 1.00 0.00 33 ASP A CA 16
ATOM 16013 C C . ASP A 1 33 ? -3.289 7.073 -0.640 1.00 0.00 33 ASP A C 16
ATOM 16014 O O . ASP A 1 33 ? -3.449 7.678 0.419 1.00 0.00 33 ASP A O 16
ATOM 16023 N N . LEU A 1 34 ? -2.712 5.875 -0.708 1.00 0.00 34 LEU A N 16
ATOM 16024 C CA . LEU A 1 34 ? -2.206 5.198 0.482 1.00 0.00 34 LEU A CA 16
ATOM 16025 C C . LEU A 1 34 ? -0.918 5.845 0.983 1.00 0.00 34 LEU A C 16
ATOM 16026 O O . LEU A 1 34 ? -0.573 5.722 2.158 1.00 0.00 34 LEU A O 16
ATOM 16042 N N . VAL A 1 35 ? -0.196 6.520 0.093 1.00 0.00 35 VAL A N 16
ATOM 16043 C CA . VAL A 1 35 ? 0.986 7.277 0.494 1.00 0.00 35 VAL A CA 16
ATOM 16044 C C . VAL A 1 35 ? 0.577 8.408 1.431 1.00 0.00 35 VAL A C 16
ATOM 16045 O O . VAL A 1 35 ? 1.220 8.657 2.452 1.00 0.00 35 VAL A O 16
ATOM 16058 N N . ASP A 1 36 ? -0.521 9.067 1.085 1.00 0.00 36 ASP A N 16
ATOM 16059 C CA . ASP A 1 36 ? -1.104 10.107 1.929 1.00 0.00 36 ASP A CA 16
ATOM 16060 C C . ASP A 1 36 ? -1.513 9.530 3.281 1.00 0.00 36 ASP A C 16
ATOM 16061 O O . ASP A 1 36 ? -1.354 10.171 4.324 1.00 0.00 36 ASP A O 16
ATOM 16070 N N . LEU A 1 37 ? -2.019 8.304 3.249 1.00 0.00 37 LEU A N 16
ATOM 16071 C CA . LEU A 1 37 ? -2.447 7.604 4.452 1.00 0.00 37 LEU A CA 16
ATOM 16072 C C . LEU A 1 37 ? -1.251 7.178 5.300 1.00 0.00 37 LEU A C 16
ATOM 16073 O O . LEU A 1 37 ? -1.385 6.918 6.496 1.00 0.00 37 LEU A O 16
ATOM 16089 N N . GLY A 1 38 ? -0.085 7.108 4.673 1.00 0.00 38 GLY A N 16
ATOM 16090 C CA . GLY A 1 38 ? 1.103 6.655 5.365 1.00 0.00 38 GLY A CA 16
ATOM 16091 C C . GLY A 1 38 ? 1.219 5.146 5.355 1.00 0.00 38 GLY A C 16
ATOM 16092 O O . GLY A 1 38 ? 1.902 4.561 6.194 1.00 0.00 38 GLY A O 16
ATOM 16096 N N . TRP A 1 39 ? 0.536 4.515 4.408 1.00 0.00 39 TRP A N 16
ATOM 16097 C CA . TRP A 1 39 ? 0.566 3.063 4.273 1.00 0.00 39 TRP A CA 16
ATOM 16098 C C . TRP A 1 39 ? 1.663 2.656 3.302 1.00 0.00 39 TRP A C 16
ATOM 16099 O O . TRP A 1 39 ? 2.331 1.635 3.483 1.00 0.00 39 TRP A O 16
ATOM 16120 N N . LEU A 1 40 ? 1.842 3.469 2.274 1.00 0.00 40 LEU A N 16
ATOM 16121 C CA . LEU A 1 40 ? 2.855 3.223 1.263 1.00 0.00 40 LEU A CA 16
ATOM 16122 C C . LEU A 1 40 ? 3.912 4.315 1.293 1.00 0.00 40 LEU A C 16
ATOM 16123 O O . LEU A 1 40 ? 3.619 5.468 1.613 1.00 0.00 40 LEU A O 16
ATOM 16139 N N . LYS A 1 41 ? 5.136 3.946 0.963 1.00 0.00 41 LYS A N 16
ATOM 16140 C CA . LYS A 1 41 ? 6.243 4.884 0.976 1.00 0.00 41 LYS A CA 16
ATOM 16141 C C . LYS A 1 41 ? 6.984 4.869 -0.354 1.00 0.00 41 LYS A C 16
ATOM 16142 O O . LYS A 1 41 ? 7.311 3.804 -0.880 1.00 0.00 41 LYS A O 16
ATOM 16161 N N . ARG A 1 42 ? 7.241 6.056 -0.890 1.00 0.00 42 ARG A N 16
ATOM 16162 C CA . ARG A 1 42 ? 8.021 6.197 -2.112 1.00 0.00 42 ARG A CA 16
ATOM 16163 C C . ARG A 1 42 ? 9.500 6.054 -1.776 1.00 0.00 42 ARG A C 16
ATOM 16164 O O . ARG A 1 42 ? 9.916 6.382 -0.661 1.00 0.00 42 ARG A O 16
ATOM 16185 N N . SER A 1 43 ? 10.298 5.577 -2.718 1.00 0.00 43 SER A N 16
ATOM 16186 C CA . SER A 1 43 ? 11.716 5.402 -2.460 1.00 0.00 43 SER A CA 16
ATOM 16187 C C . SER A 1 43 ? 12.524 5.383 -3.756 1.00 0.00 43 SER A C 16
ATOM 16188 O O . SER A 1 43 ? 13.421 6.208 -3.945 1.00 0.00 43 SER A O 16
ATOM 16196 N N . SER A 1 44 ? 12.206 4.458 -4.649 1.00 0.00 44 SER A N 16
ATOM 16197 C CA . SER A 1 44 ? 12.979 4.294 -5.871 1.00 0.00 44 SER A CA 16
ATOM 16198 C C . SER A 1 44 ? 12.073 4.111 -7.084 1.00 0.00 44 SER A C 16
ATOM 16199 O O . SER A 1 44 ? 10.952 3.611 -6.969 1.00 0.00 44 SER A O 16
ATOM 16207 N N . VAL A 1 45 ? 12.557 4.537 -8.243 1.00 0.00 45 VAL A N 16
ATOM 16208 C CA . VAL A 1 45 ? 11.843 4.341 -9.495 1.00 0.00 45 VAL A CA 16
ATOM 16209 C C . VAL A 1 45 ? 12.789 3.803 -10.562 1.00 0.00 45 VAL A C 16
ATOM 16210 O O . VAL A 1 45 ? 13.929 4.261 -10.682 1.00 0.00 45 VAL A O 16
ATOM 16223 N N . ASP A 1 46 ? 12.340 2.811 -11.310 1.00 0.00 46 ASP A N 16
ATOM 16224 C CA . ASP A 1 46 ? 13.117 2.298 -12.428 1.00 0.00 46 ASP A CA 16
ATOM 16225 C C . ASP A 1 46 ? 12.242 2.214 -13.670 1.00 0.00 46 ASP A C 16
ATOM 16226 O O . ASP A 1 46 ? 11.292 1.434 -13.732 1.00 0.00 46 ASP A O 16
ATOM 16235 N N . SER A 1 47 ? 12.542 3.074 -14.634 1.00 0.00 47 SER A N 16
ATOM 16236 C CA . SER A 1 47 ? 11.810 3.127 -15.889 1.00 0.00 47 SER A CA 16
ATOM 16237 C C . SER A 1 47 ? 10.305 3.260 -15.634 1.00 0.00 47 SER A C 16
ATOM 16238 O O . SER A 1 47 ? 9.543 2.314 -15.857 1.00 0.00 47 SER A O 16
ATOM 16246 N N . ARG A 1 48 ? 9.905 4.422 -15.106 1.00 0.00 48 ARG A N 16
ATOM 16247 C CA . ARG A 1 48 ? 8.492 4.750 -14.856 1.00 0.00 48 ARG A CA 16
ATOM 16248 C C . ARG A 1 48 ? 7.943 4.025 -13.619 1.00 0.00 48 ARG A C 16
ATOM 16249 O O . ARG A 1 48 ? 7.164 4.598 -12.856 1.00 0.00 48 ARG A O 16
ATOM 16270 N N . ALA A 1 49 ? 8.357 2.781 -13.416 1.00 0.00 49 ALA A N 16
ATOM 16271 C CA . ALA A 1 49 ? 7.865 1.974 -12.306 1.00 0.00 49 ALA A CA 16
ATOM 16272 C C . ALA A 1 49 ? 8.278 2.562 -10.960 1.00 0.00 49 ALA A C 16
ATOM 16273 O O . ALA A 1 49 ? 9.465 2.632 -10.633 1.00 0.00 49 ALA A O 16
ATOM 16280 N N . THR A 1 50 ? 7.289 2.979 -10.188 1.00 0.00 50 THR A N 16
ATOM 16281 C CA . THR A 1 50 ? 7.521 3.561 -8.878 1.00 0.00 50 THR A CA 16
ATOM 16282 C C . THR A 1 50 ? 7.418 2.492 -7.792 1.00 0.00 50 THR A C 16
ATOM 16283 O O . THR A 1 50 ? 6.444 1.738 -7.744 1.00 0.00 50 THR A O 16
ATOM 16294 N N . HIS A 1 51 ? 8.430 2.420 -6.936 1.00 0.00 51 HIS A N 16
ATOM 16295 C CA . HIS A 1 51 ? 8.485 1.404 -5.891 1.00 0.00 51 HIS A CA 16
ATOM 16296 C C . HIS A 1 51 ? 7.851 1.905 -4.603 1.00 0.00 51 HIS A C 16
ATOM 16297 O O . HIS A 1 51 ? 8.317 2.879 -4.013 1.00 0.00 51 HIS A O 16
ATOM 16312 N N . TYR A 1 52 ? 6.789 1.241 -4.179 1.00 0.00 52 TYR A N 16
ATOM 16313 C CA . TYR A 1 52 ? 6.154 1.545 -2.910 1.00 0.00 52 TYR A CA 16
ATOM 16314 C C . TYR A 1 52 ? 6.499 0.479 -1.882 1.00 0.00 52 TYR A C 16
ATOM 16315 O O . TYR A 1 52 ? 6.228 -0.706 -2.089 1.00 0.00 52 TYR A O 16
ATOM 16333 N N . GLN A 1 53 ? 7.119 0.901 -0.792 1.00 0.00 53 GLN A N 16
ATOM 16334 C CA . GLN A 1 53 ? 7.505 -0.016 0.268 1.00 0.00 53 GLN A CA 16
ATOM 16335 C C . GLN A 1 53 ? 6.517 0.073 1.426 1.00 0.00 53 GLN A C 16
ATOM 16336 O O . GLN A 1 53 ? 5.930 1.128 1.672 1.00 0.00 53 GLN A O 16
ATOM 16350 N N . ILE A 1 54 ? 6.323 -1.044 2.114 1.00 0.00 54 ILE A N 16
ATOM 16351 C CA . ILE A 1 54 ? 5.409 -1.107 3.248 1.00 0.00 54 ILE A CA 16
ATOM 16352 C C . ILE A 1 54 ? 5.928 -0.307 4.441 1.00 0.00 54 ILE A C 16
ATOM 16353 O O . ILE A 1 54 ? 7.121 -0.331 4.755 1.00 0.00 54 ILE A O 16
ATOM 16369 N N . THR A 1 55 ? 5.031 0.414 5.090 1.00 0.00 55 THR A N 16
ATOM 16370 C CA . THR A 1 55 ? 5.357 1.102 6.328 1.00 0.00 55 THR A CA 16
ATOM 16371 C C . THR A 1 55 ? 4.890 0.268 7.515 1.00 0.00 55 THR A C 16
ATOM 16372 O O . THR A 1 55 ? 4.267 -0.783 7.332 1.00 0.00 55 THR A O 16
ATOM 16383 N N . GLU A 1 56 ? 5.167 0.729 8.725 1.00 0.00 56 GLU A N 16
ATOM 16384 C CA . GLU A 1 56 ? 4.690 0.041 9.916 1.00 0.00 56 GLU A CA 16
ATOM 16385 C C . GLU A 1 56 ? 3.177 0.202 10.043 1.00 0.00 56 GLU A C 16
ATOM 16386 O O . GLU A 1 56 ? 2.492 -0.680 10.561 1.00 0.00 56 GLU A O 16
ATOM 16398 N N . ARG A 1 57 ? 2.657 1.316 9.533 1.00 0.00 57 ARG A N 16
ATOM 16399 C CA . ARG A 1 57 ? 1.218 1.533 9.500 1.00 0.00 57 ARG A CA 16
ATOM 16400 C C . ARG A 1 57 ? 0.588 0.642 8.438 1.00 0.00 57 ARG A C 16
ATOM 16401 O O . ARG A 1 57 ? -0.433 -0.001 8.679 1.00 0.00 57 ARG A O 16
ATOM 16422 N N . GLY A 1 58 ? 1.224 0.589 7.272 1.00 0.00 58 GLY A N 16
ATOM 16423 C CA . GLY A 1 58 ? 0.762 -0.283 6.207 1.00 0.00 58 GLY A CA 16
ATOM 16424 C C . GLY A 1 58 ? 0.807 -1.744 6.611 1.00 0.00 58 GLY A C 16
ATOM 16425 O O . GLY A 1 58 ? 0.035 -2.566 6.116 1.00 0.00 58 GLY A O 16
ATOM 16429 N N . THR A 1 59 ? 1.726 -2.074 7.505 1.00 0.00 59 THR A N 16
ATOM 16430 C CA . THR A 1 59 ? 1.809 -3.419 8.048 1.00 0.00 59 THR A CA 16
ATOM 16431 C C . THR A 1 59 ? 0.614 -3.700 8.962 1.00 0.00 59 THR A C 16
ATOM 16432 O O . THR A 1 59 ? -0.020 -4.753 8.872 1.00 0.00 59 THR A O 16
ATOM 16443 N N . SER A 1 60 ? 0.296 -2.736 9.812 1.00 0.00 60 SER A N 16
ATOM 16444 C CA . SER A 1 60 ? -0.808 -2.873 10.750 1.00 0.00 60 SER A CA 16
ATOM 16445 C C . SER A 1 60 ? -2.143 -2.916 10.006 1.00 0.00 60 SER A C 16
ATOM 16446 O O . SER A 1 60 ? -2.983 -3.777 10.267 1.00 0.00 60 SER A O 16
ATOM 16454 N N . ALA A 1 61 ? -2.311 -2.004 9.054 1.00 0.00 61 ALA A N 16
ATOM 16455 C CA . ALA A 1 61 ? -3.556 -1.884 8.303 1.00 0.00 61 ALA A CA 16
ATOM 16456 C C . ALA A 1 61 ? -3.890 -3.171 7.564 1.00 0.00 61 ALA A C 16
ATOM 16457 O O . ALA A 1 61 ? -5.028 -3.642 7.592 1.00 0.00 61 ALA A O 16
ATOM 16464 N N . ALA A 1 62 ? -2.885 -3.749 6.924 1.00 0.00 62 ALA A N 16
ATOM 16465 C CA . ALA A 1 62 ? -3.072 -4.961 6.138 1.00 0.00 62 ALA A CA 16
ATOM 16466 C C . ALA A 1 62 ? -3.453 -6.146 7.016 1.00 0.00 62 ALA A C 16
ATOM 16467 O O . ALA A 1 62 ? -4.115 -7.078 6.566 1.00 0.00 62 ALA A O 16
ATOM 16474 N N . LEU A 1 63 ? -3.036 -6.102 8.276 1.00 0.00 63 LEU A N 16
ATOM 16475 C CA . LEU A 1 63 ? -3.306 -7.191 9.200 1.00 0.00 63 LEU A CA 16
ATOM 16476 C C . LEU A 1 63 ? -4.691 -7.036 9.819 1.00 0.00 63 LEU A C 16
ATOM 16477 O O . LEU A 1 63 ? -5.293 -8.011 10.276 1.00 0.00 63 LEU A O 16
ATOM 16493 N N . ARG A 1 64 ? -5.197 -5.806 9.819 1.00 0.00 64 ARG A N 16
ATOM 16494 C CA . ARG A 1 64 ? -6.503 -5.508 10.395 1.00 0.00 64 ARG A CA 16
ATOM 16495 C C . ARG A 1 64 ? -7.612 -6.258 9.668 1.00 0.00 64 ARG A C 16
ATOM 16496 O O . ARG A 1 64 ? -8.540 -6.769 10.294 1.00 0.00 64 ARG A O 16
ATOM 16517 N N . SER A 1 65 ? -7.514 -6.328 8.351 1.00 0.00 65 SER A N 16
ATOM 16518 C CA . SER A 1 65 ? -8.517 -7.010 7.554 1.00 0.00 65 SER A CA 16
ATOM 16519 C C . SER A 1 65 ? -7.998 -8.371 7.101 1.00 0.00 65 SER A C 16
ATOM 16520 O O . SER A 1 65 ? -8.320 -9.385 7.764 1.00 0.00 65 SER A O 16
ATOM 16529 N N . MET A 1 1 ? -10.047 8.445 4.527 1.00 0.00 1 MET A N 17
ATOM 16530 C CA . MET A 1 1 ? -9.099 7.326 4.704 1.00 0.00 1 MET A CA 17
ATOM 16531 C C . MET A 1 1 ? -9.352 6.252 3.660 1.00 0.00 1 MET A C 17
ATOM 16532 O O . MET A 1 1 ? -10.146 6.449 2.739 1.00 0.00 1 MET A O 17
ATOM 16548 N N . ALA A 1 2 ? -8.687 5.117 3.809 1.00 0.00 2 ALA A N 17
ATOM 16549 C CA . ALA A 1 2 ? -8.775 4.044 2.832 1.00 0.00 2 ALA A CA 17
ATOM 16550 C C . ALA A 1 2 ? -10.068 3.255 2.993 1.00 0.00 2 ALA A C 17
ATOM 16551 O O . ALA A 1 2 ? -10.659 3.226 4.076 1.00 0.00 2 ALA A O 17
ATOM 16558 N N . THR A 1 3 ? -10.510 2.631 1.915 1.00 0.00 3 THR A N 17
ATOM 16559 C CA . THR A 1 3 ? -11.712 1.818 1.945 1.00 0.00 3 THR A CA 17
ATOM 16560 C C . THR A 1 3 ? -11.339 0.337 2.070 1.00 0.00 3 THR A C 17
ATOM 16561 O O . THR A 1 3 ? -10.159 -0.012 2.034 1.00 0.00 3 THR A O 17
ATOM 16572 N N . ALA A 1 4 ? -12.341 -0.525 2.217 1.00 0.00 4 ALA A N 17
ATOM 16573 C CA . ALA A 1 4 ? -12.123 -1.960 2.399 1.00 0.00 4 ALA A CA 17
ATOM 16574 C C . ALA A 1 4 ? -11.302 -2.566 1.264 1.00 0.00 4 ALA A C 17
ATOM 16575 O O . ALA A 1 4 ? -10.534 -3.505 1.473 1.00 0.00 4 ALA A O 17
ATOM 16582 N N . ASP A 1 5 ? -11.456 -2.031 0.063 1.00 0.00 5 ASP A N 17
ATOM 16583 C CA . ASP A 1 5 ? -10.697 -2.523 -1.082 1.00 0.00 5 ASP A CA 17
ATOM 16584 C C . ASP A 1 5 ? -9.245 -2.074 -1.014 1.00 0.00 5 ASP A C 17
ATOM 16585 O O . ASP A 1 5 ? -8.361 -2.737 -1.552 1.00 0.00 5 ASP A O 17
ATOM 16594 N N . ASP A 1 6 ? -9.001 -0.962 -0.335 1.00 0.00 6 ASP A N 17
ATOM 16595 C CA . ASP A 1 6 ? -7.640 -0.473 -0.143 1.00 0.00 6 ASP A CA 17
ATOM 16596 C C . ASP A 1 6 ? -6.915 -1.355 0.859 1.00 0.00 6 ASP A C 17
ATOM 16597 O O . ASP A 1 6 ? -5.709 -1.565 0.762 1.00 0.00 6 ASP A O 17
ATOM 16606 N N . PHE A 1 7 ? -7.666 -1.872 1.828 1.00 0.00 7 PHE A N 17
ATOM 16607 C CA . PHE A 1 7 ? -7.140 -2.846 2.770 1.00 0.00 7 PHE A CA 17
ATOM 16608 C C . PHE A 1 7 ? -6.645 -4.088 2.033 1.00 0.00 7 PHE A C 17
ATOM 16609 O O . PHE A 1 7 ? -5.630 -4.682 2.399 1.00 0.00 7 PHE A O 17
ATOM 16626 N N . LYS A 1 8 ? -7.362 -4.468 0.982 1.00 0.00 8 LYS A N 17
ATOM 16627 C CA . LYS A 1 8 ? -6.928 -5.562 0.120 1.00 0.00 8 LYS A CA 17
ATOM 16628 C C . LYS A 1 8 ? -5.641 -5.170 -0.594 1.00 0.00 8 LYS A C 17
ATOM 16629 O O . LYS A 1 8 ? -4.692 -5.951 -0.672 1.00 0.00 8 LYS A O 17
ATOM 16648 N N . LEU A 1 9 ? -5.625 -3.943 -1.098 1.00 0.00 9 LEU A N 17
ATOM 16649 C CA . LEU A 1 9 ? -4.506 -3.430 -1.879 1.00 0.00 9 LEU A CA 17
ATOM 16650 C C . LEU A 1 9 ? -3.234 -3.378 -1.035 1.00 0.00 9 LEU A C 17
ATOM 16651 O O . LEU A 1 9 ? -2.168 -3.799 -1.480 1.00 0.00 9 LEU A O 17
ATOM 16667 N N . ILE A 1 10 ? -3.349 -2.879 0.189 1.00 0.00 10 ILE A N 17
ATOM 16668 C CA . ILE A 1 10 ? -2.187 -2.739 1.057 1.00 0.00 10 ILE A CA 17
ATOM 16669 C C . ILE A 1 10 ? -1.656 -4.111 1.487 1.00 0.00 10 ILE A C 17
ATOM 16670 O O . ILE A 1 10 ? -0.451 -4.289 1.677 1.00 0.00 10 ILE A O 17
ATOM 16686 N N . ARG A 1 11 ? -2.549 -5.084 1.617 1.00 0.00 11 ARG A N 17
ATOM 16687 C CA . ARG A 1 11 ? -2.137 -6.449 1.920 1.00 0.00 11 ARG A CA 17
ATOM 16688 C C . ARG A 1 11 ? -1.445 -7.056 0.708 1.00 0.00 11 ARG A C 17
ATOM 16689 O O . ARG A 1 11 ? -0.470 -7.799 0.837 1.00 0.00 11 ARG A O 17
ATOM 16710 N N . ASP A 1 12 ? -1.940 -6.698 -0.468 1.00 0.00 12 ASP A N 17
ATOM 16711 C CA . ASP A 1 12 ? -1.384 -7.165 -1.731 1.00 0.00 12 ASP A CA 17
ATOM 16712 C C . ASP A 1 12 ? 0.092 -6.791 -1.836 1.00 0.00 12 ASP A C 17
ATOM 16713 O O . ASP A 1 12 ? 0.905 -7.553 -2.361 1.00 0.00 12 ASP A O 17
ATOM 16722 N N . ILE A 1 13 ? 0.430 -5.615 -1.311 1.00 0.00 13 ILE A N 17
ATOM 16723 C CA . ILE A 1 13 ? 1.810 -5.150 -1.279 1.00 0.00 13 ILE A CA 17
ATOM 16724 C C . ILE A 1 13 ? 2.685 -6.147 -0.525 1.00 0.00 13 ILE A C 17
ATOM 16725 O O . ILE A 1 13 ? 3.784 -6.493 -0.965 1.00 0.00 13 ILE A O 17
ATOM 16741 N N . HIS A 1 14 ? 2.173 -6.621 0.606 1.00 0.00 14 HIS A N 17
ATOM 16742 C CA . HIS A 1 14 ? 2.888 -7.585 1.429 1.00 0.00 14 HIS A CA 17
ATOM 16743 C C . HIS A 1 14 ? 2.961 -8.928 0.714 1.00 0.00 14 HIS A C 17
ATOM 16744 O O . HIS A 1 14 ? 3.998 -9.587 0.714 1.00 0.00 14 HIS A O 17
ATOM 16759 N N . SER A 1 15 ? 1.856 -9.307 0.080 1.00 0.00 15 SER A N 17
ATOM 16760 C CA . SER A 1 15 ? 1.774 -10.563 -0.656 1.00 0.00 15 SER A CA 17
ATOM 16761 C C . SER A 1 15 ? 2.757 -10.577 -1.830 1.00 0.00 15 SER A C 17
ATOM 16762 O O . SER A 1 15 ? 3.221 -11.638 -2.253 1.00 0.00 15 SER A O 17
ATOM 16770 N N . THR A 1 16 ? 3.075 -9.394 -2.344 1.00 0.00 16 THR A N 17
ATOM 16771 C CA . THR A 1 16 ? 4.028 -9.260 -3.437 1.00 0.00 16 THR A CA 17
ATOM 16772 C C . THR A 1 16 ? 5.466 -9.431 -2.931 1.00 0.00 16 THR A C 17
ATOM 16773 O O . THR A 1 16 ? 6.380 -9.730 -3.701 1.00 0.00 16 THR A O 17
ATOM 16784 N N . GLY A 1 17 ? 5.655 -9.280 -1.627 1.00 0.00 17 GLY A N 17
ATOM 16785 C CA . GLY A 1 17 ? 6.981 -9.408 -1.052 1.00 0.00 17 GLY A CA 17
ATOM 16786 C C . GLY A 1 17 ? 7.305 -8.291 -0.085 1.00 0.00 17 GLY A C 17
ATOM 16787 O O . GLY A 1 17 ? 8.293 -8.357 0.647 1.00 0.00 17 GLY A O 17
ATOM 16791 N N . GLY A 1 18 ? 6.470 -7.266 -0.075 1.00 0.00 18 GLY A N 17
ATOM 16792 C CA . GLY A 1 18 ? 6.697 -6.138 0.802 1.00 0.00 18 GLY A CA 17
ATOM 16793 C C . GLY A 1 18 ? 6.842 -4.851 0.026 1.00 0.00 18 GLY A C 17
ATOM 16794 O O . GLY A 1 18 ? 6.500 -3.776 0.513 1.00 0.00 18 GLY A O 17
ATOM 16798 N N . ARG A 1 19 ? 7.345 -4.963 -1.188 1.00 0.00 19 ARG A N 17
ATOM 16799 C CA . ARG A 1 19 ? 7.502 -3.812 -2.054 1.00 0.00 19 ARG A CA 17
ATOM 16800 C C . ARG A 1 19 ? 6.814 -4.056 -3.388 1.00 0.00 19 ARG A C 17
ATOM 16801 O O . ARG A 1 19 ? 6.938 -5.130 -3.980 1.00 0.00 19 ARG A O 17
ATOM 16822 N N . ARG A 1 20 ? 6.083 -3.058 -3.847 1.00 0.00 20 ARG A N 17
ATOM 16823 C CA . ARG A 1 20 ? 5.283 -3.177 -5.056 1.00 0.00 20 ARG A CA 17
ATOM 16824 C C . ARG A 1 20 ? 5.590 -2.029 -6.012 1.00 0.00 20 ARG A C 17
ATOM 16825 O O . ARG A 1 20 ? 5.343 -0.867 -5.696 1.00 0.00 20 ARG A O 17
ATOM 16846 N N . GLN A 1 21 ? 6.150 -2.354 -7.168 1.00 0.00 21 GLN A N 17
ATOM 16847 C CA . GLN A 1 21 ? 6.446 -1.344 -8.173 1.00 0.00 21 GLN A CA 17
ATOM 16848 C C . GLN A 1 21 ? 5.269 -1.175 -9.131 1.00 0.00 21 GLN A C 17
ATOM 16849 O O . GLN A 1 21 ? 4.738 -2.151 -9.665 1.00 0.00 21 GLN A O 17
ATOM 16863 N N . VAL A 1 22 ? 4.854 0.066 -9.323 1.00 0.00 22 VAL A N 17
ATOM 16864 C CA . VAL A 1 22 ? 3.776 0.381 -10.247 1.00 0.00 22 VAL A CA 17
ATOM 16865 C C . VAL A 1 22 ? 4.288 1.318 -11.335 1.00 0.00 22 VAL A C 17
ATOM 16866 O O . VAL A 1 22 ? 4.840 2.378 -11.037 1.00 0.00 22 VAL A O 17
ATOM 16879 N N . PHE A 1 23 ? 4.119 0.918 -12.588 1.00 0.00 23 PHE A N 17
ATOM 16880 C CA . PHE A 1 23 ? 4.650 1.677 -13.715 1.00 0.00 23 PHE A CA 17
ATOM 16881 C C . PHE A 1 23 ? 3.927 3.008 -13.889 1.00 0.00 23 PHE A C 17
ATOM 16882 O O . PHE A 1 23 ? 4.549 4.073 -13.852 1.00 0.00 23 PHE A O 17
ATOM 16899 N N . GLY A 1 24 ? 2.618 2.947 -14.063 1.00 0.00 24 GLY A N 17
ATOM 16900 C CA . GLY A 1 24 ? 1.847 4.146 -14.324 1.00 0.00 24 GLY A CA 17
ATOM 16901 C C . GLY A 1 24 ? 0.481 3.843 -14.905 1.00 0.00 24 GLY A C 17
ATOM 16902 O O . GLY A 1 24 ? 0.328 3.676 -16.114 1.00 0.00 24 GLY A O 17
ATOM 16906 N N . SER A 1 25 ? -0.508 3.760 -14.035 1.00 0.00 25 SER A N 17
ATOM 16907 C CA . SER A 1 25 ? -1.886 3.525 -14.438 1.00 0.00 25 SER A CA 17
ATOM 16908 C C . SER A 1 25 ? -2.816 4.185 -13.425 1.00 0.00 25 SER A C 17
ATOM 16909 O O . SER A 1 25 ? -2.342 4.709 -12.417 1.00 0.00 25 SER A O 17
ATOM 16917 N N . ARG A 1 26 ? -4.124 4.160 -13.673 1.00 0.00 26 ARG A N 17
ATOM 16918 C CA . ARG A 1 26 ? -5.074 4.768 -12.741 1.00 0.00 26 ARG A CA 17
ATOM 16919 C C . ARG A 1 26 ? -5.008 4.057 -11.392 1.00 0.00 26 ARG A C 17
ATOM 16920 O O . ARG A 1 26 ? -5.244 4.657 -10.345 1.00 0.00 26 ARG A O 17
ATOM 16941 N N . GLU A 1 27 ? -4.664 2.772 -11.438 1.00 0.00 27 GLU A N 17
ATOM 16942 C CA . GLU A 1 27 ? -4.496 1.957 -10.242 1.00 0.00 27 GLU A CA 17
ATOM 16943 C C . GLU A 1 27 ? -3.424 2.530 -9.322 1.00 0.00 27 GLU A C 17
ATOM 16944 O O . GLU A 1 27 ? -3.436 2.285 -8.125 1.00 0.00 27 GLU A O 17
ATOM 16956 N N . GLN A 1 28 ? -2.493 3.290 -9.886 1.00 0.00 28 GLN A N 17
ATOM 16957 C CA . GLN A 1 28 ? -1.386 3.844 -9.113 1.00 0.00 28 GLN A CA 17
ATOM 16958 C C . GLN A 1 28 ? -1.876 4.930 -8.152 1.00 0.00 28 GLN A C 17
ATOM 16959 O O . GLN A 1 28 ? -1.229 5.217 -7.146 1.00 0.00 28 GLN A O 17
ATOM 16973 N N . LYS A 1 29 ? -3.031 5.513 -8.465 1.00 0.00 29 LYS A N 17
ATOM 16974 C CA . LYS A 1 29 ? -3.579 6.618 -7.681 1.00 0.00 29 LYS A CA 17
ATOM 16975 C C . LYS A 1 29 ? -3.845 6.221 -6.216 1.00 0.00 29 LYS A C 17
ATOM 16976 O O . LYS A 1 29 ? -3.371 6.907 -5.309 1.00 0.00 29 LYS A O 17
ATOM 16995 N N . PRO A 1 30 ? -4.610 5.132 -5.942 1.00 0.00 30 PRO A N 17
ATOM 16996 C CA . PRO A 1 30 ? -4.829 4.664 -4.568 1.00 0.00 30 PRO A CA 17
ATOM 16997 C C . PRO A 1 30 ? -3.524 4.327 -3.846 1.00 0.00 30 PRO A C 17
ATOM 16998 O O . PRO A 1 30 ? -3.432 4.470 -2.629 1.00 0.00 30 PRO A O 17
ATOM 17009 N N . PHE A 1 31 ? -2.513 3.899 -4.599 1.00 0.00 31 PHE A N 17
ATOM 17010 C CA . PHE A 1 31 ? -1.196 3.649 -4.025 1.00 0.00 31 PHE A CA 17
ATOM 17011 C C . PHE A 1 31 ? -0.632 4.940 -3.447 1.00 0.00 31 PHE A C 17
ATOM 17012 O O . PHE A 1 31 ? -0.090 4.959 -2.343 1.00 0.00 31 PHE A O 17
ATOM 17029 N N . GLU A 1 32 ? -0.783 6.021 -4.204 1.00 0.00 32 GLU A N 17
ATOM 17030 C CA . GLU A 1 32 ? -0.330 7.337 -3.773 1.00 0.00 32 GLU A CA 17
ATOM 17031 C C . GLU A 1 32 ? -1.181 7.837 -2.609 1.00 0.00 32 GLU A C 17
ATOM 17032 O O . GLU A 1 32 ? -0.699 8.562 -1.739 1.00 0.00 32 GLU A O 17
ATOM 17044 N N . ASP A 1 33 ? -2.447 7.435 -2.594 1.00 0.00 33 ASP A N 17
ATOM 17045 C CA . ASP A 1 33 ? -3.348 7.789 -1.503 1.00 0.00 33 ASP A CA 17
ATOM 17046 C C . ASP A 1 33 ? -2.907 7.106 -0.217 1.00 0.00 33 ASP A C 17
ATOM 17047 O O . ASP A 1 33 ? -2.931 7.705 0.859 1.00 0.00 33 ASP A O 17
ATOM 17056 N N . LEU A 1 34 ? -2.483 5.854 -0.338 1.00 0.00 34 LEU A N 17
ATOM 17057 C CA . LEU A 1 34 ? -1.966 5.115 0.799 1.00 0.00 34 LEU A CA 17
ATOM 17058 C C . LEU A 1 34 ? -0.672 5.740 1.300 1.00 0.00 34 LEU A C 17
ATOM 17059 O O . LEU A 1 34 ? -0.364 5.671 2.486 1.00 0.00 34 LEU A O 17
ATOM 17075 N N . VAL A 1 35 ? 0.086 6.346 0.394 1.00 0.00 35 VAL A N 17
ATOM 17076 C CA . VAL A 1 35 ? 1.281 7.090 0.777 1.00 0.00 35 VAL A CA 17
ATOM 17077 C C . VAL A 1 35 ? 0.893 8.268 1.664 1.00 0.00 35 VAL A C 17
ATOM 17078 O O . VAL A 1 35 ? 1.537 8.544 2.675 1.00 0.00 35 VAL A O 17
ATOM 17091 N N . ASP A 1 36 ? -0.185 8.937 1.284 1.00 0.00 36 ASP A N 17
ATOM 17092 C CA . ASP A 1 36 ? -0.704 10.067 2.043 1.00 0.00 36 ASP A CA 17
ATOM 17093 C C . ASP A 1 36 ? -1.194 9.611 3.416 1.00 0.00 36 ASP A C 17
ATOM 17094 O O . ASP A 1 36 ? -1.086 10.338 4.405 1.00 0.00 36 ASP A O 17
ATOM 17103 N N . LEU A 1 37 ? -1.721 8.396 3.467 1.00 0.00 37 LEU A N 17
ATOM 17104 C CA . LEU A 1 37 ? -2.193 7.808 4.711 1.00 0.00 37 LEU A CA 17
ATOM 17105 C C . LEU A 1 37 ? -1.034 7.264 5.542 1.00 0.00 37 LEU A C 17
ATOM 17106 O O . LEU A 1 37 ? -1.184 7.009 6.737 1.00 0.00 37 LEU A O 17
ATOM 17122 N N . GLY A 1 38 ? 0.118 7.082 4.906 1.00 0.00 38 GLY A N 17
ATOM 17123 C CA . GLY A 1 38 ? 1.283 6.570 5.605 1.00 0.00 38 GLY A CA 17
ATOM 17124 C C . GLY A 1 38 ? 1.361 5.055 5.574 1.00 0.00 38 GLY A C 17
ATOM 17125 O O . GLY A 1 38 ? 2.025 4.441 6.412 1.00 0.00 38 GLY A O 17
ATOM 17129 N N . TRP A 1 39 ? 0.676 4.453 4.611 1.00 0.00 39 TRP A N 17
ATOM 17130 C CA . TRP A 1 39 ? 0.657 3.005 4.467 1.00 0.00 39 TRP A CA 17
ATOM 17131 C C . TRP A 1 39 ? 1.745 2.566 3.497 1.00 0.00 39 TRP A C 17
ATOM 17132 O O . TRP A 1 39 ? 2.367 1.514 3.667 1.00 0.00 39 TRP A O 17
ATOM 17153 N N . LEU A 1 40 ? 1.961 3.389 2.480 1.00 0.00 40 LEU A N 17
ATOM 17154 C CA . LEU A 1 40 ? 2.969 3.120 1.467 1.00 0.00 40 LEU A CA 17
ATOM 17155 C C . LEU A 1 40 ? 3.984 4.249 1.416 1.00 0.00 40 LEU A C 17
ATOM 17156 O O . LEU A 1 40 ? 3.691 5.377 1.811 1.00 0.00 40 LEU A O 17
ATOM 17172 N N . LYS A 1 41 ? 5.170 3.941 0.923 1.00 0.00 41 LYS A N 17
ATOM 17173 C CA . LYS A 1 41 ? 6.238 4.918 0.843 1.00 0.00 41 LYS A CA 17
ATOM 17174 C C . LYS A 1 41 ? 6.992 4.760 -0.468 1.00 0.00 41 LYS A C 17
ATOM 17175 O O . LYS A 1 41 ? 7.528 3.687 -0.762 1.00 0.00 41 LYS A O 17
ATOM 17194 N N . ARG A 1 42 ? 7.028 5.824 -1.255 1.00 0.00 42 ARG A N 17
ATOM 17195 C CA . ARG A 1 42 ? 7.687 5.785 -2.550 1.00 0.00 42 ARG A CA 17
ATOM 17196 C C . ARG A 1 42 ? 9.190 5.903 -2.374 1.00 0.00 42 ARG A C 17
ATOM 17197 O O . ARG A 1 42 ? 9.717 6.983 -2.113 1.00 0.00 42 ARG A O 17
ATOM 17218 N N . SER A 1 43 ? 9.871 4.778 -2.502 1.00 0.00 43 SER A N 17
ATOM 17219 C CA . SER A 1 43 ? 11.308 4.721 -2.314 1.00 0.00 43 SER A CA 17
ATOM 17220 C C . SER A 1 43 ? 11.965 4.050 -3.512 1.00 0.00 43 SER A C 17
ATOM 17221 O O . SER A 1 43 ? 11.423 3.084 -4.051 1.00 0.00 43 SER A O 17
ATOM 17229 N N . SER A 1 44 ? 13.115 4.571 -3.928 1.00 0.00 44 SER A N 17
ATOM 17230 C CA . SER A 1 44 ? 13.799 4.088 -5.122 1.00 0.00 44 SER A CA 17
ATOM 17231 C C . SER A 1 44 ? 12.870 4.191 -6.329 1.00 0.00 44 SER A C 17
ATOM 17232 O O . SER A 1 44 ? 12.426 3.184 -6.884 1.00 0.00 44 SER A O 17
ATOM 17240 N N . VAL A 1 45 ? 12.549 5.418 -6.707 1.00 0.00 45 VAL A N 17
ATOM 17241 C CA . VAL A 1 45 ? 11.603 5.650 -7.783 1.00 0.00 45 VAL A CA 17
ATOM 17242 C C . VAL A 1 45 ? 12.281 5.567 -9.148 1.00 0.00 45 VAL A C 17
ATOM 17243 O O . VAL A 1 45 ? 13.035 6.457 -9.549 1.00 0.00 45 VAL A O 17
ATOM 17256 N N . ASP A 1 46 ? 12.024 4.469 -9.846 1.00 0.00 46 ASP A N 17
ATOM 17257 C CA . ASP A 1 46 ? 12.545 4.266 -11.190 1.00 0.00 46 ASP A CA 17
ATOM 17258 C C . ASP A 1 46 ? 11.781 5.115 -12.190 1.00 0.00 46 ASP A C 17
ATOM 17259 O O . ASP A 1 46 ? 10.674 5.583 -11.909 1.00 0.00 46 ASP A O 17
ATOM 17268 N N . SER A 1 47 ? 12.375 5.307 -13.355 1.00 0.00 47 SER A N 17
ATOM 17269 C CA . SER A 1 47 ? 11.704 5.968 -14.457 1.00 0.00 47 SER A CA 17
ATOM 17270 C C . SER A 1 47 ? 10.733 4.980 -15.088 1.00 0.00 47 SER A C 17
ATOM 17271 O O . SER A 1 47 ? 9.752 5.358 -15.730 1.00 0.00 47 SER A O 17
ATOM 17279 N N . ARG A 1 48 ? 11.026 3.702 -14.877 1.00 0.00 48 ARG A N 17
ATOM 17280 C CA . ARG A 1 48 ? 10.167 2.621 -15.332 1.00 0.00 48 ARG A CA 17
ATOM 17281 C C . ARG A 1 48 ? 8.948 2.483 -14.431 1.00 0.00 48 ARG A C 17
ATOM 17282 O O . ARG A 1 48 ? 7.812 2.637 -14.878 1.00 0.00 48 ARG A O 17
ATOM 17303 N N . ALA A 1 49 ? 9.191 2.211 -13.157 1.00 0.00 49 ALA A N 17
ATOM 17304 C CA . ALA A 1 49 ? 8.113 1.966 -12.211 1.00 0.00 49 ALA A CA 17
ATOM 17305 C C . ALA A 1 49 ? 8.395 2.611 -10.860 1.00 0.00 49 ALA A C 17
ATOM 17306 O O . ALA A 1 49 ? 9.539 2.663 -10.405 1.00 0.00 49 ALA A O 17
ATOM 17313 N N . THR A 1 50 ? 7.343 3.090 -10.223 1.00 0.00 50 THR A N 17
ATOM 17314 C CA . THR A 1 50 ? 7.443 3.676 -8.901 1.00 0.00 50 THR A CA 17
ATOM 17315 C C . THR A 1 50 ? 7.360 2.577 -7.840 1.00 0.00 50 THR A C 17
ATOM 17316 O O . THR A 1 50 ? 6.375 1.843 -7.773 1.00 0.00 50 THR A O 17
ATOM 17327 N N . HIS A 1 51 ? 8.404 2.452 -7.027 1.00 0.00 51 HIS A N 17
ATOM 17328 C CA . HIS A 1 51 ? 8.471 1.386 -6.029 1.00 0.00 51 HIS A CA 17
ATOM 17329 C C . HIS A 1 51 ? 7.810 1.822 -4.726 1.00 0.00 51 HIS A C 17
ATOM 17330 O O . HIS A 1 51 ? 8.241 2.787 -4.092 1.00 0.00 51 HIS A O 17
ATOM 17345 N N . TYR A 1 52 ? 6.759 1.117 -4.338 1.00 0.00 52 TYR A N 17
ATOM 17346 C CA . TYR A 1 52 ? 6.085 1.385 -3.079 1.00 0.00 52 TYR A CA 17
ATOM 17347 C C . TYR A 1 52 ? 6.519 0.389 -2.020 1.00 0.00 52 TYR A C 17
ATOM 17348 O O . TYR A 1 52 ? 6.393 -0.821 -2.202 1.00 0.00 52 TYR A O 17
ATOM 17366 N N . GLN A 1 53 ? 7.047 0.907 -0.926 1.00 0.00 53 GLN A N 17
ATOM 17367 C CA . GLN A 1 53 ? 7.478 0.081 0.186 1.00 0.00 53 GLN A CA 17
ATOM 17368 C C . GLN A 1 53 ? 6.443 0.118 1.303 1.00 0.00 53 GLN A C 17
ATOM 17369 O O . GLN A 1 53 ? 5.861 1.169 1.582 1.00 0.00 53 GLN A O 17
ATOM 17383 N N . ILE A 1 54 ? 6.202 -1.032 1.922 1.00 0.00 54 ILE A N 17
ATOM 17384 C CA . ILE A 1 54 ? 5.296 -1.112 3.057 1.00 0.00 54 ILE A CA 17
ATOM 17385 C C . ILE A 1 54 ? 5.800 -0.265 4.219 1.00 0.00 54 ILE A C 17
ATOM 17386 O O . ILE A 1 54 ? 6.956 -0.378 4.642 1.00 0.00 54 ILE A O 17
ATOM 17402 N N . THR A 1 55 ? 4.940 0.602 4.713 1.00 0.00 55 THR A N 17
ATOM 17403 C CA . THR A 1 55 ? 5.267 1.426 5.855 1.00 0.00 55 THR A CA 17
ATOM 17404 C C . THR A 1 55 ? 4.583 0.851 7.095 1.00 0.00 55 THR A C 17
ATOM 17405 O O . THR A 1 55 ? 3.804 -0.099 6.982 1.00 0.00 55 THR A O 17
ATOM 17416 N N . GLU A 1 56 ? 4.865 1.412 8.264 1.00 0.00 56 GLU A N 17
ATOM 17417 C CA . GLU A 1 56 ? 4.370 0.864 9.524 1.00 0.00 56 GLU A CA 17
ATOM 17418 C C . GLU A 1 56 ? 2.845 0.760 9.533 1.00 0.00 56 GLU A C 17
ATOM 17419 O O . GLU A 1 56 ? 2.288 -0.302 9.825 1.00 0.00 56 GLU A O 17
ATOM 17431 N N . ARG A 1 57 ? 2.174 1.858 9.198 1.00 0.00 57 ARG A N 17
ATOM 17432 C CA . ARG A 1 57 ? 0.715 1.867 9.137 1.00 0.00 57 ARG A CA 17
ATOM 17433 C C . ARG A 1 57 ? 0.215 0.851 8.115 1.00 0.00 57 ARG A C 17
ATOM 17434 O O . ARG A 1 57 ? -0.823 0.225 8.308 1.00 0.00 57 ARG A O 17
ATOM 17455 N N . GLY A 1 58 ? 0.981 0.674 7.043 1.00 0.00 58 GLY A N 17
ATOM 17456 C CA . GLY A 1 58 ? 0.600 -0.257 5.997 1.00 0.00 58 GLY A CA 17
ATOM 17457 C C . GLY A 1 58 ? 0.676 -1.702 6.451 1.00 0.00 58 GLY A C 17
ATOM 17458 O O . GLY A 1 58 ? -0.090 -2.550 5.990 1.00 0.00 58 GLY A O 17
ATOM 17462 N N . THR A 1 59 ? 1.606 -1.992 7.344 1.00 0.00 59 THR A N 17
ATOM 17463 C CA . THR A 1 59 ? 1.721 -3.322 7.914 1.00 0.00 59 THR A CA 17
ATOM 17464 C C . THR A 1 59 ? 0.549 -3.605 8.850 1.00 0.00 59 THR A C 17
ATOM 17465 O O . THR A 1 59 ? -0.066 -4.671 8.790 1.00 0.00 59 THR A O 17
ATOM 17476 N N . SER A 1 60 ? 0.220 -2.624 9.680 1.00 0.00 60 SER A N 17
ATOM 17477 C CA . SER A 1 60 ? -0.869 -2.759 10.635 1.00 0.00 60 SER A CA 17
ATOM 17478 C C . SER A 1 60 ? -2.219 -2.844 9.920 1.00 0.00 60 SER A C 17
ATOM 17479 O O . SER A 1 60 ? -3.084 -3.636 10.297 1.00 0.00 60 SER A O 17
ATOM 17487 N N . ALA A 1 61 ? -2.386 -2.033 8.881 1.00 0.00 61 ALA A N 17
ATOM 17488 C CA . ALA A 1 61 ? -3.642 -1.973 8.143 1.00 0.00 61 ALA A CA 17
ATOM 17489 C C . ALA A 1 61 ? -3.914 -3.267 7.386 1.00 0.00 61 ALA A C 17
ATOM 17490 O O . ALA A 1 61 ? -5.040 -3.755 7.358 1.00 0.00 61 ALA A O 17
ATOM 17497 N N . ALA A 1 62 ? -2.874 -3.824 6.784 1.00 0.00 62 ALA A N 17
ATOM 17498 C CA . ALA A 1 62 ? -3.011 -5.045 6.000 1.00 0.00 62 ALA A CA 17
ATOM 17499 C C . ALA A 1 62 ? -3.381 -6.234 6.878 1.00 0.00 62 ALA A C 17
ATOM 17500 O O . ALA A 1 62 ? -3.952 -7.215 6.402 1.00 0.00 62 ALA A O 17
ATOM 17507 N N . LEU A 1 63 ? -3.055 -6.137 8.158 1.00 0.00 63 LEU A N 17
ATOM 17508 C CA . LEU A 1 63 ? -3.310 -7.218 9.098 1.00 0.00 63 LEU A CA 17
ATOM 17509 C C . LEU A 1 63 ? -4.774 -7.225 9.539 1.00 0.00 63 LEU A C 17
ATOM 17510 O O . LEU A 1 63 ? -5.251 -8.193 10.130 1.00 0.00 63 LEU A O 17
ATOM 17526 N N . ARG A 1 64 ? -5.487 -6.149 9.234 1.00 0.00 64 ARG A N 17
ATOM 17527 C CA . ARG A 1 64 ? -6.875 -6.014 9.655 1.00 0.00 64 ARG A CA 17
ATOM 17528 C C . ARG A 1 64 ? -7.783 -6.841 8.757 1.00 0.00 64 ARG A C 17
ATOM 17529 O O . ARG A 1 64 ? -7.507 -7.015 7.569 1.00 0.00 64 ARG A O 17
ATOM 17550 N N . SER A 1 65 ? -8.844 -7.378 9.334 1.00 0.00 65 SER A N 17
ATOM 17551 C CA . SER A 1 65 ? -9.847 -8.107 8.578 1.00 0.00 65 SER A CA 17
ATOM 17552 C C . SER A 1 65 ? -11.202 -7.984 9.266 1.00 0.00 65 SER A C 17
ATOM 17553 O O . SER A 1 65 ? -11.677 -8.976 9.848 1.00 0.00 65 SER A O 17
ATOM 17562 N N . MET A 1 1 ? -9.866 8.701 3.533 1.00 0.00 1 MET A N 18
ATOM 17563 C CA . MET A 1 1 ? -9.632 7.529 4.403 1.00 0.00 1 MET A CA 18
ATOM 17564 C C . MET A 1 1 ? -9.761 6.253 3.586 1.00 0.00 1 MET A C 18
ATOM 17565 O O . MET A 1 1 ? -10.194 6.292 2.437 1.00 0.00 1 MET A O 18
ATOM 17581 N N . ALA A 1 2 ? -9.405 5.126 4.182 1.00 0.00 2 ALA A N 18
ATOM 17582 C CA . ALA A 1 2 ? -9.382 3.861 3.465 1.00 0.00 2 ALA A CA 18
ATOM 17583 C C . ALA A 1 2 ? -10.583 2.996 3.827 1.00 0.00 2 ALA A C 18
ATOM 17584 O O . ALA A 1 2 ? -11.250 3.226 4.838 1.00 0.00 2 ALA A O 18
ATOM 17591 N N . THR A 1 3 ? -10.856 2.013 2.986 1.00 0.00 3 THR A N 18
ATOM 17592 C CA . THR A 1 3 ? -11.921 1.058 3.232 1.00 0.00 3 THR A CA 18
ATOM 17593 C C . THR A 1 3 ? -11.346 -0.359 3.206 1.00 0.00 3 THR A C 18
ATOM 17594 O O . THR A 1 3 ? -10.142 -0.535 3.008 1.00 0.00 3 THR A O 18
ATOM 17605 N N . ALA A 1 4 ? -12.195 -1.364 3.404 1.00 0.00 4 ALA A N 18
ATOM 17606 C CA . ALA A 1 4 ? -11.757 -2.758 3.437 1.00 0.00 4 ALA A CA 18
ATOM 17607 C C . ALA A 1 4 ? -11.038 -3.151 2.149 1.00 0.00 4 ALA A C 18
ATOM 17608 O O . ALA A 1 4 ? -10.133 -3.987 2.163 1.00 0.00 4 ALA A O 18
ATOM 17615 N N . ASP A 1 5 ? -11.444 -2.545 1.040 1.00 0.00 5 ASP A N 18
ATOM 17616 C CA . ASP A 1 5 ? -10.817 -2.805 -0.254 1.00 0.00 5 ASP A CA 18
ATOM 17617 C C . ASP A 1 5 ? -9.373 -2.313 -0.281 1.00 0.00 5 ASP A C 18
ATOM 17618 O O . ASP A 1 5 ? -8.527 -2.888 -0.965 1.00 0.00 5 ASP A O 18
ATOM 17627 N N . ASP A 1 6 ? -9.089 -1.259 0.475 1.00 0.00 6 ASP A N 18
ATOM 17628 C CA . ASP A 1 6 ? -7.729 -0.734 0.568 1.00 0.00 6 ASP A CA 18
ATOM 17629 C C . ASP A 1 6 ? -6.854 -1.686 1.366 1.00 0.00 6 ASP A C 18
ATOM 17630 O O . ASP A 1 6 ? -5.672 -1.855 1.069 1.00 0.00 6 ASP A O 18
ATOM 17639 N N . PHE A 1 7 ? -7.446 -2.312 2.380 1.00 0.00 7 PHE A N 18
ATOM 17640 C CA . PHE A 1 7 ? -6.760 -3.326 3.165 1.00 0.00 7 PHE A CA 18
ATOM 17641 C C . PHE A 1 7 ? -6.312 -4.479 2.274 1.00 0.00 7 PHE A C 18
ATOM 17642 O O . PHE A 1 7 ? -5.216 -5.012 2.432 1.00 0.00 7 PHE A O 18
ATOM 17659 N N . LYS A 1 8 ? -7.164 -4.846 1.326 1.00 0.00 8 LYS A N 18
ATOM 17660 C CA . LYS A 1 8 ? -6.843 -5.903 0.374 1.00 0.00 8 LYS A CA 18
ATOM 17661 C C . LYS A 1 8 ? -5.599 -5.531 -0.425 1.00 0.00 8 LYS A C 18
ATOM 17662 O O . LYS A 1 8 ? -4.673 -6.332 -0.572 1.00 0.00 8 LYS A O 18
ATOM 17681 N N . LEU A 1 9 ? -5.587 -4.297 -0.912 1.00 0.00 9 LEU A N 18
ATOM 17682 C CA . LEU A 1 9 ? -4.506 -3.803 -1.752 1.00 0.00 9 LEU A CA 18
ATOM 17683 C C . LEU A 1 9 ? -3.204 -3.702 -0.959 1.00 0.00 9 LEU A C 18
ATOM 17684 O O . LEU A 1 9 ? -2.148 -4.123 -1.432 1.00 0.00 9 LEU A O 18
ATOM 17700 N N . ILE A 1 10 ? -3.281 -3.160 0.253 1.00 0.00 10 ILE A N 18
ATOM 17701 C CA . ILE A 1 10 ? -2.085 -2.957 1.063 1.00 0.00 10 ILE A CA 18
ATOM 17702 C C . ILE A 1 10 ? -1.476 -4.293 1.492 1.00 0.00 10 ILE A C 18
ATOM 17703 O O . ILE A 1 10 ? -0.257 -4.420 1.606 1.00 0.00 10 ILE A O 18
ATOM 17719 N N . ARG A 1 11 ? -2.317 -5.298 1.709 1.00 0.00 11 ARG A N 18
ATOM 17720 C CA . ARG A 1 11 ? -1.826 -6.627 2.054 1.00 0.00 11 ARG A CA 18
ATOM 17721 C C . ARG A 1 11 ? -1.162 -7.276 0.845 1.00 0.00 11 ARG A C 18
ATOM 17722 O O . ARG A 1 11 ? -0.202 -8.037 0.985 1.00 0.00 11 ARG A O 18
ATOM 17743 N N . ASP A 1 12 ? -1.658 -6.943 -0.343 1.00 0.00 12 ASP A N 18
ATOM 17744 C CA . ASP A 1 12 ? -1.082 -7.443 -1.589 1.00 0.00 12 ASP A CA 18
ATOM 17745 C C . ASP A 1 12 ? 0.359 -6.969 -1.731 1.00 0.00 12 ASP A C 18
ATOM 17746 O O . ASP A 1 12 ? 1.221 -7.697 -2.230 1.00 0.00 12 ASP A O 18
ATOM 17755 N N . ILE A 1 13 ? 0.614 -5.747 -1.270 1.00 0.00 13 ILE A N 18
ATOM 17756 C CA . ILE A 1 13 ? 1.959 -5.188 -1.268 1.00 0.00 13 ILE A CA 18
ATOM 17757 C C . ILE A 1 13 ? 2.894 -6.095 -0.477 1.00 0.00 13 ILE A C 18
ATOM 17758 O O . ILE A 1 13 ? 3.998 -6.416 -0.919 1.00 0.00 13 ILE A O 18
ATOM 17774 N N . HIS A 1 14 ? 2.420 -6.524 0.688 1.00 0.00 14 HIS A N 18
ATOM 17775 C CA . HIS A 1 14 ? 3.181 -7.409 1.555 1.00 0.00 14 HIS A CA 18
ATOM 17776 C C . HIS A 1 14 ? 3.332 -8.777 0.906 1.00 0.00 14 HIS A C 18
ATOM 17777 O O . HIS A 1 14 ? 4.411 -9.362 0.916 1.00 0.00 14 HIS A O 18
ATOM 17792 N N . SER A 1 15 ? 2.240 -9.265 0.328 1.00 0.00 15 SER A N 18
ATOM 17793 C CA . SER A 1 15 ? 2.220 -10.568 -0.323 1.00 0.00 15 SER A CA 18
ATOM 17794 C C . SER A 1 15 ? 3.225 -10.616 -1.476 1.00 0.00 15 SER A C 18
ATOM 17795 O O . SER A 1 15 ? 3.889 -11.632 -1.694 1.00 0.00 15 SER A O 18
ATOM 17803 N N . THR A 1 16 ? 3.354 -9.503 -2.194 1.00 0.00 16 THR A N 18
ATOM 17804 C CA . THR A 1 16 ? 4.287 -9.409 -3.313 1.00 0.00 16 THR A CA 18
ATOM 17805 C C . THR A 1 16 ? 5.741 -9.426 -2.820 1.00 0.00 16 THR A C 18
ATOM 17806 O O . THR A 1 16 ? 6.667 -9.731 -3.576 1.00 0.00 16 THR A O 18
ATOM 17817 N N . GLY A 1 17 ? 5.932 -9.137 -1.540 1.00 0.00 17 GLY A N 18
ATOM 17818 C CA . GLY A 1 17 ? 7.264 -9.144 -0.972 1.00 0.00 17 GLY A CA 18
ATOM 17819 C C . GLY A 1 17 ? 7.491 -8.000 -0.008 1.00 0.00 17 GLY A C 18
ATOM 17820 O O . GLY A 1 17 ? 8.445 -8.015 0.768 1.00 0.00 17 GLY A O 18
ATOM 17824 N N . GLY A 1 18 ? 6.613 -7.008 -0.045 1.00 0.00 18 GLY A N 18
ATOM 17825 C CA . GLY A 1 18 ? 6.766 -5.852 0.815 1.00 0.00 18 GLY A CA 18
ATOM 17826 C C . GLY A 1 18 ? 6.854 -4.569 0.020 1.00 0.00 18 GLY A C 18
ATOM 17827 O O . GLY A 1 18 ? 6.935 -3.479 0.582 1.00 0.00 18 GLY A O 18
ATOM 17831 N N . ARG A 1 19 ? 6.847 -4.703 -1.294 1.00 0.00 19 ARG A N 18
ATOM 17832 C CA . ARG A 1 19 ? 6.892 -3.553 -2.179 1.00 0.00 19 ARG A CA 18
ATOM 17833 C C . ARG A 1 19 ? 6.091 -3.844 -3.439 1.00 0.00 19 ARG A C 18
ATOM 17834 O O . ARG A 1 19 ? 5.945 -5.001 -3.835 1.00 0.00 19 ARG A O 18
ATOM 17855 N N . ARG A 1 20 ? 5.554 -2.800 -4.049 1.00 0.00 20 ARG A N 18
ATOM 17856 C CA . ARG A 1 20 ? 4.804 -2.939 -5.283 1.00 0.00 20 ARG A CA 18
ATOM 17857 C C . ARG A 1 20 ? 5.187 -1.829 -6.250 1.00 0.00 20 ARG A C 18
ATOM 17858 O O . ARG A 1 20 ? 5.051 -0.651 -5.934 1.00 0.00 20 ARG A O 18
ATOM 17879 N N . GLN A 1 21 ? 5.680 -2.203 -7.416 1.00 0.00 21 GLN A N 18
ATOM 17880 C CA . GLN A 1 21 ? 6.068 -1.223 -8.415 1.00 0.00 21 GLN A CA 18
ATOM 17881 C C . GLN A 1 21 ? 4.983 -1.063 -9.472 1.00 0.00 21 GLN A C 18
ATOM 17882 O O . GLN A 1 21 ? 4.570 -2.031 -10.111 1.00 0.00 21 GLN A O 18
ATOM 17896 N N . VAL A 1 22 ? 4.517 0.164 -9.632 1.00 0.00 22 VAL A N 18
ATOM 17897 C CA . VAL A 1 22 ? 3.517 0.484 -10.637 1.00 0.00 22 VAL A CA 18
ATOM 17898 C C . VAL A 1 22 ? 4.149 1.373 -11.702 1.00 0.00 22 VAL A C 18
ATOM 17899 O O . VAL A 1 22 ? 4.764 2.389 -11.376 1.00 0.00 22 VAL A O 18
ATOM 17912 N N . PHE A 1 23 ? 3.999 0.985 -12.963 1.00 0.00 23 PHE A N 18
ATOM 17913 C CA . PHE A 1 23 ? 4.733 1.613 -14.060 1.00 0.00 23 PHE A CA 18
ATOM 17914 C C . PHE A 1 23 ? 4.351 3.079 -14.255 1.00 0.00 23 PHE A C 18
ATOM 17915 O O . PHE A 1 23 ? 5.129 3.974 -13.926 1.00 0.00 23 PHE A O 18
ATOM 17932 N N . GLY A 1 24 ? 3.168 3.327 -14.784 1.00 0.00 24 GLY A N 18
ATOM 17933 C CA . GLY A 1 24 ? 2.744 4.691 -15.025 1.00 0.00 24 GLY A CA 18
ATOM 17934 C C . GLY A 1 24 ? 1.356 4.769 -15.616 1.00 0.00 24 GLY A C 18
ATOM 17935 O O . GLY A 1 24 ? 1.189 5.001 -16.813 1.00 0.00 24 GLY A O 18
ATOM 17939 N N . SER A 1 25 ? 0.356 4.575 -14.775 1.00 0.00 25 SER A N 18
ATOM 17940 C CA . SER A 1 25 ? -1.025 4.615 -15.213 1.00 0.00 25 SER A CA 18
ATOM 17941 C C . SER A 1 25 ? -1.913 5.137 -14.092 1.00 0.00 25 SER A C 18
ATOM 17942 O O . SER A 1 25 ? -1.416 5.613 -13.067 1.00 0.00 25 SER A O 18
ATOM 17950 N N . ARG A 1 26 ? -3.222 5.035 -14.278 1.00 0.00 26 ARG A N 18
ATOM 17951 C CA . ARG A 1 26 ? -4.175 5.436 -13.249 1.00 0.00 26 ARG A CA 18
ATOM 17952 C C . ARG A 1 26 ? -4.103 4.469 -12.073 1.00 0.00 26 ARG A C 18
ATOM 17953 O O . ARG A 1 26 ? -4.611 4.750 -10.990 1.00 0.00 26 ARG A O 18
ATOM 17974 N N . GLU A 1 27 ? -3.459 3.329 -12.305 1.00 0.00 27 GLU A N 18
ATOM 17975 C CA . GLU A 1 27 ? -3.249 2.316 -11.277 1.00 0.00 27 GLU A CA 18
ATOM 17976 C C . GLU A 1 27 ? -2.470 2.888 -10.090 1.00 0.00 27 GLU A C 18
ATOM 17977 O O . GLU A 1 27 ? -2.599 2.409 -8.970 1.00 0.00 27 GLU A O 18
ATOM 17989 N N . GLN A 1 28 ? -1.673 3.923 -10.335 1.00 0.00 28 GLN A N 18
ATOM 17990 C CA . GLN A 1 28 ? -0.891 4.552 -9.278 1.00 0.00 28 GLN A CA 18
ATOM 17991 C C . GLN A 1 28 ? -1.775 5.350 -8.316 1.00 0.00 28 GLN A C 18
ATOM 17992 O O . GLN A 1 28 ? -1.400 5.577 -7.169 1.00 0.00 28 GLN A O 18
ATOM 18006 N N . LYS A 1 29 ? -2.955 5.752 -8.780 1.00 0.00 29 LYS A N 18
ATOM 18007 C CA . LYS A 1 29 ? -3.823 6.639 -8.001 1.00 0.00 29 LYS A CA 18
ATOM 18008 C C . LYS A 1 29 ? -4.304 6.011 -6.683 1.00 0.00 29 LYS A C 18
ATOM 18009 O O . LYS A 1 29 ? -4.230 6.661 -5.638 1.00 0.00 29 LYS A O 18
ATOM 18028 N N . PRO A 1 30 ? -4.817 4.765 -6.685 1.00 0.00 30 PRO A N 18
ATOM 18029 C CA . PRO A 1 30 ? -5.196 4.086 -5.437 1.00 0.00 30 PRO A CA 18
ATOM 18030 C C . PRO A 1 30 ? -3.991 3.826 -4.531 1.00 0.00 30 PRO A C 18
ATOM 18031 O O . PRO A 1 30 ? -4.133 3.672 -3.316 1.00 0.00 30 PRO A O 18
ATOM 18042 N N . PHE A 1 31 ? -2.806 3.78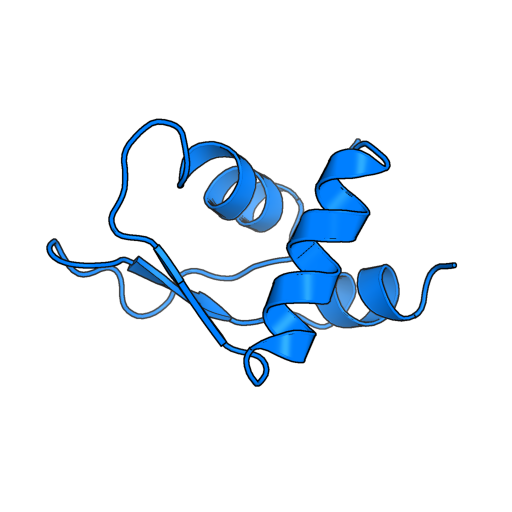8 -5.128 1.00 0.00 31 PHE A N 18
ATOM 18043 C CA . PHE A 1 31 ? -1.577 3.556 -4.386 1.00 0.00 31 PHE A CA 18
ATOM 18044 C C . PHE A 1 31 ? -1.086 4.833 -3.709 1.00 0.00 31 PHE A C 18
ATOM 18045 O O . PHE A 1 31 ? -0.744 4.825 -2.526 1.00 0.00 31 PHE A O 18
ATOM 18062 N N . GLU A 1 32 ? -1.060 5.929 -4.460 1.00 0.00 32 GLU A N 18
ATOM 18063 C CA . GLU A 1 32 ? -0.570 7.201 -3.937 1.00 0.00 32 GLU A CA 18
ATOM 18064 C C . GLU A 1 32 ? -1.480 7.732 -2.834 1.00 0.00 32 GLU A C 18
ATOM 18065 O O . GLU A 1 32 ? -1.043 8.489 -1.967 1.00 0.00 32 GLU A O 18
ATOM 18077 N N . ASP A 1 33 ? -2.745 7.330 -2.868 1.00 0.00 33 ASP A N 18
ATOM 18078 C CA . ASP A 1 33 ? -3.682 7.689 -1.808 1.00 0.00 33 ASP A CA 18
ATOM 18079 C C . ASP A 1 33 ? -3.270 7.020 -0.502 1.00 0.00 33 ASP A C 18
ATOM 18080 O O . ASP A 1 33 ? -3.325 7.626 0.566 1.00 0.00 33 ASP A O 18
ATOM 18089 N N . LEU A 1 34 ? -2.820 5.773 -0.601 1.00 0.00 34 LEU A N 18
ATOM 18090 C CA . LEU A 1 34 ? -2.320 5.050 0.556 1.00 0.00 34 LEU A CA 18
ATOM 18091 C C . LEU A 1 34 ? -1.009 5.662 1.027 1.00 0.00 34 LEU A C 18
ATOM 18092 O O . LEU A 1 34 ? -0.685 5.620 2.211 1.00 0.00 34 LEU A O 18
ATOM 18108 N N . VAL A 1 35 ? -0.256 6.228 0.090 1.00 0.00 35 VAL A N 18
ATOM 18109 C CA . VAL A 1 35 ? 0.964 6.958 0.418 1.00 0.00 35 VAL A CA 18
ATOM 18110 C C . VAL A 1 35 ? 0.628 8.173 1.277 1.00 0.00 35 VAL A C 18
ATOM 18111 O O . VAL A 1 35 ? 1.340 8.504 2.230 1.00 0.00 35 VAL A O 18
ATOM 18124 N N . ASP A 1 36 ? -0.479 8.816 0.933 1.00 0.00 36 ASP A N 18
ATOM 18125 C CA . ASP A 1 36 ? -0.977 9.965 1.675 1.00 0.00 36 ASP A CA 18
ATOM 18126 C C . ASP A 1 36 ? -1.436 9.545 3.066 1.00 0.00 36 ASP A C 18
ATOM 18127 O O . ASP A 1 36 ? -1.191 10.242 4.050 1.00 0.00 36 ASP A O 18
ATOM 18136 N N . LEU A 1 37 ? -2.083 8.387 3.134 1.00 0.00 37 LEU A N 18
ATOM 18137 C CA . LEU A 1 37 ? -2.571 7.839 4.395 1.00 0.00 37 LEU A CA 18
ATOM 18138 C C . LEU A 1 37 ? -1.423 7.344 5.271 1.00 0.00 37 LEU A C 18
ATOM 18139 O O . LEU A 1 37 ? -1.545 7.278 6.496 1.00 0.00 37 LEU A O 18
ATOM 18155 N N . GLY A 1 38 ? -0.312 6.990 4.642 1.00 0.00 38 GLY A N 18
ATOM 18156 C CA . GLY A 1 38 ? 0.834 6.496 5.381 1.00 0.00 38 GLY A CA 18
ATOM 18157 C C . GLY A 1 38 ? 0.942 4.984 5.335 1.00 0.00 38 GLY A C 18
ATOM 18158 O O . GLY A 1 38 ? 1.701 4.383 6.096 1.00 0.00 38 GLY A O 18
ATOM 18162 N N . TRP A 1 39 ? 0.170 4.370 4.450 1.00 0.00 39 TRP A N 18
ATOM 18163 C CA . TRP A 1 39 ? 0.196 2.925 4.284 1.00 0.00 39 TRP A CA 18
ATOM 18164 C C . TRP A 1 39 ? 1.282 2.544 3.291 1.00 0.00 39 TRP A C 18
ATOM 18165 O O . TRP A 1 39 ? 1.990 1.549 3.468 1.00 0.00 39 TRP A O 18
ATOM 18186 N N . LEU A 1 40 ? 1.407 3.356 2.255 1.00 0.00 40 LEU A N 18
ATOM 18187 C CA . LEU A 1 40 ? 2.425 3.158 1.240 1.00 0.00 40 LEU A CA 18
ATOM 18188 C C . LEU A 1 40 ? 3.426 4.298 1.270 1.00 0.00 40 LEU A C 18
ATOM 18189 O O . LEU A 1 40 ? 3.147 5.368 1.815 1.00 0.00 40 LEU A O 18
ATOM 18205 N N . LYS A 1 41 ? 4.581 4.066 0.683 1.00 0.00 41 LYS A N 18
ATOM 18206 C CA . LYS A 1 41 ? 5.668 5.023 0.732 1.00 0.00 41 LYS A CA 18
ATOM 18207 C C . LYS A 1 41 ? 6.446 4.983 -0.568 1.00 0.00 41 LYS A C 18
ATOM 18208 O O . LYS A 1 41 ? 6.762 3.907 -1.076 1.00 0.00 41 LYS A O 18
ATOM 18227 N N . ARG A 1 42 ? 6.744 6.143 -1.117 1.00 0.00 42 ARG A N 18
ATOM 18228 C CA . ARG A 1 42 ? 7.548 6.205 -2.317 1.00 0.00 42 ARG A CA 18
ATOM 18229 C C . ARG A 1 42 ? 9.010 6.332 -1.937 1.00 0.00 42 ARG A C 18
ATOM 18230 O O . ARG A 1 42 ? 9.479 7.409 -1.575 1.00 0.00 42 ARG A O 18
ATOM 18251 N N . SER A 1 43 ? 9.721 5.224 -2.007 1.00 0.00 43 SER A N 18
ATOM 18252 C CA . SER A 1 43 ? 11.132 5.208 -1.678 1.00 0.00 43 SER A CA 18
ATOM 18253 C C . SER A 1 43 ? 11.948 5.155 -2.961 1.00 0.00 43 SER A C 18
ATOM 18254 O O . SER A 1 43 ? 12.533 6.157 -3.377 1.00 0.00 43 SER A O 18
ATOM 18262 N N . SER A 1 44 ? 11.960 3.997 -3.596 1.00 0.00 44 SER A N 18
ATOM 18263 C CA . SER A 1 44 ? 12.633 3.840 -4.867 1.00 0.00 44 SER A CA 18
ATOM 18264 C C . SER A 1 44 ? 11.694 4.273 -5.984 1.00 0.00 44 SER A C 18
ATOM 18265 O O . SER A 1 44 ? 10.661 3.647 -6.221 1.00 0.00 44 SER A O 18
ATOM 18273 N N . VAL A 1 45 ? 12.025 5.361 -6.651 1.00 0.00 45 VAL A N 18
ATOM 18274 C CA . VAL A 1 45 ? 11.171 5.873 -7.707 1.00 0.00 45 VAL A CA 18
ATOM 18275 C C . VAL A 1 45 ? 11.890 5.889 -9.050 1.00 0.00 45 VAL A C 18
ATOM 18276 O O . VAL A 1 45 ? 12.938 6.520 -9.210 1.00 0.00 45 VAL A O 18
ATOM 18289 N N . ASP A 1 46 ? 11.333 5.154 -10.001 1.00 0.00 46 ASP A N 18
ATOM 18290 C CA . ASP A 1 46 ? 11.832 5.139 -11.368 1.00 0.00 46 ASP A CA 18
ATOM 18291 C C . ASP A 1 46 ? 10.789 5.752 -12.285 1.00 0.00 46 ASP A C 18
ATOM 18292 O O . ASP A 1 46 ? 9.595 5.698 -11.987 1.00 0.00 46 ASP A O 18
ATOM 18301 N N . SER A 1 47 ? 11.224 6.321 -13.395 1.00 0.00 47 SER A N 18
ATOM 18302 C CA . SER A 1 47 ? 10.292 6.852 -14.374 1.00 0.00 47 SER A CA 18
ATOM 18303 C C . SER A 1 47 ? 9.612 5.707 -15.121 1.00 0.00 47 SER A C 18
ATOM 18304 O O . SER A 1 47 ? 8.514 5.861 -15.655 1.00 0.00 47 SER A O 18
ATOM 18312 N N . ARG A 1 48 ? 10.276 4.553 -15.137 1.00 0.00 48 ARG A N 18
ATOM 18313 C CA . ARG A 1 48 ? 9.702 3.341 -15.713 1.00 0.00 48 ARG A CA 18
ATOM 18314 C C . ARG A 1 48 ? 8.623 2.767 -14.798 1.00 0.00 48 ARG A C 18
ATOM 18315 O O . ARG A 1 48 ? 7.625 2.229 -15.274 1.00 0.00 48 ARG A O 18
ATOM 18336 N N . ALA A 1 49 ? 8.826 2.897 -13.488 1.00 0.00 49 ALA A N 18
ATOM 18337 C CA . ALA A 1 49 ? 7.912 2.326 -12.507 1.00 0.00 49 ALA A CA 18
ATOM 18338 C C . ALA A 1 49 ? 8.212 2.847 -11.107 1.00 0.00 49 ALA A C 18
ATOM 18339 O O . ALA A 1 49 ? 9.347 2.772 -10.634 1.00 0.00 49 ALA A O 18
ATOM 18346 N N . THR A 1 50 ? 7.192 3.368 -10.450 1.00 0.00 50 THR A N 18
ATOM 18347 C CA . THR A 1 50 ? 7.318 3.840 -9.082 1.00 0.00 50 THR A CA 18
ATOM 18348 C C . THR A 1 50 ? 7.140 2.677 -8.104 1.00 0.00 50 THR A C 18
ATOM 18349 O O . THR A 1 50 ? 6.149 1.949 -8.168 1.00 0.00 50 THR A O 18
ATOM 18360 N N . HIS A 1 51 ? 8.113 2.492 -7.219 1.00 0.00 51 HIS A N 18
ATOM 18361 C CA . HIS A 1 51 ? 8.078 1.386 -6.268 1.00 0.00 51 HIS A CA 18
ATOM 18362 C C . HIS A 1 51 ? 7.482 1.850 -4.946 1.00 0.00 51 HIS A C 18
ATOM 18363 O O . HIS A 1 51 ? 8.033 2.730 -4.282 1.00 0.00 51 HIS A O 18
ATOM 18378 N N . TYR A 1 52 ? 6.354 1.271 -4.578 1.00 0.00 52 TYR A N 18
ATOM 18379 C CA . TYR A 1 52 ? 5.706 1.594 -3.318 1.00 0.00 52 TYR A CA 18
ATOM 18380 C C . TYR A 1 52 ? 6.155 0.628 -2.234 1.00 0.00 52 TYR A C 18
ATOM 18381 O O . TYR A 1 52 ? 6.008 -0.587 -2.372 1.00 0.00 52 TYR A O 18
ATOM 18399 N N . GLN A 1 53 ? 6.715 1.172 -1.169 1.00 0.00 53 GLN A N 18
ATOM 18400 C CA . GLN A 1 53 ? 7.221 0.370 -0.070 1.00 0.00 53 GLN A CA 18
ATOM 18401 C C . GLN A 1 53 ? 6.206 0.338 1.066 1.00 0.00 53 GLN A C 18
ATOM 18402 O O . GLN A 1 53 ? 5.485 1.314 1.287 1.00 0.00 53 GLN A O 18
ATOM 18416 N N . ILE A 1 54 ? 6.137 -0.784 1.771 1.00 0.00 54 ILE A N 18
ATOM 18417 C CA . ILE A 1 54 ? 5.260 -0.901 2.929 1.00 0.00 54 ILE A CA 18
ATOM 18418 C C . ILE A 1 54 ? 5.723 0.015 4.056 1.00 0.00 54 ILE A C 18
ATOM 18419 O O . ILE A 1 54 ? 6.883 -0.018 4.473 1.00 0.00 54 ILE A O 18
ATOM 18435 N N . THR A 1 55 ? 4.814 0.845 4.531 1.00 0.00 55 THR A N 18
ATOM 18436 C CA . THR A 1 55 ? 5.120 1.781 5.594 1.00 0.00 55 THR A CA 18
ATOM 18437 C C . THR A 1 55 ? 4.569 1.259 6.919 1.00 0.00 55 THR A C 18
ATOM 18438 O O . THR A 1 55 ? 3.920 0.213 6.950 1.00 0.00 55 THR A O 18
ATOM 18449 N N . GLU A 1 56 ? 4.819 1.989 8.001 1.00 0.00 56 GLU A N 18
ATOM 18450 C CA . GLU A 1 56 ? 4.405 1.569 9.338 1.00 0.00 56 GLU A CA 18
ATOM 18451 C C . GLU A 1 56 ? 2.907 1.283 9.390 1.00 0.00 56 GLU A C 18
ATOM 18452 O O . GLU A 1 56 ? 2.485 0.218 9.849 1.00 0.00 56 GLU A O 18
ATOM 18464 N N . ARG A 1 57 ? 2.111 2.228 8.898 1.00 0.00 57 ARG A N 18
ATOM 18465 C CA . ARG A 1 57 ? 0.657 2.083 8.898 1.00 0.00 57 ARG A CA 18
ATOM 18466 C C . ARG A 1 57 ? 0.218 1.006 7.911 1.00 0.00 57 ARG A C 18
ATOM 18467 O O . ARG A 1 57 ? -0.816 0.371 8.092 1.00 0.00 57 ARG A O 18
ATOM 18488 N N . GLY A 1 58 ? 1.019 0.795 6.874 1.00 0.00 58 GLY A N 18
ATOM 18489 C CA . GLY A 1 58 ? 0.708 -0.229 5.894 1.00 0.00 58 GLY A CA 18
ATOM 18490 C C . GLY A 1 58 ? 0.962 -1.623 6.430 1.00 0.00 58 GLY A C 18
ATOM 18491 O O . GLY A 1 58 ? 0.309 -2.586 6.025 1.00 0.00 58 GLY A O 18
ATOM 18495 N N . THR A 1 59 ? 1.929 -1.736 7.326 1.00 0.00 59 THR A N 18
ATOM 18496 C CA . THR A 1 59 ? 2.222 -2.998 7.978 1.00 0.00 59 THR A CA 18
ATOM 18497 C C . THR A 1 59 ? 1.133 -3.354 8.990 1.00 0.00 59 THR A C 18
ATOM 18498 O O . THR A 1 59 ? 0.642 -4.483 9.016 1.00 0.00 59 THR A O 18
ATOM 18509 N N . SER A 1 60 ? 0.729 -2.376 9.789 1.00 0.00 60 SER A N 18
ATOM 18510 C CA . SER A 1 60 ? -0.312 -2.587 10.778 1.00 0.00 60 SER A CA 18
ATOM 18511 C C . SER A 1 60 ? -1.668 -2.822 10.108 1.00 0.00 60 SER A C 18
ATOM 18512 O O . SER A 1 60 ? -2.495 -3.587 10.608 1.00 0.00 60 SER A O 18
ATOM 18520 N N . ALA A 1 61 ? -1.879 -2.178 8.964 1.00 0.00 61 ALA A N 18
ATOM 18521 C CA . ALA A 1 61 ? -3.104 -2.363 8.192 1.00 0.00 61 ALA A CA 18
ATOM 18522 C C . ALA A 1 61 ? -3.186 -3.781 7.644 1.00 0.00 61 ALA A C 18
ATOM 18523 O O . ALA A 1 61 ? -4.268 -4.354 7.532 1.00 0.00 61 ALA A O 18
ATOM 18530 N N . ALA A 1 62 ? -2.032 -4.352 7.322 1.00 0.00 62 ALA A N 18
ATOM 18531 C CA . ALA A 1 62 ? -1.969 -5.718 6.819 1.00 0.00 62 ALA A CA 18
ATOM 18532 C C . ALA A 1 62 ? -2.308 -6.714 7.919 1.00 0.00 62 ALA A C 18
ATOM 18533 O O . ALA A 1 62 ? -2.743 -7.834 7.649 1.00 0.00 62 ALA A O 18
ATOM 18540 N N . LEU A 1 63 ? -2.106 -6.294 9.157 1.00 0.00 63 LEU A N 18
ATOM 18541 C CA . LEU A 1 63 ? -2.404 -7.126 10.311 1.00 0.00 63 LEU A CA 18
ATOM 18542 C C . LEU A 1 63 ? -3.874 -6.973 10.702 1.00 0.00 63 LEU A C 18
ATOM 18543 O O . LEU A 1 63 ? -4.386 -7.695 11.558 1.00 0.00 63 LEU A O 18
ATOM 18559 N N . ARG A 1 64 ? -4.552 -6.030 10.060 1.00 0.00 64 ARG A N 18
ATOM 18560 C CA . ARG A 1 64 ? -5.964 -5.795 10.316 1.00 0.00 64 ARG A CA 18
ATOM 18561 C C . ARG A 1 64 ? -6.825 -6.463 9.256 1.00 0.00 64 ARG A C 18
ATOM 18562 O O . ARG A 1 64 ? -7.013 -5.934 8.160 1.00 0.00 64 ARG A O 18
ATOM 18583 N N . SER A 1 65 ? -7.338 -7.632 9.591 1.00 0.00 65 SER A N 18
ATOM 18584 C CA . SER A 1 65 ? -8.191 -8.382 8.691 1.00 0.00 65 SER A CA 18
ATOM 18585 C C . SER A 1 65 ? -9.353 -8.983 9.470 1.00 0.00 65 SER A C 18
ATOM 18586 O O . SER A 1 65 ? -10.487 -8.486 9.329 1.00 0.00 65 SER A O 18
ATOM 18595 N N . MET A 1 1 ? -13.170 7.396 4.203 1.00 0.00 1 MET A N 19
ATOM 18596 C CA . MET A 1 1 ? -11.724 7.569 3.951 1.00 0.00 1 MET A CA 19
ATOM 18597 C C . MET A 1 1 ? -11.143 6.312 3.318 1.00 0.00 1 MET A C 19
ATOM 18598 O O . MET A 1 1 ? -10.911 6.269 2.109 1.00 0.00 1 MET A O 19
ATOM 18614 N N . ALA A 1 2 ? -10.921 5.289 4.130 1.00 0.00 2 ALA A N 19
ATOM 18615 C CA . ALA A 1 2 ? -10.422 4.015 3.635 1.00 0.00 2 ALA A CA 19
ATOM 18616 C C . ALA A 1 2 ? -11.465 2.923 3.836 1.00 0.00 2 ALA A C 19
ATOM 18617 O O . ALA A 1 2 ? -12.183 2.911 4.839 1.00 0.00 2 ALA A O 19
ATOM 18624 N N . THR A 1 3 ? -11.558 2.023 2.877 1.00 0.00 3 THR A N 19
ATOM 18625 C CA . THR A 1 3 ? -12.491 0.915 2.954 1.00 0.00 3 THR A CA 19
ATOM 18626 C C . THR A 1 3 ? -11.729 -0.408 2.891 1.00 0.00 3 THR A C 19
ATOM 18627 O O . THR A 1 3 ? -10.501 -0.417 2.789 1.00 0.00 3 THR A O 19
ATOM 18638 N N . ALA A 1 4 ? -12.456 -1.520 2.948 1.00 0.00 4 ALA A N 19
ATOM 18639 C CA . ALA A 1 4 ? -11.851 -2.848 2.936 1.00 0.00 4 ALA A CA 19
ATOM 18640 C C . ALA A 1 4 ? -10.995 -3.055 1.690 1.00 0.00 4 ALA A C 19
ATOM 18641 O O . ALA A 1 4 ? -10.001 -3.784 1.718 1.00 0.00 4 ALA A O 19
ATOM 18648 N N . ASP A 1 5 ? -11.384 -2.397 0.605 1.00 0.00 5 ASP A N 19
ATOM 18649 C CA . ASP A 1 5 ? -10.652 -2.483 -0.656 1.00 0.00 5 ASP A CA 19
ATOM 18650 C C . ASP A 1 5 ? -9.245 -1.913 -0.516 1.00 0.00 5 ASP A C 19
ATOM 18651 O O . ASP A 1 5 ? -8.308 -2.393 -1.153 1.00 0.00 5 ASP A O 19
ATOM 18660 N N . ASP A 1 6 ? -9.101 -0.888 0.316 1.00 0.00 6 ASP A N 19
ATOM 18661 C CA . ASP A 1 6 ? -7.796 -0.282 0.563 1.00 0.00 6 ASP A CA 19
ATOM 18662 C C . ASP A 1 6 ? -6.924 -1.252 1.338 1.00 0.00 6 ASP A C 19
ATOM 18663 O O . ASP A 1 6 ? -5.750 -1.438 1.024 1.00 0.00 6 ASP A O 19
ATOM 18672 N N . PHE A 1 7 ? -7.519 -1.882 2.343 1.00 0.00 7 PHE A N 19
ATOM 18673 C CA . PHE A 1 7 ? -6.831 -2.874 3.147 1.00 0.00 7 PHE A CA 19
ATOM 18674 C C . PHE A 1 7 ? -6.369 -4.045 2.289 1.00 0.00 7 PHE A C 19
ATOM 18675 O O . PHE A 1 7 ? -5.258 -4.547 2.450 1.00 0.00 7 PHE A O 19
ATOM 18692 N N . LYS A 1 8 ? -7.223 -4.462 1.367 1.00 0.00 8 LYS A N 19
ATOM 18693 C CA . LYS A 1 8 ? -6.895 -5.541 0.444 1.00 0.00 8 LYS A CA 19
ATOM 18694 C C . LYS A 1 8 ? -5.692 -5.160 -0.412 1.00 0.00 8 LYS A C 19
ATOM 18695 O O . LYS A 1 8 ? -4.779 -5.962 -0.616 1.00 0.00 8 LYS A O 19
ATOM 18714 N N . LEU A 1 9 ? -5.694 -3.922 -0.884 1.00 0.00 9 LEU A N 19
ATOM 18715 C CA . LEU A 1 9 ? -4.638 -3.423 -1.751 1.00 0.00 9 LEU A CA 19
ATOM 18716 C C . LEU A 1 9 ? -3.320 -3.314 -0.984 1.00 0.00 9 LEU A C 19
ATOM 18717 O O . LEU A 1 9 ? -2.270 -3.724 -1.481 1.00 0.00 9 LEU A O 19
ATOM 18733 N N . ILE A 1 10 ? -3.374 -2.778 0.234 1.00 0.00 10 ILE A N 19
ATOM 18734 C CA . ILE A 1 10 ? -2.164 -2.579 1.021 1.00 0.00 10 ILE A CA 19
ATOM 18735 C C . ILE A 1 10 ? -1.595 -3.912 1.512 1.00 0.00 10 ILE A C 19
ATOM 18736 O O . ILE A 1 10 ? -0.379 -4.074 1.617 1.00 0.00 10 ILE A O 19
ATOM 18752 N N . ARG A 1 11 ? -2.464 -4.879 1.792 1.00 0.00 11 ARG A N 19
ATOM 18753 C CA . ARG A 1 11 ? -2.002 -6.210 2.171 1.00 0.00 11 ARG A CA 19
ATOM 18754 C C . ARG A 1 11 ? -1.365 -6.894 0.977 1.00 0.00 11 ARG A C 19
ATOM 18755 O O . ARG A 1 11 ? -0.403 -7.644 1.118 1.00 0.00 11 ARG A O 19
ATOM 18776 N N . ASP A 1 12 ? -1.896 -6.595 -0.201 1.00 0.00 12 ASP A N 19
ATOM 18777 C CA . ASP A 1 12 ? -1.381 -7.144 -1.448 1.00 0.00 12 ASP A CA 19
ATOM 18778 C C . ASP A 1 12 ? 0.084 -6.755 -1.634 1.00 0.00 12 ASP A C 19
ATOM 18779 O O . ASP A 1 12 ? 0.883 -7.527 -2.169 1.00 0.00 12 ASP A O 19
ATOM 18788 N N . ILE A 1 13 ? 0.430 -5.557 -1.162 1.00 0.00 13 ILE A N 19
ATOM 18789 C CA . ILE A 1 13 ? 1.804 -5.072 -1.194 1.00 0.00 13 ILE A CA 19
ATOM 18790 C C . ILE A 1 13 ? 2.713 -5.992 -0.382 1.00 0.00 13 ILE A C 19
ATOM 18791 O O . ILE A 1 13 ? 3.852 -6.258 -0.760 1.00 0.00 13 ILE A O 19
ATOM 18807 N N . HIS A 1 14 ? 2.190 -6.484 0.734 1.00 0.00 14 HIS A N 19
ATOM 18808 C CA . HIS A 1 14 ? 2.936 -7.384 1.601 1.00 0.00 14 HIS A CA 19
ATOM 18809 C C . HIS A 1 14 ? 3.048 -8.752 0.950 1.00 0.00 14 HIS A C 19
ATOM 18810 O O . HIS A 1 14 ? 4.123 -9.351 0.914 1.00 0.00 14 HIS A O 19
ATOM 18825 N N . SER A 1 15 ? 1.928 -9.218 0.415 1.00 0.00 15 SER A N 19
ATOM 18826 C CA . SER A 1 15 ? 1.834 -10.540 -0.184 1.00 0.00 15 SER A CA 19
ATOM 18827 C C . SER A 1 15 ? 2.796 -10.701 -1.360 1.00 0.00 15 SER A C 19
ATOM 18828 O O . SER A 1 15 ? 3.318 -11.789 -1.597 1.00 0.00 15 SER A O 19
ATOM 18836 N N . THR A 1 16 ? 3.042 -9.616 -2.085 1.00 0.00 16 THR A N 19
ATOM 18837 C CA . THR A 1 16 ? 3.913 -9.670 -3.253 1.00 0.00 16 THR A CA 19
ATOM 18838 C C . THR A 1 16 ? 5.396 -9.583 -2.852 1.00 0.00 16 THR A C 19
ATOM 18839 O O . THR A 1 16 ? 6.288 -9.616 -3.704 1.00 0.00 16 THR A O 19
ATOM 18850 N N . GLY A 1 17 ? 5.656 -9.487 -1.551 1.00 0.00 17 GLY A N 19
ATOM 18851 C CA . GLY A 1 17 ? 7.027 -9.473 -1.072 1.00 0.00 17 GLY A CA 19
ATOM 18852 C C . GLY A 1 17 ? 7.302 -8.344 -0.097 1.00 0.00 17 GLY A C 19
ATOM 18853 O O . GLY A 1 17 ? 8.222 -8.425 0.718 1.00 0.00 17 GLY A O 19
ATOM 18857 N N . GLY A 1 18 ? 6.500 -7.295 -0.170 1.00 0.00 18 GLY A N 19
ATOM 18858 C CA . GLY A 1 18 ? 6.705 -6.150 0.692 1.00 0.00 18 GLY A CA 19
ATOM 18859 C C . GLY A 1 18 ? 6.858 -4.869 -0.098 1.00 0.00 18 GLY A C 19
ATOM 18860 O O . GLY A 1 18 ? 6.790 -3.772 0.458 1.00 0.00 18 GLY A O 19
ATOM 18864 N N . ARG A 1 19 ? 7.071 -5.007 -1.399 1.00 0.00 19 ARG A N 19
ATOM 18865 C CA . ARG A 1 19 ? 7.184 -3.855 -2.276 1.00 0.00 19 ARG A CA 19
ATOM 18866 C C . ARG A 1 19 ? 6.346 -4.069 -3.530 1.00 0.00 19 ARG A C 19
ATOM 18867 O O . ARG A 1 19 ? 6.217 -5.192 -4.013 1.00 0.00 19 ARG A O 19
ATOM 18888 N N . ARG A 1 20 ? 5.777 -2.995 -4.044 1.00 0.00 20 ARG A N 19
ATOM 18889 C CA . ARG A 1 20 ? 4.978 -3.052 -5.258 1.00 0.00 20 ARG A CA 19
ATOM 18890 C C . ARG A 1 20 ? 5.391 -1.931 -6.201 1.00 0.00 20 ARG A C 19
ATOM 18891 O O . ARG A 1 20 ? 5.338 -0.756 -5.841 1.00 0.00 20 ARG A O 19
ATOM 18912 N N . GLN A 1 21 ? 5.816 -2.293 -7.398 1.00 0.00 21 GLN A N 19
ATOM 18913 C CA . GLN A 1 21 ? 6.231 -1.304 -8.377 1.00 0.00 21 GLN A CA 19
ATOM 18914 C C . GLN A 1 21 ? 5.125 -1.056 -9.392 1.00 0.00 21 GLN A C 19
ATOM 18915 O O . GLN A 1 21 ? 4.796 -1.919 -10.202 1.00 0.00 21 GLN A O 19
ATOM 18929 N N . VAL A 1 22 ? 4.551 0.133 -9.328 1.00 0.00 22 VAL A N 19
ATOM 18930 C CA . VAL A 1 22 ? 3.455 0.500 -10.205 1.00 0.00 22 VAL A CA 19
ATOM 18931 C C . VAL A 1 22 ? 3.980 1.267 -11.407 1.00 0.00 22 VAL A C 19
ATOM 18932 O O . VAL A 1 22 ? 4.742 2.220 -11.259 1.00 0.00 22 VAL A O 19
ATOM 18945 N N . PHE A 1 23 ? 3.550 0.869 -12.594 1.00 0.00 23 PHE A N 19
ATOM 18946 C CA . PHE A 1 23 ? 4.092 1.420 -13.832 1.00 0.00 23 PHE A CA 19
ATOM 18947 C C . PHE A 1 23 ? 3.524 2.803 -14.141 1.00 0.00 23 PHE A C 19
ATOM 18948 O O . PHE A 1 23 ? 3.837 3.393 -15.174 1.00 0.00 23 PHE A O 19
ATOM 18965 N N . GLY A 1 24 ? 2.705 3.322 -13.241 1.00 0.00 24 GLY A N 19
ATOM 18966 C CA . GLY A 1 24 ? 2.176 4.661 -13.409 1.00 0.00 24 GLY A CA 19
ATOM 18967 C C . GLY A 1 24 ? 0.764 4.653 -13.940 1.00 0.00 24 GLY A C 19
ATOM 18968 O O . GLY A 1 24 ? 0.113 3.610 -13.947 1.00 0.00 24 GLY A O 19
ATOM 18972 N N . SER A 1 25 ? 0.297 5.815 -14.378 1.00 0.00 25 SER A N 19
ATOM 18973 C CA . SER A 1 25 ? -1.044 5.960 -14.935 1.00 0.00 25 SER A CA 19
ATOM 18974 C C . SER A 1 25 ? -2.114 5.758 -13.856 1.00 0.00 25 SER A C 19
ATOM 18975 O O . SER A 1 25 ? -1.840 5.918 -12.660 1.00 0.00 25 SER A O 19
ATOM 18983 N N . ARG A 1 26 ? -3.324 5.405 -14.282 1.00 0.00 26 ARG A N 19
ATOM 18984 C CA . ARG A 1 26 ? -4.478 5.345 -13.388 1.00 0.00 26 ARG A CA 19
ATOM 18985 C C . ARG A 1 26 ? -4.288 4.326 -12.266 1.00 0.00 26 ARG A C 19
ATOM 18986 O O . ARG A 1 26 ? -4.710 4.565 -11.136 1.00 0.00 26 ARG A O 19
ATOM 19007 N N . GLU A 1 27 ? -3.641 3.204 -12.572 1.00 0.00 27 GLU A N 19
ATOM 19008 C CA . GLU A 1 27 ? -3.442 2.139 -11.594 1.00 0.00 27 GLU A CA 19
ATOM 19009 C C . GLU A 1 27 ? -2.661 2.631 -10.377 1.00 0.00 27 GLU A C 19
ATOM 19010 O O . GLU A 1 27 ? -2.808 2.096 -9.285 1.00 0.00 27 GLU A O 19
ATOM 19022 N N . GLN A 1 28 ? -1.839 3.657 -10.567 1.00 0.00 28 GLN A N 19
ATOM 19023 C CA . GLN A 1 28 ? -1.013 4.174 -9.485 1.00 0.00 28 GLN A CA 19
ATOM 19024 C C . GLN A 1 28 ? -1.823 5.069 -8.548 1.00 0.00 28 GLN A C 19
ATOM 19025 O O . GLN A 1 28 ? -1.446 5.256 -7.392 1.00 0.00 28 GLN A O 19
ATOM 19039 N N . LYS A 1 29 ? -2.942 5.596 -9.040 1.00 0.00 29 LYS A N 19
ATOM 19040 C CA . LYS A 1 29 ? -3.747 6.556 -8.276 1.00 0.00 29 LYS A CA 19
ATOM 19041 C C . LYS A 1 29 ? -4.091 6.041 -6.866 1.00 0.00 29 LYS A C 19
ATOM 19042 O O . LYS A 1 29 ? -3.830 6.737 -5.883 1.00 0.00 29 LYS A O 19
ATOM 19061 N N . PRO A 1 30 ? -4.673 4.824 -6.722 1.00 0.00 30 PRO A N 19
ATOM 19062 C CA . PRO A 1 30 ? -5.000 4.274 -5.400 1.00 0.00 30 PRO A CA 19
ATOM 19063 C C . PRO A 1 30 ? -3.758 4.063 -4.535 1.00 0.00 30 PRO A C 19
ATOM 19064 O O . PRO A 1 30 ? -3.808 4.196 -3.313 1.00 0.00 30 PRO A O 19
ATOM 19075 N N . PHE A 1 31 ? -2.638 3.758 -5.180 1.00 0.00 31 PHE A N 19
ATOM 19076 C CA . PHE A 1 31 ? -1.380 3.562 -4.478 1.00 0.00 31 PHE A CA 19
ATOM 19077 C C . PHE A 1 31 ? -0.864 4.894 -3.942 1.00 0.00 31 PHE A C 19
ATOM 19078 O O . PHE A 1 31 ? -0.330 4.964 -2.834 1.00 0.00 31 PHE A O 19
ATOM 19095 N N . GLU A 1 32 ? -1.045 5.947 -4.733 1.00 0.00 32 GLU A N 19
ATOM 19096 C CA . GLU A 1 32 ? -0.651 7.295 -4.334 1.00 0.00 32 GLU A CA 19
ATOM 19097 C C . GLU A 1 32 ? -1.495 7.774 -3.159 1.00 0.00 32 GLU A C 19
ATOM 19098 O O . GLU A 1 32 ? -1.038 8.569 -2.335 1.00 0.00 32 GLU A O 19
ATOM 19110 N N . ASP A 1 33 ? -2.724 7.279 -3.085 1.00 0.00 33 ASP A N 19
ATOM 19111 C CA . ASP A 1 33 ? -3.626 7.633 -1.993 1.00 0.00 33 ASP A CA 19
ATOM 19112 C C . ASP A 1 33 ? -3.148 7.011 -0.689 1.00 0.00 33 ASP A C 19
ATOM 19113 O O . ASP A 1 33 ? -3.205 7.635 0.371 1.00 0.00 33 ASP A O 19
ATOM 19122 N N . LEU A 1 34 ? -2.651 5.783 -0.775 1.00 0.00 34 LEU A N 19
ATOM 19123 C CA . LEU A 1 34 ? -2.134 5.093 0.394 1.00 0.00 34 LEU A CA 19
ATOM 19124 C C . LEU A 1 34 ? -0.878 5.782 0.913 1.00 0.00 34 LEU A C 19
ATOM 19125 O O . LEU A 1 34 ? -0.565 5.703 2.097 1.00 0.00 34 LEU A O 19
ATOM 19141 N N . VAL A 1 35 ? -0.157 6.449 0.019 1.00 0.00 35 VAL A N 19
ATOM 19142 C CA . VAL A 1 35 ? 1.000 7.248 0.413 1.00 0.00 35 VAL A CA 19
ATOM 19143 C C . VAL A 1 35 ? 0.567 8.380 1.336 1.00 0.00 35 VAL A C 19
ATOM 19144 O O . VAL A 1 35 ? 1.222 8.673 2.335 1.00 0.00 35 VAL A O 19
ATOM 19157 N N . ASP A 1 36 ? -0.558 8.997 1.002 1.00 0.00 36 ASP A N 19
ATOM 19158 C CA . ASP A 1 36 ? -1.099 10.086 1.805 1.00 0.00 36 ASP A CA 19
ATOM 19159 C C . ASP A 1 36 ? -1.585 9.561 3.151 1.00 0.00 36 ASP A C 19
ATOM 19160 O O . ASP A 1 36 ? -1.457 10.231 4.176 1.00 0.00 36 ASP A O 19
ATOM 19169 N N . LEU A 1 37 ? -2.127 8.347 3.134 1.00 0.00 37 LEU A N 19
ATOM 19170 C CA . LEU A 1 37 ? -2.549 7.670 4.352 1.00 0.00 37 LEU A CA 19
ATOM 19171 C C . LEU A 1 37 ? -1.340 7.223 5.167 1.00 0.00 37 LEU A C 19
ATOM 19172 O O . LEU A 1 37 ? -1.444 6.961 6.365 1.00 0.00 37 LEU A O 19
ATOM 19188 N N . GLY A 1 38 ? -0.195 7.133 4.507 1.00 0.00 38 GLY A N 19
ATOM 19189 C CA . GLY A 1 38 ? 1.021 6.723 5.174 1.00 0.00 38 GLY A CA 19
ATOM 19190 C C . GLY A 1 38 ? 1.209 5.222 5.151 1.00 0.00 38 GLY A C 19
ATOM 19191 O O . GLY A 1 38 ? 2.059 4.690 5.864 1.00 0.00 38 GLY A O 19
ATOM 19195 N N . TRP A 1 39 ? 0.422 4.539 4.329 1.00 0.00 39 TRP A N 19
ATOM 19196 C CA . TRP A 1 39 ? 0.478 3.085 4.233 1.00 0.00 39 TRP A CA 19
ATOM 19197 C C . TRP A 1 39 ? 1.556 2.665 3.245 1.00 0.00 39 TRP A C 19
ATOM 19198 O O . TRP A 1 39 ? 2.209 1.633 3.414 1.00 0.00 39 TRP A O 19
ATOM 19219 N N . LEU A 1 40 ? 1.732 3.472 2.213 1.00 0.00 40 LEU A N 19
ATOM 19220 C CA . LEU A 1 40 ? 2.763 3.233 1.217 1.00 0.00 40 LEU A CA 19
ATOM 19221 C C . LEU A 1 40 ? 3.767 4.368 1.210 1.00 0.00 40 LEU A C 19
ATOM 19222 O O . LEU A 1 40 ? 3.420 5.515 1.480 1.00 0.00 40 LEU A O 19
ATOM 19238 N N . LYS A 1 41 ? 5.007 4.040 0.907 1.00 0.00 41 LYS A N 19
ATOM 19239 C CA . LYS A 1 41 ? 6.047 5.040 0.775 1.00 0.00 41 LYS A CA 19
ATOM 19240 C C . LYS A 1 41 ? 6.844 4.800 -0.493 1.00 0.00 41 LYS A C 19
ATOM 19241 O O . LYS A 1 41 ? 7.164 3.658 -0.831 1.00 0.00 41 LYS A O 19
ATOM 19260 N N . ARG A 1 42 ? 7.143 5.876 -1.203 1.00 0.00 42 ARG A N 19
ATOM 19261 C CA . ARG A 1 42 ? 7.961 5.792 -2.395 1.00 0.00 42 ARG A CA 19
ATOM 19262 C C . ARG A 1 42 ? 9.425 5.673 -2.001 1.00 0.00 42 ARG A C 19
ATOM 19263 O O . ARG A 1 42 ? 10.058 6.658 -1.615 1.00 0.00 42 ARG A O 19
ATOM 19284 N N . SER A 1 43 ? 9.948 4.462 -2.078 1.00 0.00 43 SER A N 19
ATOM 19285 C CA . SER A 1 43 ? 11.312 4.196 -1.664 1.00 0.00 43 SER A CA 19
ATOM 19286 C C . SER A 1 43 ? 12.289 4.434 -2.811 1.00 0.00 43 SER A C 19
ATOM 19287 O O . SER A 1 43 ? 13.046 5.403 -2.804 1.00 0.00 43 SER A O 19
ATOM 19295 N N . SER A 1 44 ? 12.247 3.557 -3.802 1.00 0.00 44 SER A N 19
ATOM 19296 C CA . SER A 1 44 ? 13.163 3.629 -4.929 1.00 0.00 44 SER A CA 19
ATOM 19297 C C . SER A 1 44 ? 12.842 4.821 -5.828 1.00 0.00 44 SER A C 19
ATOM 19298 O O . SER A 1 44 ? 13.745 5.485 -6.328 1.00 0.00 44 SER A O 19
ATOM 19306 N N . VAL A 1 45 ? 11.548 5.089 -6.004 1.00 0.00 45 VAL A N 19
ATOM 19307 C CA . VAL A 1 45 ? 11.077 6.168 -6.876 1.00 0.00 45 VAL A CA 19
ATOM 19308 C C . VAL A 1 45 ? 11.679 6.054 -8.276 1.00 0.00 45 VAL A C 19
ATOM 19309 O O . VAL A 1 45 ? 12.690 6.681 -8.597 1.00 0.00 45 VAL A O 19
ATOM 19322 N N . ASP A 1 46 ? 11.060 5.232 -9.099 1.00 0.00 46 ASP A N 19
ATOM 19323 C CA . ASP A 1 46 ? 11.533 5.018 -10.454 1.00 0.00 46 ASP A CA 19
ATOM 19324 C C . ASP A 1 46 ? 10.527 5.581 -11.446 1.00 0.00 46 ASP A C 19
ATOM 19325 O O . ASP A 1 46 ? 9.317 5.489 -11.234 1.00 0.00 46 ASP A O 19
ATOM 19334 N N . SER A 1 47 ? 11.034 6.161 -12.523 1.00 0.00 47 SER A N 19
ATOM 19335 C CA . SER A 1 47 ? 10.202 6.876 -13.476 1.00 0.00 47 SER A CA 19
ATOM 19336 C C . SER A 1 47 ? 9.484 5.927 -14.438 1.00 0.00 47 SER A C 19
ATOM 19337 O O . SER A 1 47 ? 8.575 6.339 -15.161 1.00 0.00 47 SER A O 19
ATOM 19345 N N . ARG A 1 48 ? 9.883 4.663 -14.451 1.00 0.00 48 ARG A N 19
ATOM 19346 C CA . ARG A 1 48 ? 9.207 3.673 -15.276 1.00 0.00 48 ARG A CA 19
ATOM 19347 C C . ARG A 1 48 ? 8.201 2.918 -14.429 1.00 0.00 48 ARG A C 19
ATOM 19348 O O . ARG A 1 48 ? 7.031 2.794 -14.793 1.00 0.00 48 ARG A O 19
ATOM 19369 N N . ALA A 1 49 ? 8.662 2.438 -13.289 1.00 0.00 49 ALA A N 19
ATOM 19370 C CA . ALA A 1 49 ? 7.796 1.791 -12.324 1.00 0.00 49 ALA A CA 19
ATOM 19371 C C . ALA A 1 49 ? 8.101 2.310 -10.928 1.00 0.00 49 ALA A C 19
ATOM 19372 O O . ALA A 1 49 ? 9.183 2.088 -10.393 1.00 0.00 49 ALA A O 19
ATOM 19379 N N . THR A 1 50 ? 7.144 2.998 -10.337 1.00 0.00 50 THR A N 19
ATOM 19380 C CA . THR A 1 50 ? 7.326 3.590 -9.028 1.00 0.00 50 THR A CA 19
ATOM 19381 C C . THR A 1 50 ? 7.240 2.518 -7.946 1.00 0.00 50 THR A C 19
ATOM 19382 O O . THR A 1 50 ? 6.179 1.940 -7.711 1.00 0.00 50 THR A O 19
ATOM 19393 N N . HIS A 1 51 ? 8.376 2.236 -7.318 1.00 0.00 51 HIS A N 19
ATOM 19394 C CA . HIS A 1 51 ? 8.450 1.208 -6.286 1.00 0.00 51 HIS A CA 19
ATOM 19395 C C . HIS A 1 51 ? 7.902 1.732 -4.965 1.00 0.00 51 HIS A C 19
ATOM 19396 O O . HIS A 1 51 ? 8.449 2.674 -4.386 1.00 0.00 51 HIS A O 19
ATOM 19411 N N . TYR A 1 52 ? 6.813 1.133 -4.512 1.00 0.00 52 TYR A N 19
ATOM 19412 C CA . TYR A 1 52 ? 6.251 1.433 -3.204 1.00 0.00 52 TYR A CA 19
ATOM 19413 C C . TYR A 1 52 ? 6.635 0.348 -2.218 1.00 0.00 52 TYR A C 19
ATOM 19414 O O . TYR A 1 52 ? 6.614 -0.834 -2.553 1.00 0.00 52 TYR A O 19
ATOM 19432 N N . GLN A 1 53 ? 6.999 0.747 -1.014 1.00 0.00 53 GLN A N 19
ATOM 19433 C CA . GLN A 1 53 ? 7.403 -0.203 0.003 1.00 0.00 53 GLN A CA 19
ATOM 19434 C C . GLN A 1 53 ? 6.542 -0.037 1.250 1.00 0.00 53 GLN A C 19
ATOM 19435 O O . GLN A 1 53 ? 6.155 1.083 1.599 1.00 0.00 53 GLN A O 19
ATOM 19449 N N . ILE A 1 54 ? 6.235 -1.154 1.901 1.00 0.00 54 ILE A N 19
ATOM 19450 C CA . ILE A 1 54 ? 5.375 -1.161 3.081 1.00 0.00 54 ILE A CA 19
ATOM 19451 C C . ILE A 1 54 ? 5.962 -0.331 4.221 1.00 0.00 54 ILE A C 19
ATOM 19452 O O . ILE A 1 54 ? 7.178 -0.272 4.403 1.00 0.00 54 ILE A O 19
ATOM 19468 N N . THR A 1 55 ? 5.085 0.321 4.969 1.00 0.00 55 THR A N 19
ATOM 19469 C CA . THR A 1 55 ? 5.488 1.130 6.108 1.00 0.00 55 THR A CA 19
ATOM 19470 C C . THR A 1 55 ? 4.964 0.524 7.405 1.00 0.00 55 THR A C 19
ATOM 19471 O O . THR A 1 55 ? 4.399 -0.573 7.396 1.00 0.00 55 THR A O 19
ATOM 19482 N N . GLU A 1 56 ? 5.139 1.243 8.509 1.00 0.00 56 GLU A N 19
ATOM 19483 C CA . GLU A 1 56 ? 4.563 0.837 9.785 1.00 0.00 56 GLU A CA 19
ATOM 19484 C C . GLU A 1 56 ? 3.042 0.815 9.661 1.00 0.00 56 GLU A C 19
ATOM 19485 O O . GLU A 1 56 ? 2.404 -0.195 9.951 1.00 0.00 56 GLU A O 19
ATOM 19497 N N . ARG A 1 57 ? 2.473 1.922 9.187 1.00 0.00 57 ARG A N 19
ATOM 19498 C CA . ARG A 1 57 ? 1.029 2.015 8.976 1.00 0.00 57 ARG A CA 19
ATOM 19499 C C . ARG A 1 57 ? 0.564 0.947 7.996 1.00 0.00 57 ARG A C 19
ATOM 19500 O O . ARG A 1 57 ? -0.466 0.310 8.201 1.00 0.00 57 ARG A O 19
ATOM 19521 N N . GLY A 1 58 ? 1.339 0.749 6.935 1.00 0.00 58 GLY A N 19
ATOM 19522 C CA . GLY A 1 58 ? 1.011 -0.266 5.954 1.00 0.00 58 GLY A CA 19
ATOM 19523 C C . GLY A 1 58 ? 1.013 -1.661 6.548 1.00 0.00 58 GLY A C 19
ATOM 19524 O O . GLY A 1 58 ? 0.222 -2.518 6.150 1.00 0.00 58 GLY A O 19
ATOM 19528 N N . THR A 1 59 ? 1.915 -1.895 7.486 1.00 0.00 59 THR A N 19
ATOM 19529 C CA . THR A 1 59 ? 1.970 -3.163 8.197 1.00 0.00 59 THR A CA 19
ATOM 19530 C C . THR A 1 59 ? 0.819 -3.263 9.198 1.00 0.00 59 THR A C 19
ATOM 19531 O O . THR A 1 59 ? 0.205 -4.318 9.349 1.00 0.00 59 THR A O 19
ATOM 19542 N N . SER A 1 60 ? 0.518 -2.148 9.850 1.00 0.00 60 SER A N 19
ATOM 19543 C CA . SER A 1 60 ? -0.580 -2.076 10.807 1.00 0.00 60 SER A CA 19
ATOM 19544 C C . SER A 1 60 ? -1.913 -2.362 10.112 1.00 0.00 60 SER A C 19
ATOM 19545 O O . SER A 1 60 ? -2.782 -3.041 10.662 1.00 0.00 60 SER A O 19
ATOM 19553 N N . ALA A 1 61 ? -2.060 -1.847 8.896 1.00 0.00 61 ALA A N 19
ATOM 19554 C CA . ALA A 1 61 ? -3.250 -2.090 8.088 1.00 0.00 61 ALA A CA 19
ATOM 19555 C C . ALA A 1 61 ? -3.313 -3.546 7.643 1.00 0.00 61 ALA A C 19
ATOM 19556 O O . ALA A 1 61 ? -4.392 -4.112 7.475 1.00 0.00 61 ALA A O 19
ATOM 19563 N N . ALA A 1 62 ? -2.147 -4.149 7.460 1.00 0.00 62 ALA A N 19
ATOM 19564 C CA . ALA A 1 62 ? -2.063 -5.552 7.078 1.00 0.00 62 ALA A CA 19
ATOM 19565 C C . ALA A 1 62 ? -2.387 -6.448 8.266 1.00 0.00 62 ALA A C 19
ATOM 19566 O O . ALA A 1 62 ? -2.885 -7.560 8.105 1.00 0.00 62 ALA A O 19
ATOM 19573 N N . LEU A 1 63 ? -2.115 -5.941 9.457 1.00 0.00 63 LEU A N 19
ATOM 19574 C CA . LEU A 1 63 ? -2.390 -6.663 10.690 1.00 0.00 63 LEU A CA 19
ATOM 19575 C C . LEU A 1 63 ? -3.878 -6.575 11.032 1.00 0.00 63 LEU A C 19
ATOM 19576 O O . LEU A 1 63 ? -4.337 -7.098 12.051 1.00 0.00 63 LEU A O 19
ATOM 19592 N N . ARG A 1 64 ? -4.626 -5.886 10.183 1.00 0.00 64 ARG A N 19
ATOM 19593 C CA . ARG A 1 64 ? -6.057 -5.749 10.367 1.00 0.00 64 ARG A CA 19
ATOM 19594 C C . ARG A 1 64 ? -6.803 -6.515 9.279 1.00 0.00 64 ARG A C 19
ATOM 19595 O O . ARG A 1 64 ? -6.361 -6.565 8.131 1.00 0.00 64 ARG A O 19
ATOM 19616 N N . SER A 1 65 ? -7.922 -7.117 9.646 1.00 0.00 65 SER A N 19
ATOM 19617 C CA . SER A 1 65 ? -8.732 -7.870 8.704 1.00 0.00 65 SER A CA 19
ATOM 19618 C C . SER A 1 65 ? -10.193 -7.458 8.832 1.00 0.00 65 SER A C 19
ATOM 19619 O O . SER A 1 65 ? -10.707 -6.791 7.910 1.00 0.00 65 SER A O 19
ATOM 19628 N N . MET A 1 1 ? -11.455 7.308 6.111 1.00 0.00 1 MET A N 20
ATOM 19629 C CA . MET A 1 1 ? -10.885 7.872 4.863 1.00 0.00 1 MET A CA 20
ATOM 19630 C C . MET A 1 1 ? -10.283 6.768 3.993 1.00 0.00 1 MET A C 20
ATOM 19631 O O . MET A 1 1 ? -9.893 7.009 2.850 1.00 0.00 1 MET A O 20
ATOM 19647 N N . ALA A 1 2 ? -10.198 5.562 4.543 1.00 0.00 2 ALA A N 20
ATOM 19648 C CA . ALA A 1 2 ? -9.758 4.400 3.786 1.00 0.00 2 ALA A CA 20
ATOM 19649 C C . ALA A 1 2 ? -10.804 3.300 3.896 1.00 0.00 2 ALA A C 20
ATOM 19650 O O . ALA A 1 2 ? -11.335 3.050 4.977 1.00 0.00 2 ALA A O 20
ATOM 19657 N N . THR A 1 3 ? -11.107 2.649 2.788 1.00 0.00 3 THR A N 20
ATOM 19658 C CA . THR A 1 3 ? -12.140 1.632 2.780 1.00 0.00 3 THR A CA 20
ATOM 19659 C C . THR A 1 3 ? -11.507 0.246 2.891 1.00 0.00 3 THR A C 20
ATOM 19660 O O . THR A 1 3 ? -10.288 0.108 2.784 1.00 0.00 3 THR A O 20
ATOM 19671 N N . ALA A 1 4 ? -12.329 -0.777 3.113 1.00 0.00 4 ALA A N 20
ATOM 19672 C CA . ALA A 1 4 ? -11.835 -2.143 3.275 1.00 0.00 4 ALA A CA 20
ATOM 19673 C C . ALA A 1 4 ? -11.043 -2.593 2.054 1.00 0.00 4 ALA A C 20
ATOM 19674 O O . ALA A 1 4 ? -10.108 -3.386 2.166 1.00 0.00 4 ALA A O 20
ATOM 19681 N N . ASP A 1 5 ? -11.414 -2.074 0.891 1.00 0.00 5 ASP A N 20
ATOM 19682 C CA . ASP A 1 5 ? -10.725 -2.406 -0.352 1.00 0.00 5 ASP A CA 20
ATOM 19683 C C . ASP A 1 5 ? -9.292 -1.887 -0.342 1.00 0.00 5 ASP A C 20
ATOM 19684 O O . ASP A 1 5 ? -8.414 -2.456 -0.993 1.00 0.00 5 ASP A O 20
ATOM 19693 N N . ASP A 1 6 ? -9.051 -0.811 0.401 1.00 0.00 6 ASP A N 20
ATOM 19694 C CA . ASP A 1 6 ? -7.704 -0.264 0.531 1.00 0.00 6 ASP A CA 20
ATOM 19695 C C . ASP A 1 6 ? -6.859 -1.178 1.406 1.00 0.00 6 ASP A C 20
ATOM 19696 O O . ASP A 1 6 ? -5.681 -1.405 1.132 1.00 0.00 6 ASP A O 20
ATOM 19705 N N . PHE A 1 7 ? -7.481 -1.713 2.453 1.00 0.00 7 PHE A N 20
ATOM 19706 C CA . PHE A 1 7 ? -6.832 -2.668 3.337 1.00 0.00 7 PHE A CA 20
ATOM 19707 C C . PHE A 1 7 ? -6.398 -3.914 2.567 1.00 0.00 7 PHE A C 20
ATOM 19708 O O . PHE A 1 7 ? -5.357 -4.508 2.848 1.00 0.00 7 PHE A O 20
ATOM 19725 N N . LYS A 1 8 ? -7.217 -4.308 1.603 1.00 0.00 8 LYS A N 20
ATOM 19726 C CA . LYS A 1 8 ? -6.889 -5.421 0.716 1.00 0.00 8 LYS A CA 20
ATOM 19727 C C . LYS A 1 8 ? -5.660 -5.089 -0.119 1.00 0.00 8 LYS A C 20
ATOM 19728 O O . LYS A 1 8 ? -4.727 -5.886 -0.223 1.00 0.00 8 LYS A O 20
ATOM 19747 N N . LEU A 1 9 ? -5.673 -3.896 -0.698 1.00 0.00 9 LEU A N 20
ATOM 19748 C CA . LEU A 1 9 ? -4.607 -3.445 -1.584 1.00 0.00 9 LEU A CA 20
ATOM 19749 C C . LEU A 1 9 ? -3.273 -3.420 -0.844 1.00 0.00 9 LEU A C 20
ATOM 19750 O O . LEU A 1 9 ? -2.264 -3.911 -1.347 1.00 0.00 9 LEU A O 20
ATOM 19766 N N . ILE A 1 10 ? -3.285 -2.873 0.364 1.00 0.00 10 ILE A N 20
ATOM 19767 C CA . ILE A 1 10 ? -2.066 -2.734 1.149 1.00 0.00 10 ILE A CA 20
ATOM 19768 C C . ILE A 1 10 ? -1.579 -4.097 1.641 1.00 0.00 10 ILE A C 20
ATOM 19769 O O . ILE A 1 10 ? -0.376 -4.333 1.755 1.00 0.00 10 ILE A O 20
ATOM 19785 N N . ARG A 1 11 ? -2.514 -5.005 1.907 1.00 0.00 11 ARG A N 20
ATOM 19786 C CA . ARG A 1 11 ? -2.166 -6.373 2.266 1.00 0.00 11 ARG A CA 20
ATOM 19787 C C . ARG A 1 11 ? -1.474 -7.049 1.089 1.00 0.00 11 ARG A C 20
ATOM 19788 O O . ARG A 1 11 ? -0.515 -7.807 1.255 1.00 0.00 11 ARG A O 20
ATOM 19809 N N . ASP A 1 12 ? -1.956 -6.731 -0.100 1.00 0.00 12 ASP A N 20
ATOM 19810 C CA . ASP A 1 12 ? -1.438 -7.300 -1.336 1.00 0.00 12 ASP A CA 20
ATOM 19811 C C . ASP A 1 12 ? -0.013 -6.816 -1.604 1.00 0.00 12 ASP A C 20
ATOM 19812 O O . ASP A 1 12 ? 0.796 -7.524 -2.200 1.00 0.00 12 ASP A O 20
ATOM 19821 N N . ILE A 1 13 ? 0.294 -5.605 -1.158 1.00 0.00 13 ILE A N 20
ATOM 19822 C CA . ILE A 1 13 ? 1.658 -5.092 -1.220 1.00 0.00 13 ILE A CA 20
ATOM 19823 C C . ILE A 1 13 ? 2.602 -6.051 -0.496 1.00 0.00 13 ILE A C 20
ATOM 19824 O O . ILE A 1 13 ? 3.710 -6.329 -0.957 1.00 0.00 13 ILE A O 20
ATOM 19840 N N . HIS A 1 14 ? 2.131 -6.579 0.627 1.00 0.00 14 HIS A N 20
ATOM 19841 C CA . HIS A 1 14 ? 2.912 -7.507 1.430 1.00 0.00 14 HIS A CA 20
ATOM 19842 C C . HIS A 1 14 ? 2.995 -8.866 0.747 1.00 0.00 14 HIS A C 20
ATOM 19843 O O . HIS A 1 14 ? 4.046 -9.502 0.746 1.00 0.00 14 HIS A O 20
ATOM 19858 N N . SER A 1 15 ? 1.890 -9.290 0.144 1.00 0.00 15 SER A N 20
ATOM 19859 C CA . SER A 1 15 ? 1.825 -10.587 -0.517 1.00 0.00 15 SER A CA 20
ATOM 19860 C C . SER A 1 15 ? 2.743 -10.609 -1.741 1.00 0.00 15 SER A C 20
ATOM 19861 O O . SER A 1 15 ? 3.185 -11.668 -2.187 1.00 0.00 15 SER A O 20
ATOM 19869 N N . THR A 1 16 ? 3.037 -9.423 -2.265 1.00 0.00 16 THR A N 20
ATOM 19870 C CA . THR A 1 16 ? 3.927 -9.278 -3.407 1.00 0.00 16 THR A CA 20
ATOM 19871 C C . THR A 1 16 ? 5.396 -9.281 -2.954 1.00 0.00 16 THR A C 20
ATOM 19872 O O . THR A 1 16 ? 6.318 -9.247 -3.773 1.00 0.00 16 THR A O 20
ATOM 19883 N N . GLY A 1 17 ? 5.612 -9.337 -1.642 1.00 0.00 17 GLY A N 20
ATOM 19884 C CA . GLY A 1 17 ? 6.964 -9.371 -1.116 1.00 0.00 17 GLY A CA 20
ATOM 19885 C C . GLY A 1 17 ? 7.279 -8.181 -0.230 1.00 0.00 17 GLY A C 20
ATOM 19886 O O . GLY A 1 17 ? 8.402 -8.036 0.254 1.00 0.00 17 GLY A O 20
ATOM 19890 N N . GLY A 1 18 ? 6.295 -7.317 -0.028 1.00 0.00 18 GLY A N 20
ATOM 19891 C CA . GLY A 1 18 ? 6.492 -6.155 0.817 1.00 0.00 18 GLY A CA 20
ATOM 19892 C C . GLY A 1 18 ? 6.797 -4.913 0.006 1.00 0.00 18 GLY A C 20
ATOM 19893 O O . GLY A 1 18 ? 6.884 -3.811 0.544 1.00 0.00 18 GLY A O 20
ATOM 19897 N N . ARG A 1 19 ? 6.961 -5.099 -1.293 1.00 0.00 19 ARG A N 20
ATOM 19898 C CA . ARG A 1 19 ? 7.239 -3.998 -2.199 1.00 0.00 19 ARG A CA 20
ATOM 19899 C C . ARG A 1 19 ? 6.347 -4.107 -3.423 1.00 0.00 19 ARG A C 20
ATOM 19900 O O . ARG A 1 19 ? 5.937 -5.207 -3.800 1.00 0.00 19 ARG A O 20
ATOM 19921 N N . ARG A 1 20 ? 6.034 -2.975 -4.030 1.00 0.00 20 ARG A N 20
ATOM 19922 C CA . ARG A 1 20 ? 5.148 -2.946 -5.179 1.00 0.00 20 ARG A CA 20
ATOM 19923 C C . ARG A 1 20 ? 5.561 -1.834 -6.136 1.00 0.00 20 ARG A C 20
ATOM 19924 O O . ARG A 1 20 ? 5.788 -0.708 -5.713 1.00 0.00 20 ARG A O 20
ATOM 19945 N N . GLN A 1 21 ? 5.659 -2.143 -7.418 1.00 0.00 21 GLN A N 20
ATOM 19946 C CA . GLN A 1 21 ? 6.031 -1.143 -8.408 1.00 0.00 21 GLN A CA 20
ATOM 19947 C C . GLN A 1 21 ? 4.881 -0.897 -9.383 1.00 0.00 21 GLN A C 20
ATOM 19948 O O . GLN A 1 21 ? 4.295 -1.834 -9.926 1.00 0.00 21 GLN A O 20
ATOM 19962 N N . VAL A 1 22 ? 4.544 0.370 -9.575 1.00 0.00 22 VAL A N 20
ATOM 19963 C CA . VAL A 1 22 ? 3.460 0.751 -10.470 1.00 0.00 22 VAL A CA 20
ATOM 19964 C C . VAL A 1 22 ? 3.956 1.782 -11.478 1.00 0.00 22 VAL A C 20
ATOM 19965 O O . VAL A 1 22 ? 4.643 2.734 -11.108 1.00 0.00 22 VAL A O 20
ATOM 19978 N N . PHE A 1 23 ? 3.611 1.593 -12.745 1.00 0.00 23 PHE A N 20
ATOM 19979 C CA . PHE A 1 23 ? 4.063 2.494 -13.801 1.00 0.00 23 PHE A CA 20
ATOM 19980 C C . PHE A 1 23 ? 3.264 3.794 -13.791 1.00 0.00 23 PHE A C 20
ATOM 19981 O O . PHE A 1 23 ? 3.756 4.846 -14.203 1.00 0.00 23 PHE A O 20
ATOM 19998 N N . GLY A 1 24 ? 2.034 3.718 -13.314 1.00 0.00 24 GLY A N 20
ATOM 19999 C CA . GLY A 1 24 ? 1.195 4.893 -13.250 1.00 0.00 24 GLY A CA 20
ATOM 20000 C C . GLY A 1 24 ? -0.232 4.585 -13.629 1.00 0.00 24 GLY A C 20
ATOM 20001 O O . GLY A 1 24 ? -0.803 3.601 -13.149 1.00 0.00 24 GLY A O 20
ATOM 20005 N N . SER A 1 25 ? -0.807 5.427 -14.483 1.00 0.00 25 SER A N 20
ATOM 20006 C CA . SER A 1 25 ? -2.161 5.225 -14.982 1.00 0.00 25 SER A CA 20
ATOM 20007 C C . SER A 1 25 ? -3.172 5.281 -13.827 1.00 0.00 25 SER A C 20
ATOM 20008 O O . SER A 1 25 ? -2.863 5.777 -12.739 1.00 0.00 25 SER A O 20
ATOM 20016 N N . ARG A 1 26 ? -4.378 4.782 -14.076 1.00 0.00 26 ARG A N 20
ATOM 20017 C CA . ARG A 1 26 ? -5.420 4.705 -13.054 1.00 0.00 26 ARG A CA 20
ATOM 20018 C C . ARG A 1 26 ? -4.982 3.807 -11.899 1.00 0.00 26 ARG A C 20
ATOM 20019 O O . ARG A 1 26 ? -5.454 3.945 -10.771 1.00 0.00 26 ARG A O 20
ATOM 20040 N N . GLU A 1 27 ? -4.068 2.899 -12.203 1.00 0.00 27 GLU A N 20
ATOM 20041 C CA . GLU A 1 27 ? -3.569 1.932 -11.239 1.00 0.00 27 GLU A CA 20
ATOM 20042 C C . GLU A 1 27 ? -2.880 2.613 -10.064 1.00 0.00 27 GLU A C 20
ATOM 20043 O O . GLU A 1 27 ? -3.118 2.266 -8.914 1.00 0.00 27 GLU A O 20
ATOM 20055 N N . GLN A 1 28 ? -2.038 3.590 -10.367 1.00 0.00 28 GLN A N 20
ATOM 20056 C CA . GLN A 1 28 ? -1.202 4.237 -9.358 1.00 0.00 28 GLN A CA 20
ATOM 20057 C C . GLN A 1 28 ? -2.018 5.128 -8.424 1.00 0.00 28 GLN A C 20
ATOM 20058 O O . GLN A 1 28 ? -1.590 5.412 -7.305 1.00 0.00 28 GLN A O 20
ATOM 20072 N N . LYS A 1 29 ? -3.190 5.551 -8.884 1.00 0.00 29 LYS A N 20
ATOM 20073 C CA . LYS A 1 29 ? -4.028 6.493 -8.140 1.00 0.00 29 LYS A CA 20
ATOM 20074 C C . LYS A 1 29 ? -4.263 6.046 -6.681 1.00 0.00 29 LYS A C 20
ATOM 20075 O O . LYS A 1 29 ? -3.956 6.800 -5.759 1.00 0.00 29 LYS A O 20
ATOM 20094 N N . PRO A 1 30 ? -4.797 4.829 -6.430 1.00 0.00 30 PRO A N 20
ATOM 20095 C CA . PRO A 1 30 ? -4.996 4.338 -5.057 1.00 0.00 30 PRO A CA 20
ATOM 20096 C C . PRO A 1 30 ? -3.679 4.099 -4.311 1.00 0.00 30 PRO A C 20
ATOM 20097 O O . PRO A 1 30 ? -3.624 4.198 -3.084 1.00 0.00 30 PRO A O 20
ATOM 20108 N N . PHE A 1 31 ? -2.616 3.799 -5.051 1.00 0.00 31 PHE A N 20
ATOM 20109 C CA . PHE A 1 31 ? -1.316 3.530 -4.449 1.00 0.00 31 PHE A CA 20
ATOM 20110 C C . PHE A 1 31 ? -0.706 4.800 -3.871 1.00 0.00 31 PHE A C 20
ATOM 20111 O O . PHE A 1 31 ? -0.242 4.814 -2.731 1.00 0.00 31 PHE A O 20
ATOM 20128 N N . GLU A 1 32 ? -0.721 5.869 -4.654 1.00 0.00 32 GLU A N 20
ATOM 20129 C CA . GLU A 1 32 ? -0.180 7.145 -4.203 1.00 0.00 32 GLU A CA 20
ATOM 20130 C C . GLU A 1 32 ? -1.072 7.730 -3.113 1.00 0.00 32 GLU A C 20
ATOM 20131 O O . GLU A 1 32 ? -0.632 8.535 -2.287 1.00 0.00 32 GLU A O 20
ATOM 20143 N N . ASP A 1 33 ? -2.325 7.303 -3.125 1.00 0.00 33 ASP A N 20
ATOM 20144 C CA . ASP A 1 33 ? -3.287 7.687 -2.104 1.00 0.00 33 ASP A CA 20
ATOM 20145 C C . ASP A 1 33 ? -2.891 7.101 -0.756 1.00 0.00 33 ASP A C 20
ATOM 20146 O O . ASP A 1 33 ? -2.942 7.780 0.273 1.00 0.00 33 ASP A O 20
ATOM 20155 N N . LEU A 1 34 ? -2.474 5.839 -0.770 1.00 0.00 34 LEU A N 20
ATOM 20156 C CA . LEU A 1 34 ? -2.029 5.165 0.438 1.00 0.00 34 LEU A CA 20
ATOM 20157 C C . LEU A 1 34 ? -0.734 5.777 0.954 1.00 0.00 34 LEU A C 20
ATOM 20158 O O . LEU A 1 34 ? -0.420 5.677 2.139 1.00 0.00 34 LEU A O 20
ATOM 20174 N N . VAL A 1 35 ? 0.021 6.403 0.058 1.00 0.00 35 VAL A N 20
ATOM 20175 C CA . VAL A 1 35 ? 1.239 7.101 0.444 1.00 0.00 35 VAL A CA 20
ATOM 20176 C C . VAL A 1 35 ? 0.900 8.274 1.358 1.00 0.00 35 VAL A C 20
ATOM 20177 O O . VAL A 1 35 ? 1.591 8.527 2.343 1.00 0.00 35 VAL A O 20
ATOM 20190 N N . ASP A 1 36 ? -0.186 8.966 1.036 1.00 0.00 36 ASP A N 20
ATOM 20191 C CA . ASP A 1 36 ? -0.659 10.082 1.852 1.00 0.00 36 ASP A CA 20
ATOM 20192 C C . ASP A 1 36 ? -1.089 9.584 3.222 1.00 0.00 36 ASP A C 20
ATOM 20193 O O . ASP A 1 36 ? -0.817 10.215 4.244 1.00 0.00 36 ASP A O 20
ATOM 20202 N N . LEU A 1 37 ? -1.743 8.428 3.229 1.00 0.00 37 LEU A N 20
ATOM 20203 C CA . LEU A 1 37 ? -2.250 7.827 4.454 1.00 0.00 37 LEU A CA 20
ATOM 20204 C C . LEU A 1 37 ? -1.114 7.252 5.297 1.00 0.00 37 LEU A C 20
ATOM 20205 O O . LEU A 1 37 ? -1.303 6.919 6.465 1.00 0.00 37 LEU A O 20
ATOM 20221 N N . GLY A 1 38 ? 0.060 7.129 4.696 1.00 0.00 38 GLY A N 20
ATOM 20222 C CA . GLY A 1 38 ? 1.201 6.590 5.406 1.00 0.00 38 GLY A CA 20
ATOM 20223 C C . GLY A 1 38 ? 1.208 5.077 5.416 1.00 0.00 38 GLY A C 20
ATOM 20224 O O . GLY A 1 38 ? 1.749 4.461 6.331 1.00 0.00 38 GLY A O 20
ATOM 20228 N N . TRP A 1 39 ? 0.593 4.479 4.403 1.00 0.00 39 TRP A N 20
ATOM 20229 C CA . TRP A 1 39 ? 0.587 3.029 4.253 1.00 0.00 39 TRP A CA 20
ATOM 20230 C C . TRP A 1 39 ? 1.677 2.618 3.275 1.00 0.00 39 TRP A C 20
ATOM 20231 O O . TRP A 1 39 ? 2.285 1.555 3.405 1.00 0.00 39 TRP A O 20
ATOM 20252 N N . LEU A 1 40 ? 1.914 3.480 2.297 1.00 0.00 40 LEU A N 20
ATOM 20253 C CA . LEU A 1 40 ? 2.940 3.245 1.295 1.00 0.00 40 LEU A CA 20
ATOM 20254 C C . LEU A 1 40 ? 3.971 4.366 1.299 1.00 0.00 40 LEU A C 20
ATOM 20255 O O . LEU A 1 40 ? 3.679 5.502 1.681 1.00 0.00 40 LEU A O 20
ATOM 20271 N N . LYS A 1 41 ? 5.176 4.031 0.875 1.00 0.00 41 LYS A N 20
ATOM 20272 C CA . LYS A 1 41 ? 6.260 4.992 0.767 1.00 0.00 41 LYS A CA 20
ATOM 20273 C C . LYS A 1 41 ? 7.018 4.744 -0.528 1.00 0.00 41 LYS A C 20
ATOM 20274 O O . LYS A 1 41 ? 7.285 3.596 -0.876 1.00 0.00 41 LYS A O 20
ATOM 20293 N N . ARG A 1 42 ? 7.355 5.800 -1.250 1.00 0.00 42 ARG A N 20
ATOM 20294 C CA . ARG A 1 42 ? 8.106 5.639 -2.484 1.00 0.00 42 ARG A CA 20
ATOM 20295 C C . ARG A 1 42 ? 9.592 5.573 -2.170 1.00 0.00 42 ARG A C 20
ATOM 20296 O O . ARG A 1 42 ? 10.227 6.596 -1.917 1.00 0.00 42 ARG A O 20
ATOM 20317 N N . SER A 1 43 ? 10.138 4.367 -2.175 1.00 0.00 43 SER A N 20
ATOM 20318 C CA . SER A 1 43 ? 11.537 4.169 -1.832 1.00 0.00 43 SER A CA 20
ATOM 20319 C C . SER A 1 43 ? 12.420 4.438 -3.045 1.00 0.00 43 SER A C 20
ATOM 20320 O O . SER A 1 43 ? 13.556 4.895 -2.915 1.00 0.00 43 SER A O 20
ATOM 20328 N N . SER A 1 44 ? 11.886 4.166 -4.224 1.00 0.00 44 SER A N 20
ATOM 20329 C CA . SER A 1 44 ? 12.611 4.403 -5.455 1.00 0.00 44 SER A CA 20
ATOM 20330 C C . SER A 1 44 ? 11.657 4.892 -6.535 1.00 0.00 44 SER A C 20
ATOM 20331 O O . SER A 1 44 ? 10.756 4.166 -6.966 1.00 0.00 44 SER A O 20
ATOM 20339 N N . VAL A 1 45 ? 11.836 6.133 -6.953 1.00 0.00 45 VAL A N 20
ATOM 20340 C CA . VAL A 1 45 ? 11.007 6.702 -7.996 1.00 0.00 45 VAL A CA 20
ATOM 20341 C C . VAL A 1 45 ? 11.714 6.589 -9.338 1.00 0.00 45 VAL A C 20
ATOM 20342 O O . VAL A 1 45 ? 12.518 7.444 -9.709 1.00 0.00 45 VAL A O 20
ATOM 20355 N N . ASP A 1 46 ? 11.441 5.500 -10.034 1.00 0.00 46 ASP A N 20
ATOM 20356 C CA . ASP A 1 46 ? 12.010 5.268 -11.350 1.00 0.00 46 ASP A CA 20
ATOM 20357 C C . ASP A 1 46 ? 11.241 6.073 -12.394 1.00 0.00 46 ASP A C 20
ATOM 20358 O O . ASP A 1 46 ? 10.078 6.425 -12.182 1.00 0.00 46 ASP A O 20
ATOM 20367 N N . SER A 1 47 ? 11.900 6.371 -13.505 1.00 0.00 47 SER A N 20
ATOM 20368 C CA . SER A 1 47 ? 11.328 7.196 -14.558 1.00 0.00 47 SER A CA 20
ATOM 20369 C C . SER A 1 47 ? 10.027 6.603 -15.103 1.00 0.00 47 SER A C 20
ATOM 20370 O O . SER A 1 47 ? 9.158 7.338 -15.570 1.00 0.00 47 SER A O 20
ATOM 20378 N N . ARG A 1 48 ? 9.886 5.286 -15.036 1.00 0.00 48 ARG A N 20
ATOM 20379 C CA . ARG A 1 48 ? 8.702 4.636 -15.577 1.00 0.00 48 ARG A CA 20
ATOM 20380 C C . ARG A 1 48 ? 7.906 3.910 -14.498 1.00 0.00 48 ARG A C 20
ATOM 20381 O O . ARG A 1 48 ? 6.680 3.990 -14.474 1.00 0.00 48 ARG A O 20
ATOM 20402 N N . ALA A 1 49 ? 8.593 3.216 -13.600 1.00 0.00 49 ALA A N 20
ATOM 20403 C CA . ALA A 1 49 ? 7.912 2.423 -12.580 1.00 0.00 49 ALA A CA 20
ATOM 20404 C C . ALA A 1 49 ? 8.244 2.901 -11.171 1.00 0.00 49 ALA A C 20
ATOM 20405 O O . ALA A 1 49 ? 9.383 2.813 -10.723 1.00 0.00 49 ALA A O 20
ATOM 20412 N N . THR A 1 50 ? 7.237 3.386 -10.467 1.00 0.00 50 THR A N 20
ATOM 20413 C CA . THR A 1 50 ? 7.419 3.866 -9.109 1.00 0.00 50 THR A CA 20
ATOM 20414 C C . THR A 1 50 ? 7.421 2.697 -8.122 1.00 0.00 50 THR A C 20
ATOM 20415 O O . THR A 1 50 ? 6.474 1.913 -8.074 1.00 0.00 50 THR A O 20
ATOM 20426 N N . HIS A 1 51 ? 8.499 2.578 -7.352 1.00 0.00 51 HIS A N 20
ATOM 20427 C CA . HIS A 1 51 ? 8.645 1.495 -6.383 1.00 0.00 51 HIS A CA 20
ATOM 20428 C C . HIS A 1 51 ? 8.123 1.916 -5.013 1.00 0.00 51 HIS A C 20
ATOM 20429 O O . HIS A 1 51 ? 8.662 2.830 -4.382 1.00 0.00 51 HIS A O 20
ATOM 20444 N N . TYR A 1 52 ? 7.078 1.242 -4.562 1.00 0.00 52 TYR A N 20
ATOM 20445 C CA . TYR A 1 52 ? 6.484 1.507 -3.262 1.00 0.00 52 TYR A CA 20
ATOM 20446 C C . TYR A 1 52 ? 6.955 0.483 -2.241 1.00 0.00 52 TYR A C 20
ATOM 20447 O O . TYR A 1 52 ? 7.149 -0.690 -2.562 1.00 0.00 52 TYR A O 20
ATOM 20465 N N . GLN A 1 53 ? 7.144 0.942 -1.020 1.00 0.00 53 GLN A N 20
ATOM 20466 C CA . GLN A 1 53 ? 7.566 0.090 0.074 1.00 0.00 53 GLN A CA 20
ATOM 20467 C C . GLN A 1 53 ? 6.550 0.162 1.208 1.00 0.00 53 GLN A C 20
ATOM 20468 O O . GLN A 1 53 ? 5.965 1.218 1.454 1.00 0.00 53 GLN A O 20
ATOM 20482 N N . ILE A 1 54 ? 6.324 -0.968 1.865 1.00 0.00 54 ILE A N 20
ATOM 20483 C CA . ILE A 1 54 ? 5.414 -1.030 3.001 1.00 0.00 54 ILE A CA 20
ATOM 20484 C C . ILE A 1 54 ? 5.930 -0.217 4.183 1.00 0.00 54 ILE A C 20
ATOM 20485 O O . ILE A 1 54 ? 7.128 -0.214 4.479 1.00 0.00 54 ILE A O 20
ATOM 20501 N N . THR A 1 55 ? 5.028 0.482 4.847 1.00 0.00 55 THR A N 20
ATOM 20502 C CA . THR A 1 55 ? 5.356 1.155 6.089 1.00 0.00 55 THR A CA 20
ATOM 20503 C C . THR A 1 55 ? 4.922 0.287 7.260 1.00 0.00 55 THR A C 20
ATOM 20504 O O . THR A 1 55 ? 4.432 -0.828 7.063 1.00 0.00 55 THR A O 20
ATOM 20515 N N . GLU A 1 56 ? 5.094 0.783 8.470 1.00 0.00 56 GLU A N 20
ATOM 20516 C CA . GLU A 1 56 ? 4.617 0.077 9.646 1.00 0.00 56 GLU A CA 20
ATOM 20517 C C . GLU A 1 56 ? 3.096 0.154 9.734 1.00 0.00 56 GLU A C 20
ATOM 20518 O O . GLU A 1 56 ? 2.443 -0.827 10.091 1.00 0.00 56 GLU A O 20
ATOM 20530 N N . ARG A 1 57 ? 2.523 1.302 9.376 1.00 0.00 57 ARG A N 20
ATOM 20531 C CA . ARG A 1 57 ? 1.072 1.425 9.348 1.00 0.00 57 ARG A CA 20
ATOM 20532 C C . ARG A 1 57 ? 0.510 0.581 8.213 1.00 0.00 57 ARG A C 20
ATOM 20533 O O . ARG A 1 57 ? -0.570 0.008 8.330 1.00 0.00 57 ARG A O 20
ATOM 20554 N N . GLY A 1 58 ? 1.260 0.497 7.118 1.00 0.00 58 GLY A N 20
ATOM 20555 C CA . GLY A 1 58 ? 0.880 -0.366 6.017 1.00 0.00 58 GLY A CA 20
ATOM 20556 C C . GLY A 1 58 ? 0.825 -1.825 6.430 1.00 0.00 58 GLY A C 20
ATOM 20557 O O . GLY A 1 58 ? 0.033 -2.604 5.902 1.00 0.00 58 GLY A O 20
ATOM 20561 N N . THR A 1 59 ? 1.678 -2.201 7.369 1.00 0.00 59 THR A N 20
ATOM 20562 C CA . THR A 1 59 ? 1.656 -3.546 7.926 1.00 0.00 59 THR A CA 20
ATOM 20563 C C . THR A 1 59 ? 0.448 -3.725 8.844 1.00 0.00 59 THR A C 20
ATOM 20564 O O . THR A 1 59 ? -0.270 -4.721 8.758 1.00 0.00 59 THR A O 20
ATOM 20575 N N . SER A 1 60 ? 0.216 -2.733 9.694 1.00 0.00 60 SER A N 20
ATOM 20576 C CA . SER A 1 60 ? -0.903 -2.760 10.626 1.00 0.00 60 SER A CA 20
ATOM 20577 C C . SER A 1 60 ? -2.233 -2.786 9.867 1.00 0.00 60 SER A C 20
ATOM 20578 O O . SER A 1 60 ? -3.170 -3.486 10.252 1.00 0.00 60 SER A O 20
ATOM 20586 N N . ALA A 1 61 ? -2.299 -2.031 8.775 1.00 0.00 61 ALA A N 20
ATOM 20587 C CA . ALA A 1 61 ? -3.491 -1.992 7.941 1.00 0.00 61 ALA A CA 20
ATOM 20588 C C . ALA A 1 61 ? -3.713 -3.330 7.248 1.00 0.00 61 ALA A C 20
ATOM 20589 O O . ALA A 1 61 ? -4.844 -3.778 7.087 1.00 0.00 61 ALA A O 20
ATOM 20596 N N . ALA A 1 62 ? -2.622 -3.973 6.850 1.00 0.00 62 ALA A N 20
ATOM 20597 C CA . ALA A 1 62 ? -2.698 -5.277 6.206 1.00 0.00 62 ALA A CA 20
ATOM 20598 C C . ALA A 1 62 ? -3.128 -6.344 7.201 1.00 0.00 62 ALA A C 20
ATOM 20599 O O . ALA A 1 62 ? -3.732 -7.350 6.829 1.00 0.00 62 ALA A O 20
ATOM 20606 N N . LEU A 1 63 ? -2.800 -6.121 8.469 1.00 0.00 63 LEU A N 20
ATOM 20607 C CA . LEU A 1 63 ? -3.203 -7.023 9.535 1.00 0.00 63 LEU A CA 20
ATOM 20608 C C . LEU A 1 63 ? -4.718 -6.980 9.704 1.00 0.00 63 LEU A C 20
ATOM 20609 O O . LEU A 1 63 ? -5.343 -7.964 10.103 1.00 0.00 63 LEU A O 20
ATOM 20625 N N . ARG A 1 64 ? -5.298 -5.828 9.392 1.00 0.00 64 ARG A N 20
ATOM 20626 C CA . ARG A 1 64 ? -6.739 -5.666 9.417 1.00 0.00 64 ARG A CA 20
ATOM 20627 C C . ARG A 1 64 ? -7.346 -6.262 8.151 1.00 0.00 64 ARG A C 20
ATOM 20628 O O . ARG A 1 64 ? -7.489 -5.587 7.131 1.00 0.00 64 ARG A O 20
ATOM 20649 N N . SER A 1 65 ? -7.649 -7.545 8.210 1.00 0.00 65 SER A N 20
ATOM 20650 C CA . SER A 1 65 ? -8.249 -8.235 7.088 1.00 0.00 65 SER A CA 20
ATOM 20651 C C . SER A 1 65 ? -9.743 -8.429 7.330 1.00 0.00 65 SER A C 20
ATOM 20652 O O . SER A 1 65 ? -10.537 -7.587 6.860 1.00 0.00 65 SER A O 20
#

InterPro domains:
  IPR036388 Winged helix-like DNA-binding domain superfamily [G3DSA:1.10.10.10] (1-65)
  IPR049277 DUF3860-like [PF21441] (2-64)

Radius of gyration: 10.57 Å; Cα contacts (8 Å, |Δi|>4): 96; chains: 1; bounding box: 24×21×26 Å

Nearest PDB structures (foldseek):
  2jtv-assembly1_A  TM=9.764E-01  e=3.118E-12  Rhodopseudomonas palustris CGA009
  6qil-assembly2_C  TM=7.831E-01  e=7.941E-03  Halobacterium salinarum NRC-1
  4kxf-assembly8_P  TM=6.342E-01  e=3.215E-01  Mus musculus
  5aj2-assembly1_B  TM=6.314E-01  e=3.688E-01  Mus musculus
  4kxf-assembly2_B  TM=6.200E-01  e=6.381E-01  Mus musculus

Secondary structure (DSSP, 8-state):
---HHHHHHHHHHHHTTSEEEE--HHHHHHHHHHHHHTSEEEEEE-SS-EEEEE-HHHHHHHH--

Solvent-accessible surface area: 4676 Å² total; per-residue (Å²): 224,22,78,67,97,24,63,116,30,0,138,47,0,48,99,73,74,6,160,78,98,16,164,14,88,202,107,20,114,41,17,48,73,1,41,121,27,21,38,3,128,82,80,55,88,57,115,190,6,5,58,0,74,49,37,155,150,0,70,69,8,33,154,168,148

Sequence (65 aa):
MATADDFKLIRDIHSTGGRRQVFGSREQKPFEDLVDLGWLKRSSVDSRATHYQITERGTSAALRSMATADDFKLIRDIHSTGGRRQVFGSREQKPFEDLVDLGWLKRSSVDSRATHYQITERGTSAALRSMATADDFKLIRDIHSTGGRRQVFGSREQKPFEDLVDLGWLKRSSVDSRATHYQITERGTSAALRSMATADDFKLIRDIHSTGGRRQVFGSREQKPFEDLVDLGWLKRSSVDSRATHYQITERGTSAALRSMATADDFKLIRDIHSTGGRRQVFGSREQKPFEDLVDLGWLKRSSVDSRATHYQITERGTSAALRSMATADDFKLIRDIHSTGGRRQVFGSREQKPFEDLVDLGWLKRSSVDSRATHYQITERGTSAALRSMATADDFKLIRDIHSTGGRRQVFGSREQKPFEDLVDLGWLKRSSVDSRATHYQITERGTSAALRSMATADDFKLIRDIHSTGGRRQVFGSREQKPFEDLVDLGWLKRSSVDSRATHYQITERGTSAALRSMATADDFKLIRDIHSTGGRRQVFGSREQKPFEDLVDLGWLKRSSVDSRATHYQITERGTSAALRSMATADDFKLIRDIHSTGGRRQVFGSREQKPFEDLVDLGWLKRSSVDSRATHYQITERGTSAALRSMATADDFKLIRDIHSTGGRRQVFGSREQKPFEDLVDLGWLKRSSVDSRATHYQITERGTSAALRSMATADDFKLIRDIHSTGGRRQVFGSREQKPFEDLVDLGWLKRSSVDSRATHYQITERGTSAALRSMATADDFKLIRDIHSTGGRRQVFGSREQKPFEDLVDLGWLKRSSVDSRATHYQITERGTSAALRSMATADDFKLIRDIHSTGGRRQVFGSREQKPFEDLVDLGWLKRSSVDSRATHYQITERGTSAALRSMATADDFKLIRDIHSTGGRRQVFGSREQKPFEDLVDLGWLKRSSVDSRATHYQITERGTSAALRSMATADDFKLIRDIHSTGGRRQVFGSREQKPFEDLVDLGWLKRSSVDSRATHYQITERGTSAALRSMATADDFKLIRDIHSTGGRRQVFGSREQKPFEDLVDLGWLKRSSVDSRATHYQITERGTSAALRSMATADDFKLIRDIHSTGGRRQVFGSREQKPFEDLVDLGWLKRSSVDSRATHYQITERGTSAALRSMATADDFKLIRDIHSTGGRRQVFGSREQKPFEDLVDLGWLKRSSVDSRATHYQITERGTSAALRSMATADDFKLIRDIHSTGGRRQVFGSREQKPFEDLVDLGWLKRSSVDSRATHYQITERGTSAALRS

Organism: Rhodopseudomonas palustris (strain ATCC BAA-98 / CGA009) (NCBI:txid258594)